Protein AF-0000000070207731 (afdb_homodimer)

Foldseek 3Di:
DPCVDDPCPVVPDPPPPDPPDDPPDVPVPVVVVLLPDDPPPPFDPDLDQPAPFFDDADADPPDPDVLRVLCVLQVGRFDQLQDQWDAFPVGDIAGQPDGAPDRDAPAALEEEEAEAQDPQCDAQGLVPPPHDLPPHDLLNLLLVLSVSLCSNRRYHYDYDNFDADPQFDRVLRVLVVVLVVLVVHFKYKAARSLKHFLASSYDVSNVCSRLPPDPQEAKEFEFDAPDPVQAAPVGGGFTDPRIMMGGRDPVSSVLSVCLSCVLVCPPPNPSVVLRYDPPRSRRSCRHPSCVVQPDPRHYRYDYQCAAEADCVCCVRRHRHHRGMYRHPVHSVCSSVSSVSNSCVRVVSVVVSVCSVCCSNPPRDLLQWDDDPNDTGGDDPVRSVVSVVDPDPPDDDPPD/DDDDDDDDPPPPDPPPPPPVDCPPPVPPPVVVVLLPDDPPPPFDPDLDQPAPFFDDADADPPDPDPLRVLCVQQVGRFDQLQDQWDAFPVGDIAGQPDGAPDRDAPAALEEEEAEAQDPQCDAQGLVPPPHDLPPHDLLNLLLVLSVSLCSNRRYHYDYDNFDADPQFDRVLRVLVVVLVVLVVHFKYKAARSLKHFLASSYDVSNVCSRLPPDPQEAKEFEFDAPDPVQAAPVGHGFTDPRIMMGGRDPVSSVLSVCLSCVLVCPPPNPSVVLRYDPPRSRRSCRHPSCVVQPDPRHYRYDYQCAAEADCVCCVRRRRHNRGMYRHPVHSVCSSVSSVSNSCVRVVSVVVSVCSVCCSNPPRDLLQWDDDPNDTGGDDPVRSVVSVVDPDPPDDDPPD

Radius of gyration: 35.56 Å; Cα contacts (8 Å, |Δi|>4): 1421; chains: 2; bounding box: 60×189×116 Å

pLDDT: mean 86.86, std 20.6, range [19.38, 98.94]

Structure (mmCIF, N/CA/C/O backbone):
data_AF-0000000070207731-model_v1
#
loop_
_entity.id
_entity.type
_entity.pdbx_description
1 polymer 'Nucleotide-diphospho-sugar transferase domain-containing protein'
#
loop_
_atom_site.group_PDB
_atom_site.id
_atom_site.type_symbol
_atom_site.label_atom_id
_atom_site.label_alt_id
_atom_site.label_comp_id
_atom_site.label_asym_id
_atom_site.label_entity_id
_atom_site.label_seq_id
_atom_site.pdbx_PDB_ins_code
_atom_site.Cartn_x
_atom_site.Cartn_y
_atom_site.Cartn_z
_atom_site.occupancy
_atom_site.B_iso_or_equiv
_atom_site.auth_seq_id
_atom_site.auth_comp_id
_atom_site.auth_asym_id
_atom_site.auth_atom_id
_atom_site.pdbx_PDB_model_num
ATOM 1 N N . MET A 1 1 ? -14.18 -78.75 -82.25 1 20.41 1 MET A N 1
ATOM 2 C CA . MET A 1 1 ? -14.547 -79.062 -80.875 1 20.41 1 MET A CA 1
ATOM 3 C C . MET A 1 1 ? -13.898 -78.125 -79.875 1 20.41 1 MET A C 1
ATOM 5 O O . MET A 1 1 ? -12.883 -78.5 -79.25 1 20.41 1 MET A O 1
ATOM 9 N N . ALA A 1 2 ? -13.688 -76.938 -80.312 1 24.14 2 ALA A N 1
ATOM 10 C CA . ALA A 1 2 ? -12.844 -75.75 -80.25 1 24.14 2 ALA A CA 1
ATOM 11 C C . ALA A 1 2 ? -13.055 -75 -78.938 1 24.14 2 ALA A C 1
ATOM 13 O O . ALA A 1 2 ? -13.656 -73.938 -78.938 1 24.14 2 ALA A O 1
ATOM 14 N N . ASP A 1 3 ? -13.242 -75.75 -77.688 1 21.75 3 ASP A N 1
ATOM 15 C CA . ASP A 1 3 ? -14 -75.5 -76.5 1 21.75 3 ASP A CA 1
ATOM 16 C C . ASP A 1 3 ? -13.344 -74.375 -75.625 1 21.75 3 ASP A C 1
ATOM 18 O O . ASP A 1 3 ? -12.344 -74.625 -74.938 1 21.75 3 ASP A O 1
ATOM 22 N N . TYR A 1 4 ? -13.055 -73.188 -76.188 1 25.03 4 TYR A N 1
ATOM 23 C CA . TYR A 1 4 ? -12.25 -72.062 -75.75 1 25.03 4 TYR A CA 1
ATOM 24 C C . TYR A 1 4 ? -12.844 -71.438 -74.438 1 25.03 4 TYR A C 1
ATOM 26 O O . TYR A 1 4 ? -13.766 -70.625 -74.562 1 25.03 4 TYR A O 1
ATOM 34 N N . THR A 1 5 ? -13.391 -72.188 -73.5 1 22.77 5 THR A N 1
ATOM 35 C CA . THR A 1 5 ? -14.359 -71.625 -72.562 1 22.77 5 THR A CA 1
ATOM 36 C C . THR A 1 5 ? -13.805 -70.375 -71.875 1 22.77 5 THR A C 1
ATOM 38 O O . THR A 1 5 ? -12.602 -70.125 -71.938 1 22.77 5 THR A O 1
ATOM 41 N N . TYR A 1 6 ? -14.047 -70.25 -70.438 1 22.27 6 TYR A N 1
ATOM 42 C CA . TYR A 1 6 ? -14.664 -69.375 -69.438 1 22.27 6 TYR A CA 1
ATOM 43 C C . TYR A 1 6 ? -13.617 -68.5 -68.75 1 22.27 6 TYR A C 1
ATOM 45 O O . TYR A 1 6 ? -12.844 -69 -67.938 1 22.27 6 TYR A O 1
ATOM 53 N N . GLN A 1 7 ? -12.758 -67.688 -69.375 1 23.12 7 GLN A N 1
ATOM 54 C CA . GLN A 1 7 ? -11.617 -66.938 -68.812 1 23.12 7 GLN A CA 1
ATOM 55 C C . GLN A 1 7 ? -12.078 -65.938 -67.75 1 23.12 7 GLN A C 1
ATOM 57 O O . GLN A 1 7 ? -12.852 -65 -68.062 1 23.12 7 GLN A O 1
ATOM 62 N N . SER A 1 8 ? -12.289 -66.25 -66.375 1 22.55 8 SER A N 1
ATOM 63 C CA . SER A 1 8 ? -12.836 -65.688 -65.125 1 22.55 8 SER A CA 1
ATOM 64 C C . SER A 1 8 ? -12.086 -64.375 -64.75 1 22.55 8 SER A C 1
ATOM 66 O O . SER A 1 8 ? -10.922 -64.438 -64.375 1 22.55 8 SER A O 1
ATOM 68 N N . LEU A 1 9 ? -11.969 -63.281 -65.5 1 21.86 9 LEU A N 1
ATOM 69 C CA . LEU A 1 9 ? -11.141 -62.094 -65.25 1 21.86 9 LEU A CA 1
ATOM 70 C C . LEU A 1 9 ? -11.609 -61.375 -63.969 1 21.86 9 LEU A C 1
ATOM 72 O O . LEU A 1 9 ? -12.695 -60.781 -63.969 1 21.86 9 LEU A O 1
ATOM 76 N N . ALA A 1 10 ? -11.57 -61.812 -62.625 1 24.02 10 ALA A N 1
ATOM 77 C CA . ALA A 1 10 ? -12.055 -61.25 -61.375 1 24.02 10 ALA A CA 1
ATOM 78 C C . ALA A 1 10 ? -11.422 -59.875 -61.125 1 24.02 10 ALA A C 1
ATOM 80 O O . ALA A 1 10 ? -10.266 -59.781 -60.719 1 24.02 10 ALA A O 1
ATOM 81 N N . ASN A 1 11 ? -11.312 -58.812 -61.938 1 23.22 11 ASN A N 1
ATOM 82 C CA . ASN A 1 11 ? -10.664 -57.5 -62 1 23.22 11 ASN A CA 1
ATOM 83 C C . ASN A 1 11 ? -11.266 -56.531 -60.969 1 23.22 11 ASN A C 1
ATOM 85 O O . ASN A 1 11 ? -12.047 -55.656 -61.312 1 23.22 11 ASN A O 1
ATOM 89 N N . MET A 1 12 ? -11.805 -56.844 -59.75 1 26.14 12 MET A N 1
ATOM 90 C CA . MET A 1 12 ? -12.641 -55.875 -59.062 1 26.14 12 MET A CA 1
ATOM 91 C C . MET A 1 12 ? -11.828 -54.656 -58.656 1 26.14 12 MET A C 1
ATOM 93 O O . MET A 1 12 ? -10.664 -54.75 -58.281 1 26.14 12 MET A O 1
ATOM 97 N N . GLY A 1 13 ? -12.062 -53.406 -59.125 1 25.77 13 GLY A N 1
ATOM 98 C CA . GLY A 1 13 ? -11.469 -52.062 -59.094 1 25.77 13 GLY A CA 1
ATOM 99 C C . GLY A 1 13 ? -11.352 -51.469 -57.719 1 25.77 13 GLY A C 1
ATOM 100 O O . GLY A 1 13 ? -12.102 -51.844 -56.812 1 25.77 13 GLY A O 1
ATOM 101 N N . PRO A 1 14 ? -10.094 -51.062 -57.062 1 29.81 14 PRO A N 1
ATOM 102 C CA . PRO A 1 14 ? -9.602 -50.719 -55.75 1 29.81 14 PRO A CA 1
ATOM 103 C C . PRO A 1 14 ? -10.281 -49.469 -55.156 1 29.81 14 PRO A C 1
ATOM 105 O O . PRO A 1 14 ? -9.812 -48.938 -54.188 1 29.81 14 PRO A O 1
ATOM 108 N N . GLN A 1 15 ? -11.344 -48.875 -55.656 1 27.44 15 GLN A N 1
ATOM 109 C CA . GLN A 1 15 ? -11.734 -47.531 -55.281 1 27.44 15 GLN A CA 1
ATOM 110 C C . GLN A 1 15 ? -12.078 -47.438 -53.812 1 27.44 15 GLN A C 1
ATOM 112 O O . GLN A 1 15 ? -12.453 -46.375 -53.312 1 27.44 15 GLN A O 1
ATOM 117 N N . GLY A 1 16 ? -12.484 -48.406 -53.094 1 26.44 16 GLY A N 1
ATOM 118 C CA . GLY A 1 16 ? -13.258 -48.25 -51.875 1 26.44 16 GLY A CA 1
ATOM 119 C C . GLY A 1 16 ? -12.477 -47.562 -50.75 1 26.44 16 GLY A C 1
ATOM 120 O O . GLY A 1 16 ? -12.93 -47.531 -49.594 1 26.44 16 GLY A O 1
ATOM 121 N N . ARG A 1 17 ? -11.188 -47.344 -50.781 1 27.5 17 ARG A N 1
ATOM 122 C CA . ARG A 1 17 ? -10.383 -47.188 -49.562 1 27.5 17 ARG A CA 1
ATOM 123 C C . ARG A 1 17 ? -10.641 -45.844 -48.906 1 27.5 17 ARG A C 1
ATOM 125 O O . ARG A 1 17 ? -10.031 -45.5 -47.875 1 27.5 17 ARG A O 1
ATOM 132 N N . TRP A 1 18 ? -11.156 -44.875 -49.625 1 27.75 18 TRP A N 1
ATOM 133 C CA . TRP A 1 18 ? -10.812 -43.562 -49.125 1 27.75 18 TRP A CA 1
ATOM 134 C C . TRP A 1 18 ? -11.539 -43.281 -47.812 1 27.75 18 TRP A C 1
ATOM 136 O O . TRP A 1 18 ? -11.438 -42.188 -47.25 1 27.75 18 TRP A O 1
ATOM 146 N N . ARG A 1 19 ? -12.719 -43.781 -47.5 1 28.42 19 ARG A N 1
ATOM 147 C CA . ARG A 1 19 ? -13.586 -43.125 -46.531 1 28.42 19 ARG A CA 1
ATOM 148 C C . ARG A 1 19 ? -12.984 -43.219 -45.125 1 28.42 19 ARG A C 1
ATOM 150 O O . ARG A 1 19 ? -13.656 -42.906 -44.125 1 28.42 19 ARG A O 1
ATOM 157 N N . ARG A 1 20 ? -12.023 -44 -44.844 1 28.59 20 ARG A N 1
ATOM 158 C CA . ARG A 1 20 ? -11.789 -44.125 -43.406 1 28.59 20 ARG A CA 1
ATOM 159 C C . ARG A 1 20 ? -11.297 -42.812 -42.812 1 28.59 20 ARG A C 1
ATOM 161 O O . ARG A 1 20 ? -10.125 -42.656 -42.469 1 28.59 20 ARG A O 1
ATOM 168 N N . VAL A 1 21 ? -11.375 -41.719 -43.594 1 27.75 21 VAL A N 1
ATOM 169 C CA . VAL A 1 21 ? -10.609 -40.625 -42.969 1 27.75 21 VAL A CA 1
ATOM 170 C C . VAL A 1 21 ? -10.977 -40.531 -41.469 1 27.75 21 VAL A C 1
ATOM 172 O O . VAL A 1 21 ? -12.008 -41.062 -41.062 1 27.75 21 VAL A O 1
ATOM 175 N N . LEU A 1 22 ? -10.781 -39.125 -40.875 1 26.55 22 LEU A N 1
ATOM 176 C CA . LEU A 1 22 ? -10.297 -38.469 -39.656 1 26.55 22 LEU A CA 1
ATOM 177 C C . LEU A 1 22 ? -11.398 -38.375 -38.625 1 26.55 22 LEU A C 1
ATOM 179 O O . LEU A 1 22 ? -12.25 -37.469 -38.688 1 26.55 22 LEU A O 1
ATOM 183 N N . LEU A 1 23 ? -12.25 -39.25 -38.375 1 28.92 23 LEU A N 1
ATOM 184 C CA . LEU A 1 23 ? -13.078 -39.031 -37.219 1 28.92 23 LEU A CA 1
ATOM 185 C C . LEU A 1 23 ? -12.227 -38.656 -36 1 28.92 23 LEU A C 1
ATOM 187 O O . LEU A 1 23 ? -11.734 -39.531 -35.281 1 28.92 23 LEU A O 1
ATOM 191 N N . THR A 1 24 ? -11.086 -38 -36.188 1 30.33 24 THR A N 1
ATOM 192 C CA . THR A 1 24 ? -10.391 -37.688 -34.938 1 30.33 24 THR A CA 1
ATOM 193 C C . THR A 1 24 ? -11.383 -37.25 -33.875 1 30.33 24 THR A C 1
ATOM 195 O O . THR A 1 24 ? -12.383 -36.594 -34.156 1 30.33 24 THR A O 1
ATOM 198 N N . ALA A 1 25 ? -11.258 -37.75 -32.594 1 31.91 25 ALA A N 1
ATOM 199 C CA . ALA A 1 25 ? -11.758 -37.719 -31.234 1 31.91 25 ALA A CA 1
ATOM 200 C C . ALA A 1 25 ? -12.016 -36.281 -30.812 1 31.91 25 ALA A C 1
ATOM 202 O O . ALA A 1 25 ? -11.094 -35.438 -30.766 1 31.91 25 ALA A O 1
ATOM 203 N N . MET A 1 26 ? -13.125 -35.688 -31.188 1 33.78 26 MET A N 1
ATOM 204 C CA . MET A 1 26 ? -13.602 -34.5 -30.453 1 33.78 26 MET A CA 1
ATOM 205 C C . MET A 1 26 ? -13.359 -34.656 -28.953 1 33.78 26 MET A C 1
ATOM 207 O O . MET A 1 26 ? -14.055 -35.438 -28.297 1 33.78 26 MET A O 1
ATOM 211 N N . ILE A 1 27 ? -12.18 -34.844 -28.5 1 36.84 27 ILE A N 1
ATOM 212 C CA . ILE A 1 27 ? -12 -34.75 -27.062 1 36.84 27 ILE A CA 1
ATOM 213 C C . ILE A 1 27 ? -12.875 -33.656 -26.484 1 36.84 27 ILE A C 1
ATOM 215 O O . ILE A 1 27 ? -12.758 -32.5 -26.875 1 36.84 27 ILE A O 1
ATOM 219 N N . PRO A 1 28 ? -14.055 -33.969 -26 1 39.22 28 PRO A N 1
ATOM 220 C CA . PRO A 1 28 ? -14.914 -33 -25.328 1 39.22 28 PRO A CA 1
ATOM 221 C C . PRO A 1 28 ? -14.133 -32 -24.453 1 39.22 28 PRO A C 1
ATOM 223 O O . PRO A 1 28 ? -13.391 -32.438 -23.562 1 39.22 28 PRO A O 1
ATOM 226 N N . MET A 1 29 ? -13.672 -31 -25 1 43.47 29 MET A N 1
ATOM 227 C CA . MET A 1 29 ? -13.086 -29.922 -24.219 1 43.47 29 MET A CA 1
ATOM 228 C C . MET A 1 29 ? -14.016 -29.5 -23.078 1 43.47 29 MET A C 1
ATOM 230 O O . MET A 1 29 ? -14.945 -28.703 -23.297 1 43.47 29 MET A O 1
ATOM 234 N N . ALA A 1 30 ? -14.234 -30.281 -22.172 1 43.25 30 ALA A N 1
ATOM 235 C CA . ALA A 1 30 ? -15.078 -29.938 -21.031 1 43.25 30 ALA A CA 1
ATOM 236 C C . ALA A 1 30 ? -14.844 -28.5 -20.578 1 43.25 30 ALA A C 1
ATOM 238 O O . ALA A 1 30 ? -15.797 -27.781 -20.281 1 43.25 30 ALA A O 1
ATOM 239 N N . LEU A 1 31 ? -13.602 -28.141 -20.484 1 47.03 31 LEU A N 1
ATOM 240 C CA . LEU A 1 31 ? -13.383 -26.766 -20.031 1 47.03 31 LEU A CA 1
ATOM 241 C C . LEU A 1 31 ? -13.945 -25.766 -21.031 1 47.03 31 LEU A C 1
ATOM 243 O O . LEU A 1 31 ? -14.438 -24.703 -20.641 1 47.03 31 LEU A O 1
ATOM 247 N N . ALA A 1 32 ? -13.82 -26.141 -22.359 1 46.16 32 ALA A N 1
ATOM 248 C CA . ALA A 1 32 ? -14.445 -25.25 -23.328 1 46.16 32 ALA A CA 1
ATOM 249 C C . ALA A 1 32 ? -15.945 -25.141 -23.094 1 46.16 32 ALA A C 1
ATOM 251 O O . ALA A 1 32 ? -16.547 -24.078 -23.266 1 46.16 32 ALA A O 1
ATOM 252 N N . LEU A 1 33 ? -16.531 -26.219 -22.703 1 44.91 33 LEU A N 1
ATOM 253 C CA . LEU A 1 33 ? -17.969 -26.219 -22.406 1 44.91 33 LEU A CA 1
ATOM 254 C C . LEU A 1 33 ? -18.25 -25.469 -21.109 1 44.91 33 LEU A C 1
ATOM 256 O O . LEU A 1 33 ? -19.281 -24.812 -20.984 1 44.91 33 LEU A O 1
ATOM 260 N N . VAL A 1 34 ? -17.453 -25.578 -20.109 1 45.69 34 VAL A N 1
ATOM 261 C CA . VAL A 1 34 ? -17.641 -24.844 -18.859 1 45.69 34 VAL A CA 1
ATOM 262 C C . VAL A 1 34 ? -17.469 -23.344 -19.109 1 45.69 34 VAL A C 1
ATOM 264 O O . VAL A 1 34 ? -18.156 -22.531 -18.484 1 45.69 34 VAL A O 1
ATOM 267 N N . TYR A 1 35 ? -16.609 -22.984 -20.016 1 45.31 35 TYR A N 1
ATOM 268 C CA . TYR A 1 35 ? -16.406 -21.578 -20.297 1 45.31 35 TYR A CA 1
ATOM 269 C C . TYR A 1 35 ? -17.688 -20.938 -20.812 1 45.31 35 TYR A C 1
ATOM 271 O O . TYR A 1 35 ? -17.953 -19.766 -20.516 1 45.31 35 TYR A O 1
ATOM 279 N N . PHE A 1 36 ? -18.375 -21.609 -21.797 1 38.91 36 PHE A N 1
ATOM 280 C CA . PHE A 1 36 ? -19.578 -21.016 -22.359 1 38.91 36 PHE A CA 1
ATOM 281 C C . PHE A 1 36 ? -20.734 -21.125 -21.391 1 38.91 36 PHE A C 1
ATOM 283 O O . PHE A 1 36 ? -21.891 -20.953 -21.781 1 38.91 36 PHE A O 1
ATOM 290 N N . SER A 1 37 ? -20.578 -21.812 -20.312 1 39.53 37 SER A N 1
ATOM 291 C CA . SER A 1 37 ? -21.797 -21.953 -19.5 1 39.53 37 SER A CA 1
ATOM 292 C C . SER A 1 37 ? -22.25 -20.609 -18.938 1 39.53 37 SER A C 1
ATOM 294 O O . SER A 1 37 ? -21.453 -19.672 -18.859 1 39.53 37 SER A O 1
ATOM 296 N N . TYR A 1 38 ? -23.594 -20.5 -18.516 1 41.22 38 TYR A N 1
ATOM 297 C CA . TYR A 1 38 ? -24.562 -19.531 -18.016 1 41.22 38 TYR A CA 1
ATOM 298 C C . TYR A 1 38 ? -24 -18.734 -16.859 1 41.22 38 TYR A C 1
ATOM 300 O O . TYR A 1 38 ? -23.156 -19.219 -16.094 1 41.22 38 TYR A O 1
ATOM 308 N N . PRO A 1 39 ? -24.078 -17.469 -16.828 1 48.59 39 PRO A N 1
ATOM 309 C CA . PRO A 1 39 ? -23.797 -16.578 -15.703 1 48.59 39 PRO A CA 1
ATOM 310 C C . PRO A 1 39 ? -24.078 -17.234 -14.352 1 48.59 39 PRO A C 1
ATOM 312 O O . PRO A 1 39 ? -25.203 -17.641 -14.078 1 48.59 39 PRO A O 1
ATOM 315 N N . SER A 1 40 ? -23.172 -18.062 -13.828 1 56.16 40 SER A N 1
ATOM 316 C CA . SER A 1 40 ? -23.344 -18.719 -12.531 1 56.16 40 SER A CA 1
ATOM 317 C C . SER A 1 40 ? -23.734 -17.703 -11.453 1 56.16 40 SER A C 1
ATOM 319 O O . SER A 1 40 ? -23.312 -16.547 -11.5 1 56.16 40 SER A O 1
ATOM 321 N N . ALA A 1 41 ? -24.828 -17.906 -10.75 1 65.44 41 ALA A N 1
ATOM 322 C CA . ALA A 1 41 ? -25.312 -17.266 -9.523 1 65.44 41 ALA A CA 1
ATOM 323 C C . ALA A 1 41 ? -24.172 -17.094 -8.516 1 65.44 41 ALA A C 1
ATOM 325 O O . ALA A 1 41 ? -24.359 -16.453 -7.48 1 65.44 41 ALA A O 1
ATOM 326 N N . TYR A 1 42 ? -23.047 -17.547 -8.914 1 72.25 42 TYR A N 1
ATOM 327 C CA . TYR A 1 42 ? -21.922 -17.531 -7.98 1 72.25 42 TYR A CA 1
ATOM 328 C C . TYR A 1 42 ? -21.281 -16.141 -7.938 1 72.25 42 TYR A C 1
ATOM 330 O O . TYR A 1 42 ? -20.812 -15.703 -6.883 1 72.25 42 TYR A O 1
ATOM 338 N N . VAL A 1 43 ? -21.406 -15.5 -9.008 1 74 43 VAL A N 1
ATOM 339 C CA . VAL A 1 43 ? -20.812 -14.172 -9.039 1 74 43 VAL A CA 1
ATOM 340 C C . VAL A 1 43 ? -21.859 -13.125 -8.672 1 74 43 VAL A C 1
ATOM 342 O O . VAL A 1 43 ? -22.984 -13.156 -9.195 1 74 43 VAL A O 1
ATOM 345 N N . PRO A 1 44 ? -21.453 -12.297 -7.672 1 69.81 44 PRO A N 1
ATOM 346 C CA . PRO A 1 44 ? -22.453 -11.273 -7.328 1 69.81 44 PRO A CA 1
ATOM 347 C C . PRO A 1 44 ? -22.844 -10.406 -8.523 1 69.81 44 PRO A C 1
ATOM 349 O O . PRO A 1 44 ? -22 -10.094 -9.367 1 69.81 44 PRO A O 1
ATOM 352 N N . SER A 1 45 ? -24.125 -10.328 -8.852 1 59.56 45 SER A N 1
ATOM 353 C CA . SER A 1 45 ? -24.656 -9.57 -9.977 1 59.56 45 SER A CA 1
ATOM 354 C C . SER A 1 45 ? -24.469 -8.07 -9.766 1 59.56 45 SER A C 1
ATOM 356 O O . SER A 1 45 ? -24.297 -7.324 -10.727 1 59.56 45 SER A O 1
ATOM 358 N N . SER A 1 46 ? -24.797 -7.57 -8.508 1 54.44 46 SER A N 1
ATOM 359 C CA . SER A 1 46 ? -24.828 -6.121 -8.344 1 54.44 46 SER A CA 1
ATOM 360 C C . SER A 1 46 ? -23.484 -5.586 -7.867 1 54.44 46 SER A C 1
ATOM 362 O O . SER A 1 46 ? -23.016 -5.957 -6.793 1 54.44 46 SER A O 1
ATOM 364 N N . LEU A 1 47 ? -22.625 -5.301 -8.883 1 60.88 47 LEU A N 1
ATOM 365 C CA . LEU A 1 47 ? -21.375 -4.648 -8.5 1 60.88 47 LEU A CA 1
ATOM 366 C C . LEU A 1 47 ? -21.594 -3.164 -8.227 1 60.88 47 LEU A C 1
ATOM 368 O O . LEU A 1 47 ? -21.734 -2.369 -9.164 1 60.88 47 LEU A O 1
ATOM 372 N N . ARG A 1 48 ? -22.344 -2.816 -7.07 1 52.12 48 ARG A N 1
ATOM 373 C CA . ARG A 1 48 ? -22.438 -1.408 -6.703 1 52.12 48 ARG A CA 1
ATOM 374 C C . ARG A 1 48 ? -21.094 -0.875 -6.203 1 52.12 48 ARG A C 1
ATOM 376 O O . ARG A 1 48 ? -20.328 -1.606 -5.578 1 52.12 48 ARG A O 1
ATOM 383 N N . SER A 1 49 ? -20.75 0.276 -6.801 1 59.09 49 SER A N 1
ATOM 384 C CA . SER A 1 49 ? -19.562 0.964 -6.301 1 59.09 49 SER A CA 1
ATOM 385 C C . SER A 1 49 ? -19.594 1.077 -4.781 1 59.09 49 SER A C 1
ATOM 387 O O . SER A 1 49 ? -20.641 1.294 -4.188 1 59.09 49 SER A O 1
ATOM 389 N N . GLN A 1 50 ? -18.5 0.75 -4.152 1 66 50 GLN A N 1
ATOM 390 C CA . GLN A 1 50 ? -18.359 0.848 -2.703 1 66 50 GLN A CA 1
ATOM 391 C C . GLN A 1 50 ? -18.406 2.303 -2.244 1 66 50 GLN A C 1
ATOM 393 O O . GLN A 1 50 ? -18.641 2.58 -1.065 1 66 50 GLN A O 1
ATOM 398 N N . TYR A 1 51 ? -18.281 3.191 -3.287 1 67.88 51 TYR A N 1
ATOM 399 C CA . TYR A 1 51 ? -18.312 4.598 -2.895 1 67.88 51 TYR A CA 1
ATOM 400 C C . TYR A 1 51 ? -19.625 5.246 -3.289 1 67.88 51 TYR A C 1
ATOM 402 O O . TYR A 1 51 ? -20.031 5.184 -4.453 1 67.88 51 TYR A O 1
ATOM 410 N N . PRO A 1 52 ? -20.188 5.766 -2.289 1 64.69 52 PRO A N 1
ATOM 411 C CA . PRO A 1 52 ? -21.516 6.324 -2.531 1 64.69 52 PRO A CA 1
ATOM 412 C C . PRO A 1 52 ? -21.5 7.516 -3.488 1 64.69 52 PRO A C 1
ATOM 414 O O . PRO A 1 52 ? -22.516 7.84 -4.102 1 64.69 52 PRO A O 1
ATOM 417 N N . HIS A 1 53 ? -20.391 8.219 -3.557 1 74.06 53 HIS A N 1
ATOM 418 C CA . HIS A 1 53 ? -20.281 9.375 -4.434 1 74.06 53 HIS A CA 1
ATOM 419 C C . HIS A 1 53 ? -19.312 9.117 -5.578 1 74.06 53 HIS A C 1
ATOM 421 O O . HIS A 1 53 ? -18.266 8.477 -5.383 1 74.06 53 HIS A O 1
ATOM 427 N N . THR A 1 54 ? -19.734 9.453 -6.789 1 77.88 54 THR A N 1
ATOM 428 C CA . THR A 1 54 ? -18.859 9.344 -7.949 1 77.88 54 THR A CA 1
ATOM 429 C C . THR A 1 54 ? -18.797 10.656 -8.711 1 77.88 54 THR A C 1
ATOM 431 O O . THR A 1 54 ? -19.812 11.359 -8.836 1 77.88 54 THR A O 1
ATOM 434 N N . GLN A 1 55 ? -17.594 11.086 -9.055 1 79.38 55 GLN A N 1
ATOM 435 C CA . GLN A 1 55 ? -17.375 12.32 -9.805 1 79.38 55 GLN A CA 1
ATOM 436 C C . GLN A 1 55 ? -16.812 12.023 -11.195 1 79.38 55 GLN A C 1
ATOM 438 O O . GLN A 1 55 ? -16.094 11.039 -11.383 1 79.38 55 GLN A O 1
ATOM 443 N N . ASN A 1 56 ? -17.203 12.867 -12.086 1 78.12 56 ASN A N 1
ATOM 444 C CA . ASN A 1 56 ? -16.609 12.789 -13.422 1 78.12 56 ASN A CA 1
ATOM 445 C C . ASN A 1 56 ? -15.219 13.398 -13.445 1 78.12 56 ASN A C 1
ATOM 447 O O . ASN A 1 56 ? -14.977 14.438 -12.828 1 78.12 56 ASN A O 1
ATOM 451 N N . VAL A 1 57 ? -14.273 12.672 -14.023 1 84.06 57 VAL A N 1
ATOM 452 C CA . VAL A 1 57 ? -12.883 13.125 -14.086 1 84.06 57 VAL A CA 1
ATOM 453 C C . VAL A 1 57 ? -12.422 13.156 -15.539 1 84.06 57 VAL A C 1
ATOM 455 O O . VAL A 1 57 ? -12.719 12.242 -16.312 1 84.06 57 VAL A O 1
ATOM 458 N N . SER A 1 58 ? -11.828 14.227 -15.977 1 80.62 58 SER A N 1
ATOM 459 C CA . SER A 1 58 ? -11.203 14.328 -17.281 1 80.62 58 SER A CA 1
ATOM 460 C C . SER A 1 58 ? -9.695 14.086 -17.203 1 80.62 58 SER A C 1
ATOM 462 O O . SER A 1 58 ? -9.016 14.672 -16.359 1 80.62 58 SER A O 1
ATOM 464 N N . LEU A 1 59 ? -9.203 13.172 -18.062 1 86.5 59 LEU A N 1
ATOM 465 C CA . LEU A 1 59 ? -7.785 12.82 -18.094 1 86.5 59 LEU A CA 1
ATOM 466 C C . LEU A 1 59 ? -7.203 13.023 -19.5 1 86.5 59 LEU A C 1
ATOM 468 O O . LEU A 1 59 ? -7.863 12.719 -20.5 1 86.5 59 LEU A O 1
ATOM 472 N N . PRO A 1 60 ? -6.016 13.523 -19.594 1 87.69 60 PRO A N 1
ATOM 473 C CA . PRO A 1 60 ? -5.379 13.68 -20.906 1 87.69 60 PRO A CA 1
ATOM 474 C C . PRO A 1 60 ? -5.047 12.344 -21.562 1 87.69 60 PRO A C 1
ATOM 476 O O . PRO A 1 60 ? -4.773 11.359 -20.859 1 87.69 60 PRO A O 1
ATOM 479 N N . LYS A 1 61 ? -5.008 12.375 -22.875 1 90.19 61 LYS A N 1
ATOM 480 C CA . LYS A 1 61 ? -4.633 11.195 -23.656 1 90.19 61 LYS A CA 1
ATOM 481 C C . LYS A 1 61 ? -3.148 10.875 -23.484 1 90.19 61 LYS A C 1
ATOM 483 O O . LYS A 1 61 ? -2.309 11.781 -23.516 1 90.19 61 LYS A O 1
ATOM 488 N N . ASP A 1 62 ? -2.754 9.664 -23.203 1 91 62 ASP A N 1
ATOM 489 C CA . ASP A 1 62 ? -1.407 9.102 -23.203 1 91 62 ASP A CA 1
ATOM 490 C C . ASP A 1 62 ? -0.542 9.734 -22.125 1 91 62 ASP A C 1
ATOM 492 O O . ASP A 1 62 ? 0.685 9.773 -22.234 1 91 62 ASP A O 1
ATOM 496 N N . ASP A 1 63 ? -1.191 10.32 -21.094 1 91.56 63 ASP A N 1
ATOM 497 C CA . ASP A 1 63 ? -0.45 10.898 -19.969 1 91.56 63 ASP A CA 1
ATOM 498 C C . ASP A 1 63 ? -0.261 9.875 -18.859 1 91.56 63 ASP A C 1
ATOM 500 O O . ASP A 1 63 ? -1.234 9.43 -18.25 1 91.56 63 ASP A O 1
ATOM 504 N N . VAL A 1 64 ? 0.988 9.523 -18.578 1 91.25 64 VAL A N 1
ATOM 505 C CA . VAL A 1 64 ? 1.279 8.5 -17.578 1 91.25 64 VAL A CA 1
ATOM 506 C C . VAL A 1 64 ? 1.873 9.148 -16.328 1 91.25 64 VAL A C 1
ATOM 508 O O . VAL A 1 64 ? 2.496 8.469 -15.508 1 91.25 64 VAL A O 1
ATOM 511 N N . SER A 1 65 ? 1.717 10.477 -16.188 1 92.56 65 SER A N 1
ATOM 512 C CA . SER A 1 65 ? 2.266 11.172 -15.031 1 92.56 65 SER A CA 1
ATOM 513 C C . SER A 1 65 ? 1.571 10.734 -13.742 1 92.56 65 SER A C 1
ATOM 515 O O . SER A 1 65 ? 0.433 10.266 -13.773 1 92.56 65 SER A O 1
ATOM 517 N N . MET A 1 66 ? 2.258 10.891 -12.609 1 94 66 MET A N 1
ATOM 518 C CA . MET A 1 66 ? 1.675 10.539 -11.312 1 94 66 MET A CA 1
ATOM 519 C C . MET A 1 66 ? 0.479 11.438 -11 1 94 66 MET A C 1
ATOM 521 O O . MET A 1 66 ? -0.479 10.992 -10.359 1 94 66 MET A O 1
ATOM 525 N N . ALA A 1 67 ? 0.531 12.672 -11.453 1 93.12 67 ALA A N 1
ATOM 526 C CA . ALA A 1 67 ? -0.616 13.562 -11.273 1 93.12 67 ALA A CA 1
ATOM 527 C C . ALA A 1 67 ? -1.874 12.969 -11.898 1 93.12 67 ALA A C 1
ATOM 529 O O . ALA A 1 67 ? -2.943 12.977 -11.289 1 93.12 67 ALA A O 1
ATOM 530 N N . THR A 1 68 ? -1.714 12.438 -13.094 1 94.38 68 THR A N 1
ATOM 531 C CA . THR A 1 68 ? -2.84 11.844 -13.805 1 94.38 68 THR A CA 1
ATOM 532 C C . THR A 1 68 ? -3.299 10.562 -13.117 1 94.38 68 THR A C 1
ATOM 534 O O . THR A 1 68 ? -4.5 10.312 -12.992 1 94.38 68 THR A O 1
ATOM 537 N N . ILE A 1 69 ? -2.383 9.742 -12.648 1 95.19 69 ILE A N 1
ATOM 538 C CA . ILE A 1 69 ? -2.713 8.5 -11.969 1 95.19 69 ILE A CA 1
ATOM 539 C C . ILE A 1 69 ? -3.467 8.805 -10.672 1 95.19 69 ILE A C 1
ATOM 541 O O . ILE A 1 69 ? -4.484 8.172 -10.383 1 95.19 69 ILE A O 1
ATOM 545 N N . ILE A 1 70 ? -2.984 9.781 -9.914 1 96.25 70 ILE A N 1
ATOM 546 C CA . ILE A 1 70 ? -3.637 10.188 -8.672 1 96.25 70 ILE A CA 1
ATOM 547 C C . ILE A 1 70 ? -5.051 10.68 -8.969 1 96.25 70 ILE A C 1
ATOM 549 O O . ILE A 1 70 ? -6.004 10.305 -8.281 1 96.25 70 ILE A O 1
ATOM 553 N N . LYS A 1 71 ? -5.152 11.469 -9.984 1 94.75 71 LYS A N 1
ATOM 554 C CA . LYS A 1 71 ? -6.461 11.984 -10.367 1 94.75 71 LYS A CA 1
ATOM 555 C C . LYS A 1 71 ? -7.402 10.852 -10.781 1 94.75 71 LYS A C 1
ATOM 557 O O . LYS A 1 71 ? -8.586 10.867 -10.438 1 94.75 71 LYS A O 1
ATOM 562 N N . ALA A 1 72 ? -6.91 9.906 -11.523 1 94.44 72 ALA A N 1
ATOM 563 C CA . ALA A 1 72 ? -7.715 8.773 -11.961 1 94.44 72 ALA A CA 1
ATOM 564 C C . ALA A 1 72 ? -8.156 7.918 -10.773 1 94.44 72 ALA A C 1
ATOM 566 O O . ALA A 1 72 ? -9.289 7.438 -10.734 1 94.44 72 ALA A O 1
ATOM 567 N N . LEU A 1 73 ? -7.281 7.707 -9.82 1 94.56 73 LEU A N 1
ATOM 568 C CA . LEU A 1 73 ? -7.527 6.816 -8.695 1 94.56 73 LEU A CA 1
ATOM 569 C C . LEU A 1 73 ? -8.469 7.461 -7.688 1 94.56 73 LEU A C 1
ATOM 571 O O . LEU A 1 73 ? -9.398 6.816 -7.191 1 94.56 73 LEU A O 1
ATOM 575 N N . TYR A 1 74 ? -8.305 8.75 -7.391 1 95.12 74 TYR A N 1
ATOM 576 C CA . TYR A 1 74 ? -9.016 9.375 -6.281 1 95.12 74 TYR A CA 1
ATOM 577 C C . TYR A 1 74 ? -10.148 10.258 -6.789 1 95.12 74 TYR A C 1
ATOM 579 O O . TYR A 1 74 ? -11.164 10.438 -6.113 1 95.12 74 TYR A O 1
ATOM 587 N N . GLY A 1 75 ? -10.008 10.844 -7.926 1 93.38 75 GLY A N 1
ATOM 588 C CA . GLY A 1 75 ? -10.945 11.82 -8.461 1 93.38 75 GLY A CA 1
ATOM 589 C C . GLY A 1 75 ? -12.383 11.344 -8.43 1 93.38 75 GLY A C 1
ATOM 590 O O . GLY A 1 75 ? -13.266 12.047 -7.926 1 93.38 75 GLY A O 1
ATOM 591 N N . PRO A 1 76 ? -12.609 10.125 -8.898 1 92 76 PRO A N 1
ATOM 592 C CA . PRO A 1 76 ? -13.992 9.641 -9.016 1 92 76 PRO A CA 1
ATOM 593 C C . PRO A 1 76 ? -14.648 9.414 -7.652 1 92 76 PRO A C 1
ATOM 595 O O . PRO A 1 76 ? -15.875 9.312 -7.562 1 92 76 PRO A O 1
ATOM 598 N N . ILE A 1 77 ? -13.867 9.383 -6.625 1 91.88 77 ILE A N 1
ATOM 599 C CA . ILE A 1 77 ? -14.461 8.93 -5.371 1 91.88 77 ILE A CA 1
ATOM 600 C C . ILE A 1 77 ? -14.328 10.016 -4.312 1 91.88 77 ILE A C 1
ATOM 602 O O . ILE A 1 77 ? -14.531 9.766 -3.123 1 91.88 77 ILE A O 1
ATOM 606 N N . LEU A 1 78 ? -13.953 11.211 -4.656 1 95.44 78 LEU A N 1
ATOM 607 C CA . LEU A 1 78 ? -13.836 12.312 -3.707 1 95.44 78 LEU A CA 1
ATOM 608 C C . LEU A 1 78 ? -15.172 12.578 -3.018 1 95.44 78 LEU A C 1
ATOM 610 O O . LEU A 1 78 ? -16.219 12.617 -3.674 1 95.44 78 LEU A O 1
ATOM 614 N N . HIS A 1 79 ? -15.086 12.656 -1.74 1 95.75 79 HIS A N 1
ATOM 615 C CA . HIS A 1 79 ? -16.266 12.984 -0.956 1 95.75 79 HIS A CA 1
ATOM 616 C C . HIS A 1 79 ? -16.734 14.406 -1.242 1 95.75 79 HIS A C 1
ATOM 618 O O . HIS A 1 79 ? -15.93 15.328 -1.316 1 95.75 79 HIS A O 1
ATOM 624 N N . PRO A 1 80 ? -18.078 14.602 -1.429 1 96.12 80 PRO A N 1
ATOM 625 C CA . PRO A 1 80 ? -18.547 15.969 -1.696 1 96.12 80 PRO A CA 1
ATOM 626 C C . PRO A 1 80 ? -18.266 16.922 -0.543 1 96.12 80 PRO A C 1
ATOM 628 O O . PRO A 1 80 ? -18.438 16.562 0.623 1 96.12 80 PRO A O 1
ATOM 631 N N . ILE A 1 81 ? -17.922 18.125 -0.875 1 96.88 81 ILE A N 1
ATOM 632 C CA . ILE A 1 81 ? -17.484 19.141 0.076 1 96.88 81 ILE A CA 1
ATOM 633 C C . ILE A 1 81 ? -18.641 19.5 1.005 1 96.88 81 ILE A C 1
ATOM 635 O O . ILE A 1 81 ? -18.438 19.75 2.195 1 96.88 81 ILE A O 1
ATOM 639 N N . ASP A 1 82 ? -19.828 19.5 0.455 1 96.25 82 ASP A N 1
ATOM 640 C CA . ASP A 1 82 ? -20.969 19.984 1.222 1 96.25 82 ASP A CA 1
ATOM 641 C C . ASP A 1 82 ? -21.891 18.844 1.61 1 96.25 82 ASP A C 1
ATOM 643 O O . ASP A 1 82 ? -23.078 19.047 1.897 1 96.25 82 ASP A O 1
ATOM 647 N N . ALA A 1 83 ? -21.375 17.578 1.534 1 96.38 83 ALA A N 1
ATOM 648 C CA . ALA A 1 83 ? -22.172 16.438 1.974 1 96.38 83 ALA A CA 1
ATOM 649 C C . ALA A 1 83 ? -22.594 16.594 3.434 1 96.38 83 ALA A C 1
ATOM 651 O O . ALA A 1 83 ? -21.797 17.031 4.266 1 96.38 83 ALA A O 1
ATOM 652 N N . ALA A 1 84 ? -23.719 16.109 3.783 1 96.69 84 ALA A N 1
ATOM 653 C CA . ALA A 1 84 ? -24.281 16.281 5.125 1 96.69 84 ALA A CA 1
ATOM 654 C C . ALA A 1 84 ? -23.562 15.391 6.133 1 96.69 84 ALA A C 1
ATOM 656 O O . ALA A 1 84 ? -23.516 15.703 7.328 1 96.69 84 ALA A O 1
ATOM 657 N N . ASN A 1 85 ? -23.078 14.328 5.645 1 96.81 85 ASN A N 1
ATOM 658 C CA . ASN A 1 85 ? -22.438 13.398 6.566 1 96.81 85 ASN A CA 1
ATOM 659 C C . ASN A 1 85 ? -21.266 12.672 5.91 1 96.81 85 ASN A C 1
ATOM 661 O O . ASN A 1 85 ? -21.109 12.711 4.688 1 96.81 85 ASN A O 1
ATOM 665 N N . PHE A 1 86 ? -20.328 12.141 6.691 1 97.06 86 PHE A N 1
ATOM 666 C CA . PHE A 1 86 ? -19.234 11.25 6.324 1 97.06 86 PHE A CA 1
ATOM 667 C C . PHE A 1 86 ? -19.281 9.969 7.148 1 97.06 86 PHE A C 1
ATOM 669 O O . PHE A 1 86 ? -19.453 10.016 8.367 1 97.06 86 PHE A O 1
ATOM 676 N N . THR A 1 87 ? -19.266 8.836 6.465 1 94.69 87 THR A N 1
ATOM 677 C CA . THR A 1 87 ? -19.188 7.547 7.141 1 94.69 87 THR A CA 1
ATOM 678 C C . THR A 1 87 ? -17.766 6.977 7.059 1 94.69 87 THR A C 1
ATOM 680 O O . THR A 1 87 ? -17.219 6.816 5.965 1 94.69 87 THR A O 1
ATOM 683 N N . ASP A 1 88 ? -17.188 6.707 8.227 1 92.88 88 ASP A N 1
ATOM 684 C CA . ASP A 1 88 ? -15.812 6.227 8.211 1 92.88 88 ASP A CA 1
ATOM 685 C C . ASP A 1 88 ? -15.766 4.719 7.965 1 92.88 88 ASP A C 1
ATOM 687 O O . ASP A 1 88 ? -16.797 4.094 7.691 1 92.88 88 ASP A O 1
ATOM 691 N N . GLU A 1 89 ? -14.609 4.105 7.961 1 87.12 89 GLU A N 1
ATOM 692 C CA . GLU A 1 89 ? -14.383 2.719 7.566 1 87.12 89 GLU A CA 1
ATOM 693 C C . GLU A 1 89 ? -15.008 1.753 8.57 1 87.12 89 GLU A C 1
ATOM 695 O O . GLU A 1 89 ? -15.227 0.581 8.258 1 87.12 89 GLU A O 1
ATOM 700 N N . ASP A 1 90 ? -15.305 2.211 9.805 1 88.31 90 ASP A N 1
ATOM 701 C CA . ASP A 1 90 ? -15.898 1.369 10.844 1 88.31 90 ASP A CA 1
ATOM 702 C C . ASP A 1 90 ? -17.422 1.535 10.875 1 88.31 90 ASP A C 1
ATOM 704 O O . ASP A 1 90 ? -18.094 0.879 11.664 1 88.31 90 ASP A O 1
ATOM 708 N N . GLY A 1 91 ? -17.953 2.451 10.086 1 90.56 91 GLY A N 1
ATOM 709 C CA . GLY A 1 91 ? -19.391 2.637 9.992 1 90.56 91 GLY A CA 1
ATOM 710 C C . GLY A 1 91 ? -19.906 3.789 10.836 1 90.56 91 GLY A C 1
ATOM 711 O O . GLY A 1 91 ? -21.094 4.09 10.828 1 90.56 91 GLY A O 1
ATOM 712 N N . ASP A 1 92 ? -19 4.461 11.523 1 95.75 92 ASP A N 1
ATOM 713 C CA . ASP A 1 92 ? -19.406 5.621 12.305 1 95.75 92 ASP A CA 1
ATOM 714 C C . ASP A 1 92 ? -19.766 6.797 11.398 1 95.75 92 ASP A C 1
ATOM 716 O O . ASP A 1 92 ? -19.078 7.055 10.406 1 95.75 92 ASP A O 1
ATOM 720 N N . ILE A 1 93 ? -20.844 7.484 11.766 1 97.19 93 ILE A N 1
ATOM 721 C CA . ILE A 1 93 ? -21.344 8.578 10.938 1 97.19 93 ILE A CA 1
ATOM 722 C C . ILE A 1 93 ? -21.031 9.914 11.609 1 97.19 93 ILE A C 1
ATOM 724 O O . ILE A 1 93 ? -21.312 10.109 12.789 1 97.19 93 ILE A O 1
ATOM 728 N N . TYR A 1 94 ? -20.406 10.773 10.914 1 98.06 94 TYR A N 1
ATOM 729 C CA . TYR A 1 94 ? -20.109 12.141 11.328 1 98.06 94 TYR A CA 1
ATOM 730 C C . TYR A 1 94 ? -20.953 13.148 10.547 1 98.06 94 TYR A C 1
ATOM 732 O O . TYR A 1 94 ? -20.906 13.172 9.312 1 98.06 94 TYR A O 1
ATOM 740 N N . ARG A 1 95 ? -21.656 14.023 11.242 1 98 95 ARG A N 1
ATOM 741 C CA . ARG A 1 95 ? -22.641 14.883 10.602 1 98 95 ARG A CA 1
ATOM 742 C C . ARG A 1 95 ? -22.281 16.359 10.766 1 98 95 ARG A C 1
ATOM 744 O O . ARG A 1 95 ? -21.828 16.766 11.828 1 98 95 ARG A O 1
ATOM 751 N N . LEU A 1 96 ? -22.516 17.109 9.734 1 97.25 96 LEU A N 1
ATOM 752 C CA . LEU A 1 96 ? -22.391 18.562 9.844 1 97.25 96 LEU A CA 1
ATOM 753 C C . LEU A 1 96 ? -23.469 19.141 10.734 1 97.25 96 LEU A C 1
ATOM 755 O O . LEU A 1 96 ? -24.609 18.672 10.719 1 97.25 96 LEU A O 1
ATOM 759 N N . SER A 1 97 ? -23.219 20.062 11.609 1 92.44 97 SER A N 1
ATOM 760 C CA . SER A 1 97 ? -24.156 20.641 12.555 1 92.44 97 SER A CA 1
ATOM 761 C C . SER A 1 97 ? -25.078 21.656 11.867 1 92.44 97 SER A C 1
ATOM 763 O O . SER A 1 97 ? -26.172 21.938 12.359 1 92.44 97 SER A O 1
ATOM 765 N N . GLY A 1 98 ? -24.875 22.141 10.664 1 91.31 98 GLY A N 1
ATOM 766 C CA . GLY A 1 98 ? -25.656 23.156 9.961 1 91.31 98 GLY A CA 1
ATOM 767 C C . GLY A 1 98 ? -25.25 23.297 8.508 1 91.31 98 GLY A C 1
ATOM 768 O O . GLY A 1 98 ? -24.688 22.375 7.91 1 91.31 98 GLY A O 1
ATOM 769 N N . GLU A 1 99 ? -25.719 24.438 8.008 1 95.69 99 GLU A N 1
ATOM 770 C CA . GLU A 1 99 ? -25.375 24.734 6.621 1 95.69 99 GLU A CA 1
ATOM 771 C C . GLU A 1 99 ? -23.859 24.875 6.453 1 95.69 99 GLU A C 1
ATOM 773 O O . GLU A 1 99 ? -23.219 25.641 7.176 1 95.69 99 GLU A O 1
ATOM 778 N N . PRO A 1 100 ? -23.312 24.141 5.59 1 97.25 100 PRO A N 1
ATOM 779 C CA . PRO A 1 100 ? -21.859 24.234 5.395 1 97.25 100 PRO A CA 1
ATOM 780 C C . PRO A 1 100 ? -21.422 25.609 4.918 1 97.25 100 PRO A C 1
ATOM 782 O O . PRO A 1 100 ? -22.078 26.219 4.066 1 97.25 100 PRO A O 1
ATOM 785 N N . LYS A 1 101 ? -20.406 26.078 5.473 1 97.19 101 LYS A N 1
ATOM 786 C CA . LYS A 1 101 ? -19.781 27.328 5.047 1 97.19 101 LYS A CA 1
ATOM 787 C C . LYS A 1 101 ? -19.078 27.172 3.705 1 97.19 101 LYS A C 1
ATOM 789 O O . LYS A 1 101 ? -19.219 28.016 2.818 1 97.19 101 LYS A O 1
ATOM 794 N N . PHE A 1 102 ? -18.312 26.156 3.582 1 98.19 102 PHE A N 1
ATOM 795 C CA . PHE A 1 102 ? -17.578 25.859 2.357 1 98.19 102 PHE A CA 1
ATOM 796 C C . PHE A 1 102 ? -18.375 24.938 1.449 1 98.19 102 PHE A C 1
ATOM 798 O O . PHE A 1 102 ? -18.75 23.828 1.848 1 98.19 102 PHE A O 1
ATOM 805 N N . LYS A 1 103 ? -18.641 25.344 0.269 1 97.69 103 LYS A N 1
ATOM 806 C CA . LYS A 1 103 ? -19.469 24.578 -0.656 1 97.69 103 LYS A CA 1
ATOM 807 C C . LYS A 1 103 ? -18.719 24.297 -1.958 1 97.69 103 LYS A C 1
ATOM 809 O O . LYS A 1 103 ? -19.203 23.547 -2.805 1 97.69 103 LYS A O 1
ATOM 814 N N . SER A 1 104 ? -17.594 24.969 -2.107 1 97.25 104 SER A N 1
ATOM 815 C CA . SER A 1 104 ? -16.75 24.781 -3.285 1 97.25 104 SER A CA 1
ATOM 816 C C . SER A 1 104 ? -15.297 24.578 -2.895 1 97.25 104 SER A C 1
ATOM 818 O O . SER A 1 104 ? -14.906 24.875 -1.764 1 97.25 104 SER A O 1
ATOM 820 N N . LYS A 1 105 ? -14.531 24.094 -3.775 1 97.5 105 LYS A N 1
ATOM 821 C CA . LYS A 1 105 ? -13.125 23.812 -3.535 1 97.5 105 LYS A CA 1
ATOM 822 C C . LYS A 1 105 ? -12.352 25.094 -3.236 1 97.5 105 LYS A C 1
ATOM 824 O O . LYS A 1 105 ? -12.562 26.125 -3.887 1 97.5 105 LYS A O 1
ATOM 829 N N . LEU A 1 106 ? -11.477 25.016 -2.307 1 98.38 106 LEU A N 1
ATOM 830 C CA . LEU A 1 106 ? -10.625 26.156 -1.968 1 98.38 106 LEU A CA 1
ATOM 831 C C . LEU A 1 106 ? -9.383 26.188 -2.859 1 98.38 106 LEU A C 1
ATOM 833 O O . LEU A 1 106 ? -8.805 27.25 -3.076 1 98.38 106 LEU A O 1
ATOM 837 N N . GLY A 1 107 ? -8.992 25.016 -3.346 1 97.94 107 GLY A N 1
ATOM 838 C CA . GLY A 1 107 ? -7.875 24.938 -4.27 1 97.94 107 GLY A CA 1
ATOM 839 C C . GLY A 1 107 ? -6.59 25.5 -3.697 1 97.94 107 GLY A C 1
ATOM 840 O O . GLY A 1 107 ? -6.188 25.141 -2.586 1 97.94 107 GLY A O 1
ATOM 841 N N . LYS A 1 108 ? -5.992 26.422 -4.363 1 98.12 108 LYS A N 1
ATOM 842 C CA . LYS A 1 108 ? -4.66 26.906 -4.035 1 98.12 108 LYS A CA 1
ATOM 843 C C . LYS A 1 108 ? -4.715 27.938 -2.916 1 98.12 108 LYS A C 1
ATOM 845 O O . LYS A 1 108 ? -3.68 28.438 -2.463 1 98.12 108 LYS A O 1
ATOM 850 N N . LYS A 1 109 ? -5.871 28.234 -2.432 1 98.5 109 LYS A N 1
ATOM 851 C CA . LYS A 1 109 ? -5.988 29.078 -1.239 1 98.5 109 LYS A CA 1
ATOM 852 C C . LYS A 1 109 ? -5.477 28.328 -0.003 1 98.5 109 LYS A C 1
ATOM 854 O O . LYS A 1 109 ? -5.172 28.953 1.016 1 98.5 109 LYS A O 1
ATOM 859 N N . VAL A 1 110 ? -5.516 26.984 -0.136 1 98.88 110 VAL A N 1
ATOM 860 C CA . VAL A 1 110 ? -5.035 26.125 0.945 1 98.88 110 VAL A CA 1
ATOM 861 C C . VAL A 1 110 ? -3.578 25.75 0.689 1 98.88 110 VAL A C 1
ATOM 863 O O . VAL A 1 110 ? -3.23 25.297 -0.408 1 98.88 110 VAL A O 1
ATOM 866 N N . LEU A 1 111 ? -2.773 25.922 1.709 1 98.88 111 LEU A N 1
ATOM 867 C CA . LEU A 1 111 ? -1.39 25.453 1.668 1 98.88 111 LEU A CA 1
ATOM 868 C C . LEU A 1 111 ? -1.175 24.297 2.639 1 98.88 111 LEU A C 1
ATOM 870 O O . LEU A 1 111 ? -1.373 24.453 3.846 1 98.88 111 LEU A O 1
ATOM 874 N N . ILE A 1 112 ? -0.87 23.125 2.072 1 98.88 112 ILE A N 1
ATOM 875 C CA . ILE A 1 112 ? -0.322 22.047 2.889 1 98.88 112 ILE A CA 1
ATOM 876 C C . ILE A 1 112 ? 1.168 22.281 3.123 1 98.88 112 ILE A C 1
ATOM 878 O O . ILE A 1 112 ? 1.941 22.406 2.168 1 98.88 112 ILE A O 1
ATOM 882 N N . LEU A 1 113 ? 1.56 22.328 4.406 1 98.81 113 LEU A N 1
ATOM 883 C CA . LEU A 1 113 ? 2.861 22.906 4.723 1 98.81 113 LEU A CA 1
ATOM 884 C C . LEU A 1 113 ? 3.697 21.938 5.551 1 98.81 113 LEU A C 1
ATOM 886 O O . LEU A 1 113 ? 3.26 21.469 6.609 1 98.81 113 LEU A O 1
ATOM 890 N N . ASP A 1 114 ? 4.867 21.562 5.004 1 98.56 114 ASP A N 1
ATOM 891 C CA . ASP A 1 114 ? 5.91 20.875 5.75 1 98.56 114 ASP A CA 1
ATOM 892 C C . ASP A 1 114 ? 7.055 21.812 6.105 1 98.56 114 ASP A C 1
ATOM 894 O O . ASP A 1 114 ? 7.465 22.641 5.285 1 98.56 114 ASP A O 1
ATOM 898 N N . ILE A 1 115 ? 7.508 21.719 7.32 1 97.56 115 ILE A N 1
ATOM 899 C CA . ILE A 1 115 ? 8.633 22.516 7.797 1 97.56 115 ILE A CA 1
ATOM 900 C C . ILE A 1 115 ? 9.664 21.609 8.461 1 97.56 115 ILE A C 1
ATOM 902 O O . ILE A 1 115 ? 9.328 20.797 9.336 1 97.56 115 ILE A O 1
ATOM 906 N N . ASP A 1 116 ? 10.836 21.688 7.977 1 94.62 116 ASP A N 1
ATOM 907 C CA . ASP A 1 116 ? 11.938 20.922 8.547 1 94.62 116 ASP A CA 1
ATOM 908 C C . ASP A 1 116 ? 13.273 21.641 8.336 1 94.62 116 ASP A C 1
ATOM 910 O O . ASP A 1 116 ? 13.508 22.203 7.27 1 94.62 116 ASP A O 1
ATOM 914 N N . SER A 1 117 ? 14.094 21.609 9.344 1 92.31 117 SER A N 1
ATOM 915 C CA . SER A 1 117 ? 15.367 22.297 9.203 1 92.31 117 SER A CA 1
ATOM 916 C C . SER A 1 117 ? 16.453 21.359 8.711 1 92.31 117 SER A C 1
ATOM 918 O O . SER A 1 117 ? 17.516 21.797 8.258 1 92.31 117 SER A O 1
ATOM 920 N N . ARG A 1 118 ? 16.297 20.188 8.719 1 92.5 118 ARG A N 1
ATOM 921 C CA . ARG A 1 118 ? 17.297 19.188 8.367 1 92.5 118 ARG A CA 1
ATOM 922 C C . ARG A 1 118 ? 17.422 19.047 6.852 1 92.5 118 ARG A C 1
ATOM 924 O O . ARG A 1 118 ? 16.484 19.359 6.117 1 92.5 118 ARG A O 1
ATOM 931 N N . PRO A 1 119 ? 18.562 18.516 6.367 1 89.56 119 PRO A N 1
ATOM 932 C CA . PRO A 1 119 ? 18.75 18.375 4.922 1 89.56 119 PRO A CA 1
ATOM 933 C C . PRO A 1 119 ? 17.891 17.266 4.328 1 89.56 119 PRO A C 1
ATOM 935 O O . PRO A 1 119 ? 17.391 17.406 3.203 1 89.56 119 PRO A O 1
ATOM 938 N N . LEU A 1 120 ? 17.703 16.188 4.953 1 93.94 120 LEU A N 1
ATOM 939 C CA . LEU A 1 120 ? 16.891 15.031 4.559 1 93.94 120 LEU A CA 1
ATOM 940 C C . LEU A 1 120 ? 17.438 14.398 3.283 1 93.94 120 LEU A C 1
ATOM 942 O O . LEU A 1 120 ? 16.672 13.992 2.41 1 93.94 120 LEU A O 1
ATOM 946 N N . THR A 1 121 ? 18.781 14.32 3.121 1 93 121 THR A N 1
ATOM 947 C CA . THR A 1 121 ? 19.406 13.875 1.883 1 93 121 THR A CA 1
ATOM 948 C C . THR A 1 121 ? 19.969 12.461 2.039 1 93 121 THR A C 1
ATOM 950 O O . THR A 1 121 ? 20.406 11.852 1.061 1 93 121 THR A O 1
ATOM 953 N N . ASP A 1 122 ? 19.906 11.945 3.227 1 93.88 122 ASP A N 1
ATOM 954 C CA . ASP A 1 122 ? 20.453 10.609 3.453 1 93.88 122 ASP A CA 1
ATOM 955 C C . ASP A 1 122 ? 19.562 9.539 2.836 1 93.88 122 ASP A C 1
ATOM 957 O O . ASP A 1 122 ? 18.453 9.82 2.4 1 93.88 122 ASP A O 1
ATOM 961 N N . LYS A 1 123 ? 20.094 8.305 2.857 1 93.75 123 LYS A N 1
ATOM 962 C CA . LYS A 1 123 ? 19.359 7.172 2.301 1 93.75 123 LYS A CA 1
ATOM 963 C C . LYS A 1 123 ? 18 7.004 2.977 1 93.75 123 LYS A C 1
ATOM 965 O O . LYS A 1 123 ? 17.906 6.992 4.207 1 93.75 123 LYS A O 1
ATOM 970 N N . GLY A 1 124 ? 17 6.941 2.172 1 95.12 124 GLY A N 1
ATOM 971 C CA . GLY A 1 124 ? 15.664 6.707 2.682 1 95.12 124 GLY A CA 1
ATOM 972 C C . GLY A 1 124 ? 14.945 7.98 3.084 1 95.12 124 GLY A C 1
ATOM 973 O O . GLY A 1 124 ? 13.781 7.945 3.488 1 95.12 124 GLY A O 1
ATOM 974 N N . GLN A 1 125 ? 15.656 9.133 2.979 1 95.56 125 GLN A N 1
ATOM 975 C CA . GLN A 1 125 ? 15.031 10.398 3.344 1 95.56 125 GLN A CA 1
ATOM 976 C C . GLN A 1 125 ? 14.422 11.086 2.125 1 95.56 125 GLN A C 1
ATOM 978 O O . GLN A 1 125 ? 14.617 10.641 0.993 1 95.56 125 GLN A O 1
ATOM 983 N N . LEU A 1 126 ? 13.648 12.102 2.35 1 95.88 126 LEU A N 1
ATOM 984 C CA . LEU A 1 126 ? 12.766 12.734 1.376 1 95.88 126 LEU A CA 1
ATOM 985 C C . LEU A 1 126 ? 13.555 13.234 0.173 1 95.88 126 LEU A C 1
ATOM 987 O O . LEU A 1 126 ? 13.078 13.156 -0.963 1 95.88 126 LEU A O 1
ATOM 991 N N . MET A 1 127 ? 14.805 13.711 0.399 1 94.81 127 MET A N 1
ATOM 992 C CA . MET A 1 127 ? 15.57 14.32 -0.684 1 94.81 127 MET A CA 1
ATOM 993 C C . MET A 1 127 ? 16.562 13.328 -1.278 1 94.81 127 MET A C 1
ATOM 995 O O . MET A 1 127 ? 17.422 13.711 -2.068 1 94.81 127 MET A O 1
ATOM 999 N N . ASP A 1 128 ? 16.453 12.047 -0.822 1 94 128 ASP A N 1
ATOM 1000 C CA . ASP A 1 128 ? 17.219 10.977 -1.456 1 94 128 ASP A CA 1
ATOM 1001 C C . ASP A 1 128 ? 16.766 10.766 -2.898 1 94 128 ASP A C 1
ATOM 1003 O O . ASP A 1 128 ? 15.625 10.344 -3.143 1 94 128 ASP A O 1
ATOM 1007 N N . PRO A 1 129 ? 17.625 11.008 -3.889 1 91.94 129 PRO A N 1
ATOM 1008 C CA . PRO A 1 129 ? 17.172 10.867 -5.277 1 91.94 129 PRO A CA 1
ATOM 1009 C C . PRO A 1 129 ? 16.812 9.43 -5.637 1 91.94 129 PRO A C 1
ATOM 1011 O O . PRO A 1 129 ? 16.141 9.188 -6.645 1 91.94 129 PRO A O 1
ATOM 1014 N N . HIS A 1 130 ? 17.203 8.469 -4.797 1 89.69 130 HIS A N 1
ATOM 1015 C CA . HIS A 1 130 ? 16.938 7.059 -5.062 1 89.69 130 HIS A CA 1
ATOM 1016 C C . HIS A 1 130 ? 16 6.469 -4.012 1 89.69 130 HIS A C 1
ATOM 1018 O O . HIS A 1 130 ? 16.172 5.32 -3.596 1 89.69 130 HIS A O 1
ATOM 1024 N N . LEU A 1 131 ? 15.109 7.305 -3.561 1 94.12 131 LEU A N 1
ATOM 1025 C CA . LEU A 1 131 ? 14.172 6.852 -2.537 1 94.12 131 LEU A CA 1
ATOM 1026 C C . LEU A 1 131 ? 13.336 5.68 -3.045 1 94.12 131 LEU A C 1
ATOM 1028 O O . LEU A 1 131 ? 12.758 5.746 -4.133 1 94.12 131 LEU A O 1
ATOM 1032 N N . LYS A 1 132 ? 13.344 4.574 -2.295 1 93.62 132 LYS A N 1
ATOM 1033 C CA . LYS A 1 132 ? 12.578 3.367 -2.586 1 93.62 132 LYS A CA 1
ATOM 1034 C C . LYS A 1 132 ? 11.625 3.027 -1.438 1 93.62 132 LYS A C 1
ATOM 1036 O O . LYS A 1 132 ? 11.773 3.557 -0.332 1 93.62 132 LYS A O 1
ATOM 1041 N N . TRP A 1 133 ? 10.648 2.199 -1.783 1 95.56 133 TRP A N 1
ATOM 1042 C CA . TRP A 1 133 ? 9.695 1.762 -0.764 1 95.56 133 TRP A CA 1
ATOM 1043 C C . TRP A 1 133 ? 10.406 0.993 0.346 1 95.56 133 TRP A C 1
ATOM 1045 O O . TRP A 1 133 ? 10.242 1.301 1.528 1 95.56 133 TRP A O 1
ATOM 1055 N N . LYS A 1 134 ? 11.203 0.022 -0.07 1 92.75 134 LYS A N 1
ATOM 1056 C CA . LYS A 1 134 ? 11.992 -0.712 0.915 1 92.75 134 LYS A CA 1
ATOM 1057 C C . LYS A 1 134 ? 13.07 0.175 1.526 1 92.75 134 LYS A C 1
ATOM 1059 O O . LYS A 1 134 ? 13.898 0.738 0.808 1 92.75 134 LYS A O 1
ATOM 1064 N N . GLY A 1 135 ? 13.023 0.353 2.789 1 92.31 135 GLY A N 1
ATOM 1065 C CA . GLY A 1 135 ? 14.07 1.114 3.457 1 92.31 135 GLY A CA 1
ATOM 1066 C C . GLY A 1 135 ? 13.727 2.584 3.617 1 92.31 135 GLY A C 1
ATOM 1067 O O . GLY A 1 135 ? 14.539 3.365 4.117 1 92.31 135 GLY A O 1
ATOM 1068 N N . MET A 1 136 ? 12.555 3.004 3.131 1 95.62 136 MET A N 1
ATOM 1069 C CA . MET A 1 136 ? 12.148 4.391 3.328 1 95.62 136 MET A CA 1
ATOM 1070 C C . MET A 1 136 ? 12.039 4.723 4.812 1 95.62 136 MET A C 1
ATOM 1072 O O . MET A 1 136 ? 11.508 3.928 5.594 1 95.62 136 MET A O 1
ATOM 1076 N N . ARG A 1 137 ? 12.523 5.855 5.109 1 94.19 137 ARG A N 1
ATOM 1077 C CA . ARG A 1 137 ? 12.391 6.32 6.488 1 94.19 137 ARG A CA 1
ATOM 1078 C C . ARG A 1 137 ? 11 6.895 6.742 1 94.19 137 ARG A C 1
ATOM 1080 O O . ARG A 1 137 ? 10.43 7.559 5.875 1 94.19 137 ARG A O 1
ATOM 1087 N N . SER A 1 138 ? 10.5 6.727 7.879 1 92.06 138 SER A N 1
ATOM 1088 C CA . SER A 1 138 ? 9.109 6.957 8.234 1 92.06 138 SER A CA 1
ATOM 1089 C C . SER A 1 138 ? 8.703 8.406 7.977 1 92.06 138 SER A C 1
ATOM 1091 O O . SER A 1 138 ? 7.609 8.672 7.473 1 92.06 138 SER A O 1
ATOM 1093 N N . LEU A 1 139 ? 9.57 9.305 8.266 1 91.38 139 LEU A N 1
ATOM 1094 C CA . LEU A 1 139 ? 9.195 10.703 8.164 1 91.38 139 LEU A CA 1
ATOM 1095 C C . LEU A 1 139 ? 9.047 11.117 6.699 1 91.38 139 LEU A C 1
ATOM 1097 O O . LEU A 1 139 ? 8.227 11.977 6.375 1 91.38 139 LEU A O 1
ATOM 1101 N N . SER A 1 140 ? 9.82 10.469 5.824 1 96.88 140 SER A N 1
ATOM 1102 C CA . SER A 1 140 ? 9.664 10.695 4.391 1 96.88 140 SER A CA 1
ATOM 1103 C C . SER A 1 140 ? 8.281 10.273 3.912 1 96.88 140 SER A C 1
ATOM 1105 O O . SER A 1 140 ? 7.672 10.961 3.084 1 96.88 140 SER A O 1
ATOM 1107 N N . ALA A 1 141 ? 7.812 9.211 4.527 1 97.75 141 ALA A N 1
ATOM 1108 C CA . ALA A 1 141 ? 6.477 8.727 4.18 1 97.75 141 ALA A CA 1
ATOM 1109 C C . ALA A 1 141 ? 5.41 9.758 4.539 1 97.75 141 ALA A C 1
ATOM 1111 O O . ALA A 1 141 ? 4.469 9.984 3.771 1 97.75 141 ALA A O 1
ATOM 1112 N N . GLY A 1 142 ? 5.57 10.367 5.684 1 97.81 142 GLY A N 1
ATOM 1113 C CA . GLY A 1 142 ? 4.609 11.375 6.109 1 97.81 142 GLY A CA 1
ATOM 1114 C C . GLY A 1 142 ? 4.551 12.57 5.176 1 97.81 142 GLY A C 1
ATOM 1115 O O . GLY A 1 142 ? 3.467 12.977 4.75 1 97.81 142 GLY A O 1
ATOM 1116 N N . MET A 1 143 ? 5.711 13.062 4.797 1 98.12 143 MET A N 1
ATOM 1117 C CA . MET A 1 143 ? 5.777 14.25 3.947 1 98.12 143 MET A CA 1
ATOM 1118 C C . MET A 1 143 ? 5.27 13.945 2.543 1 98.12 143 MET A C 1
ATOM 1120 O O . MET A 1 143 ? 4.578 14.758 1.934 1 98.12 143 MET A O 1
ATOM 1124 N N . LEU A 1 144 ? 5.57 12.75 2.057 1 98.25 144 LEU A N 1
ATOM 1125 C CA . LEU A 1 144 ? 5.039 12.367 0.755 1 98.25 144 LEU A CA 1
ATOM 1126 C C . LEU A 1 144 ? 3.523 12.195 0.816 1 98.25 144 LEU A C 1
ATOM 1128 O O . LEU A 1 144 ? 2.824 12.477 -0.159 1 98.25 144 LEU A O 1
ATOM 1132 N N . GLY A 1 145 ? 3.043 11.719 1.99 1 98.44 145 GLY A N 1
ATOM 1133 C CA . GLY A 1 145 ? 1.604 11.672 2.191 1 98.44 145 GLY A CA 1
ATOM 1134 C C . GLY A 1 145 ? 0.95 13.039 2.143 1 98.44 145 GLY A C 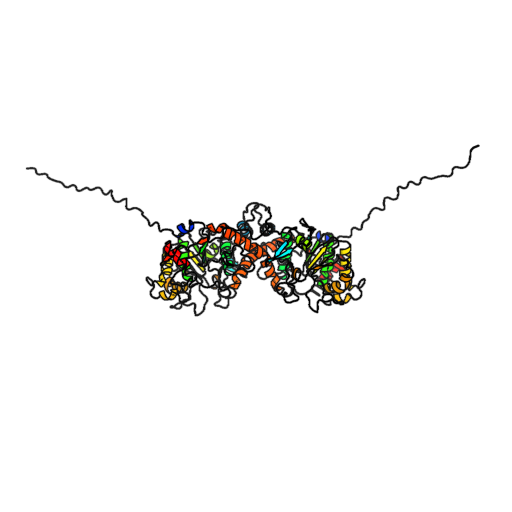1
ATOM 1135 O O . GLY A 1 145 ? -0.151 13.188 1.607 1 98.44 145 GLY A O 1
ATOM 1136 N N . HIS A 1 146 ? 1.635 14.062 2.689 1 98.81 146 HIS A N 1
ATOM 1137 C CA . HIS A 1 146 ? 1.146 15.438 2.637 1 98.81 146 HIS A CA 1
ATOM 1138 C C . HIS A 1 146 ? 1.088 15.945 1.201 1 98.81 146 HIS A C 1
ATOM 1140 O O . HIS A 1 146 ? 0.074 16.5 0.776 1 98.81 146 HIS A O 1
ATOM 1146 N N . TYR A 1 147 ? 2.18 15.703 0.463 1 98.5 147 TYR A N 1
ATOM 1147 C CA . TYR A 1 147 ? 2.26 16.094 -0.938 1 98.5 147 TYR A CA 1
ATOM 1148 C C . TYR A 1 147 ? 1.151 15.445 -1.754 1 98.5 147 TYR A C 1
ATOM 1150 O O . TYR A 1 147 ? 0.472 16.109 -2.537 1 98.5 147 TYR A O 1
ATOM 1158 N N . MET A 1 148 ? 0.946 14.164 -1.527 1 98.5 148 MET A N 1
ATOM 1159 C CA . MET A 1 148 ? -0.085 13.414 -2.246 1 98.5 148 MET A CA 1
ATOM 1160 C C . MET A 1 148 ? -1.472 13.969 -1.937 1 98.5 148 MET A C 1
ATOM 1162 O O . MET A 1 148 ? -2.301 14.117 -2.836 1 98.5 148 MET A O 1
ATOM 1166 N N . PHE A 1 149 ? -1.757 14.289 -0.648 1 98.69 149 PHE A N 1
ATOM 1167 C CA . PHE A 1 149 ? -3.037 14.852 -0.245 1 98.69 149 PHE A CA 1
ATOM 1168 C C . PHE A 1 149 ? -3.297 16.172 -0.971 1 98.69 149 PHE A C 1
ATOM 1170 O O . PHE A 1 149 ? -4.402 16.406 -1.463 1 98.69 149 PHE A O 1
ATOM 1177 N N . ALA A 1 150 ? -2.273 16.984 -1.051 1 98.69 150 ALA A N 1
ATOM 1178 C CA . ALA A 1 150 ? -2.385 18.25 -1.781 1 98.69 150 ALA A CA 1
ATOM 1179 C C . ALA A 1 150 ? -2.703 18 -3.254 1 98.69 150 ALA A C 1
ATOM 1181 O O . ALA A 1 150 ? -3.559 18.672 -3.83 1 98.69 150 ALA A O 1
ATOM 1182 N N . GLN A 1 151 ? -2.061 17.016 -3.863 1 97.69 151 GLN A N 1
ATOM 1183 C CA . GLN A 1 151 ? -2.285 16.672 -5.266 1 97.69 151 GLN A CA 1
ATOM 1184 C C . GLN A 1 151 ? -3.705 16.156 -5.492 1 97.69 151 GLN A C 1
ATOM 1186 O O . GLN A 1 151 ? -4.348 16.516 -6.484 1 97.69 151 GLN A O 1
ATOM 1191 N N . ILE A 1 152 ? -4.18 15.398 -4.59 1 97.81 152 ILE A N 1
ATOM 1192 C CA . ILE A 1 152 ? -5.5 14.797 -4.711 1 97.81 152 ILE A CA 1
ATOM 1193 C C . ILE A 1 152 ? -6.562 15.891 -4.785 1 97.81 152 ILE A C 1
ATOM 1195 O O . ILE A 1 152 ? -7.504 15.797 -5.578 1 97.81 152 ILE A O 1
ATOM 1199 N N . HIS A 1 153 ? -6.391 16.984 -4.023 1 98 153 HIS A N 1
ATOM 1200 C CA . HIS A 1 153 ? -7.461 17.953 -3.879 1 98 153 HIS A CA 1
ATOM 1201 C C . HIS A 1 153 ? -7.141 19.234 -4.641 1 98 153 HIS A C 1
ATOM 1203 O O . HIS A 1 153 ? -7.992 20.125 -4.754 1 98 153 HIS A O 1
ATOM 1209 N N . GLY A 1 154 ? -5.906 19.328 -5.121 1 97.25 154 GLY A N 1
ATOM 1210 C CA . GLY A 1 154 ? -5.516 20.531 -5.848 1 97.25 154 GLY A CA 1
ATOM 1211 C C . GLY A 1 154 ? -5.098 21.672 -4.938 1 97.25 154 GLY A C 1
ATOM 1212 O O . GLY A 1 154 ? -5.254 22.844 -5.285 1 97.25 154 GLY A O 1
ATOM 1213 N N . TYR A 1 155 ? -4.672 21.359 -3.732 1 98.62 155 TYR A N 1
ATOM 1214 C CA . TYR A 1 155 ? -4.125 22.359 -2.83 1 98.62 155 TYR A CA 1
ATOM 1215 C C . TYR A 1 155 ? -2.688 22.703 -3.203 1 98.62 155 TYR A C 1
ATOM 1217 O O . TYR A 1 155 ? -2.059 22 -3.996 1 98.62 155 TYR A O 1
ATOM 1225 N N . ASP A 1 156 ? -2.256 23.844 -2.711 1 98.44 156 ASP A N 1
ATOM 1226 C CA . ASP A 1 156 ? -0.828 24.141 -2.793 1 98.44 156 ASP A CA 1
ATOM 1227 C C . ASP A 1 156 ? -0.043 23.328 -1.762 1 98.44 156 ASP A C 1
ATOM 1229 O O . ASP A 1 156 ? -0.596 22.906 -0.743 1 98.44 156 ASP A O 1
ATOM 1233 N N . TYR A 1 157 ? 1.208 23.047 -2.105 1 98.5 157 TYR A N 1
ATOM 1234 C CA . TYR A 1 157 ? 2.117 22.344 -1.204 1 98.5 157 TYR A CA 1
ATOM 1235 C C . TYR A 1 157 ? 3.471 23.031 -1.146 1 98.5 157 TYR A C 1
ATOM 1237 O O . TYR A 1 157 ? 4.008 23.453 -2.176 1 98.5 157 TYR A O 1
ATOM 1245 N N . LYS A 1 158 ? 3.957 23.188 0.089 1 98.19 158 LYS A N 1
ATOM 1246 C CA . LYS A 1 158 ? 5.32 23.688 0.244 1 98.19 158 LYS A CA 1
ATOM 1247 C C . LYS A 1 158 ? 6.07 22.922 1.324 1 98.19 158 LYS A C 1
ATOM 1249 O O . LYS A 1 158 ? 5.5 22.578 2.365 1 98.19 158 LYS A O 1
AT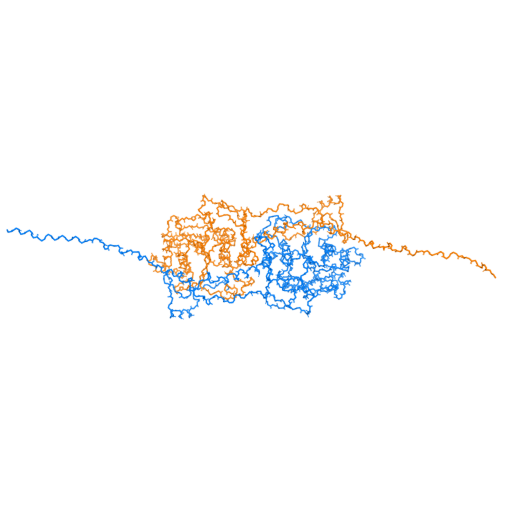OM 1254 N N . PHE A 1 159 ? 7.289 22.609 1.008 1 97.81 159 PHE A N 1
ATOM 1255 C CA . PHE A 1 159 ? 8.289 22.203 1.99 1 97.81 159 PHE A CA 1
ATOM 1256 C C . PHE A 1 159 ? 9.273 23.328 2.25 1 97.81 159 PHE A C 1
ATOM 1258 O O . PHE A 1 159 ? 10 23.75 1.343 1 97.81 159 PHE A O 1
ATOM 1265 N N . ILE A 1 160 ? 9.297 23.781 3.484 1 96.5 160 ILE A N 1
ATOM 1266 C CA . ILE A 1 160 ? 10.234 24.844 3.848 1 96.5 160 ILE A CA 1
ATOM 1267 C C . ILE A 1 160 ? 11.398 24.25 4.645 1 96.5 160 ILE A C 1
ATOM 1269 O O . ILE A 1 160 ? 11.203 23.75 5.762 1 96.5 160 ILE A O 1
ATOM 1273 N N . ARG A 1 161 ? 12.523 24.234 4.078 1 94.88 161 ARG A N 1
ATOM 1274 C CA . ARG A 1 161 ? 13.727 23.984 4.863 1 94.88 161 ARG A CA 1
ATOM 1275 C C . ARG A 1 161 ? 14.102 25.203 5.699 1 94.88 161 ARG A C 1
ATOM 1277 O O . ARG A 1 161 ? 14.742 26.141 5.203 1 94.88 161 ARG A O 1
ATOM 1284 N N . ALA A 1 162 ? 13.773 25.172 6.918 1 94.88 162 ALA A N 1
ATOM 1285 C CA . ALA A 1 162 ? 13.781 26.344 7.785 1 94.88 162 ALA A CA 1
ATOM 1286 C C . ALA A 1 162 ? 15.18 26.609 8.344 1 94.88 162 ALA A C 1
ATOM 1288 O O . ALA A 1 162 ? 15.977 25.672 8.492 1 94.88 162 ALA A O 1
ATOM 1289 N N . PRO A 1 163 ? 15.438 27.891 8.633 1 92.81 163 PRO A N 1
ATOM 1290 C CA . PRO A 1 163 ? 16.641 28.172 9.43 1 92.81 163 PRO A CA 1
ATOM 1291 C C . PRO A 1 163 ? 16.531 27.656 10.859 1 92.81 163 PRO A C 1
ATOM 1293 O O . PRO A 1 163 ? 15.477 27.172 11.273 1 92.81 163 PRO A O 1
ATOM 1296 N N . ASP A 1 164 ? 17.656 27.719 11.516 1 89.12 164 ASP A N 1
ATOM 1297 C CA . ASP A 1 164 ? 17.672 27.328 12.922 1 89.12 164 ASP A CA 1
ATOM 1298 C C . ASP A 1 164 ? 17.656 28.547 13.828 1 89.12 164 ASP A C 1
ATOM 1300 O O . ASP A 1 164 ? 18.203 29.594 13.477 1 89.12 164 ASP A O 1
ATOM 1304 N N . TYR A 1 165 ? 16.906 28.375 14.906 1 89.06 165 TYR A N 1
ATOM 1305 C CA . TYR A 1 165 ? 17.172 29.328 15.984 1 89.06 165 TYR A CA 1
ATOM 1306 C C . TYR A 1 165 ? 18.484 29 16.688 1 89.06 165 TYR A C 1
ATOM 1308 O O . TYR A 1 165 ? 18.797 27.828 16.922 1 89.06 165 TYR A O 1
ATOM 1316 N N . ALA A 1 166 ? 19.172 30.016 17.078 1 84.81 166 ALA A N 1
ATOM 1317 C CA . ALA A 1 166 ? 20.422 29.812 17.781 1 84.81 166 ALA A CA 1
ATOM 1318 C C . ALA A 1 166 ? 20.188 29.578 19.266 1 84.81 166 ALA A C 1
ATOM 1320 O O . ALA A 1 166 ? 20.953 28.875 19.938 1 84.81 166 ALA A O 1
ATOM 1321 N N . ASP A 1 167 ? 19.141 29.984 19.766 1 89.69 167 ASP A N 1
ATOM 1322 C CA . ASP A 1 167 ? 19.031 30.078 21.219 1 89.69 167 ASP A CA 1
ATOM 1323 C C . ASP A 1 167 ? 17.922 29.188 21.75 1 89.69 167 ASP A C 1
ATOM 1325 O O . ASP A 1 167 ? 17.594 29.219 22.938 1 89.69 167 ASP A O 1
ATOM 1329 N N . ARG A 1 168 ? 17.266 28.406 20.828 1 93.12 168 ARG A N 1
ATOM 1330 C CA . ARG A 1 168 ? 16.141 27.625 21.328 1 93.12 168 ARG A CA 1
ATOM 1331 C C . ARG A 1 168 ? 16.016 26.312 20.562 1 93.12 168 ARG A C 1
ATOM 1333 O O . ARG A 1 168 ? 16.703 26.109 19.562 1 93.12 168 ARG A O 1
ATOM 1340 N N . TRP A 1 169 ? 15.188 25.469 21.109 1 92.56 169 TRP A N 1
ATOM 1341 C CA . TRP A 1 169 ? 14.984 24.141 20.547 1 92.56 169 TRP A CA 1
ATOM 1342 C C . TRP A 1 169 ? 14.43 24.219 19.125 1 92.56 169 TRP A C 1
ATOM 1344 O O . TRP A 1 169 ? 13.719 25.172 18.797 1 92.56 169 TRP A O 1
ATOM 1354 N N . GLY A 1 170 ? 14.641 23.266 18.281 1 92.31 170 GLY A N 1
ATOM 1355 C CA . GLY A 1 170 ? 14.359 23.266 16.859 1 92.31 170 GLY A CA 1
ATOM 1356 C C . GLY A 1 170 ? 12.883 23.328 16.547 1 92.31 170 GLY A C 1
ATOM 1357 O O . GLY A 1 170 ? 12.492 23.844 15.492 1 92.31 170 GLY A O 1
ATOM 1358 N N . THR A 1 171 ? 12.023 22.891 17.469 1 94.69 171 THR A N 1
ATOM 1359 C CA . THR A 1 171 ? 10.594 22.859 17.203 1 94.69 171 THR A CA 1
ATOM 1360 C C . THR A 1 171 ? 10.023 24.266 17.109 1 94.69 171 THR A C 1
ATOM 1362 O O . THR A 1 171 ? 8.938 24.469 16.547 1 94.69 171 THR A O 1
ATOM 1365 N N . TRP A 1 172 ? 10.695 25.266 17.562 1 96.81 172 TRP A N 1
ATOM 1366 C CA . TRP A 1 172 ? 10.211 26.656 17.578 1 96.81 172 TRP A CA 1
ATOM 1367 C C . TRP A 1 172 ? 10.141 27.203 16.156 1 96.81 172 TRP A C 1
ATOM 1369 O O . TRP A 1 172 ? 9.414 28.172 15.898 1 96.81 172 TRP A O 1
ATOM 1379 N N . VAL A 1 173 ? 10.844 26.625 15.25 1 95.88 173 VAL A N 1
ATOM 1380 C CA . VAL A 1 173 ? 10.992 27.219 13.922 1 95.88 173 VAL A CA 1
ATOM 1381 C C . VAL A 1 173 ? 9.664 27.141 13.172 1 95.88 173 VAL A C 1
ATOM 1383 O O . VAL A 1 173 ? 9.414 27.922 12.258 1 95.88 173 VAL A O 1
ATOM 1386 N N . LYS A 1 174 ? 8.828 26.219 13.547 1 97.44 174 LYS A N 1
ATOM 1387 C CA . LYS A 1 174 ? 7.566 26.062 12.82 1 97.44 174 LYS A CA 1
ATOM 1388 C C . LYS A 1 174 ? 6.699 27.312 12.969 1 97.44 174 LYS A C 1
ATOM 1390 O O . LYS A 1 174 ? 5.934 27.656 12.062 1 97.44 174 LYS A O 1
ATOM 1395 N N . VAL A 1 175 ? 6.809 28.062 14.078 1 98.38 175 VAL A N 1
ATOM 1396 C CA . VAL A 1 175 ? 5.93 29.188 14.391 1 98.38 175 VAL A CA 1
ATOM 1397 C C . VAL A 1 175 ? 6.176 30.312 13.406 1 98.38 175 VAL A C 1
ATOM 1399 O O . VAL A 1 175 ? 5.27 30.734 12.68 1 98.38 175 VAL A O 1
ATOM 1402 N N . PRO A 1 176 ? 7.434 30.828 13.242 1 97.75 176 PRO A N 1
ATOM 1403 C CA . PRO A 1 176 ? 7.641 31.906 12.266 1 97.75 176 PRO A CA 1
ATOM 1404 C C . PRO A 1 176 ? 7.441 31.438 10.828 1 97.75 176 PRO A C 1
ATOM 1406 O O . PRO A 1 176 ? 7.047 32.25 9.969 1 97.75 176 PRO A O 1
ATOM 1409 N N . MET A 1 177 ? 7.715 30.156 10.492 1 97.81 177 MET A N 1
ATOM 1410 C CA . MET A 1 177 ? 7.5 29.688 9.133 1 97.81 177 MET A CA 1
ATOM 1411 C C . MET A 1 177 ? 6.016 29.672 8.789 1 97.81 177 MET A C 1
ATOM 1413 O O . MET A 1 177 ? 5.629 30.016 7.672 1 97.81 177 MET A O 1
ATOM 1417 N N . MET A 1 178 ? 5.168 29.234 9.75 1 98.62 178 MET A N 1
ATOM 1418 C CA . MET A 1 178 ? 3.727 29.297 9.539 1 98.62 178 MET A CA 1
ATOM 1419 C C . MET A 1 178 ? 3.26 30.734 9.367 1 98.62 178 MET A C 1
ATOM 1421 O O . MET A 1 178 ? 2.414 31.031 8.523 1 98.62 178 MET A O 1
ATOM 1425 N N . LYS A 1 179 ? 3.803 31.641 10.172 1 98.38 179 LYS A N 1
ATOM 1426 C CA . LYS A 1 179 ? 3.492 33.062 10.047 1 98.38 179 LYS A CA 1
ATOM 1427 C C . LYS A 1 179 ? 3.779 33.562 8.633 1 98.38 179 LYS A C 1
ATOM 1429 O O . LYS A 1 179 ? 2.947 34.25 8.031 1 98.38 179 LYS A O 1
ATOM 1434 N N . GLU A 1 180 ? 4.949 33.156 8.141 1 97 180 GLU A N 1
ATOM 1435 C CA . GLU A 1 180 ? 5.348 33.562 6.797 1 97 180 GLU A CA 1
ATOM 1436 C C . GLU A 1 180 ? 4.406 33 5.746 1 97 180 GLU A C 1
ATOM 1438 O O . GLU A 1 180 ? 4.008 33.688 4.812 1 97 180 GLU A O 1
ATOM 1443 N N . ALA A 1 181 ? 4.027 31.75 5.906 1 97.69 181 ALA A N 1
ATOM 1444 C CA . ALA A 1 181 ? 3.152 31.078 4.949 1 97.69 181 ALA A CA 1
ATOM 1445 C C . ALA A 1 181 ? 1.775 31.734 4.906 1 97.69 181 ALA A C 1
ATOM 1447 O O . ALA A 1 181 ? 1.14 31.797 3.852 1 97.69 181 ALA A O 1
ATOM 1448 N N . LEU A 1 182 ? 1.312 32.281 6.02 1 98.19 182 LEU A N 1
ATOM 1449 C CA . LEU A 1 182 ? -0.011 32.906 6.141 1 98.19 182 LEU A CA 1
ATOM 1450 C C . LEU A 1 182 ? -0.057 34.25 5.438 1 98.19 182 LEU A C 1
ATOM 1452 O O . LEU A 1 182 ? -1.132 34.812 5.273 1 98.19 182 LEU A O 1
ATOM 1456 N N . LYS A 1 183 ? 1.041 34.719 4.926 1 96.75 183 LYS A N 1
ATOM 1457 C CA . LYS A 1 183 ? 1.057 35.969 4.156 1 96.75 183 LYS A CA 1
ATOM 1458 C C . LYS A 1 183 ? 0.557 35.719 2.732 1 96.75 183 LYS A C 1
ATOM 1460 O O . LYS A 1 183 ? 0.067 36.656 2.084 1 96.75 183 LYS A O 1
ATOM 1465 N N . THR A 1 184 ? 0.639 34.469 2.271 1 96.69 184 THR A N 1
ATOM 1466 C CA . THR A 1 184 ? 0.368 34.25 0.858 1 96.69 184 THR A CA 1
ATOM 1467 C C . THR A 1 184 ? -0.846 33.344 0.683 1 96.69 184 THR A C 1
ATOM 1469 O O . THR A 1 184 ? -1.412 33.25 -0.41 1 96.69 184 THR A O 1
ATOM 1472 N N . HIS A 1 185 ? -1.224 32.688 1.703 1 98.25 185 HIS A N 1
ATOM 1473 C CA . HIS A 1 185 ? -2.326 31.719 1.588 1 98.25 185 HIS A CA 1
ATOM 1474 C C . HIS A 1 185 ? -3.434 32.031 2.586 1 98.25 185 HIS A C 1
ATOM 1476 O O . HIS A 1 185 ? -3.16 32.469 3.715 1 98.25 185 HIS A O 1
ATOM 1482 N N . GLU A 1 186 ? -4.617 31.797 2.193 1 98.56 186 GLU A N 1
ATOM 1483 C CA . GLU A 1 186 ? -5.766 32.062 3.057 1 98.56 186 GLU A CA 1
ATOM 1484 C C . GLU A 1 186 ? -5.809 31.078 4.223 1 98.56 186 GLU A C 1
ATOM 1486 O O . GLU A 1 186 ? -6.168 31.453 5.344 1 98.56 186 GLU A O 1
ATOM 1491 N N . TYR A 1 187 ? -5.523 29.812 3.918 1 98.81 187 TYR A N 1
ATOM 1492 C CA . TYR A 1 187 ? -5.445 28.766 4.93 1 98.81 187 TYR A CA 1
ATOM 1493 C C . TYR A 1 187 ? -4.125 28 4.824 1 98.81 187 TYR A C 1
ATOM 1495 O O . TYR A 1 187 ? -3.646 27.734 3.723 1 98.81 187 TYR A O 1
ATOM 1503 N N . ILE A 1 188 ? -3.57 27.688 5.953 1 98.88 188 ILE A N 1
ATOM 1504 C CA . ILE A 1 188 ? -2.447 26.75 5.949 1 98.88 188 ILE A CA 1
ATOM 1505 C C . ILE A 1 188 ? -2.773 25.547 6.828 1 98.88 188 ILE A C 1
ATOM 1507 O O . ILE A 1 188 ? -3.543 25.656 7.785 1 98.88 188 ILE A O 1
ATOM 1511 N N . VAL A 1 189 ? -2.314 24.422 6.43 1 98.94 189 VAL A N 1
ATOM 1512 C CA . VAL A 1 189 ? -2.318 23.188 7.227 1 98.94 189 VAL A CA 1
ATOM 1513 C C . VAL A 1 189 ? -0.882 22.734 7.477 1 98.94 189 VAL A C 1
ATOM 1515 O O . VAL A 1 189 ? -0.234 22.188 6.582 1 98.94 189 VAL A O 1
ATOM 1518 N N . PHE A 1 190 ? -0.442 22.984 8.672 1 98.88 190 PHE A N 1
ATOM 1519 C CA . PHE A 1 190 ? 0.87 22.484 9.07 1 98.88 190 PHE A CA 1
ATOM 1520 C C . PHE A 1 190 ? 0.757 21.109 9.719 1 98.88 190 PHE A C 1
ATOM 1522 O O . PHE A 1 190 ? -0.136 20.875 10.531 1 98.88 190 PHE A O 1
ATOM 1529 N N . MET A 1 191 ? 1.701 20.219 9.328 1 98.56 191 MET A N 1
ATOM 1530 C CA . MET A 1 191 ? 1.743 18.891 9.914 1 98.56 191 MET A CA 1
ATOM 1531 C C . MET A 1 191 ? 3.18 18.469 10.203 1 98.56 191 MET A C 1
ATOM 1533 O O . MET A 1 191 ? 4.059 18.625 9.359 1 98.56 191 MET A O 1
ATOM 1537 N N . ASP A 1 192 ? 3.332 17.938 11.422 1 97.25 192 ASP A N 1
ATOM 1538 C CA . ASP A 1 192 ? 4.566 17.188 11.641 1 97.25 192 ASP A CA 1
ATOM 1539 C C . ASP A 1 192 ? 4.699 16.031 10.648 1 97.25 192 ASP A C 1
ATOM 1541 O O . ASP A 1 192 ? 3.703 15.57 10.094 1 97.25 192 ASP A O 1
ATOM 1545 N N . SER A 1 193 ? 5.91 15.617 10.469 1 96.44 193 SER A N 1
ATOM 1546 C CA . SER A 1 193 ? 6.18 14.602 9.461 1 96.44 193 SER A CA 1
ATOM 1547 C C . SER A 1 193 ? 5.566 13.258 9.844 1 96.44 193 SER A C 1
ATOM 1549 O O . SER A 1 193 ? 5.438 12.367 9 1 96.44 193 SER A O 1
ATOM 1551 N N . ASP A 1 194 ? 5.203 13.062 11.117 1 97.12 194 ASP A N 1
ATOM 1552 C CA . ASP A 1 194 ? 4.559 11.812 11.523 1 97.12 194 ASP A CA 1
ATOM 1553 C C . ASP A 1 194 ? 3.053 12.008 11.688 1 97.12 194 ASP A C 1
ATOM 1555 O O . ASP A 1 194 ? 2.412 11.281 12.453 1 97.12 194 ASP A O 1
ATOM 1559 N N . VAL A 1 195 ? 2.492 13 11.055 1 98.12 195 VAL A N 1
ATOM 1560 C CA . VAL A 1 195 ? 1.057 13.258 11 1 98.12 195 VAL A CA 1
ATOM 1561 C C . VAL A 1 195 ? 0.539 12.969 9.586 1 98.12 195 VAL A C 1
ATOM 1563 O O . VAL A 1 195 ? 1.204 13.281 8.602 1 98.12 195 VAL A O 1
ATOM 1566 N N . MET A 1 196 ? -0.641 12.352 9.492 1 97.88 196 MET A N 1
ATOM 1567 C CA . MET A 1 196 ? -1.233 12.102 8.18 1 97.88 196 MET A CA 1
ATOM 1568 C C . MET A 1 196 ? -2.756 12.117 8.258 1 97.88 196 MET A C 1
ATOM 1570 O O . MET A 1 196 ? -3.336 11.695 9.258 1 97.88 196 MET A O 1
ATOM 1574 N N . PHE A 1 197 ? -3.398 12.578 7.18 1 98.31 197 PHE A N 1
ATOM 1575 C CA . PHE A 1 197 ? -4.832 12.367 7.023 1 98.31 197 PHE A CA 1
ATOM 1576 C C . PHE A 1 197 ? -5.141 10.891 6.766 1 98.31 197 PHE A C 1
ATOM 1578 O O . PHE A 1 197 ? -4.508 10.258 5.918 1 98.31 197 PHE A O 1
ATOM 1585 N N . HIS A 1 198 ? -6.066 10.391 7.43 1 97.25 198 HIS A N 1
ATOM 1586 C CA . HIS A 1 198 ? -6.371 8.969 7.305 1 97.25 198 HIS A CA 1
ATOM 1587 C C . HIS A 1 198 ? -7.246 8.703 6.082 1 97.25 198 HIS A C 1
ATOM 1589 O O . HIS A 1 198 ? -7.188 7.613 5.504 1 97.25 198 HIS A O 1
ATOM 1595 N N . TYR A 1 199 ? -8.133 9.633 5.688 1 97.06 199 TYR A N 1
ATOM 1596 C CA . TYR A 1 199 ? -9.016 9.5 4.531 1 97.06 199 TYR A CA 1
ATOM 1597 C C . TYR A 1 199 ? -8.656 10.523 3.455 1 97.06 199 TYR A C 1
ATOM 1599 O O . TYR A 1 199 ? -9.305 11.57 3.342 1 97.06 199 TYR A O 1
ATOM 1607 N N . PRO A 1 200 ? -7.77 10.164 2.562 1 96.94 200 PRO A N 1
ATOM 1608 C CA . PRO A 1 200 ? -7.301 11.125 1.561 1 96.94 200 PRO A CA 1
ATOM 1609 C C . PRO A 1 200 ? -8.406 11.578 0.609 1 96.94 200 PRO A C 1
ATOM 1611 O O . PRO A 1 200 ? -8.281 12.609 -0.047 1 96.94 200 PRO A O 1
ATOM 1614 N N . HIS A 1 201 ? -9.5 10.836 0.488 1 96.62 201 HIS A N 1
ATOM 1615 C CA . HIS A 1 201 ? -10.57 11.234 -0.419 1 96.62 201 HIS A CA 1
ATOM 1616 C C . HIS A 1 201 ? -11.477 12.273 0.225 1 96.62 201 HIS A C 1
ATOM 1618 O O . HIS A 1 201 ? -12.32 12.875 -0.449 1 96.62 201 HIS A O 1
ATOM 1624 N N . LEU A 1 202 ? -11.375 12.5 1.551 1 97.88 202 LEU A N 1
ATOM 1625 C CA . LEU A 1 202 ? -12.141 13.508 2.264 1 97.88 202 LEU A CA 1
ATOM 1626 C C . LEU A 1 202 ? -11.5 14.883 2.117 1 97.88 202 LEU A C 1
ATOM 1628 O O . LEU A 1 202 ? -10.383 15.102 2.58 1 97.88 202 LEU A O 1
ATOM 1632 N N . PRO A 1 203 ? -12.203 15.812 1.476 1 98.44 203 PRO A N 1
ATOM 1633 C CA . PRO A 1 203 ? -11.594 17.125 1.279 1 98.44 203 PRO A CA 1
ATOM 1634 C C . PRO A 1 203 ? -11.453 17.922 2.58 1 98.44 203 PRO A C 1
ATOM 1636 O O . PRO A 1 203 ? -12.281 17.781 3.482 1 98.44 203 PRO A O 1
ATOM 1639 N N . LEU A 1 204 ? -10.461 18.75 2.674 1 98.81 204 LEU A N 1
ATOM 1640 C CA . LEU A 1 204 ? -10.25 19.594 3.838 1 98.81 204 LEU A CA 1
ATOM 1641 C C . LEU A 1 204 ? -11.469 20.469 4.102 1 98.81 204 LEU A C 1
ATOM 1643 O O . LEU A 1 204 ? -11.828 20.703 5.258 1 98.81 204 LEU A O 1
ATOM 1647 N N . GLU A 1 205 ? -12.125 20.969 3.023 1 98.81 205 GLU A N 1
ATOM 1648 C CA . GLU A 1 205 ? -13.297 21.828 3.146 1 98.81 205 GLU A CA 1
ATOM 1649 C C . GLU A 1 205 ? -14.383 21.172 3.994 1 98.81 205 GLU A C 1
ATOM 1651 O O . GLU A 1 205 ? -15.031 21.844 4.805 1 98.81 205 GLU A O 1
ATOM 1656 N N . TRP A 1 206 ? -14.531 19.891 3.77 1 98.75 206 TRP A N 1
ATOM 1657 C CA . TRP A 1 206 ? -15.547 19.203 4.559 1 98.75 206 TRP A CA 1
ATOM 1658 C C . TRP A 1 206 ? -15.18 19.203 6.039 1 98.75 206 TRP A C 1
ATOM 1660 O O . TRP A 1 206 ? -16.031 19.438 6.895 1 98.75 206 TRP A O 1
ATOM 1670 N N . LEU A 1 207 ? -13.969 18.922 6.352 1 98.81 207 LEU A N 1
ATOM 1671 C CA . LEU A 1 207 ? -13.5 18.906 7.73 1 98.81 207 LEU A CA 1
ATOM 1672 C C . LEU A 1 207 ? -13.625 20.297 8.359 1 98.81 207 LEU A C 1
ATOM 1674 O O . LEU A 1 207 ? -13.969 20.422 9.539 1 98.81 207 LEU A O 1
ATOM 1678 N N . LEU A 1 208 ? -13.328 21.328 7.555 1 98.75 208 LEU A N 1
ATOM 1679 C CA . LEU A 1 208 ? -13.477 22.703 8.039 1 98.75 208 LEU A CA 1
ATOM 1680 C C . LEU A 1 208 ? -14.93 23 8.391 1 98.75 208 LEU A C 1
ATOM 1682 O O . LEU A 1 208 ? -15.211 23.656 9.398 1 98.75 208 LEU A O 1
ATOM 1686 N N . ASN A 1 209 ? -15.844 22.531 7.508 1 98.69 209 ASN A N 1
ATOM 1687 C CA . ASN A 1 209 ? -17.266 22.641 7.832 1 98.69 209 ASN A CA 1
ATOM 1688 C C . ASN A 1 209 ? -17.594 21.891 9.117 1 98.69 209 ASN A C 1
ATOM 1690 O O . ASN A 1 209 ? -18.25 22.438 10.008 1 98.69 209 ASN A O 1
ATOM 1694 N N . TYR A 1 210 ? -17.109 20.703 9.203 1 98.56 210 TYR A N 1
ATOM 1695 C CA . TYR A 1 210 ? -17.422 19.812 10.312 1 98.56 210 TYR A CA 1
ATOM 1696 C C . TYR A 1 210 ? -16.891 20.359 11.625 1 98.56 210 TYR A C 1
ATOM 1698 O O . TYR A 1 210 ? -17.578 20.344 12.648 1 98.56 210 TYR A O 1
ATOM 1706 N N . TRP A 1 211 ? -15.688 20.906 11.602 1 98.25 211 TRP A N 1
ATOM 1707 C CA . TRP A 1 211 ? -15.031 21.438 12.797 1 98.25 211 TRP A CA 1
ATOM 1708 C C . TRP A 1 211 ? -15.406 22.891 13.031 1 98.25 211 TRP A C 1
ATOM 1710 O O . TRP A 1 211 ? -14.914 23.531 13.969 1 98.25 211 TRP A O 1
ATOM 1720 N N . ASN A 1 212 ? -16.172 23.516 12.188 1 97.38 212 ASN A N 1
ATOM 1721 C CA . ASN A 1 212 ? -16.75 24.828 12.336 1 97.38 212 ASN A CA 1
ATOM 1722 C C . ASN A 1 212 ? -15.703 25.938 12.25 1 97.38 212 ASN A C 1
ATOM 1724 O O . ASN A 1 212 ? -15.594 26.766 13.141 1 97.38 212 ASN A O 1
ATOM 1728 N N . MET A 1 213 ? -14.969 25.891 11.156 1 97.94 213 MET A N 1
ATOM 1729 C CA . MET A 1 213 ? -14.133 27.031 10.789 1 97.94 213 MET A CA 1
ATOM 1730 C C . MET A 1 213 ? -14.984 28.25 10.484 1 97.94 213 MET A C 1
ATOM 1732 O O . MET A 1 213 ? -15.859 28.203 9.617 1 97.94 213 MET A O 1
ATOM 1736 N N . THR A 1 214 ? -14.758 29.344 11.188 1 96.81 214 THR A N 1
ATOM 1737 C CA . THR A 1 214 ? -15.461 30.594 10.938 1 96.81 214 THR A CA 1
ATOM 1738 C C . THR A 1 214 ? -14.508 31.656 10.43 1 96.81 214 THR A C 1
ATOM 1740 O O . THR A 1 214 ? -13.297 31.438 10.344 1 96.81 214 THR A O 1
ATOM 1743 N N . ASP A 1 215 ? -15.039 32.812 10.141 1 96.06 215 ASP A N 1
ATOM 1744 C CA . ASP A 1 215 ? -14.219 33.938 9.664 1 96.06 215 ASP A CA 1
ATOM 1745 C C . ASP A 1 215 ? -13.391 34.531 10.797 1 96.06 215 ASP A C 1
ATOM 1747 O O . ASP A 1 215 ? -12.438 35.281 10.555 1 96.06 215 ASP A O 1
ATOM 1751 N N . ASP A 1 216 ? -13.75 34.188 12.023 1 97.12 216 ASP A N 1
ATOM 1752 C CA . ASP A 1 216 ? -13.062 34.75 13.18 1 97.12 216 ASP A CA 1
ATOM 1753 C C . ASP A 1 216 ? -12.055 33.75 13.75 1 97.12 216 ASP A C 1
ATOM 1755 O O . ASP A 1 216 ? -11.281 34.094 14.656 1 97.12 216 ASP A O 1
ATOM 1759 N N . THR A 1 217 ? -12.094 32.5 13.172 1 98.5 217 THR A N 1
ATOM 1760 C CA . THR A 1 217 ? -11.164 31.5 13.672 1 98.5 217 THR A CA 1
ATOM 1761 C C . THR A 1 217 ? -9.734 31.828 13.25 1 98.5 217 THR A C 1
ATOM 1763 O O . THR A 1 217 ? -9.477 32.094 12.07 1 98.5 217 THR A O 1
ATOM 1766 N N . LEU A 1 218 ? -8.82 31.828 14.227 1 98.81 218 LEU A N 1
ATOM 1767 C CA . LEU A 1 218 ? -7.414 32.062 13.945 1 98.81 218 LEU A CA 1
ATOM 1768 C C . LEU A 1 218 ? -6.684 30.766 13.664 1 98.81 218 LEU A C 1
ATOM 1770 O O . LEU A 1 218 ? -5.902 30.672 12.711 1 98.81 218 LEU A O 1
ATOM 1774 N N . ALA A 1 219 ? -6.977 29.766 14.477 1 98.75 219 ALA A N 1
ATOM 1775 C CA . ALA A 1 219 ? -6.316 28.469 14.336 1 98.75 219 ALA A CA 1
ATOM 1776 C C . ALA A 1 219 ? -7.18 27.344 14.898 1 98.75 219 ALA A C 1
ATOM 1778 O O . ALA A 1 219 ? -8.031 27.578 15.758 1 98.75 219 ALA A O 1
ATOM 1779 N N . MET A 1 220 ? -7.055 26.203 14.32 1 98.75 220 MET A N 1
ATOM 1780 C CA . MET A 1 220 ? -7.609 24.953 14.844 1 98.75 220 MET A CA 1
ATOM 1781 C C . MET A 1 220 ? -6.504 24 15.289 1 98.75 220 MET A C 1
ATOM 1783 O O . MET A 1 220 ? -5.531 23.797 14.555 1 98.75 220 MET A O 1
ATOM 1787 N N . MET A 1 221 ? -6.598 23.516 16.516 1 98.56 221 MET A N 1
ATOM 1788 C CA . MET A 1 221 ? -5.625 22.594 17.094 1 98.56 221 MET A CA 1
ATOM 1789 C C . MET A 1 221 ? -6.32 21.531 17.922 1 98.56 221 MET A C 1
ATOM 1791 O O . MET A 1 221 ? -7.348 21.781 18.547 1 98.56 221 MET A O 1
ATOM 1795 N N . SER A 1 222 ? -5.707 20.375 17.953 1 98.19 222 SER A N 1
ATOM 1796 C CA . SER A 1 222 ? -6.293 19.297 18.734 1 98.19 222 SER A CA 1
ATOM 1797 C C . SER A 1 222 ? -5.859 19.375 20.203 1 98.19 222 SER A C 1
ATOM 1799 O O . SER A 1 222 ? -4.742 19.812 20.5 1 98.19 222 SER A O 1
ATOM 1801 N N . ILE A 1 223 ? -6.742 18.938 21.016 1 97.44 223 ILE A N 1
ATOM 1802 C CA . ILE A 1 223 ? -6.379 18.797 22.422 1 97.44 223 ILE A CA 1
ATOM 1803 C C . ILE A 1 223 ? -5.438 17.609 22.594 1 97.44 223 ILE A C 1
ATOM 1805 O O . ILE A 1 223 ? -5.562 16.609 21.891 1 97.44 223 ILE A O 1
ATOM 1809 N N . ASP A 1 224 ? -4.484 17.719 23.469 1 97 224 ASP A N 1
ATOM 1810 C CA . ASP A 1 224 ? -3.518 16.656 23.734 1 97 224 ASP A CA 1
ATOM 1811 C C . ASP A 1 224 ? -4.148 15.523 24.531 1 97 224 ASP A C 1
ATOM 1813 O O . ASP A 1 224 ? -5.23 15.688 25.094 1 97 224 ASP A O 1
ATOM 1817 N N . PRO A 1 225 ? -3.465 14.383 24.547 1 95.5 225 PRO A N 1
ATOM 1818 C CA . PRO A 1 225 ? -3.982 13.289 25.375 1 95.5 225 PRO A CA 1
ATOM 1819 C C . PRO A 1 225 ? -4.062 13.656 26.859 1 95.5 225 PRO A C 1
ATOM 1821 O O . PRO A 1 225 ? -3.268 14.469 27.328 1 95.5 225 PRO A O 1
ATOM 1824 N N . ASN A 1 226 ? -4.992 13.008 27.516 1 93.62 226 ASN A N 1
ATOM 1825 C CA . ASN A 1 226 ? -5.148 13.234 28.953 1 93.62 226 ASN A CA 1
ATOM 1826 C C . ASN A 1 226 ? -4.055 12.531 29.75 1 93.62 226 ASN A C 1
ATOM 1828 O O . ASN A 1 226 ? -4.285 11.453 30.312 1 93.62 226 ASN A O 1
ATOM 1832 N N . GLU A 1 227 ? -2.953 13.117 29.797 1 92.62 227 GLU A N 1
ATOM 1833 C CA . GLU A 1 227 ? -1.791 12.656 30.547 1 92.62 227 GLU A CA 1
ATOM 1834 C C . GLU A 1 227 ? -1.209 13.781 31.406 1 92.62 227 GLU A C 1
ATOM 1836 O O . GLU A 1 227 ? -1.258 14.953 31.016 1 92.62 227 GLU A O 1
ATOM 1841 N N . PRO A 1 228 ? -0.609 13.508 32.469 1 92.44 228 PRO A N 1
ATOM 1842 C CA . PRO A 1 228 ? -0.202 14.523 33.469 1 92.44 228 PRO A CA 1
ATOM 1843 C C . PRO A 1 228 ? 0.747 15.562 32.875 1 92.44 228 PRO A C 1
ATOM 1845 O O . PRO A 1 228 ? 0.664 16.75 33.219 1 92.44 228 PRO A O 1
ATOM 1848 N N . GLN A 1 229 ? 1.555 15.156 31.938 1 93 229 GLN A N 1
ATOM 1849 C CA . GLN A 1 229 ? 2.566 16.062 31.406 1 93 229 GLN A CA 1
ATOM 1850 C C . GLN A 1 229 ? 1.957 17.047 30.406 1 93 229 GLN A C 1
ATOM 1852 O O . GLN A 1 229 ? 2.605 18.016 30.016 1 93 229 GLN A O 1
ATOM 1857 N N . ASN A 1 230 ? 0.696 16.828 30.062 1 95.75 230 ASN A N 1
ATOM 1858 C CA . ASN A 1 230 ? 0.086 17.609 28.984 1 95.75 230 ASN A CA 1
ATOM 1859 C C . ASN A 1 230 ? -0.811 18.703 29.531 1 95.75 230 ASN A C 1
ATOM 1861 O O . ASN A 1 230 ? -1.752 19.141 28.859 1 95.75 230 ASN A O 1
ATOM 1865 N N . TYR A 1 231 ? -0.525 19.203 30.734 1 97 231 TYR A N 1
ATOM 1866 C CA . TYR A 1 231 ? -1.324 20.266 31.344 1 97 231 TYR A CA 1
ATOM 1867 C C . TYR A 1 231 ? -0.488 21.516 31.578 1 97 231 TYR A C 1
ATOM 1869 O O . TYR A 1 231 ? 0.691 21.422 31.922 1 97 231 TYR A O 1
ATOM 1877 N N . ASP A 1 232 ? -1.121 22.609 31.359 1 96.81 232 ASP A N 1
ATOM 1878 C CA . ASP A 1 232 ? -0.432 23.875 31.594 1 96.81 232 ASP A CA 1
ATOM 1879 C C . ASP A 1 232 ? -0.549 24.297 33.062 1 96.81 232 ASP A C 1
ATOM 1881 O O . ASP A 1 232 ? -1.077 23.562 33.875 1 96.81 232 ASP A O 1
ATOM 1885 N N . ALA A 1 233 ? -0.006 25.5 33.344 1 96.06 233 ALA A N 1
ATOM 1886 C CA . ALA A 1 233 ? 0.098 25.953 34.719 1 96.06 233 ALA A CA 1
ATOM 1887 C C . ALA A 1 233 ? -1.278 26.266 35.312 1 96.06 233 ALA A C 1
ATOM 1889 O O . ALA A 1 233 ? -1.444 26.344 36.531 1 96.06 233 ALA A O 1
ATOM 1890 N N . LYS A 1 234 ? -2.25 26.375 34.5 1 97.06 234 LYS A N 1
ATOM 1891 C CA . LYS A 1 234 ? -3.588 26.734 34.938 1 97.06 234 LYS A CA 1
ATOM 1892 C C . LYS A 1 234 ? -4.508 25.531 34.969 1 97.06 234 LYS A C 1
ATOM 1894 O O . LYS A 1 234 ? -5.719 25.656 35.156 1 97.06 234 LYS A O 1
ATOM 1899 N N . GLY A 1 235 ? -3.982 24.391 34.594 1 97.12 235 GLY A N 1
ATOM 1900 C CA . GLY A 1 235 ? -4.73 23.141 34.688 1 97.12 235 GLY A CA 1
ATOM 1901 C C . GLY A 1 235 ? -5.465 22.781 33.438 1 97.12 235 GLY A C 1
ATOM 1902 O O . GLY A 1 235 ? -6.316 21.891 33.438 1 97.12 235 GLY A O 1
ATOM 1903 N N . ASN A 1 236 ? -5.148 23.484 32.406 1 97.38 236 ASN A N 1
ATOM 1904 C CA . ASN A 1 236 ? -5.758 23.141 31.141 1 97.38 236 ASN A CA 1
ATOM 1905 C C . ASN A 1 236 ? -4.82 22.297 30.281 1 97.38 236 ASN A C 1
ATOM 1907 O O . ASN A 1 236 ? -3.604 22.5 30.297 1 97.38 236 ASN A O 1
ATOM 1911 N N . ARG A 1 237 ? -5.402 21.359 29.609 1 96.75 237 ARG A N 1
ATOM 1912 C CA . ARG A 1 237 ? -4.617 20.484 28.75 1 96.75 237 ARG A CA 1
ATOM 1913 C C . ARG A 1 237 ? -4.043 21.266 27.562 1 96.75 237 ARG A C 1
ATOM 1915 O O . ARG A 1 237 ? -4.719 22.125 26.984 1 96.75 237 ARG A O 1
ATOM 1922 N N . TYR A 1 238 ? -2.877 20.891 27.125 1 97.94 238 TYR A N 1
ATOM 1923 C CA . TYR A 1 238 ? -2.221 21.547 26 1 97.94 238 TYR A CA 1
ATOM 1924 C C . TYR A 1 238 ? -2.975 21.281 24.703 1 97.94 238 TYR A C 1
ATOM 1926 O O . TYR A 1 238 ? -3.738 20.328 24.609 1 97.94 238 TYR A O 1
ATOM 1934 N N . LEU A 1 239 ? -2.77 22.172 23.766 1 98.06 239 LEU A N 1
ATOM 1935 C CA . LEU A 1 239 ? -3.166 21.953 22.375 1 98.06 239 LEU A CA 1
ATOM 1936 C C . LEU A 1 239 ? -1.978 21.5 21.547 1 98.06 239 LEU A C 1
ATOM 1938 O O . LEU A 1 239 ? -0.876 22.031 21.672 1 98.06 239 LEU A O 1
ATOM 1942 N N . ASN A 1 240 ? -2.244 20.469 20.812 1 97.56 240 ASN A N 1
ATOM 1943 C CA . ASN A 1 240 ? -1.193 19.891 19.969 1 97.56 240 ASN A CA 1
ATOM 1944 C C . ASN A 1 240 ? -0.787 20.844 18.844 1 97.56 240 ASN A C 1
ATOM 1946 O O . ASN A 1 240 ? -1.644 21.391 18.156 1 97.56 240 ASN A O 1
ATOM 1950 N N . THR A 1 241 ? 0.454 21.062 18.656 1 98.19 241 THR A N 1
ATOM 1951 C CA . THR A 1 241 ? 0.907 21.984 17.625 1 98.19 241 THR A CA 1
ATOM 1952 C C . THR A 1 241 ? 1.572 21.234 16.484 1 98.19 241 THR A C 1
ATOM 1954 O O . THR A 1 241 ? 2.232 21.844 15.633 1 98.19 241 THR A O 1
ATOM 1957 N N . GLY A 1 242 ? 1.439 19.906 16.438 1 97.88 242 GLY A N 1
ATOM 1958 C CA . GLY A 1 242 ? 1.939 19.109 15.336 1 97.88 242 GLY A CA 1
ATOM 1959 C C . GLY A 1 242 ? 0.992 19.078 14.148 1 97.88 242 GLY A C 1
ATOM 1960 O O . GLY A 1 242 ? 1.39 18.703 13.039 1 97.88 242 GLY A O 1
ATOM 1961 N N . PHE A 1 243 ? -0.179 19.375 14.453 1 98.56 243 PHE A N 1
ATOM 1962 C CA . PHE A 1 243 ? -1.213 19.594 13.445 1 98.56 243 PHE A CA 1
ATOM 1963 C C . PHE A 1 243 ? -1.96 20.891 13.711 1 98.56 243 PHE A C 1
ATOM 1965 O O . PHE A 1 243 ? -2.664 21.031 14.711 1 98.56 243 PHE A O 1
ATOM 1972 N N . VAL A 1 244 ? -1.813 21.812 12.773 1 98.88 244 VAL A N 1
ATOM 1973 C CA . VAL A 1 244 ? -2.412 23.141 12.945 1 98.88 244 VAL A CA 1
ATOM 1974 C C . VAL A 1 244 ? -3.027 23.609 11.625 1 98.88 244 VAL A C 1
ATOM 1976 O O . VAL A 1 244 ? -2.365 23.594 10.586 1 98.88 244 VAL A O 1
ATOM 1979 N N . ILE A 1 245 ? -4.312 23.953 11.664 1 98.94 245 ILE A N 1
ATOM 1980 C CA . ILE A 1 245 ? -4.93 24.703 10.578 1 98.94 245 ILE A CA 1
ATOM 1981 C C . ILE A 1 245 ? -5.07 26.156 10.977 1 98.94 245 ILE A C 1
ATOM 1983 O O . ILE A 1 245 ? -5.594 26.469 12.047 1 98.94 245 ILE A O 1
ATOM 1987 N N . ALA A 1 246 ? -4.578 27.078 10.211 1 98.88 246 ALA A N 1
ATOM 1988 C CA . ALA A 1 246 ? -4.668 28.5 10.531 1 98.88 246 ALA A CA 1
ATOM 1989 C C . ALA A 1 246 ? -5.215 29.297 9.359 1 98.88 246 ALA A C 1
ATOM 1991 O O . ALA A 1 246 ? -5.051 28.906 8.203 1 98.88 246 ALA A O 1
ATOM 1992 N N . ARG A 1 247 ? -5.863 30.328 9.664 1 98.75 247 ARG A N 1
ATOM 1993 C CA . ARG A 1 247 ? -6.465 31.203 8.672 1 98.75 247 ARG A CA 1
ATOM 1994 C C . ARG A 1 247 ? -5.766 32.562 8.641 1 98.75 247 ARG A C 1
ATOM 1996 O O . ARG A 1 247 ? -5.41 33.094 9.68 1 98.75 247 ARG A O 1
ATOM 2003 N N . GLN A 1 248 ? -5.652 33.094 7.477 1 98.5 248 GLN A N 1
ATOM 2004 C CA . GLN A 1 248 ? -5.016 34.406 7.277 1 98.5 248 GLN A CA 1
ATOM 2005 C C . GLN A 1 248 ? -5.871 35.531 7.84 1 98.5 248 GLN A C 1
ATOM 2007 O O . GLN A 1 248 ? -7.051 35.656 7.5 1 98.5 248 GLN A O 1
ATOM 2012 N N . SER A 1 249 ? -5.254 36.344 8.711 1 98.12 249 SER A N 1
ATOM 2013 C CA . SER A 1 249 ? -5.832 37.594 9.227 1 98.12 249 SER A CA 1
ATOM 2014 C C . SER A 1 249 ? -4.781 38.438 9.922 1 98.12 249 SER A C 1
ATOM 2016 O O . SER A 1 249 ? -3.689 37.969 10.234 1 98.12 249 SER A O 1
ATOM 2018 N N . LYS A 1 250 ? -5.094 39.688 10.109 1 97.88 250 LYS A N 1
ATOM 2019 C CA . LYS A 1 250 ? -4.195 40.531 10.875 1 97.88 250 LYS A CA 1
ATOM 2020 C C . LYS A 1 250 ? -4 40 12.297 1 97.88 250 LYS A C 1
ATOM 2022 O O . LYS A 1 250 ? -2.875 39.969 12.797 1 97.88 250 LYS A O 1
ATOM 2027 N N . ARG A 1 251 ? -5.059 39.562 12.867 1 98.19 251 ARG A N 1
ATOM 2028 C CA . ARG A 1 251 ? -5 39.062 14.242 1 98.19 251 ARG A CA 1
ATOM 2029 C C . ARG A 1 251 ? -4.188 37.781 14.32 1 98.19 251 ARG A C 1
ATOM 2031 O O . ARG A 1 251 ? -3.459 37.531 15.289 1 98.19 251 ARG A O 1
ATOM 2038 N N . THR A 1 252 ? -4.367 36.938 13.297 1 98.69 252 THR A N 1
ATOM 2039 C CA . THR A 1 252 ? -3.562 35.719 13.258 1 98.69 252 THR A CA 1
ATOM 2040 C C . THR A 1 252 ? -2.076 36.062 13.172 1 98.69 252 THR A C 1
ATOM 2042 O O . THR A 1 252 ? -1.255 35.438 13.859 1 98.69 252 THR A O 1
ATOM 2045 N N . GLN A 1 253 ? -1.707 37.031 12.398 1 98.44 253 GLN A N 1
ATOM 2046 C CA . GLN A 1 253 ? -0.321 37.469 12.289 1 98.44 253 GLN A CA 1
ATOM 2047 C C . GLN A 1 253 ? 0.205 37.969 13.633 1 98.44 253 GLN A C 1
ATOM 2049 O O . GLN A 1 253 ? 1.327 37.625 14.023 1 98.44 253 GLN A O 1
ATOM 2054 N N . GLU A 1 254 ? -0.605 38.719 14.281 1 98.31 254 GLU A N 1
ATOM 2055 C CA . GLU A 1 254 ? -0.231 39.219 15.594 1 98.31 254 GLU A CA 1
ATOM 2056 C C . GLU A 1 254 ? -0.021 38.062 16.578 1 98.31 254 GLU A C 1
ATOM 2058 O O . GLU A 1 254 ? 0.92 38.094 17.375 1 98.31 254 GLU A O 1
ATOM 2063 N N . MET A 1 255 ? -0.867 37.125 16.516 1 98.69 255 MET A N 1
ATOM 2064 C CA . MET A 1 255 ? -0.758 35.969 17.406 1 98.69 255 MET A CA 1
ATOM 2065 C C . MET A 1 255 ? 0.548 35.219 17.172 1 98.69 255 MET A C 1
ATOM 2067 O O . MET A 1 255 ? 1.266 34.875 18.109 1 98.69 255 MET A O 1
ATOM 2071 N N . TYR A 1 256 ? 0.835 34.938 15.906 1 98.75 256 TYR A N 1
ATOM 2072 C CA . TYR A 1 256 ? 2.047 34.188 15.586 1 98.75 256 TYR A CA 1
ATOM 2073 C C . TYR A 1 256 ? 3.293 35 15.953 1 98.75 256 TYR A C 1
ATOM 2075 O O . TYR A 1 256 ? 4.309 34.406 16.359 1 98.75 256 TYR A O 1
ATOM 2083 N N . LYS A 1 257 ? 3.264 36.312 15.812 1 98.44 257 LYS A N 1
ATOM 2084 C CA . LYS A 1 257 ? 4.383 37.156 16.266 1 98.44 257 LYS A CA 1
ATOM 2085 C C . LYS A 1 257 ? 4.574 37.031 17.781 1 98.44 257 LYS A C 1
ATOM 2087 O O . LYS A 1 257 ? 5.695 36.812 18.25 1 98.44 257 LYS A O 1
ATOM 2092 N N . ALA A 1 258 ? 3.484 37.188 18.469 1 98.69 258 ALA A N 1
ATOM 2093 C CA . ALA A 1 258 ? 3.545 37.062 19.922 1 98.69 258 ALA A CA 1
ATOM 2094 C C . ALA A 1 258 ? 4.047 35.688 20.344 1 98.69 258 ALA A C 1
ATOM 2096 O O . ALA A 1 258 ? 4.812 35.562 21.297 1 98.69 258 ALA A O 1
ATOM 2097 N N . TRP A 1 259 ? 3.566 34.688 19.594 1 98.75 259 TRP A N 1
ATOM 2098 C CA . TRP A 1 259 ? 3.959 33.281 19.859 1 98.75 259 TRP A CA 1
ATOM 2099 C C . TRP A 1 259 ? 5.457 33.094 19.656 1 98.75 259 TRP A C 1
ATOM 2101 O O . TRP A 1 259 ? 6.16 32.656 20.562 1 98.75 259 TRP A O 1
ATOM 2111 N N . ALA A 1 260 ? 5.996 33.531 18.562 1 98.19 260 ALA A N 1
ATOM 2112 C CA . ALA A 1 260 ? 7.41 33.375 18.219 1 98.19 260 ALA A CA 1
ATOM 2113 C C . ALA A 1 260 ? 8.289 34.188 19.188 1 98.19 260 ALA A C 1
ATOM 2115 O O . ALA A 1 260 ? 9.414 33.781 19.484 1 98.19 260 ALA A O 1
ATOM 2116 N N . GLU A 1 261 ? 7.773 35.219 19.766 1 98.19 261 GLU A N 1
ATOM 2117 C CA . GLU A 1 261 ? 8.562 36.125 20.594 1 98.19 261 GLU A CA 1
ATOM 2118 C C . GLU A 1 261 ? 8.281 35.875 22.078 1 98.19 261 GLU A C 1
ATOM 2120 O O . GLU A 1 261 ? 8.789 36.625 22.938 1 98.19 261 GLU A O 1
ATOM 2125 N N . CYS A 1 262 ? 7.484 34.906 22.375 1 98.31 262 CYS A N 1
ATOM 2126 C CA . CYS A 1 262 ? 7.133 34.594 23.766 1 98.31 262 CYS A CA 1
ATOM 2127 C C . CYS A 1 262 ? 8.383 34.5 24.625 1 98.31 262 CYS A C 1
ATOM 2129 O O . CYS A 1 262 ? 8.43 35.031 25.734 1 98.31 262 CYS A O 1
ATOM 2131 N N . PRO A 1 263 ? 9.445 33.875 24.141 1 97.5 263 PRO A N 1
ATOM 2132 C CA . PRO A 1 263 ? 10.625 33.656 24.984 1 97.5 263 PRO A CA 1
ATOM 2133 C C . PRO A 1 263 ? 11.359 34.969 25.312 1 97.5 263 PRO A C 1
ATOM 2135 O O . PRO A 1 263 ? 12.211 35 26.203 1 97.5 263 PRO A O 1
ATOM 2138 N N . SER A 1 264 ? 11.102 36.031 24.5 1 96.31 264 SER A N 1
ATOM 2139 C CA . SER A 1 264 ? 11.711 37.312 24.812 1 96.31 264 SER A CA 1
ATOM 2140 C C . SER A 1 264 ? 11.094 37.938 26.062 1 96.31 264 SER A C 1
ATOM 2142 O O . SER A 1 264 ? 11.648 38.875 26.625 1 96.31 264 SER A O 1
ATOM 2144 N N . GLU A 1 265 ? 9.945 37.5 26.453 1 97.31 265 GLU A N 1
ATOM 2145 C CA . GLU A 1 265 ? 9.195 37.906 27.641 1 97.31 265 GLU A CA 1
ATOM 2146 C C . GLU A 1 265 ? 8.773 39.375 27.562 1 97.31 265 GLU A C 1
ATOM 2148 O O . GLU A 1 265 ? 8.531 40 28.594 1 97.31 265 GLU A O 1
ATOM 2153 N N . THR A 1 266 ? 8.82 39.875 26.344 1 95.38 266 THR A N 1
ATOM 2154 C CA . THR A 1 266 ? 8.328 41.25 26.172 1 95.38 266 THR A CA 1
ATOM 2155 C C . THR A 1 266 ? 6.836 41.344 26.484 1 95.38 266 THR A C 1
ATOM 2157 O O . THR A 1 266 ? 6.402 42.188 27.25 1 95.38 266 THR A O 1
ATOM 2160 N N . LYS A 1 267 ? 6.098 40.406 25.984 1 97.06 267 LYS A N 1
ATOM 2161 C CA . LYS A 1 267 ? 4.652 40.406 26.188 1 97.06 267 LYS A CA 1
ATOM 2162 C C . LYS A 1 267 ? 4.266 39.438 27.297 1 97.06 267 LYS A C 1
ATOM 2164 O O . LYS A 1 267 ? 3.309 39.656 28.047 1 97.06 267 LYS A O 1
ATOM 2169 N N . TYR A 1 268 ? 5.023 38.344 27.422 1 98.06 268 TYR A N 1
ATOM 2170 C CA . TYR A 1 268 ? 4.68 37.25 28.359 1 98.06 268 TYR A CA 1
ATOM 2171 C C . TYR A 1 268 ? 5.836 37 29.312 1 98.06 268 TYR A C 1
ATOM 2173 O O . TYR A 1 268 ? 6.73 36.188 29 1 98.06 268 TYR A O 1
ATOM 2181 N N . LYS A 1 269 ? 5.734 37.531 30.5 1 97.81 269 LYS A N 1
ATOM 2182 C CA . LYS A 1 269 ? 6.762 37.312 31.516 1 97.81 269 LYS A CA 1
ATOM 2183 C C . LYS A 1 269 ? 6.773 35.844 31.953 1 97.81 269 LYS A C 1
ATOM 2185 O O . LYS A 1 269 ? 5.723 35.25 32.219 1 97.81 269 LYS A O 1
ATOM 2190 N N . GLY A 1 270 ? 7.93 35.219 31.922 1 97.69 270 GLY A N 1
ATOM 2191 C CA . GLY A 1 270 ? 8.07 33.844 32.375 1 97.69 270 GLY A CA 1
ATOM 2192 C C . GLY A 1 270 ? 8.117 32.844 31.219 1 97.69 270 GLY A C 1
ATOM 2193 O O . GLY A 1 270 ? 8.266 31.641 31.453 1 97.69 270 GLY A O 1
ATOM 2194 N N . CYS A 1 271 ? 8.086 33.281 30.047 1 98.19 271 CYS A N 1
ATOM 2195 C CA . CYS A 1 271 ? 7.977 32.406 28.891 1 98.19 271 CYS A CA 1
ATOM 2196 C C . CYS A 1 271 ? 9.352 31.938 28.422 1 98.19 271 CYS A C 1
ATOM 2198 O O . CYS A 1 271 ? 9.461 30.984 27.656 1 98.19 271 CYS A O 1
ATOM 2200 N N . ALA A 1 272 ? 10.43 32.469 28.875 1 98.12 272 ALA A N 1
ATOM 2201 C CA . ALA A 1 272 ? 11.781 32.281 28.344 1 98.12 272 ALA A CA 1
ATOM 2202 C C . ALA A 1 272 ? 12.227 30.828 28.516 1 98.12 272 ALA A C 1
ATOM 2204 O O . ALA A 1 272 ? 12.938 30.281 27.672 1 98.12 272 ALA A O 1
ATOM 2205 N N . HIS A 1 273 ? 11.812 30.188 29.562 1 97.5 273 HIS A N 1
ATOM 2206 C CA . HIS A 1 273 ? 12.344 28.859 29.844 1 97.5 273 HIS A CA 1
ATOM 2207 C C . HIS A 1 273 ? 11.812 27.828 28.844 1 97.5 273 HIS A C 1
ATOM 2209 O O . HIS A 1 273 ? 12.414 26.781 28.656 1 97.5 273 HIS A O 1
ATOM 2215 N N . TRP A 1 274 ? 10.742 28.156 28.125 1 97.88 274 TRP A N 1
ATOM 2216 C CA . TRP A 1 274 ? 10.18 27.234 27.141 1 97.88 274 TRP A CA 1
ATOM 2217 C C . TRP A 1 274 ? 11.047 27.188 25.891 1 97.88 274 TRP A C 1
ATOM 2219 O O . TRP A 1 274 ? 10.781 26.406 24.969 1 97.88 274 TRP A O 1
ATOM 2229 N N . LYS A 1 275 ? 12.078 28.031 25.828 1 96.38 275 LYS A N 1
ATOM 2230 C CA . LYS A 1 275 ? 13.062 27.922 24.75 1 96.38 275 LYS A CA 1
ATOM 2231 C C . LYS A 1 275 ? 13.609 26.5 24.641 1 96.38 275 LYS A C 1
ATOM 2233 O O . LYS A 1 275 ? 13.805 26 23.547 1 96.38 275 LYS A O 1
ATOM 2238 N N . THR A 1 276 ? 13.781 25.875 25.859 1 95.44 276 THR A N 1
ATOM 2239 C CA . THR A 1 276 ? 14.445 24.578 25.844 1 95.44 276 THR A CA 1
ATOM 2240 C C . THR A 1 276 ? 13.641 23.547 26.641 1 95.44 276 THR A C 1
ATOM 2242 O O . THR A 1 276 ? 13.758 22.344 26.422 1 95.44 276 THR A O 1
ATOM 2245 N N . ASP A 1 277 ? 12.852 24.062 27.594 1 95.94 277 ASP A N 1
ATOM 2246 C CA . ASP A 1 277 ? 12.047 23.141 28.375 1 95.94 277 ASP A CA 1
ATOM 2247 C C . ASP A 1 277 ? 10.93 22.516 27.531 1 95.94 277 ASP A C 1
ATOM 2249 O O . ASP A 1 277 ? 10.32 23.203 26.703 1 95.94 277 ASP A O 1
ATOM 2253 N N . TRP A 1 278 ? 10.734 21.312 27.797 1 94.06 278 TRP A N 1
ATOM 2254 C CA . TRP A 1 278 ? 9.586 20.688 27.141 1 94.06 278 TRP A CA 1
ATOM 2255 C C . TRP A 1 278 ? 8.281 21.234 27.703 1 94.06 278 TRP A C 1
ATOM 2257 O O . TRP A 1 278 ? 8.164 21.516 28.891 1 94.06 278 TRP A O 1
ATOM 2267 N N . ALA A 1 279 ? 7.359 21.516 26.719 1 96.44 279 ALA A N 1
ATOM 2268 C CA . ALA A 1 279 ? 7.125 21.156 25.328 1 96.44 279 ALA A CA 1
ATOM 2269 C C . ALA A 1 279 ? 7.398 22.328 24.391 1 96.44 279 ALA A C 1
ATOM 2271 O O . ALA A 1 279 ? 6.715 22.5 23.375 1 96.44 279 ALA A O 1
ATOM 2272 N N . HIS A 1 280 ? 8.258 23.188 24.75 1 97.44 280 HIS A N 1
ATOM 2273 C CA . HIS A 1 280 ? 8.789 24.25 23.906 1 97.44 280 HIS A CA 1
ATOM 2274 C C . HIS A 1 280 ? 7.684 25.203 23.453 1 97.44 280 HIS A C 1
ATOM 2276 O O . HIS A 1 280 ? 7.012 25.812 24.281 1 97.44 280 HIS A O 1
ATOM 2282 N N . GLU A 1 281 ? 7.594 25.312 22.109 1 98.12 281 GLU A N 1
ATOM 2283 C CA . GLU A 1 281 ? 6.648 26.281 21.562 1 98.12 281 GLU A CA 1
ATOM 2284 C C . GLU A 1 281 ? 5.207 25.891 21.891 1 98.12 281 GL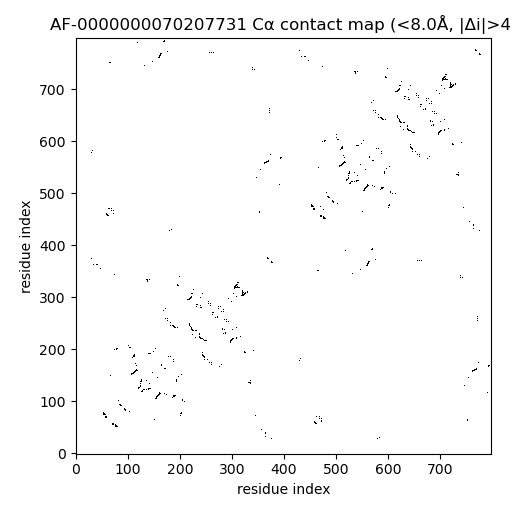U A C 1
ATOM 2286 O O . GLU A 1 281 ? 4.34 26.75 22.031 1 98.12 281 GLU A O 1
ATOM 2291 N N . GLN A 1 282 ? 4.953 24.562 22.031 1 98.5 282 GLN A N 1
ATOM 2292 C CA . GLN A 1 282 ? 3.609 24.109 22.375 1 98.5 282 GLN A CA 1
ATOM 2293 C C . GLN A 1 282 ? 3.217 24.547 23.781 1 98.5 282 GLN A C 1
ATOM 2295 O O . GLN A 1 282 ? 2.092 25 24 1 98.5 282 GLN A O 1
ATOM 2300 N N . ALA A 1 283 ? 4.105 24.391 24.688 1 98.31 283 ALA A N 1
ATOM 2301 C CA . ALA A 1 283 ? 3.859 24.828 26.062 1 98.31 283 ALA A CA 1
ATOM 2302 C C . ALA A 1 283 ? 3.689 26.344 26.141 1 98.31 283 ALA A C 1
ATOM 2304 O O . ALA A 1 283 ? 2.867 26.844 26.906 1 98.31 283 ALA A O 1
ATOM 2305 N N . ALA A 1 284 ? 4.488 27.047 25.375 1 98.69 284 ALA A N 1
ATOM 2306 C CA . ALA A 1 284 ? 4.348 28.5 25.328 1 98.69 284 ALA A CA 1
ATOM 2307 C C . ALA A 1 284 ? 2.943 28.906 24.891 1 98.69 284 ALA A C 1
ATOM 2309 O O . ALA A 1 284 ? 2.322 29.781 25.484 1 98.69 284 ALA A O 1
ATOM 2310 N N . PHE A 1 285 ? 2.473 28.234 23.875 1 98.75 285 PHE A N 1
ATOM 2311 C CA . PHE A 1 285 ? 1.118 28.516 23.406 1 98.75 285 PHE A CA 1
ATOM 2312 C C . PHE A 1 285 ? 0.1 28.219 24.5 1 98.75 285 PHE A C 1
ATOM 2314 O O . PHE A 1 285 ? -0.792 29.031 24.766 1 98.75 285 PHE A O 1
ATOM 2321 N N . GLY A 1 286 ? 0.243 27.062 25.109 1 98.31 286 GLY A N 1
ATOM 2322 C CA . GLY A 1 286 ? -0.71 26.594 26.094 1 98.31 286 GLY A CA 1
ATOM 2323 C C . GLY A 1 286 ? -0.706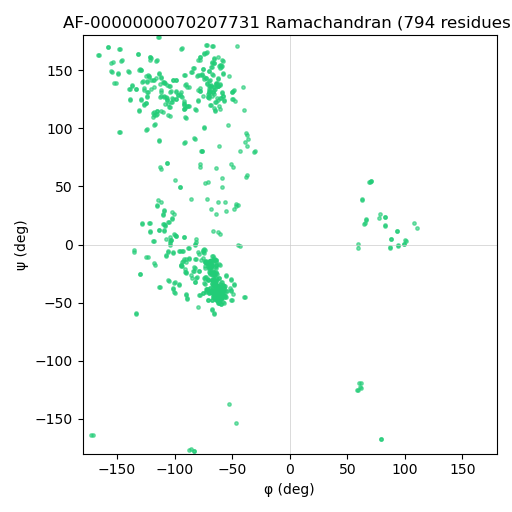 27.422 27.375 1 98.31 286 GLY A C 1
ATOM 2324 O O . GLY A 1 286 ? -1.743 27.578 28.016 1 98.31 286 GLY A O 1
ATOM 2325 N N . ASN A 1 287 ? 0.403 27.984 27.75 1 98.31 287 ASN A N 1
ATOM 2326 C CA . ASN A 1 287 ? 0.507 28.688 29.031 1 98.31 287 ASN A CA 1
ATOM 2327 C C . ASN A 1 287 ? 0.239 30.188 28.859 1 98.31 287 ASN A C 1
ATOM 2329 O O . ASN A 1 287 ? -0.075 30.875 29.828 1 98.31 287 ASN A O 1
ATOM 2333 N N . TYR A 1 288 ? 0.341 30.703 27.625 1 98.5 288 TYR A N 1
ATOM 2334 C CA . TYR A 1 288 ? 0.285 32.156 27.5 1 98.5 288 TYR A CA 1
ATOM 2335 C C . TYR A 1 288 ? -0.662 32.562 26.375 1 98.5 288 TYR A C 1
ATOM 2337 O O . TYR A 1 288 ? -1.682 33.219 26.625 1 98.5 288 TYR A O 1
ATOM 2345 N N . LEU A 1 289 ? -0.418 32.156 25.156 1 98.56 289 LEU A N 1
ATOM 2346 C CA . LEU A 1 289 ? -1.114 32.656 23.969 1 98.56 289 LEU A CA 1
ATOM 2347 C C . LEU A 1 289 ? -2.604 32.344 24.047 1 98.56 289 LEU A C 1
ATOM 2349 O O . LEU A 1 289 ? -3.441 33.188 23.75 1 98.56 289 LEU A O 1
ATOM 2353 N N . ARG A 1 290 ? -2.906 31.062 24.391 1 97.38 290 ARG A N 1
ATOM 2354 C CA . ARG A 1 290 ? -4.305 30.656 24.406 1 97.38 290 ARG A CA 1
ATOM 2355 C C . ARG A 1 290 ? -5.141 31.562 25.297 1 97.38 290 ARG A C 1
ATOM 2357 O O . ARG A 1 290 ? -6.352 31.703 25.094 1 97.38 290 ARG A O 1
ATOM 2364 N N . TYR A 1 291 ? -4.57 32.188 26.297 1 97.5 291 TYR A N 1
ATOM 2365 C CA . TYR A 1 291 ? -5.293 33 27.266 1 97.5 291 TYR A CA 1
ATOM 2366 C C . TYR A 1 291 ? -5.336 34.469 26.812 1 97.5 291 TYR A C 1
ATOM 2368 O O . TYR A 1 291 ? -6.094 35.25 27.359 1 97.5 291 TYR A O 1
ATOM 2376 N N . ASP A 1 292 ? -4.57 34.812 25.844 1 97.94 292 ASP A N 1
ATOM 2377 C CA . ASP A 1 292 ? -4.598 36.156 25.234 1 97.94 292 ASP A CA 1
ATOM 2378 C C . ASP A 1 292 ? -5.469 36.188 23.984 1 97.94 292 ASP A C 1
ATOM 2380 O O . ASP A 1 292 ? -6.074 37.219 23.672 1 97.94 292 ASP A O 1
ATOM 2384 N N . TYR A 1 293 ? -5.484 35.188 23.281 1 98.25 293 TYR A N 1
ATOM 2385 C CA . TYR A 1 293 ? -6.309 35 22.094 1 98.25 293 TYR A CA 1
ATOM 2386 C C . TYR A 1 293 ? -7.469 34.031 22.359 1 98.25 293 TYR A C 1
ATOM 2388 O O . TYR A 1 293 ? -7.523 32.938 21.797 1 98.25 293 TYR A O 1
ATOM 2396 N N . ASP A 1 294 ? -8.391 34.562 23.172 1 96.75 294 ASP A N 1
ATOM 2397 C CA . ASP A 1 294 ? -9.406 33.688 23.781 1 96.75 294 ASP A CA 1
ATOM 2398 C C . ASP A 1 294 ? -10.812 34.156 23.422 1 96.75 294 ASP A C 1
ATOM 2400 O O . ASP A 1 294 ? -11.773 33.875 24.141 1 96.75 294 ASP A O 1
ATOM 2404 N N . ARG A 1 295 ? -10.914 34.969 22.359 1 96.25 295 ARG A N 1
ATOM 2405 C CA . ARG A 1 295 ? -12.273 35.219 21.875 1 96.25 295 ARG A CA 1
ATOM 2406 C C . ARG A 1 295 ? -12.961 33.906 21.484 1 96.25 295 ARG A C 1
ATOM 2408 O O . ARG A 1 295 ? -12.297 32.906 21.188 1 96.25 295 ARG A O 1
ATOM 2415 N N . PRO A 1 296 ? -14.273 33.844 21.531 1 92.25 296 PRO A N 1
ATOM 2416 C CA . PRO A 1 296 ? -15.008 32.594 21.328 1 92.25 296 PRO A CA 1
ATOM 2417 C C . PRO A 1 296 ? -14.555 31.828 20.094 1 92.25 296 PRO A C 1
ATOM 2419 O O . PRO A 1 296 ? -14.461 30.594 20.125 1 92.25 296 PRO A O 1
ATOM 2422 N N . ASP A 1 297 ? -14.164 32.469 19.047 1 94.19 297 ASP A N 1
ATOM 2423 C CA . ASP A 1 297 ? -13.852 31.75 17.812 1 94.19 297 ASP A CA 1
ATOM 2424 C C . ASP A 1 297 ? -12.367 31.859 17.484 1 94.19 297 ASP A C 1
ATOM 2426 O O . ASP A 1 297 ? -11.938 31.422 16.406 1 94.19 297 ASP A O 1
ATOM 2430 N N . ASP A 1 298 ? -11.586 32.312 18.406 1 97.5 298 ASP A N 1
ATOM 2431 C CA . ASP A 1 298 ? -10.172 32.5 18.125 1 97.5 298 ASP A CA 1
ATOM 2432 C C . ASP A 1 298 ? -9.477 31.172 17.875 1 97.5 298 ASP A C 1
ATOM 2434 O O . ASP A 1 298 ? -8.945 30.938 16.797 1 97.5 298 ASP A O 1
ATOM 2438 N N . ILE A 1 299 ? -9.57 30.344 18.922 1 98.5 299 ILE A N 1
ATOM 2439 C CA . ILE A 1 299 ? -8.93 29.031 18.844 1 98.5 299 ILE A CA 1
ATOM 2440 C C . ILE A 1 299 ? -9.992 27.938 18.891 1 98.5 299 ILE A C 1
ATOM 2442 O O . ILE A 1 299 ? -10.711 27.812 19.875 1 98.5 299 ILE A O 1
ATOM 2446 N N . ARG A 1 300 ? -10.094 27.219 17.797 1 98.12 300 ARG A N 1
ATOM 2447 C CA . ARG A 1 300 ? -10.977 26.062 17.766 1 98.12 300 ARG A CA 1
ATOM 2448 C C . ARG A 1 300 ? -10.242 24.812 18.234 1 98.12 300 ARG A C 1
ATOM 2450 O O . ARG A 1 300 ? -9.258 24.391 17.625 1 98.12 300 ARG A O 1
ATOM 2457 N N . VAL A 1 301 ? -10.734 24.25 19.281 1 98.06 301 VAL A N 1
ATOM 2458 C CA . VAL A 1 301 ? -10.102 23.062 19.844 1 98.06 301 VAL A CA 1
ATOM 2459 C C . VAL A 1 301 ? -10.734 21.812 19.25 1 98.06 301 VAL A C 1
ATOM 2461 O O . VAL A 1 301 ? -11.938 21.578 19.422 1 98.06 301 VAL A O 1
ATOM 2464 N N . LEU A 1 302 ? -9.969 21.016 18.625 1 98.31 302 LEU A N 1
ATOM 2465 C CA . LEU A 1 302 ? -10.438 19.781 18 1 98.31 302 LEU A CA 1
ATOM 2466 C C . LEU A 1 302 ? -10.312 18.609 18.969 1 98.31 302 LEU A C 1
ATOM 2468 O O . LEU A 1 302 ? -9.352 18.531 19.734 1 98.31 302 LEU A O 1
ATOM 2472 N N . PRO A 1 303 ? -11.227 17.672 18.891 1 97.06 303 PRO A N 1
ATOM 2473 C CA . PRO A 1 303 ? -11.117 16.484 19.734 1 97.06 303 PRO A CA 1
ATOM 2474 C C . PRO A 1 303 ? -9.883 15.648 19.422 1 97.06 303 PRO A C 1
ATOM 2476 O O . PRO A 1 303 ? -9.555 15.445 18.25 1 97.06 303 PRO A O 1
ATOM 2479 N N . CYS A 1 304 ? -9.281 15.203 20.469 1 96.31 304 CYS A N 1
ATOM 2480 C CA . CYS A 1 304 ? -8.086 14.383 20.312 1 96.31 304 CYS A CA 1
ATOM 2481 C C . CYS A 1 304 ? -8.398 13.109 19.531 1 96.31 304 CYS A C 1
ATOM 2483 O O . CYS A 1 304 ? -7.586 12.656 18.719 1 96.31 304 CYS A O 1
ATOM 2485 N N . VAL A 1 305 ? -9.594 12.516 19.656 1 96.75 305 VAL A N 1
ATOM 2486 C CA . VAL A 1 305 ? -10.016 11.273 19.016 1 96.75 305 VAL A CA 1
ATOM 2487 C C . VAL A 1 305 ? -10.078 11.477 17.5 1 96.75 305 VAL A C 1
ATOM 2489 O O . VAL A 1 305 ? -9.898 10.531 16.734 1 96.75 305 VAL A O 1
ATOM 2492 N N . GLU A 1 306 ? -10.234 12.734 17.047 1 97.75 306 GLU A N 1
ATOM 2493 C CA . GLU A 1 306 ? -10.438 13.023 15.633 1 97.75 306 GLU A CA 1
ATOM 2494 C C . GLU A 1 306 ? -9.148 13.516 14.977 1 97.75 306 GLU A C 1
ATOM 2496 O O . GLU A 1 306 ? -8.852 13.156 13.836 1 97.75 306 GLU A O 1
ATOM 2501 N N . ALA A 1 307 ? -8.391 14.297 15.711 1 98.38 307 ALA A N 1
ATOM 2502 C CA . ALA A 1 307 ? -7.352 15.07 15.023 1 98.38 307 ALA A CA 1
ATOM 2503 C C . ALA A 1 307 ? -5.996 14.875 15.695 1 98.38 307 ALA A C 1
ATOM 2505 O O . ALA A 1 307 ? -5.109 15.727 15.578 1 98.38 307 ALA A O 1
ATOM 2506 N N . ASN A 1 308 ? -5.832 13.836 16.5 1 97.12 308 ASN A N 1
ATOM 2507 C CA . ASN A 1 308 ? -4.582 13.469 17.156 1 97.12 308 ASN A CA 1
ATOM 2508 C C . ASN A 1 308 ? -4.52 11.977 17.453 1 97.12 308 ASN A C 1
ATOM 2510 O O . ASN A 1 308 ? -5.539 11.289 17.406 1 97.12 308 ASN A O 1
ATOM 2514 N N . GLY A 1 309 ? -3.367 11.516 17.578 1 94.69 309 GLY A N 1
ATOM 2515 C CA . GLY A 1 309 ? -3.18 10.117 17.938 1 94.69 309 GLY A CA 1
ATOM 2516 C C . GLY A 1 309 ? -3.357 9.172 16.766 1 94.69 309 GLY A C 1
ATOM 2517 O O . GLY A 1 309 ? -3.156 9.562 15.617 1 94.69 309 GLY A O 1
ATOM 2518 N N . ALA A 1 310 ? -3.455 7.895 17.078 1 95.25 310 ALA A N 1
ATOM 2519 C CA . ALA A 1 310 ? -3.611 6.758 16.172 1 95.25 310 ALA A CA 1
ATOM 2520 C C . ALA A 1 310 ? -4.215 5.559 16.906 1 95.25 310 ALA A C 1
ATOM 2522 O O . ALA A 1 310 ? -4.383 5.586 18.125 1 95.25 310 ALA A O 1
ATOM 2523 N N . PRO A 1 311 ? -4.582 4.586 16.141 1 92.81 311 PRO A N 1
ATOM 2524 C CA . PRO A 1 311 ? -5.168 3.422 16.812 1 92.81 311 PRO A CA 1
ATOM 2525 C C . PRO A 1 311 ? -4.305 2.895 17.953 1 92.81 311 PRO A C 1
ATOM 2527 O O . PRO A 1 311 ? -4.832 2.463 18.984 1 92.81 311 PRO A O 1
ATOM 2530 N N . GLU A 1 312 ? -3.053 3.033 17.875 1 93.38 312 GLU A N 1
ATOM 2531 C CA . GLU A 1 312 ? -2.123 2.568 18.906 1 93.38 312 GLU A CA 1
ATOM 2532 C C . GLU A 1 312 ? -2.191 3.447 20.141 1 93.38 312 GLU A C 1
ATOM 2534 O O . GLU A 1 312 ? -1.701 3.064 21.203 1 93.38 312 GLU A O 1
ATOM 2539 N N . ALA A 1 313 ? -2.811 4.621 20.031 1 92.56 313 ALA A N 1
ATOM 2540 C CA . ALA A 1 313 ? -2.908 5.555 21.156 1 92.56 313 ALA A CA 1
ATOM 2541 C C . ALA A 1 313 ? -4.277 5.473 21.828 1 92.56 313 ALA A C 1
ATOM 2543 O O . ALA A 1 313 ? -4.594 6.27 22.703 1 92.56 313 ALA A O 1
ATOM 2544 N N . ALA A 1 314 ? -5.066 4.516 21.453 1 88.88 314 ALA A N 1
ATOM 2545 C CA . ALA A 1 314 ? -6.434 4.414 21.953 1 88.88 314 ALA A CA 1
ATOM 2546 C C . ALA A 1 314 ? -6.457 4.352 23.484 1 88.88 314 ALA A C 1
ATOM 2548 O O . ALA A 1 314 ? -7.336 4.934 24.125 1 88.88 314 ALA A O 1
ATOM 2549 N N . ASN A 1 315 ? -5.477 3.709 24.031 1 88.88 315 ASN A N 1
ATOM 2550 C CA . ASN A 1 315 ? -5.434 3.572 25.484 1 88.88 315 ASN A CA 1
ATOM 2551 C C . ASN A 1 315 ? -4.637 4.699 26.125 1 88.88 315 ASN A C 1
ATOM 2553 O O . ASN A 1 315 ? -4.363 4.664 27.328 1 88.88 315 ASN A O 1
ATOM 2557 N N . ARG A 1 316 ? -4.258 5.598 25.391 1 86.38 316 ARG A N 1
ATOM 2558 C CA . ARG A 1 316 ? -3.543 6.773 25.875 1 86.38 316 ARG A CA 1
ATOM 2559 C C . ARG A 1 316 ? -4.391 8.031 25.734 1 86.38 316 ARG A C 1
ATOM 2561 O O . ARG A 1 316 ? -4.02 8.953 25 1 86.38 316 ARG A O 1
ATOM 2568 N N . GLY A 1 317 ? -5.516 8.07 26.5 1 82.88 317 GLY A N 1
ATOM 2569 C CA . GLY A 1 317 ? -6.383 9.242 26.516 1 82.88 317 GLY A CA 1
ATOM 2570 C C . GLY A 1 317 ? -7.445 9.211 25.438 1 82.88 317 GLY A C 1
ATOM 2571 O O . GLY A 1 317 ? -8.094 10.227 25.172 1 82.88 317 GLY A O 1
ATOM 2572 N N . GLY A 1 318 ? -7.516 8.102 24.688 1 85.94 318 GLY A N 1
ATOM 2573 C CA . GLY A 1 318 ? -8.578 7.91 23.703 1 85.94 318 GLY A CA 1
ATOM 2574 C C . GLY A 1 318 ? -8.297 8.586 22.375 1 85.94 318 GLY A C 1
ATOM 2575 O O . GLY A 1 318 ? -9.195 8.742 21.547 1 85.94 318 GLY A O 1
ATOM 2576 N N . CYS A 1 319 ? -7.055 9 22.047 1 94.69 319 CYS A N 1
ATOM 2577 C CA . CYS A 1 319 ? -6.691 9.703 20.812 1 94.69 319 CYS A CA 1
ATOM 2578 C C . CYS A 1 319 ? -6.469 8.719 19.672 1 94.69 319 CYS A C 1
ATOM 2580 O O . CYS A 1 319 ? -5.336 8.32 19.406 1 94.69 319 CYS A O 1
ATOM 2582 N N . LYS A 1 320 ? -7.543 8.43 18.906 1 94.69 320 LYS A N 1
ATOM 2583 C CA . LYS A 1 320 ? -7.516 7.355 17.922 1 94.69 320 LYS A CA 1
ATOM 2584 C C . LYS A 1 320 ? -7.148 7.895 16.547 1 94.69 320 LYS A C 1
ATOM 2586 O O . LYS A 1 320 ? -6.812 7.125 15.633 1 94.69 320 LYS A O 1
ATOM 2591 N N . GLY A 1 321 ? -7.285 9.156 16.406 1 97 321 GLY A N 1
ATOM 2592 C CA . GLY A 1 321 ? -6.906 9.742 15.133 1 97 321 GLY A CA 1
ATOM 2593 C C . GLY A 1 321 ? -7.836 9.359 14 1 97 321 GLY A C 1
ATOM 2594 O O . GLY A 1 321 ? -7.379 8.93 12.93 1 97 321 GLY A O 1
ATOM 2595 N N . VAL A 1 322 ? -9.141 9.586 14.172 1 97.25 322 VAL A N 1
ATOM 2596 C CA . VAL A 1 322 ? -10.141 9.172 13.195 1 97.25 322 VAL A CA 1
ATOM 2597 C C . VAL A 1 322 ? -9.852 9.836 11.852 1 97.25 322 VAL A C 1
ATOM 2599 O O . VAL A 1 322 ? -9.766 9.156 10.82 1 97.25 322 VAL A O 1
ATOM 2602 N N . PHE A 1 323 ? -9.672 11.18 11.828 1 98.44 323 PHE A N 1
ATOM 2603 C CA . PHE A 1 323 ? -9.477 11.906 10.578 1 98.44 323 PHE A CA 1
ATOM 2604 C C . PHE A 1 323 ? -8.008 12.219 10.352 1 98.44 323 PHE A C 1
ATOM 2606 O O . PHE A 1 323 ? -7.516 12.141 9.227 1 98.44 323 PHE A O 1
ATOM 2613 N N . VAL A 1 324 ? -7.312 12.617 11.453 1 98.62 324 VAL A N 1
ATOM 2614 C CA . VAL A 1 324 ? -5.898 12.977 11.406 1 98.62 324 VAL A CA 1
ATOM 2615 C C . VAL A 1 324 ? -5.121 12.133 12.414 1 98.62 324 VAL A C 1
ATOM 2617 O O . VAL A 1 324 ? -5.41 12.164 13.617 1 98.62 324 VAL A O 1
ATOM 2620 N N . ARG A 1 325 ? -4.168 11.414 11.914 1 98.06 325 ARG A N 1
ATOM 2621 C CA . ARG A 1 325 ? -3.369 10.547 12.773 1 98.06 325 ARG A CA 1
ATOM 2622 C C . ARG A 1 325 ? -1.997 11.156 13.039 1 98.06 325 ARG A C 1
ATOM 2624 O O . ARG A 1 325 ? -1.358 11.68 12.133 1 98.06 325 ARG A O 1
ATOM 2631 N N . HIS A 1 326 ? -1.622 11.18 14.25 1 97.94 326 HIS A N 1
ATOM 2632 C CA . HIS A 1 326 ? -0.315 11.609 14.734 1 97.94 326 HIS A CA 1
ATOM 2633 C C . HIS A 1 326 ? 0.41 10.469 15.438 1 97.94 326 HIS A C 1
ATOM 2635 O O . HIS A 1 326 ? -0.003 10.039 16.516 1 97.94 326 HIS A O 1
ATOM 2641 N N . PHE A 1 327 ? 1.508 9.961 14.922 1 96.44 327 PHE A N 1
ATOM 2642 C CA . PHE A 1 327 ? 2.1 8.68 15.305 1 96.44 327 PHE A CA 1
ATOM 2643 C C . PHE A 1 327 ? 3.191 8.875 16.344 1 96.44 327 PHE A C 1
ATOM 2645 O O . PHE A 1 327 ? 4.273 8.305 16.234 1 96.44 327 PHE A O 1
ATOM 2652 N N . TRP A 1 328 ? 2.869 9.609 17.359 1 93.12 328 TRP A N 1
ATOM 2653 C CA . TRP A 1 328 ? 3.852 9.867 18.406 1 93.12 328 TRP A CA 1
ATOM 2654 C C . TRP A 1 328 ? 4.082 8.625 19.266 1 93.12 328 TRP A C 1
ATOM 2656 O O . TRP A 1 328 ? 5.105 8.508 19.938 1 93.12 328 TRP A O 1
ATOM 2666 N N . VAL A 1 329 ? 3.189 7.574 19.219 1 93.38 329 VAL A N 1
ATOM 2667 C CA . VAL A 1 329 ? 3.379 6.328 19.938 1 93.38 329 VAL A CA 1
ATOM 2668 C C . VAL A 1 329 ? 4.387 5.445 19.219 1 93.38 329 VAL A C 1
ATOM 2670 O O . VAL A 1 329 ? 5.246 4.82 19.844 1 93.38 329 VAL A O 1
ATOM 2673 N N . ASP A 1 330 ? 4.262 5.367 17.938 1 93.75 330 ASP A N 1
ATOM 2674 C CA . ASP A 1 330 ? 5.137 4.535 17.109 1 93.75 330 ASP A CA 1
ATOM 2675 C C . ASP A 1 330 ? 5.344 5.152 15.727 1 93.75 330 ASP A C 1
ATOM 2677 O O . ASP A 1 330 ? 4.586 4.879 14.797 1 93.75 330 ASP A O 1
ATOM 2681 N N . LYS A 1 331 ? 6.402 5.832 15.578 1 93.06 331 LYS A N 1
ATOM 2682 C CA . LYS A 1 331 ? 6.695 6.543 14.336 1 93.06 331 LYS A CA 1
ATOM 2683 C C . LYS A 1 331 ? 6.973 5.566 13.195 1 93.06 331 LYS A C 1
ATOM 2685 O O . LYS A 1 331 ? 6.93 5.941 12.023 1 93.06 331 LYS A O 1
ATOM 2690 N N . GLY A 1 332 ? 7.277 4.34 13.555 1 92.94 332 GLY A N 1
ATOM 2691 C CA . GLY A 1 332 ? 7.551 3.316 12.555 1 92.94 332 GLY A CA 1
ATOM 2692 C C . GLY A 1 332 ? 6.332 2.947 11.734 1 92.94 332 GLY A C 1
ATOM 2693 O O . GLY A 1 332 ? 6.457 2.316 10.68 1 92.94 332 GLY A O 1
ATOM 2694 N N . LEU A 1 333 ? 5.172 3.414 12.117 1 95.12 333 LEU A N 1
ATOM 2695 C CA . LEU A 1 333 ? 3.922 3.027 11.469 1 95.12 333 LEU A CA 1
ATOM 2696 C C . LEU A 1 333 ? 3.553 4.016 10.367 1 95.12 333 LEU A C 1
ATOM 2698 O O . LEU A 1 333 ? 2.592 3.797 9.625 1 95.12 333 LEU A O 1
ATOM 2702 N N . VAL A 1 334 ? 4.297 5.109 10.211 1 96.81 334 VAL A N 1
ATOM 2703 C CA . VAL A 1 334 ? 3.953 6.16 9.258 1 96.81 334 VAL A CA 1
ATOM 2704 C C . VAL A 1 334 ? 4.016 5.609 7.836 1 96.81 334 VAL A C 1
ATOM 2706 O O . VAL A 1 334 ? 3.111 5.852 7.031 1 96.81 334 VAL A O 1
ATOM 2709 N N . ALA A 1 335 ? 5.035 4.82 7.535 1 96.31 335 ALA A N 1
ATOM 2710 C CA . ALA A 1 335 ? 5.156 4.227 6.207 1 96.31 335 ALA A CA 1
ATOM 2711 C C . ALA A 1 335 ? 4 3.27 5.926 1 96.31 335 ALA A C 1
ATOM 2713 O O . ALA A 1 335 ? 3.426 3.283 4.836 1 96.31 335 ALA A O 1
ATOM 2714 N N . LYS A 1 336 ? 3.725 2.447 6.879 1 95.38 336 LYS A N 1
ATOM 2715 C CA . LYS A 1 336 ? 2.582 1.551 6.738 1 95.38 336 LYS A CA 1
ATOM 2716 C C . LYS A 1 336 ? 1.296 2.332 6.484 1 95.38 336 LYS A C 1
ATOM 2718 O O . LYS A 1 336 ? 0.466 1.926 5.668 1 95.38 336 LYS A O 1
ATOM 2723 N N . ASN A 1 337 ? 1.131 3.383 7.203 1 96.25 337 ASN A N 1
ATOM 2724 C CA . ASN A 1 337 ? -0.079 4.18 7.035 1 96.25 337 ASN A CA 1
ATOM 2725 C C . ASN A 1 337 ? -0.138 4.828 5.656 1 96.25 337 ASN A C 1
ATOM 2727 O O . ASN A 1 337 ? -1.22 5.008 5.098 1 96.25 337 ASN A O 1
ATOM 2731 N N . LEU A 1 338 ? 1.003 5.234 5.105 1 97.94 338 LEU A N 1
ATOM 2732 C CA . LEU A 1 338 ? 1.007 5.723 3.729 1 97.94 338 LEU A CA 1
ATOM 2733 C C . LEU A 1 338 ? 0.49 4.652 2.773 1 97.94 338 LEU A C 1
ATOM 2735 O O . LEU A 1 338 ? -0.344 4.938 1.91 1 97.94 338 LEU A O 1
ATOM 2739 N N . ALA A 1 339 ? 0.949 3.424 2.938 1 97.62 339 ALA A N 1
ATOM 2740 C CA . ALA A 1 339 ? 0.459 2.316 2.123 1 97.62 339 ALA A CA 1
ATOM 2741 C C . ALA A 1 339 ? -1.047 2.133 2.295 1 97.62 339 ALA A C 1
ATOM 2743 O O . ALA A 1 339 ? -1.77 1.933 1.315 1 97.62 339 ALA A O 1
ATOM 2744 N N . ASP A 1 340 ? -1.494 2.209 3.531 1 96.19 340 ASP A N 1
ATOM 2745 C CA . ASP A 1 340 ? -2.922 2.086 3.807 1 96.19 340 ASP A CA 1
ATOM 2746 C C . ASP A 1 340 ? -3.717 3.164 3.072 1 96.19 340 ASP A C 1
ATOM 2748 O O . ASP A 1 340 ? -4.801 2.895 2.547 1 96.19 340 ASP A O 1
ATOM 2752 N N . SER A 1 341 ? -3.168 4.348 3.047 1 96.38 341 SER A N 1
ATOM 2753 C CA . SER A 1 341 ? -3.848 5.477 2.418 1 96.38 341 SER A CA 1
ATOM 2754 C C . SER A 1 341 ? -3.965 5.281 0.909 1 96.38 341 SER A C 1
ATOM 2756 O O . SER A 1 341 ? -4.848 5.855 0.27 1 96.38 341 SER A O 1
ATOM 2758 N N . VAL A 1 342 ? -3.121 4.477 0.335 1 97.75 342 VAL A N 1
ATOM 2759 C CA . VAL A 1 342 ? -3.184 4.156 -1.088 1 97.75 342 VAL A CA 1
ATOM 2760 C C . VAL A 1 342 ? -4.082 2.943 -1.308 1 97.75 342 VAL A C 1
ATOM 2762 O O . VAL A 1 342 ? -5.016 2.992 -2.111 1 97.75 342 VAL A O 1
ATOM 2765 N N . MET A 1 343 ? -3.871 1.923 -0.496 1 97.69 343 MET A N 1
ATOM 2766 C CA . MET A 1 343 ? -4.496 0.627 -0.743 1 97.69 343 MET A CA 1
ATOM 2767 C C . MET A 1 343 ? -5.984 0.672 -0.424 1 97.69 343 MET A C 1
ATOM 2769 O O . MET A 1 343 ? -6.773 -0.067 -1.016 1 97.69 343 MET A O 1
ATOM 2773 N N . GLN A 1 344 ? -6.402 1.511 0.468 1 94.69 344 GLN A N 1
ATOM 2774 C CA . GLN A 1 344 ? -7.82 1.584 0.805 1 94.69 344 GLN A CA 1
ATOM 2775 C C . GLN A 1 344 ? -8.648 2.051 -0.39 1 94.69 344 GLN A C 1
ATOM 2777 O O . GLN A 1 344 ? -9.875 1.912 -0.398 1 94.69 344 GLN A O 1
ATOM 2782 N N . TYR A 1 345 ? -8 2.576 -1.436 1 94.25 345 TYR A N 1
ATOM 2783 C CA . TYR A 1 345 ? -8.695 2.998 -2.65 1 94.25 345 TYR A CA 1
ATOM 2784 C C . TYR A 1 345 ? -8.305 2.113 -3.83 1 94.25 345 TYR A C 1
ATOM 2786 O O . TYR A 1 345 ? -9.156 1.766 -4.656 1 94.25 345 TYR A O 1
ATOM 2794 N N . PHE A 1 346 ? -7.082 1.721 -3.871 1 96.75 346 PHE A N 1
ATOM 2795 C CA . PHE A 1 346 ? -6.559 0.881 -4.945 1 96.75 346 PHE A CA 1
ATOM 2796 C C . PHE A 1 346 ? -7.234 -0.484 -4.938 1 96.75 346 PHE A C 1
ATOM 2798 O O . PHE A 1 346 ? -7.711 -0.952 -5.977 1 96.75 346 PHE A O 1
ATOM 2805 N N . LEU A 1 347 ? -7.332 -1.1 -3.787 1 96.62 347 LEU A N 1
ATOM 2806 C CA . LEU A 1 347 ? -7.801 -2.479 -3.672 1 96.62 347 LEU A CA 1
ATOM 2807 C C . LEU A 1 347 ? -9.273 -2.586 -4.047 1 96.62 347 LEU A C 1
ATOM 2809 O O . LEU A 1 347 ? -9.656 -3.449 -4.84 1 96.62 347 LEU A O 1
ATOM 2813 N N . PRO A 1 348 ? -10.141 -1.723 -3.525 1 93.94 348 PRO A N 1
ATOM 2814 C CA . PRO A 1 348 ? -11.539 -1.841 -3.928 1 93.94 348 PRO A CA 1
ATOM 2815 C C . PRO A 1 348 ? -11.742 -1.656 -5.43 1 93.94 348 PRO A C 1
ATOM 2817 O O . PRO A 1 348 ? -12.578 -2.332 -6.031 1 93.94 348 PRO A O 1
ATOM 2820 N N . ARG A 1 349 ? -11 -0.776 -6.012 1 94 349 ARG A N 1
ATOM 2821 C CA . ARG A 1 349 ? -11.102 -0.577 -7.453 1 94 349 ARG A CA 1
ATOM 2822 C C . ARG A 1 349 ? -10.609 -1.805 -8.211 1 94 349 ARG A C 1
ATOM 2824 O O . ARG A 1 349 ? -11.195 -2.188 -9.234 1 94 349 ARG A O 1
ATOM 2831 N N . LEU A 1 350 ? -9.516 -2.383 -7.758 1 96.69 350 LEU A N 1
ATOM 2832 C CA . LEU A 1 350 ? -9.008 -3.623 -8.344 1 96.69 350 LEU A CA 1
ATOM 2833 C C . LEU A 1 350 ? -10.047 -4.738 -8.219 1 96.69 350 LEU A C 1
ATOM 2835 O O . LEU A 1 350 ? -10.289 -5.469 -9.18 1 96.69 350 LEU A O 1
ATOM 2839 N N . HIS A 1 351 ? -10.609 -4.836 -7.055 1 96.62 351 HIS A N 1
ATOM 2840 C CA . HIS A 1 351 ? -11.617 -5.859 -6.793 1 96.62 351 HIS A CA 1
ATOM 2841 C C . HIS A 1 351 ? -12.859 -5.641 -7.648 1 96.62 351 HIS A C 1
ATOM 2843 O O . HIS A 1 351 ? -13.445 -6.602 -8.156 1 96.62 351 HIS A O 1
ATOM 2849 N N . GLU A 1 352 ? -13.258 -4.379 -7.812 1 93.44 352 GLU A N 1
ATOM 2850 C CA . GLU A 1 352 ? -14.375 -4.062 -8.695 1 93.44 352 GLU A CA 1
ATOM 2851 C C . GLU A 1 352 ? -14.094 -4.508 -10.125 1 93.44 352 GLU A C 1
ATOM 2853 O O . GLU A 1 352 ? -14.977 -5.031 -10.805 1 93.44 352 GLU A O 1
ATOM 2858 N N . ALA A 1 353 ? -12.938 -4.25 -10.57 1 94.06 353 ALA A N 1
ATOM 2859 C CA . ALA A 1 353 ? -12.547 -4.711 -11.898 1 94.06 353 ALA A CA 1
ATOM 2860 C C . ALA A 1 353 ? -12.594 -6.234 -11.984 1 94.06 353 ALA A C 1
ATOM 2862 O O . ALA A 1 353 ? -13.062 -6.793 -12.984 1 94.06 353 ALA A O 1
ATOM 2863 N N . TYR A 1 354 ? -12.133 -6.895 -10.969 1 96.44 354 TYR A N 1
ATOM 2864 C CA . TYR A 1 354 ? -12.148 -8.352 -10.883 1 96.44 354 TYR A CA 1
ATOM 2865 C C . TYR A 1 354 ? -13.57 -8.883 -11 1 96.44 354 TYR A C 1
ATOM 2867 O O . TYR A 1 354 ? -13.844 -9.766 -11.82 1 96.44 354 TYR A O 1
ATOM 2875 N N . LEU A 1 355 ? -14.461 -8.312 -10.234 1 94.38 355 LEU A N 1
ATOM 2876 C CA . LEU A 1 355 ? -15.836 -8.781 -10.234 1 94.38 355 LEU A CA 1
ATOM 2877 C C . LEU A 1 355 ? -16.562 -8.336 -11.508 1 94.38 355 LEU A C 1
ATOM 2879 O O . LEU A 1 355 ? -17.438 -9.047 -12.008 1 94.38 355 LEU A O 1
ATOM 2883 N N . GLY A 1 356 ? -16.172 -7.184 -11.953 1 90.88 356 GLY A N 1
ATOM 2884 C CA . GLY A 1 356 ? -16.797 -6.664 -13.156 1 90.88 356 GLY A CA 1
ATOM 2885 C C . GLY A 1 356 ? -16.594 -7.543 -14.375 1 90.88 356 GLY A C 1
ATOM 2886 O O . GLY A 1 356 ? -17.422 -7.574 -15.281 1 90.88 356 GLY A O 1
ATOM 2887 N N . SER A 1 357 ? -15.508 -8.258 -14.414 1 90.25 357 SER A N 1
ATOM 2888 C CA . SER A 1 357 ? -15.203 -9.148 -15.523 1 90.25 357 SER A CA 1
ATOM 2889 C C . SER A 1 357 ? -15.312 -10.617 -15.102 1 90.25 357 SER A C 1
ATOM 2891 O O . SER A 1 357 ? -14.641 -11.477 -15.664 1 90.25 357 SER A O 1
ATOM 2893 N N . ALA A 1 358 ? -16.078 -10.859 -14.141 1 90.81 358 ALA A N 1
ATOM 2894 C CA . ALA A 1 358 ? -16.172 -12.188 -13.539 1 90.81 358 ALA A CA 1
ATOM 2895 C C . ALA A 1 358 ? -16.562 -13.234 -14.578 1 90.81 358 ALA A C 1
ATOM 2897 O O . ALA A 1 358 ? -16.031 -14.344 -14.586 1 90.81 358 ALA A O 1
ATOM 2898 N N . SER A 1 359 ? -17.469 -12.891 -15.477 1 89.62 359 SER A N 1
ATOM 2899 C CA . SER A 1 359 ? -17.969 -13.836 -16.469 1 89.62 359 SER A CA 1
ATOM 2900 C C . SER A 1 359 ? -16.859 -14.281 -17.422 1 89.62 359 SER A C 1
ATOM 2902 O O . SER A 1 359 ? -16.953 -15.344 -18.047 1 89.62 359 SER A O 1
ATOM 2904 N N . GLU A 1 360 ? -15.828 -13.484 -17.406 1 90.62 360 GLU A N 1
ATOM 2905 C CA . GLU A 1 360 ? -14.734 -13.789 -18.344 1 90.62 360 GLU A CA 1
ATOM 2906 C C . GLU A 1 360 ? -13.703 -14.703 -17.688 1 90.62 360 GLU A C 1
ATOM 2908 O O . GLU A 1 360 ? -12.945 -15.383 -18.391 1 90.62 360 GLU A O 1
ATOM 2913 N N . HIS A 1 361 ? -13.641 -14.688 -16.328 1 94.31 361 HIS A N 1
ATOM 2914 C CA . HIS A 1 361 ? -12.477 -15.383 -15.789 1 94.31 361 HIS A CA 1
ATOM 2915 C C . HIS A 1 361 ? -12.859 -16.266 -14.609 1 94.31 361 HIS A C 1
ATOM 2917 O O . HIS A 1 361 ? -12.031 -17.016 -14.094 1 94.31 361 HIS A O 1
ATOM 2923 N N . ILE A 1 362 ? -14.055 -16.234 -14.172 1 94.69 362 ILE A N 1
ATOM 2924 C CA . ILE A 1 362 ? -14.469 -17.125 -13.102 1 94.69 362 ILE A CA 1
ATOM 2925 C C . ILE A 1 362 ? -15.203 -18.328 -13.703 1 94.69 362 ILE A C 1
ATOM 2927 O O . ILE A 1 362 ? -16.172 -18.172 -14.438 1 94.69 362 ILE A O 1
ATOM 2931 N N . VAL A 1 363 ? -14.727 -19.484 -13.375 1 93.94 363 VAL A N 1
ATOM 2932 C CA . VAL A 1 363 ? -15.32 -20.734 -13.812 1 93.94 363 VAL A CA 1
ATOM 2933 C C . VAL A 1 363 ? -15.852 -21.516 -12.609 1 93.94 363 VAL A C 1
ATOM 2935 O O . VAL A 1 363 ? -15.07 -21.953 -11.758 1 93.94 363 VAL A O 1
ATOM 2938 N N . ASP A 1 364 ? -17.125 -21.656 -12.516 1 92.69 364 ASP A N 1
ATOM 2939 C CA . ASP A 1 364 ? -17.719 -22.453 -11.453 1 92.69 364 ASP A CA 1
ATOM 2940 C C . ASP A 1 364 ? -17.906 -23.906 -11.891 1 92.69 364 ASP A C 1
ATOM 2942 O O . ASP A 1 364 ? -18.828 -24.219 -12.641 1 92.69 364 ASP A O 1
ATOM 2946 N N . ALA A 1 365 ? -17.125 -24.75 -11.328 1 92.81 365 ALA A N 1
ATOM 2947 C CA . ALA A 1 365 ? -17.156 -26.156 -11.75 1 92.81 365 ALA A CA 1
ATOM 2948 C C . ALA A 1 365 ? -17.875 -27.031 -10.719 1 92.81 365 ALA A C 1
ATOM 2950 O O . ALA A 1 365 ? -17.688 -28.25 -10.695 1 92.81 365 ALA A O 1
ATOM 2951 N N . LYS A 1 366 ? -18.656 -26.453 -9.883 1 91.19 366 LYS A N 1
ATOM 2952 C CA . LYS A 1 366 ? -19.344 -27.203 -8.836 1 91.19 366 LYS A CA 1
ATOM 2953 C C . LYS A 1 366 ? -20.438 -28.094 -9.422 1 91.19 366 LYS A C 1
ATOM 2955 O O . LYS A 1 366 ? -20.938 -29 -8.75 1 91.19 366 LYS A O 1
ATOM 2960 N N . GLY A 1 367 ? -20.828 -27.891 -10.602 1 89.19 367 GLY A N 1
ATOM 2961 C CA . GLY A 1 367 ? -21.781 -28.75 -11.289 1 89.19 367 GLY A CA 1
ATOM 2962 C C . GLY A 1 367 ? -21.141 -30 -11.875 1 89.19 367 GLY A C 1
ATOM 2963 O O . GLY A 1 367 ? -21.812 -30.812 -12.5 1 89.19 367 GLY A O 1
ATOM 2964 N N . PHE A 1 368 ? -19.906 -30.141 -11.648 1 92.75 368 PHE A N 1
ATOM 2965 C CA . PHE A 1 368 ? -19.156 -31.281 -12.156 1 92.75 368 PHE A CA 1
ATOM 2966 C C . PHE A 1 368 ? -18.641 -32.156 -11.008 1 92.75 368 PHE A C 1
ATOM 2968 O O . PHE A 1 368 ? -18.625 -31.703 -9.852 1 92.75 368 PHE A O 1
ATOM 2975 N N . LYS A 1 369 ? -18.359 -33.344 -11.297 1 92.19 369 LYS A N 1
ATOM 2976 C CA . LYS A 1 369 ? -17.688 -34.25 -10.367 1 92.19 369 LYS A CA 1
ATOM 2977 C C . LYS A 1 369 ? -16.375 -34.781 -10.961 1 92.19 369 LYS A C 1
ATOM 2979 O O . LYS A 1 369 ? -16.156 -34.688 -12.164 1 92.19 369 LYS A O 1
ATOM 2984 N N . LEU A 1 370 ? -15.508 -35.219 -10.125 1 92.94 370 LEU A N 1
ATOM 2985 C CA . LEU A 1 370 ? -14.211 -35.719 -10.555 1 92.94 370 LEU A CA 1
ATOM 2986 C C . LEU A 1 370 ? -14.164 -37.25 -10.453 1 92.94 370 LEU A C 1
ATOM 2988 O O . LEU A 1 370 ? -14.445 -37.812 -9.391 1 92.94 370 LEU A O 1
ATOM 2992 N N . GLU A 1 371 ? -13.922 -37.875 -11.57 1 92.06 371 GLU A N 1
ATOM 2993 C CA . GLU A 1 371 ? -13.648 -39.312 -11.656 1 92.06 371 GLU A CA 1
ATOM 2994 C C . GLU A 1 371 ? -12.25 -39.562 -12.219 1 92.06 371 GLU A C 1
ATOM 2996 O O . GLU A 1 371 ? -12.023 -39.406 -13.422 1 92.06 371 GLU A O 1
ATOM 3001 N N . GLY A 1 372 ? -11.383 -40.062 -11.344 1 92.75 372 GLY A N 1
ATOM 3002 C CA . GLY A 1 372 ? -9.992 -40.094 -11.766 1 92.75 372 GLY A CA 1
ATOM 3003 C C . GLY A 1 372 ? -9.43 -38.719 -12.086 1 92.75 372 GLY A C 1
ATOM 3004 O O . GLY A 1 372 ? -9.461 -37.812 -11.242 1 92.75 372 GLY A O 1
ATOM 3005 N N . ALA A 1 373 ? -9.039 -38.625 -13.344 1 95.12 373 ALA A N 1
ATOM 3006 C CA . ALA A 1 373 ? -8.469 -37.344 -13.781 1 95.12 373 ALA A CA 1
ATOM 3007 C C . ALA A 1 373 ? -9.469 -36.562 -14.617 1 95.12 373 ALA A C 1
ATOM 3009 O O . ALA A 1 373 ? -9.156 -35.469 -15.117 1 95.12 373 ALA A O 1
ATOM 3010 N N . GLU A 1 374 ? -10.703 -37.062 -14.711 1 93.88 374 GLU A N 1
ATOM 3011 C CA . GLU A 1 374 ? -11.648 -36.469 -15.656 1 93.88 374 GLU A CA 1
ATOM 3012 C C . GLU A 1 374 ? -12.742 -35.688 -14.93 1 93.88 374 GLU A C 1
ATOM 3014 O O . GLU A 1 374 ? -13.195 -36.094 -13.859 1 93.88 374 GLU A O 1
ATOM 3019 N N . LEU A 1 375 ? -13.047 -34.625 -15.469 1 92.5 375 LEU A N 1
ATOM 3020 C CA . LEU A 1 375 ? -14.18 -33.812 -15.039 1 92.5 375 LEU A CA 1
ATOM 3021 C C . LEU A 1 375 ? -15.445 -34.188 -15.781 1 92.5 375 LEU A C 1
ATOM 3023 O O . LEU A 1 375 ? -15.516 -34.094 -17.016 1 92.5 375 LEU A O 1
ATOM 3027 N N . ILE A 1 376 ? -16.422 -34.656 -14.992 1 92.5 376 ILE A N 1
ATOM 3028 C CA . ILE A 1 376 ? -17.656 -35.156 -15.586 1 92.5 376 ILE A CA 1
ATOM 3029 C C . ILE A 1 376 ? -18.844 -34.312 -15.109 1 92.5 376 ILE A C 1
ATOM 3031 O O . ILE A 1 376 ? -18.969 -34.031 -13.922 1 92.5 376 ILE A O 1
ATOM 3035 N N . GLU A 1 377 ? -19.703 -33.969 -16.047 1 92.56 377 GLU A N 1
ATOM 3036 C CA . GLU A 1 377 ? -20.891 -33.219 -15.664 1 92.56 377 GLU A CA 1
ATOM 3037 C C . GLU A 1 377 ? -21.812 -34.031 -14.789 1 92.56 377 GLU A C 1
ATOM 3039 O O . GLU A 1 377 ? -22.078 -35.219 -15.094 1 92.56 377 GLU A O 1
ATOM 3044 N N . MET A 1 378 ? -22.266 -33.438 -13.719 1 92.31 378 MET A N 1
ATOM 3045 C CA . MET A 1 378 ? -23.172 -34.125 -12.82 1 92.31 378 MET A CA 1
ATOM 3046 C C . MET A 1 378 ? -24.578 -34.188 -13.383 1 92.31 378 MET A C 1
ATOM 3048 O O . MET A 1 378 ? -25.016 -33.219 -14.055 1 92.31 378 MET A O 1
ATOM 3052 N N . THR A 1 379 ? -25.219 -35.25 -13.086 1 91.38 379 THR A N 1
ATOM 3053 C CA . THR A 1 379 ? -26.641 -35.312 -13.352 1 91.38 379 THR A CA 1
ATOM 3054 C C . THR A 1 379 ? -27.406 -34.438 -12.352 1 91.38 379 THR A C 1
ATOM 3056 O O . THR A 1 379 ? -26.844 -33.969 -11.352 1 91.38 379 THR A O 1
ATOM 3059 N N . GLU A 1 380 ? -28.672 -34.156 -12.664 1 89.69 380 GLU A N 1
ATOM 3060 C CA . GLU A 1 380 ? -29.484 -33.344 -11.758 1 89.69 380 GLU A CA 1
ATOM 3061 C C . GLU A 1 380 ? -29.594 -34 -10.383 1 89.69 380 GLU A C 1
ATOM 3063 O O . GLU A 1 380 ? -29.594 -33.312 -9.359 1 89.69 380 GLU A O 1
ATOM 3068 N N . GLU A 1 381 ? -29.656 -35.281 -10.375 1 89.56 381 GLU A N 1
ATOM 3069 C CA . GLU A 1 381 ? -29.734 -36.031 -9.125 1 89.56 381 GLU A CA 1
ATOM 3070 C C . GLU A 1 381 ? -28.453 -35.906 -8.328 1 89.56 381 GLU A C 1
ATOM 3072 O O . GLU A 1 381 ? -28.484 -35.75 -7.109 1 89.56 381 GLU A O 1
ATOM 3077 N N . GLU A 1 382 ? -27.391 -35.969 -9.008 1 87.31 382 GLU A N 1
ATOM 3078 C CA . GLU A 1 382 ? -26.094 -35.844 -8.359 1 87.31 382 GLU A CA 1
ATOM 3079 C C . GLU A 1 382 ? -25.875 -34.438 -7.789 1 87.31 382 GLU A C 1
ATOM 3081 O O . GLU A 1 382 ? -25.297 -34.281 -6.711 1 87.31 382 GLU A O 1
ATOM 3086 N N . LYS A 1 383 ? -26.312 -33.469 -8.531 1 86.19 383 LYS A N 1
ATOM 3087 C CA . LYS A 1 383 ? -26.203 -32.062 -8.07 1 86.19 383 LYS A CA 1
ATOM 3088 C C . LYS A 1 383 ? -26.969 -31.859 -6.773 1 86.19 383 LYS A C 1
ATOM 3090 O O . LYS A 1 383 ? -26.5 -31.188 -5.859 1 86.19 383 LYS A O 1
ATOM 3095 N N . ALA A 1 384 ? -28.141 -32.469 -6.703 1 83 384 ALA A N 1
ATOM 3096 C CA . ALA A 1 384 ? -28.984 -32.344 -5.516 1 83 384 ALA A CA 1
ATOM 3097 C C . ALA A 1 384 ? -28.328 -33.031 -4.312 1 83 384 ALA A C 1
ATOM 3099 O O . ALA A 1 384 ? -28.391 -32.5 -3.193 1 83 384 ALA A O 1
ATOM 3100 N N . ALA A 1 385 ? -27.672 -34.062 -4.496 1 80.69 385 ALA A N 1
ATOM 3101 C CA . ALA A 1 385 ? -27.016 -34.812 -3.428 1 80.69 385 ALA A CA 1
ATOM 3102 C C . ALA A 1 385 ? -25.781 -34.031 -2.916 1 80.69 385 ALA A C 1
ATOM 3104 O O . ALA A 1 385 ? -25.484 -34.062 -1.719 1 80.69 385 ALA A O 1
ATOM 3105 N N . ALA A 1 386 ? -25.062 -33.469 -3.807 1 78.25 386 ALA A N 1
ATOM 3106 C CA . ALA A 1 386 ? -23.828 -32.781 -3.469 1 78.25 386 ALA A CA 1
ATOM 3107 C C . ALA A 1 386 ? -24.125 -31.562 -2.592 1 78.25 386 ALA A C 1
ATOM 3109 O O . ALA A 1 386 ? -23.297 -31.172 -1.763 1 78.25 386 ALA A O 1
ATOM 3110 N N . LYS A 1 387 ? -25.203 -30.875 -2.725 1 70.56 387 LYS A N 1
ATOM 3111 C CA . LYS A 1 387 ? -25.562 -29.703 -1.947 1 70.56 387 LYS A CA 1
ATOM 3112 C C . LYS A 1 387 ? -25.688 -30.031 -0.464 1 70.56 387 LYS A C 1
ATOM 3114 O O . LYS A 1 387 ? -25.469 -29.172 0.394 1 70.56 387 LYS A O 1
ATOM 3119 N N . LYS A 1 388 ? -25.812 -31.438 -0.178 1 61.72 388 LYS A N 1
ATOM 3120 C CA . LYS A 1 388 ? -26.047 -31.844 1.206 1 61.72 388 LYS A CA 1
ATOM 3121 C C . LYS A 1 388 ? -24.734 -32.094 1.935 1 61.72 388 LYS A C 1
ATOM 3123 O O . LYS A 1 388 ? -24.672 -31.984 3.162 1 61.72 388 LYS A O 1
ATOM 3128 N N . GLY A 1 389 ? -23.625 -32.344 1.348 1 56.72 389 GLY A N 1
ATOM 3129 C CA . GLY A 1 389 ? -22.375 -32.719 2.002 1 56.72 389 GLY A CA 1
ATOM 3130 C C . GLY A 1 389 ? -21.281 -31.672 1.843 1 56.72 389 GLY A C 1
ATOM 3131 O O . GLY A 1 389 ? -20.094 -32 1.887 1 56.72 389 GLY A O 1
ATOM 3132 N N . LYS A 1 390 ? -21.531 -30.453 1.882 1 59.09 390 LYS A N 1
ATOM 3133 C CA . LYS A 1 390 ? -20.578 -29.391 1.585 1 59.09 390 LYS A CA 1
ATOM 3134 C C . LYS A 1 390 ? -19.594 -29.203 2.73 1 59.09 390 LYS A C 1
ATOM 3136 O O . LYS A 1 390 ? -19.969 -29.266 3.902 1 59.09 390 LYS A O 1
ATOM 3141 N N . GLY A 1 391 ? -18.25 -29.219 2.373 1 62.06 391 GLY A N 1
ATOM 3142 C CA . GLY A 1 391 ? -17.25 -28.672 3.27 1 62.06 391 GLY A CA 1
ATOM 3143 C C . GLY A 1 391 ? -16.391 -29.734 3.936 1 62.06 391 GLY A C 1
ATOM 3144 O O . GLY A 1 391 ? -15.711 -29.453 4.93 1 62.06 391 GLY A O 1
ATOM 3145 N N . LYS A 1 392 ? -16.344 -31.031 3.383 1 66.62 392 LYS A N 1
ATOM 3146 C CA . LYS A 1 392 ? -15.531 -32.062 4.02 1 66.62 392 LYS A CA 1
ATOM 3147 C C . LYS A 1 392 ? -14.109 -32.062 3.463 1 66.62 392 LYS A C 1
ATOM 3149 O O . LYS A 1 392 ? -13.898 -31.719 2.297 1 66.62 392 LYS A O 1
ATOM 3154 N N . ASN A 1 393 ? -12.992 -32.156 4.23 1 69.56 393 ASN A N 1
ATOM 3155 C CA . ASN A 1 393 ? -11.586 -32.344 3.893 1 69.56 393 ASN A CA 1
ATOM 3156 C C . ASN A 1 393 ? -10.945 -31.062 3.389 1 69.56 393 ASN A C 1
ATOM 3158 O O . ASN A 1 393 ? -10.188 -31.078 2.412 1 69.56 393 ASN A O 1
ATOM 3162 N N . GLN A 1 394 ? -11.469 -29.906 3.717 1 69.12 394 GLN A N 1
ATOM 3163 C CA . GLN A 1 394 ? -10.883 -28.609 3.342 1 69.12 394 GLN A CA 1
ATOM 3164 C C . GLN A 1 394 ? -10.312 -27.891 4.559 1 69.12 394 GLN A C 1
ATOM 3166 O O . GLN A 1 394 ? -10.82 -28.047 5.672 1 69.12 394 GLN A O 1
ATOM 3171 N N . LYS A 1 395 ? -9.195 -27.312 4.262 1 62.56 395 LYS A N 1
ATOM 3172 C CA . LYS A 1 395 ? -8.656 -26.484 5.328 1 62.56 395 LYS A CA 1
ATOM 3173 C C . LYS A 1 395 ? -9.352 -25.125 5.367 1 62.56 395 LYS A C 1
ATOM 3175 O O . LYS A 1 395 ? -9.711 -24.578 4.328 1 62.56 395 LYS A O 1
ATOM 3180 N N . ASP A 1 396 ? -9.734 -24.766 6.66 1 60.59 396 ASP A N 1
ATOM 3181 C CA . ASP A 1 396 ? -10.234 -23.391 6.801 1 60.59 396 ASP A CA 1
ATOM 3182 C C . ASP A 1 396 ? -9.156 -22.375 6.445 1 60.59 396 ASP A C 1
ATOM 3184 O O . ASP A 1 396 ? -7.965 -22.688 6.473 1 60.59 396 ASP A O 1
ATOM 3188 N N . GLU A 1 397 ? -9.484 -21.281 5.668 1 59.72 397 GLU A N 1
ATOM 3189 C CA . GLU A 1 397 ? -8.539 -20.234 5.273 1 59.72 397 GLU A CA 1
ATOM 3190 C C . GLU A 1 397 ? -7.715 -19.766 6.465 1 59.72 397 GLU A C 1
ATOM 3192 O O . GLU A 1 397 ? -6.852 -18.891 6.32 1 59.72 397 GLU A O 1
ATOM 3197 N N . GLY A 1 398 ? -7.395 -20.734 7.383 1 47.06 398 GLY A N 1
ATOM 3198 C CA . GLY A 1 398 ? -6.535 -20.359 8.492 1 47.06 398 GLY A CA 1
ATOM 3199 C C . GLY A 1 398 ? -7.117 -19.25 9.344 1 47.06 398 GLY A C 1
ATOM 3200 O O . GLY A 1 398 ? -6.383 -18.547 10.055 1 47.06 398 GLY A O 1
ATOM 3201 N N . TRP A 1 399 ? -8.227 -18.562 9.195 1 43.03 399 TRP A N 1
ATOM 3202 C CA . TRP A 1 399 ? -8.656 -17.656 10.266 1 43.03 399 TRP A CA 1
ATOM 3203 C C . TRP A 1 399 ? -9.25 -18.453 11.43 1 43.03 399 TRP A C 1
ATOM 3205 O O . TRP A 1 399 ? -9.844 -19.516 11.227 1 43.03 399 TRP A O 1
ATOM 3215 N N . MET B 1 1 ? -21.219 110.438 -0.327 1 20.31 1 MET B N 1
ATOM 3216 C CA . MET B 1 1 ? -20.328 109.938 -1.395 1 20.31 1 MET B CA 1
ATOM 3217 C C . MET B 1 1 ? -19.359 108.875 -0.885 1 20.31 1 MET B C 1
ATOM 3219 O O . MET B 1 1 ? -19.156 108.75 0.323 1 20.31 1 MET B O 1
ATOM 3223 N N . ALA B 1 2 ? -18.219 108.438 -1.658 1 19.62 2 ALA B N 1
ATOM 3224 C CA . ALA B 1 2 ? -18.047 107.062 -2.021 1 19.62 2 ALA B CA 1
ATOM 3225 C C . ALA B 1 2 ? -17.469 106.25 -0.857 1 19.62 2 ALA B C 1
ATOM 3227 O O . ALA B 1 2 ? -17.938 105.125 -0.566 1 19.62 2 ALA B O 1
ATOM 3228 N N . ASP B 1 3 ? -16.375 106.5 -0.163 1 19.47 3 ASP B N 1
ATOM 3229 C CA . ASP B 1 3 ? -15.172 105.875 -0.711 1 19.47 3 ASP B CA 1
ATOM 3230 C C . ASP B 1 3 ? -14.703 104.688 0.159 1 19.47 3 ASP B C 1
ATOM 3232 O O . ASP B 1 3 ? -13.523 104.312 0.16 1 19.47 3 ASP B O 1
ATOM 3236 N N . TYR B 1 4 ? -15.484 104.312 1.241 1 24.22 4 TYR B N 1
ATOM 3237 C CA . TYR B 1 4 ? -14.75 103.5 2.232 1 24.22 4 TYR B CA 1
ATOM 3238 C C . TYR B 1 4 ? -14.07 102.312 1.589 1 24.22 4 TYR B C 1
ATOM 3240 O O . TYR B 1 4 ? -14.555 101.812 0.591 1 24.22 4 TYR B O 1
ATOM 3248 N N . THR B 1 5 ? -12.789 101.812 2.055 1 21.67 5 THR B N 1
ATOM 3249 C CA . THR B 1 5 ? -11.516 101.188 1.803 1 21.67 5 THR B CA 1
ATOM 3250 C C . THR B 1 5 ? -11.719 99.688 1.596 1 21.67 5 THR B C 1
ATOM 3252 O O . THR B 1 5 ? -12.625 99.062 2.186 1 21.67 5 THR B O 1
ATOM 3255 N N . TYR B 1 6 ? -10.898 98.875 0.691 1 19.38 6 TYR B N 1
ATOM 3256 C CA . TYR B 1 6 ? -10.703 97.812 -0.289 1 19.38 6 TYR B CA 1
ATOM 3257 C C . TYR B 1 6 ? -10.375 96.5 0.398 1 19.38 6 TYR B C 1
ATOM 3259 O O . TYR B 1 6 ? -10.422 95.438 -0.23 1 19.38 6 TYR B O 1
ATOM 3267 N N . GLN B 1 7 ? -9.961 96.312 1.761 1 22.27 7 GLN B N 1
ATOM 3268 C CA . GLN B 1 7 ? -8.805 95.438 1.753 1 22.27 7 GLN B CA 1
ATOM 3269 C C . GLN B 1 7 ? -9.164 94.062 1.186 1 22.27 7 GLN B C 1
ATOM 3271 O O . GLN B 1 7 ? -10.328 93.688 1.206 1 22.27 7 GLN B O 1
ATOM 3276 N N . SER B 1 8 ? -8.023 93.125 0.67 1 20.62 8 SER B N 1
ATOM 3277 C CA . SER B 1 8 ? -7.586 92.062 -0.218 1 20.62 8 SER B CA 1
ATOM 3278 C C . SER B 1 8 ? -8.055 90.688 0.284 1 20.62 8 SER B C 1
ATOM 3280 O O . SER B 1 8 ? -7.742 90.312 1.408 1 20.62 8 SER B O 1
ATOM 3282 N N . LEU B 1 9 ? -9.281 90.188 0.105 1 21.27 9 LEU B N 1
ATOM 3283 C CA . LEU B 1 9 ? -9.961 88.938 0.406 1 21.27 9 LEU B CA 1
ATOM 3284 C C . LEU B 1 9 ? -9.211 87.75 -0.191 1 21.27 9 LEU B C 1
ATOM 3286 O O . LEU B 1 9 ? -9.555 87.25 -1.273 1 21.27 9 LEU B O 1
ATOM 3290 N N . ALA B 1 10 ? -7.762 87.812 -0.372 1 24.06 10 ALA B N 1
ATOM 3291 C CA . ALA B 1 10 ? -7.195 86.812 -1.305 1 24.06 10 ALA B CA 1
ATOM 3292 C C . ALA B 1 10 ? -7.715 85.438 -1.014 1 24.06 10 ALA B C 1
ATOM 3294 O O . ALA B 1 10 ? -7.852 85 0.148 1 24.06 10 ALA B O 1
ATOM 3295 N N . ASN B 1 11 ? -8.391 84.625 -1.963 1 22.84 11 ASN B N 1
ATOM 3296 C CA . ASN B 1 11 ? -9.047 83.438 -2.49 1 22.84 11 ASN B CA 1
ATOM 3297 C C . ASN B 1 11 ? -8.133 82.188 -2.404 1 22.84 11 ASN B C 1
ATOM 3299 O O . ASN B 1 11 ? -7.367 81.938 -3.326 1 22.84 11 ASN B O 1
ATOM 3303 N N . MET B 1 12 ? -7.246 81.938 -1.353 1 25.86 12 MET B N 1
ATOM 3304 C CA . MET B 1 12 ? -6.199 80.875 -1.438 1 25.86 12 MET B CA 1
ATOM 3305 C C . MET B 1 12 ? -6.793 79.562 -1.788 1 25.86 12 MET B C 1
ATOM 3307 O O . MET B 1 12 ? -7.766 79.125 -1.172 1 25.86 12 MET B O 1
ATOM 3311 N N . GLY B 1 13 ? -6.746 79 -3.018 1 24.84 13 GLY B N 1
ATOM 3312 C CA . GLY B 1 13 ? -7.309 77.875 -3.688 1 24.84 13 GLY B CA 1
ATOM 3313 C C . GLY B 1 13 ? -6.926 76.562 -3.031 1 24.84 13 GLY B C 1
ATOM 3314 O O . GLY B 1 13 ? -5.852 76.438 -2.436 1 24.84 13 GLY B O 1
ATOM 3315 N N . PRO B 1 14 ? -7.855 75.688 -2.447 1 28.67 14 PRO B N 1
ATOM 3316 C CA . PRO B 1 14 ? -7.824 74.5 -1.588 1 28.67 14 PRO B CA 1
ATOM 3317 C C . PRO B 1 14 ? -7.059 73.312 -2.215 1 28.67 14 PRO B C 1
ATOM 3319 O O . PRO B 1 14 ? -7.141 72.188 -1.732 1 28.67 14 PRO B O 1
ATOM 3322 N N . GLN B 1 15 ? -6.328 73.438 -3.365 1 26.81 15 GLN B N 1
ATOM 3323 C CA . GLN B 1 15 ? -5.934 72.25 -4.113 1 26.81 15 GLN B CA 1
ATOM 3324 C C . GLN B 1 15 ? -5 71.375 -3.291 1 26.81 15 GLN B C 1
ATOM 3326 O O . GLN B 1 15 ? -4.527 70.312 -3.775 1 26.81 15 GLN B O 1
ATOM 3331 N N . GLY B 1 16 ? -4.258 71.812 -2.328 1 25.52 16 GLY B N 1
ATOM 3332 C CA . GLY B 1 16 ? -3.047 71.062 -1.936 1 25.52 16 GLY B CA 1
ATOM 3333 C C . GLY B 1 16 ? -3.312 69.688 -1.377 1 25.52 16 GLY B C 1
ATOM 3334 O O . GLY B 1 16 ? -2.398 69.062 -0.879 1 25.52 16 GLY B O 1
ATOM 3335 N N . ARG B 1 17 ? -4.473 69.312 -0.936 1 27.36 17 ARG B N 1
ATOM 3336 C CA . ARG B 1 17 ? -4.594 68.25 0.064 1 27.36 17 ARG B CA 1
ATOM 3337 C C . ARG B 1 17 ? -4.309 66.875 -0.546 1 27.36 17 ARG B C 1
ATOM 3339 O O . ARG B 1 17 ? -4.418 65.875 0.132 1 27.36 17 ARG B O 1
ATOM 3346 N N . TRP B 1 18 ? -4.379 66.75 -1.854 1 26.84 18 TRP B N 1
ATOM 3347 C CA . TRP B 1 18 ? -4.633 65.375 -2.236 1 26.84 18 TRP B CA 1
ATOM 3348 C C . TRP B 1 18 ? -3.422 64.5 -1.947 1 26.84 18 TRP B C 1
ATOM 3350 O O . TRP B 1 18 ? -3.408 63.344 -2.293 1 26.84 18 TRP B O 1
ATOM 3360 N N . ARG B 1 19 ? -2.178 65 -1.885 1 27.33 19 ARG B N 1
ATOM 3361 C CA . ARG B 1 19 ? -1.041 64.062 -2.104 1 27.33 19 ARG B CA 1
ATOM 3362 C C . ARG B 1 19 ? -0.931 63.062 -0.986 1 27.33 19 ARG B C 1
ATOM 3364 O O . ARG B 1 19 ? 0.073 62.344 -0.886 1 27.33 19 ARG B O 1
ATOM 3371 N N . ARG B 1 20 ? -1.512 63.219 0.138 1 28.48 20 ARG B N 1
ATOM 3372 C CA . ARG B 1 20 ? -1.034 62.281 1.128 1 28.48 20 ARG B CA 1
ATOM 3373 C C . ARG B 1 20 ? -1.383 60.844 0.718 1 28.48 20 ARG B C 1
ATOM 3375 O O . ARG B 1 20 ? -2.451 60.344 1.066 1 28.48 20 ARG B O 1
ATOM 3382 N N . VAL B 1 21 ? -1.549 60.531 -0.557 1 28.09 21 VAL B N 1
ATOM 3383 C CA . VAL B 1 21 ? -1.92 59.156 -0.827 1 28.09 21 VAL B CA 1
ATOM 3384 C C . VAL B 1 21 ? -1.044 58.219 -0.002 1 28.09 21 VAL B C 1
ATOM 3386 O O . VAL B 1 21 ? 0.053 58.594 0.42 1 28.09 21 VAL B O 1
ATOM 3389 N N . LEU B 1 22 ? -1.452 56.812 -0.025 1 26.66 22 LEU B N 1
ATOM 3390 C CA . LEU B 1 22 ? -1.335 55.531 0.652 1 26.66 22 LEU B CA 1
ATOM 3391 C C . LEU B 1 22 ? 0.062 54.938 0.471 1 26.66 22 LEU B C 1
ATOM 3393 O O . LEU B 1 22 ? 0.411 54.469 -0.619 1 26.66 22 LEU B O 1
ATOM 3397 N N . LEU B 1 23 ? 1.137 55.531 0.749 1 28.83 23 LEU B N 1
ATOM 3398 C CA . LEU B 1 23 ? 2.365 54.75 0.839 1 28.83 23 LEU B CA 1
ATOM 3399 C C . LEU B 1 23 ? 2.139 53.469 1.63 1 28.83 23 LEU B C 1
ATOM 3401 O O . LEU B 1 23 ? 2.189 53.469 2.861 1 28.83 23 LEU B O 1
ATOM 3405 N N . THR B 1 24 ? 0.966 52.844 1.545 1 30.75 24 THR B N 1
ATOM 3406 C CA . THR B 1 24 ? 0.93 51.562 2.25 1 30.75 24 THR B CA 1
ATOM 3407 C C . THR B 1 24 ? 2.242 50.812 2.066 1 30.75 24 THR B C 1
ATOM 3409 O O . THR B 1 24 ? 2.77 50.719 0.954 1 30.75 24 THR B O 1
ATOM 3412 N N . ALA B 1 25 ? 3.045 50.562 3.137 1 31.75 25 ALA B N 1
ATOM 3413 C CA . ALA B 1 25 ? 4.227 49.812 3.506 1 31.75 25 ALA B CA 1
ATOM 3414 C C . ALA B 1 25 ? 4.262 48.469 2.764 1 31.75 25 ALA B C 1
ATOM 3416 O O . ALA B 1 25 ? 3.311 47.688 2.83 1 31.75 25 ALA B O 1
ATOM 3417 N N . MET B 1 26 ? 4.863 48.406 1.605 1 34 26 MET B N 1
ATOM 3418 C CA . MET B 1 26 ? 5.328 47.156 1.012 1 34 26 MET B CA 1
ATOM 3419 C C . MET B 1 26 ? 5.871 46.219 2.082 1 34 26 MET B C 1
ATOM 3421 O O . MET B 1 26 ? 6.945 46.469 2.637 1 34 26 MET B O 1
ATOM 3425 N N . ILE B 1 27 ? 5.141 45.812 3.033 1 36.78 27 ILE B N 1
ATOM 3426 C CA . ILE B 1 27 ? 5.664 44.75 3.873 1 36.78 27 ILE B CA 1
ATOM 3427 C C . ILE B 1 27 ? 6.441 43.75 3.016 1 36.78 27 ILE B C 1
ATOM 3429 O O . ILE B 1 27 ? 5.895 43.188 2.076 1 36.78 27 ILE B O 1
ATOM 3433 N N . PRO B 1 28 ? 7.758 43.875 2.924 1 38.88 28 PRO B N 1
ATOM 3434 C CA . PRO B 1 28 ? 8.586 42.906 2.197 1 38.88 28 PRO B CA 1
ATOM 3435 C C . PRO B 1 28 ? 8.117 41.469 2.393 1 38.88 28 PRO B C 1
ATOM 3437 O O . PRO B 1 28 ? 7.992 41 3.529 1 38.88 28 PRO B O 1
ATOM 3440 N N . MET B 1 29 ? 7.273 41.031 1.621 1 43.81 29 MET B N 1
ATOM 3441 C CA . MET B 1 29 ? 6.914 39.625 1.599 1 43.81 29 MET B CA 1
ATOM 3442 C C . MET B 1 29 ? 8.156 38.75 1.498 1 43.81 29 MET B C 1
ATOM 3444 O O . MET B 1 29 ? 8.703 38.562 0.409 1 43.81 29 MET B O 1
ATOM 3448 N N . ALA B 1 30 ? 8.922 38.688 2.459 1 43.06 30 ALA B N 1
ATOM 3449 C CA . ALA B 1 30 ? 10.109 37.812 2.467 1 43.06 30 ALA B CA 1
ATOM 3450 C C . ALA B 1 30 ? 9.828 36.469 1.797 1 43.06 30 ALA B C 1
ATOM 3452 O O . ALA B 1 30 ? 10.656 35.969 1.028 1 43.06 30 ALA B O 1
ATOM 3453 N N . LEU B 1 31 ? 8.711 35.906 2.131 1 46.47 31 LEU B N 1
ATOM 3454 C CA . LEU B 1 31 ? 8.461 34.625 1.51 1 46.47 31 LEU B CA 1
ATOM 3455 C C . LEU B 1 31 ? 8.312 34.75 -0.002 1 46.47 31 LEU B C 1
ATOM 3457 O O . LEU B 1 31 ? 8.672 33.844 -0.752 1 46.47 31 LEU B O 1
ATOM 3461 N N . ALA B 1 32 ? 7.684 35.906 -0.419 1 46.16 32 ALA B N 1
ATOM 3462 C CA . ALA B 1 32 ? 7.629 36.125 -1.86 1 46.16 32 ALA B CA 1
ATOM 3463 C C . ALA B 1 32 ? 9.031 36.219 -2.457 1 46.16 32 ALA B C 1
ATOM 3465 O O . ALA B 1 32 ? 9.266 35.75 -3.572 1 46.16 32 ALA B O 1
ATOM 3466 N N . LEU B 1 33 ? 9.906 36.812 -1.728 1 45.22 33 LEU B N 1
ATOM 3467 C CA . LEU B 1 33 ? 11.281 36.906 -2.203 1 45.22 33 LEU B CA 1
ATOM 3468 C C . LEU B 1 33 ? 11.977 35.531 -2.145 1 45.22 33 LEU B C 1
ATOM 3470 O O . LEU B 1 33 ? 12.805 35.219 -3.004 1 45.22 33 LEU B O 1
ATOM 3474 N N . VAL B 1 34 ? 11.758 34.719 -1.168 1 45.66 34 VAL B N 1
ATOM 3475 C CA . VAL B 1 34 ? 12.336 33.375 -1.098 1 45.66 34 VAL B CA 1
ATOM 3476 C C . VAL B 1 34 ? 11.789 32.531 -2.227 1 45.66 34 VAL B C 1
ATOM 3478 O O . VAL B 1 34 ? 12.5 31.672 -2.773 1 45.66 34 VAL B O 1
ATOM 3481 N N . TYR B 1 35 ? 10.555 32.719 -2.568 1 45.16 35 TYR B N 1
ATOM 3482 C CA . TYR B 1 35 ? 9.977 31.906 -3.639 1 45.16 35 TYR B CA 1
ATOM 3483 C C . TYR B 1 35 ? 10.719 32.125 -4.949 1 45.16 35 TYR B C 1
ATOM 3485 O O . TYR B 1 35 ? 10.867 31.219 -5.754 1 45.16 35 TYR B O 1
ATOM 3493 N N . PHE B 1 36 ? 10.977 33.469 -5.301 1 38.81 36 PHE B N 1
ATOM 3494 C CA . PHE B 1 36 ? 11.625 33.719 -6.578 1 38.81 36 PHE B CA 1
ATOM 3495 C C . PHE B 1 36 ? 13.109 33.375 -6.516 1 38.81 36 PHE B C 1
ATOM 3497 O O . PHE B 1 36 ? 13.883 33.781 -7.391 1 38.81 36 PHE B O 1
ATOM 3504 N N . SER B 1 37 ? 13.602 33.062 -5.387 1 39.59 37 SER B N 1
ATOM 3505 C CA . SER B 1 37 ? 15.047 32.844 -5.402 1 39.59 37 SER B CA 1
ATOM 3506 C C . SER B 1 37 ? 15.406 31.625 -6.254 1 39.59 37 SER B C 1
ATOM 3508 O O . SER B 1 37 ? 14.57 30.75 -6.5 1 39.59 37 SER B O 1
ATOM 3510 N N . TYR B 1 38 ? 16.734 31.531 -6.723 1 40.69 38 TYR B N 1
ATOM 3511 C CA . TYR B 1 38 ? 17.594 30.734 -7.59 1 40.69 38 TYR B CA 1
ATOM 3512 C C . TYR B 1 38 ? 17.453 29.25 -7.266 1 40.69 38 TYR B C 1
ATOM 3514 O O . TYR B 1 38 ? 17.172 28.875 -6.121 1 40.69 38 TYR B O 1
ATOM 3522 N N . PRO B 1 39 ? 17.266 28.406 -8.18 1 48.12 39 PRO B N 1
ATOM 3523 C CA . PRO B 1 39 ? 17.328 26.938 -8.062 1 48.12 39 PRO B CA 1
ATOM 3524 C C . PRO B 1 39 ? 18.328 26.484 -7.004 1 48.12 39 PRO B C 1
ATOM 3526 O O . PRO B 1 39 ? 19.516 26.781 -7.102 1 48.12 39 PRO B O 1
ATOM 3529 N N . SER B 1 40 ? 17.969 26.516 -5.727 1 55.41 40 SER B N 1
ATOM 3530 C CA . SER B 1 40 ? 18.859 26.062 -4.664 1 55.41 40 SER B CA 1
ATOM 3531 C C . SER B 1 40 ? 19.438 24.688 -4.969 1 55.41 40 SER B C 1
ATOM 3533 O O . SER B 1 40 ? 18.797 23.875 -5.621 1 55.41 40 SER B O 1
ATOM 3535 N N . ALA B 1 41 ? 20.75 24.547 -4.949 1 64.56 41 ALA B N 1
ATOM 3536 C CA . ALA B 1 41 ? 21.578 23.344 -4.977 1 64.56 41 ALA B CA 1
ATOM 3537 C C . ALA B 1 41 ? 21.031 22.281 -4.023 1 64.56 41 ALA B C 1
ATOM 3539 O O . ALA B 1 41 ? 21.547 21.156 -3.984 1 64.56 41 ALA B O 1
ATOM 3540 N N . TYR B 1 42 ? 19.984 22.641 -3.402 1 72.44 42 TYR B N 1
ATOM 3541 C CA . TYR B 1 42 ? 19.453 21.734 -2.395 1 72.44 42 TYR B CA 1
ATOM 3542 C C . TYR B 1 42 ? 18.625 20.625 -3.041 1 72.44 42 TYR B C 1
ATOM 3544 O O . TYR B 1 42 ? 18.609 19.484 -2.559 1 72.44 42 TYR B O 1
ATOM 3552 N N . VAL B 1 43 ? 18.094 20.938 -4.133 1 73.81 43 VAL B N 1
ATOM 3553 C CA . VAL B 1 43 ? 17.297 19.938 -4.812 1 73.81 43 VAL B CA 1
ATOM 3554 C C . VAL B 1 43 ? 18.156 19.188 -5.828 1 73.81 43 VAL B C 1
ATOM 3556 O O . VAL B 1 43 ? 18.891 19.797 -6.602 1 73.81 43 VAL B O 1
ATOM 3559 N N . PRO B 1 44 ? 18.094 17.828 -5.668 1 69.62 44 PRO B N 1
ATOM 3560 C CA . PRO B 1 44 ? 18.891 17.094 -6.652 1 69.62 44 PRO B CA 1
ATOM 3561 C C . PRO B 1 44 ? 18.484 17.422 -8.094 1 69.62 44 PRO B C 1
ATOM 3563 O O . PRO B 1 44 ? 17.312 17.609 -8.383 1 69.62 44 PRO B O 1
ATOM 3566 N N . SER B 1 45 ? 19.438 17.875 -8.898 1 59.03 45 SER B N 1
ATOM 3567 C CA . SER B 1 45 ? 19.219 18.25 -10.289 1 59.03 45 SER B CA 1
ATOM 3568 C C . SER B 1 45 ? 18.844 17.047 -11.141 1 59.03 45 SER B C 1
ATOM 3570 O O . SER B 1 45 ? 18.078 17.156 -12.102 1 59.03 45 SER B O 1
ATOM 3572 N N . SER B 1 46 ? 19.609 15.891 -10.961 1 54.47 46 SER B N 1
ATOM 3573 C CA . SER B 1 46 ? 19.406 14.789 -11.898 1 54.47 46 SER B CA 1
ATOM 3574 C C . SER B 1 46 ? 18.344 13.82 -11.406 1 54.47 46 SER B C 1
ATOM 3576 O O . SER B 1 46 ? 18.469 13.234 -10.328 1 54.47 46 SER B O 1
ATOM 3578 N N . LEU B 1 47 ? 17.078 14.156 -11.781 1 60.97 47 LEU B N 1
ATOM 3579 C CA . LEU B 1 47 ? 16.016 13.203 -11.469 1 60.97 47 LEU B CA 1
ATOM 3580 C C . LEU B 1 47 ? 16.016 12.039 -12.453 1 60.97 47 LEU B C 1
ATOM 3582 O O . LEU B 1 47 ? 15.539 12.164 -13.578 1 60.97 47 LEU B O 1
ATOM 3586 N N . ARG B 1 48 ? 17.141 11.172 -12.414 1 52.47 48 ARG B N 1
ATOM 3587 C CA . ARG B 1 48 ? 17.109 9.977 -13.258 1 52.47 48 ARG B CA 1
ATOM 3588 C C . ARG B 1 48 ? 16.078 8.977 -12.742 1 52.47 48 ARG B C 1
ATOM 3590 O O . ARG B 1 48 ? 15.852 8.867 -11.539 1 52.47 48 ARG B O 1
ATOM 3597 N N . SER B 1 49 ? 15.258 8.531 -13.727 1 59.31 49 SER B N 1
ATOM 3598 C CA . SER B 1 49 ? 14.32 7.461 -13.398 1 59.31 49 SER B CA 1
ATOM 3599 C C . SER B 1 49 ? 15.016 6.316 -12.68 1 59.31 49 SER B C 1
ATOM 3601 O O . SER B 1 49 ? 16.156 5.973 -13 1 59.31 49 SER B O 1
ATOM 3603 N N . GLN B 1 50 ? 14.438 5.867 -11.602 1 66.19 50 GLN B N 1
ATOM 3604 C CA . GLN B 1 50 ? 14.969 4.742 -10.836 1 66.19 50 GLN B CA 1
ATOM 3605 C C . GLN B 1 50 ? 14.914 3.451 -11.648 1 66.19 50 GLN B C 1
ATOM 3607 O O . GLN B 1 50 ? 15.594 2.479 -11.32 1 66.19 50 GLN B O 1
ATOM 3612 N N . TYR B 1 51 ? 14.125 3.562 -12.781 1 68.19 51 TYR B N 1
ATOM 3613 C CA . TYR B 1 51 ? 14.023 2.35 -13.578 1 68.19 51 TYR B CA 1
ATOM 3614 C C . TYR B 1 51 ? 14.844 2.475 -14.859 1 68.19 51 TYR B C 1
ATOM 3616 O O . TYR B 1 51 ? 14.664 3.424 -15.633 1 68.19 51 TYR B O 1
ATOM 3624 N N . PRO B 1 52 ? 15.68 1.544 -14.961 1 64.81 52 PRO B N 1
ATOM 3625 C CA . PRO B 1 52 ? 16.594 1.626 -16.094 1 64.81 52 PRO B CA 1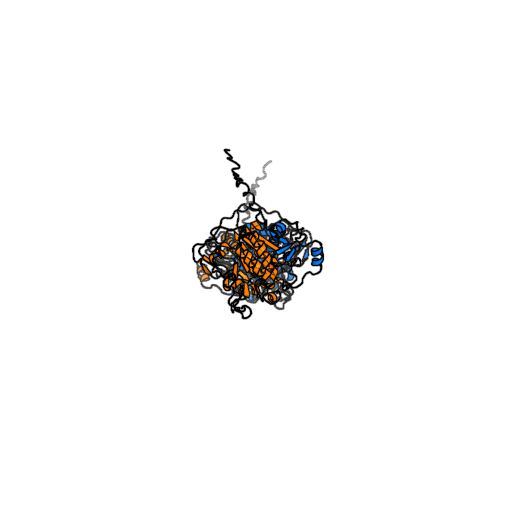
ATOM 3626 C C . PRO B 1 52 ? 15.883 1.492 -17.438 1 64.81 52 PRO B C 1
ATOM 3628 O O . PRO B 1 52 ? 16.406 1.924 -18.469 1 64.81 52 PRO B O 1
ATOM 3631 N N . HIS B 1 53 ? 14.758 0.832 -17.469 1 74.12 53 HIS B N 1
ATOM 3632 C CA . HIS B 1 53 ? 14.008 0.64 -18.703 1 74.12 53 HIS B CA 1
ATOM 3633 C C . HIS B 1 53 ? 12.695 1.406 -18.688 1 74.12 53 HIS B C 1
ATOM 3635 O O . HIS B 1 53 ? 12.023 1.458 -17.641 1 74.12 53 HIS B O 1
ATOM 3641 N N . THR B 1 54 ? 12.445 2.133 -19.766 1 77.88 54 THR B N 1
ATOM 3642 C CA . THR B 1 54 ? 11.164 2.828 -19.891 1 77.88 54 THR B CA 1
ATOM 3643 C C . THR B 1 54 ? 10.484 2.469 -21.203 1 77.88 54 THR B C 1
ATOM 3645 O O . THR B 1 54 ? 11.148 2.289 -22.234 1 77.88 54 THR B O 1
ATOM 3648 N N . GLN B 1 55 ? 9.203 2.174 -21.156 1 79.44 55 GLN B N 1
ATOM 3649 C CA . GLN B 1 55 ? 8.398 1.827 -22.312 1 79.44 55 GLN B CA 1
ATOM 3650 C C . GLN B 1 55 ? 7.34 2.889 -22.594 1 79.44 55 GLN B C 1
ATOM 3652 O O . GLN B 1 55 ? 6.832 3.523 -21.672 1 79.44 55 GLN B O 1
ATOM 3657 N N . ASN B 1 56 ? 7.09 3.035 -23.859 1 78.31 56 ASN B N 1
ATOM 3658 C CA . ASN B 1 56 ? 5.98 3.902 -24.234 1 78.31 56 ASN B CA 1
ATOM 3659 C C . ASN B 1 56 ? 4.633 3.211 -24.047 1 78.31 56 ASN B C 1
ATOM 3661 O O . ASN B 1 56 ? 4.496 2.021 -24.344 1 78.31 56 ASN B O 1
ATOM 3665 N N . VAL B 1 57 ? 3.713 3.92 -23.406 1 83.94 57 VAL B N 1
ATOM 3666 C CA . VAL B 1 57 ? 2.393 3.363 -23.125 1 83.94 57 VAL B CA 1
ATOM 3667 C C . VAL B 1 57 ? 1.315 4.27 -23.719 1 83.94 57 VAL B C 1
ATOM 3669 O O . VAL B 1 57 ? 1.407 5.496 -23.625 1 83.94 57 VAL B O 1
ATOM 3672 N N . SER B 1 58 ? 0.37 3.732 -24.438 1 80.81 58 SER B N 1
ATOM 3673 C CA . SER B 1 58 ? -0.798 4.457 -24.922 1 80.81 58 SER B CA 1
ATOM 3674 C C . SER B 1 58 ? -2.004 4.242 -24.016 1 80.81 58 SER B C 1
ATOM 3676 O O . SER B 1 58 ? -2.326 3.105 -23.672 1 80.81 58 SER B O 1
ATOM 3678 N N . LEU B 1 59 ? -2.635 5.355 -23.594 1 86.56 59 LEU B N 1
ATOM 3679 C CA . LEU B 1 59 ? -3.797 5.312 -22.719 1 86.56 59 LEU B CA 1
ATOM 3680 C C . LEU B 1 59 ? -4.98 6.047 -23.344 1 86.56 59 LEU B C 1
ATOM 3682 O O . LEU B 1 59 ? -4.809 7.098 -23.953 1 86.56 59 LEU B O 1
ATOM 3686 N N . PRO B 1 60 ? -6.148 5.531 -23.203 1 87.88 60 PRO B N 1
ATOM 3687 C CA . PRO B 1 60 ? -7.332 6.219 -23.734 1 87.88 60 PRO B CA 1
ATOM 3688 C C . PRO B 1 60 ? -7.641 7.512 -22.984 1 87.88 60 PRO B C 1
ATOM 3690 O O . PRO B 1 60 ? -7.355 7.617 -21.781 1 87.88 60 PRO B O 1
ATOM 3693 N N . LYS B 1 61 ? -8.281 8.414 -23.703 1 90.19 61 LYS B N 1
ATOM 3694 C CA . LYS B 1 61 ? -8.711 9.68 -23.094 1 90.19 61 LYS B CA 1
ATOM 3695 C C . LYS B 1 61 ? -9.852 9.461 -22.109 1 90.19 61 LYS B C 1
ATOM 3697 O O . LYS B 1 61 ? -10.773 8.688 -22.375 1 90.19 61 LYS B O 1
ATOM 3702 N N . ASP B 1 62 ? -9.797 10 -20.922 1 91.06 62 ASP B N 1
ATOM 3703 C CA . ASP B 1 62 ? -10.852 10.102 -19.906 1 91.06 62 ASP B CA 1
ATOM 3704 C C . ASP B 1 62 ? -11.227 8.719 -19.375 1 91.06 62 ASP B C 1
ATOM 3706 O O . ASP B 1 62 ? -12.352 8.516 -18.906 1 91.06 62 ASP B O 1
ATOM 3710 N N . ASP B 1 63 ? -10.32 7.734 -19.531 1 91.69 63 ASP B N 1
ATOM 3711 C CA . ASP B 1 63 ? -10.57 6.398 -19.016 1 91.69 63 ASP B CA 1
ATOM 3712 C C . ASP B 1 63 ? -10.008 6.254 -17.594 1 91.69 63 ASP B C 1
ATOM 3714 O O . ASP B 1 63 ? -8.789 6.324 -17.391 1 91.69 63 ASP B O 1
ATOM 3718 N N . VAL B 1 64 ? -10.883 6.023 -16.625 1 91.31 64 VAL B N 1
ATOM 3719 C CA . VAL B 1 64 ? -10.469 5.945 -15.227 1 91.31 64 VAL B CA 1
ATOM 3720 C C . VAL B 1 64 ? -10.539 4.5 -14.742 1 91.31 64 VAL B C 1
ATOM 3722 O O . VAL B 1 64 ? -10.57 4.242 -13.539 1 91.31 64 VAL B O 1
ATOM 3725 N N . SER B 1 65 ? -10.617 3.541 -15.68 1 92.75 65 SER B N 1
ATOM 3726 C CA . SER B 1 65 ? -10.703 2.135 -15.297 1 92.75 65 SER B CA 1
ATOM 3727 C C . SER B 1 65 ? -9.422 1.668 -14.609 1 92.75 65 SER B C 1
ATOM 3729 O O . SER B 1 65 ? -8.359 2.248 -14.82 1 92.75 65 SER B O 1
ATOM 3731 N N . MET B 1 66 ? -9.531 0.609 -13.797 1 94.06 66 MET B N 1
ATOM 3732 C CA . MET B 1 66 ? -8.367 0.054 -13.117 1 94.06 66 MET B CA 1
ATOM 3733 C C . MET B 1 66 ? -7.371 -0.516 -14.125 1 94.06 66 MET B C 1
ATOM 3735 O O . MET B 1 66 ? -6.16 -0.461 -13.906 1 94.06 66 MET B O 1
ATOM 3739 N N . ALA B 1 67 ? -7.875 -1.05 -15.227 1 93.38 67 ALA B N 1
ATOM 3740 C CA . ALA B 1 67 ? -6.984 -1.538 -16.281 1 93.38 67 ALA B CA 1
ATOM 3741 C C . ALA B 1 67 ? -6.062 -0.428 -16.766 1 93.38 67 ALA B C 1
ATOM 3743 O O . ALA B 1 67 ? -4.859 -0.639 -16.938 1 93.38 67 ALA B O 1
ATOM 3744 N N . THR B 1 68 ? -6.637 0.748 -16.984 1 94.44 68 THR B N 1
ATOM 3745 C CA . THR B 1 68 ? -5.867 1.889 -17.469 1 94.44 68 THR B CA 1
ATOM 3746 C C . THR B 1 68 ? -4.887 2.369 -16.391 1 94.44 68 THR B C 1
ATOM 3748 O O . THR B 1 68 ? -3.74 2.703 -16.703 1 94.44 68 THR B O 1
ATOM 3751 N N . ILE B 1 69 ? -5.301 2.398 -15.148 1 95.31 69 ILE B N 1
ATOM 3752 C CA . ILE B 1 69 ? -4.441 2.828 -14.055 1 95.31 69 ILE B CA 1
ATOM 3753 C C . ILE B 1 69 ? -3.26 1.869 -13.914 1 95.31 69 ILE B C 1
ATOM 3755 O O . ILE B 1 69 ? -2.113 2.303 -13.773 1 95.31 69 ILE B O 1
ATOM 3759 N N . ILE B 1 70 ? -3.525 0.562 -13.977 1 96.31 70 ILE B N 1
ATOM 3760 C CA . ILE B 1 70 ? -2.479 -0.451 -13.898 1 96.31 70 ILE B CA 1
ATOM 3761 C C . ILE B 1 70 ? -1.496 -0.271 -15.055 1 96.31 70 ILE B C 1
ATOM 3763 O O . ILE B 1 70 ? -0.279 -0.297 -14.852 1 96.31 70 ILE B O 1
ATOM 3767 N N . LYS B 1 71 ? -2.037 -0.065 -16.203 1 94.81 71 LYS B N 1
ATOM 3768 C CA . LYS B 1 71 ? -1.192 0.137 -17.375 1 94.81 71 LYS B CA 1
ATOM 3769 C C . LYS B 1 71 ? -0.335 1.392 -17.234 1 94.81 71 LYS B C 1
ATOM 3771 O O . LYS B 1 71 ? 0.841 1.394 -17.594 1 94.81 71 LYS B O 1
ATOM 3776 N N . ALA B 1 72 ? -0.898 2.453 -16.734 1 94.44 72 ALA B N 1
ATOM 3777 C CA . ALA B 1 72 ? -0.169 3.703 -16.531 1 94.44 72 ALA B CA 1
ATOM 3778 C C . ALA B 1 72 ? 0.934 3.539 -15.5 1 94.44 72 ALA B C 1
ATOM 3780 O O . ALA B 1 72 ? 2.031 4.078 -15.656 1 94.44 72 ALA B O 1
ATOM 3781 N N . LEU B 1 73 ? 0.661 2.822 -14.438 1 94.56 73 LEU B N 1
ATOM 3782 C CA . LEU B 1 73 ? 1.579 2.682 -13.312 1 94.56 73 LEU B CA 1
ATOM 3783 C C . LEU B 1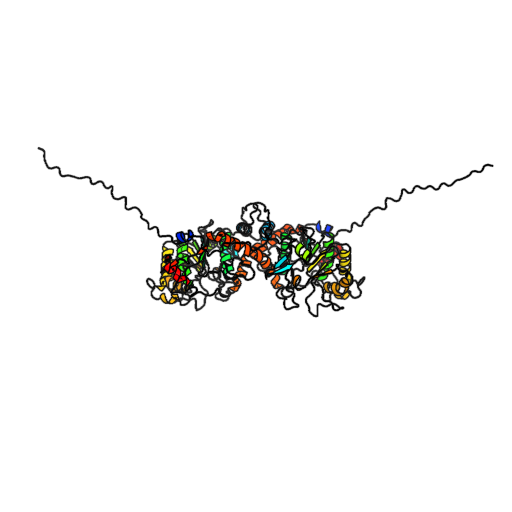 73 ? 2.723 1.733 -13.656 1 94.56 73 LEU B C 1
ATOM 3785 O O . LEU B 1 73 ? 3.883 2.016 -13.352 1 94.56 73 LEU B O 1
ATOM 3789 N N . TYR B 1 74 ? 2.451 0.624 -14.336 1 95.12 74 TYR B N 1
ATOM 3790 C CA . TYR B 1 74 ? 3.445 -0.429 -14.5 1 95.12 74 TYR B CA 1
ATOM 3791 C C . TYR B 1 74 ? 3.996 -0.434 -15.922 1 95.12 74 TYR B C 1
ATOM 3793 O O . TYR B 1 74 ? 5.148 -0.816 -16.156 1 95.12 74 TYR B O 1
ATOM 3801 N N . GLY B 1 75 ? 3.225 -0.05 -16.891 1 93.31 75 GLY B N 1
ATOM 3802 C CA . GLY B 1 75 ? 3.576 -0.139 -18.297 1 93.31 75 GLY B CA 1
ATOM 3803 C C . GLY B 1 75 ? 4.93 0.47 -18.609 1 93.31 75 GLY B C 1
ATOM 3804 O O . GLY B 1 75 ? 5.77 -0.171 -19.25 1 93.31 75 GLY B O 1
ATOM 3805 N N . PRO B 1 76 ? 5.172 1.677 -18.109 1 91.88 76 PRO B N 1
ATOM 3806 C CA . PRO B 1 76 ? 6.41 2.371 -18.469 1 91.88 76 PRO B CA 1
ATOM 3807 C C . PRO B 1 76 ? 7.652 1.708 -17.875 1 91.88 76 PRO B C 1
ATOM 3809 O O . PRO B 1 76 ? 8.773 1.969 -18.328 1 91.88 76 PRO B O 1
ATOM 3812 N N . ILE B 1 77 ? 7.461 0.833 -16.938 1 91.75 77 ILE B N 1
ATOM 3813 C CA . ILE B 1 77 ? 8.648 0.385 -16.219 1 91.75 77 ILE B CA 1
ATOM 3814 C C . ILE B 1 77 ? 8.789 -1.129 -16.359 1 91.75 77 ILE B C 1
ATOM 3816 O O . ILE B 1 77 ? 9.57 -1.753 -15.625 1 91.75 77 ILE B O 1
ATOM 3820 N N . LEU B 1 78 ? 8.062 -1.778 -17.203 1 95.38 78 LEU B N 1
ATOM 3821 C CA . LEU B 1 78 ? 8.172 -3.217 -17.406 1 95.38 78 LEU B CA 1
ATOM 3822 C C . LEU B 1 78 ? 9.586 -3.602 -17.844 1 95.38 78 LEU B C 1
ATOM 3824 O O . LEU B 1 78 ? 10.172 -2.947 -18.703 1 95.38 78 LEU B O 1
ATOM 3828 N N . HIS B 1 79 ? 10.07 -4.57 -17.172 1 95.75 79 HIS B N 1
ATOM 3829 C CA . HIS B 1 79 ? 11.391 -5.098 -17.516 1 95.75 79 HIS B CA 1
ATOM 3830 C C . HIS B 1 79 ? 11.359 -5.762 -18.891 1 95.75 79 HIS B C 1
ATOM 3832 O O . HIS B 1 79 ? 10.438 -6.512 -19.203 1 95.75 79 HIS B O 1
ATOM 3838 N N . PRO B 1 80 ? 12.383 -5.484 -19.75 1 96.06 80 PRO B N 1
ATOM 3839 C CA . PRO B 1 80 ? 12.375 -6.121 -21.062 1 96.06 80 PRO B CA 1
ATOM 3840 C C . PRO B 1 80 ? 12.453 -7.645 -20.984 1 96.06 80 PRO B C 1
ATOM 3842 O O . PRO B 1 80 ? 13.211 -8.188 -20.188 1 96.06 80 PRO B O 1
ATOM 3845 N N . ILE B 1 81 ? 11.758 -8.297 -21.875 1 96.81 81 ILE B N 1
ATOM 3846 C CA . ILE B 1 81 ? 11.602 -9.742 -21.875 1 96.81 81 ILE B CA 1
ATOM 3847 C C . ILE B 1 81 ? 12.953 -10.406 -22.156 1 96.81 81 ILE B C 1
ATOM 3849 O O . ILE B 1 81 ? 13.266 -11.453 -21.594 1 96.81 81 ILE B O 1
ATOM 3853 N N . ASP B 1 82 ? 13.719 -9.766 -22.984 1 96.19 82 ASP B N 1
ATOM 3854 C CA . ASP B 1 82 ? 14.961 -10.398 -23.438 1 96.19 82 ASP B CA 1
ATOM 3855 C C . ASP B 1 82 ? 16.172 -9.695 -22.844 1 96.19 82 ASP B C 1
ATOM 3857 O O . ASP B 1 82 ? 17.281 -9.789 -23.375 1 96.19 82 ASP B O 1
ATOM 3861 N N . ALA B 1 83 ? 15.961 -8.898 -21.75 1 96.31 83 ALA B N 1
ATOM 3862 C CA . ALA B 1 83 ? 17.094 -8.266 -21.078 1 96.31 83 ALA B CA 1
ATOM 3863 C C . ALA B 1 83 ? 18.094 -9.312 -20.594 1 96.31 83 ALA B C 1
ATOM 3865 O O . ALA B 1 83 ? 17.703 -10.367 -20.094 1 96.31 83 ALA B O 1
ATOM 3866 N N . ALA B 1 84 ? 19.328 -8.984 -20.594 1 96.69 84 ALA B N 1
ATOM 3867 C CA . ALA B 1 84 ? 20.391 -9.93 -20.234 1 96.69 84 ALA B CA 1
ATOM 3868 C C . ALA B 1 84 ? 20.422 -10.195 -18.734 1 96.69 84 ALA B C 1
ATOM 3870 O O . ALA B 1 84 ? 20.875 -11.25 -18.297 1 96.69 84 ALA B O 1
ATOM 3871 N N . ASN B 1 85 ? 20.016 -9.227 -18.031 1 96.75 85 ASN B N 1
ATOM 3872 C CA . ASN B 1 85 ? 20.078 -9.383 -16.594 1 96.75 85 ASN B CA 1
ATOM 3873 C C . ASN B 1 85 ? 18.922 -8.672 -15.891 1 96.75 85 ASN B C 1
ATOM 3875 O O . ASN B 1 85 ? 18.203 -7.879 -16.516 1 96.75 85 ASN B O 1
ATOM 3879 N N . PHE B 1 86 ? 18.594 -9.062 -14.672 1 97 86 PHE B N 1
ATOM 3880 C CA . PHE B 1 86 ? 17.672 -8.438 -13.734 1 97 86 PHE B CA 1
ATOM 3881 C C . PHE B 1 86 ? 18.359 -8.141 -12.406 1 97 86 PHE B C 1
ATOM 3883 O O . PHE B 1 86 ? 19.062 -8.992 -11.859 1 97 86 PHE B O 1
ATOM 3890 N N . THR B 1 87 ? 18.25 -6.887 -11.961 1 94.69 87 THR B N 1
ATOM 3891 C CA . THR B 1 87 ? 18.766 -6.508 -10.648 1 94.69 87 THR B CA 1
ATOM 3892 C C . THR B 1 87 ? 17.625 -6.363 -9.641 1 94.69 87 THR B C 1
ATOM 3894 O O . THR B 1 87 ? 16.688 -5.598 -9.859 1 94.69 87 THR B O 1
ATOM 3897 N N . ASP B 1 88 ? 17.719 -7.133 -8.555 1 92.75 88 ASP B N 1
ATOM 3898 C CA . ASP B 1 88 ? 16.625 -7.086 -7.59 1 92.75 88 ASP B CA 1
ATOM 3899 C C . ASP B 1 88 ? 16.781 -5.906 -6.637 1 92.75 88 ASP B C 1
ATOM 3901 O O . ASP B 1 88 ? 17.688 -5.074 -6.816 1 92.75 88 ASP B O 1
ATOM 3905 N N . GLU B 1 89 ? 15.922 -5.73 -5.676 1 87 89 GLU B N 1
ATOM 3906 C CA . GLU B 1 89 ? 15.844 -4.559 -4.809 1 87 89 GLU B CA 1
ATOM 3907 C C . GLU B 1 89 ? 17.047 -4.48 -3.873 1 87 89 GLU B C 1
ATOM 3909 O O . GLU B 1 89 ? 17.344 -3.42 -3.324 1 87 89 GLU B O 1
ATOM 3914 N N . ASP B 1 90 ? 17.766 -5.605 -3.664 1 88.19 90 ASP B N 1
ATOM 3915 C CA . ASP B 1 90 ? 18.938 -5.637 -2.787 1 88.19 90 ASP B CA 1
ATOM 3916 C C . ASP B 1 90 ? 20.219 -5.449 -3.584 1 88.19 90 ASP B C 1
ATOM 3918 O O . ASP B 1 90 ? 21.312 -5.406 -3.01 1 88.19 90 ASP B O 1
ATOM 3922 N N . GLY B 1 91 ? 20.141 -5.398 -4.898 1 90.44 91 GLY B N 1
ATOM 3923 C CA . GLY B 1 91 ? 21.297 -5.156 -5.742 1 90.44 91 GLY B CA 1
ATOM 3924 C C . GLY B 1 91 ? 21.875 -6.422 -6.336 1 90.44 91 GLY B C 1
ATOM 3925 O O . GLY B 1 91 ? 22.844 -6.367 -7.102 1 90.44 91 GLY B O 1
ATOM 3926 N N . ASP B 1 92 ? 21.281 -7.551 -6.031 1 95.75 92 ASP B N 1
ATOM 3927 C CA . ASP B 1 92 ? 21.75 -8.805 -6.617 1 95.75 92 ASP B CA 1
ATOM 3928 C C . ASP B 1 92 ? 21.391 -8.883 -8.102 1 95.75 92 ASP B C 1
ATOM 3930 O O . ASP B 1 92 ? 20.281 -8.508 -8.5 1 95.75 92 ASP B O 1
ATOM 3934 N N . ILE B 1 93 ? 22.344 -9.383 -8.883 1 97.19 93 ILE B N 1
ATOM 3935 C CA . ILE B 1 93 ? 22.156 -9.43 -10.336 1 97.19 93 ILE B CA 1
ATOM 3936 C C . ILE B 1 93 ? 21.922 -10.875 -10.773 1 97.19 93 ILE B C 1
ATOM 3938 O O . ILE B 1 93 ? 22.672 -11.773 -10.414 1 97.19 93 ILE B O 1
ATOM 3942 N N . TYR B 1 94 ? 20.891 -11.109 -11.469 1 98.06 94 TYR B N 1
ATOM 3943 C CA . TYR B 1 94 ? 20.531 -12.383 -12.07 1 98.06 94 TYR B CA 1
ATOM 3944 C C . TYR B 1 94 ? 20.688 -12.336 -13.586 1 98.06 94 TYR B C 1
ATOM 3946 O O . TYR B 1 94 ? 20.094 -11.484 -14.25 1 98.06 94 TYR B O 1
ATOM 3954 N N . ARG B 1 95 ? 21.406 -13.289 -14.164 1 97.94 95 ARG B N 1
ATOM 3955 C CA . ARG B 1 95 ? 21.797 -13.203 -15.57 1 97.94 95 ARG B CA 1
ATOM 3956 C C . ARG B 1 95 ? 21.25 -14.391 -16.359 1 97.94 95 ARG B C 1
ATOM 3958 O O . ARG B 1 95 ? 21.266 -15.523 -15.867 1 97.94 95 ARG B O 1
ATOM 3965 N N . LEU B 1 96 ? 20.828 -14.133 -17.547 1 97.19 96 LEU B N 1
ATOM 3966 C CA . LEU B 1 96 ? 20.453 -15.211 -18.453 1 97.19 96 LEU B CA 1
ATOM 3967 C C . LEU B 1 96 ? 21.688 -16 -18.891 1 97.19 96 LEU B C 1
ATOM 3969 O O . LEU B 1 96 ? 22.75 -15.43 -19.078 1 97.19 96 LEU B O 1
ATOM 3973 N N . SER B 1 97 ? 21.688 -17.297 -18.938 1 92.19 97 SER B N 1
ATOM 3974 C CA . SER B 1 97 ? 22.812 -18.156 -19.297 1 92.19 97 SER B CA 1
ATOM 3975 C C . SER B 1 97 ? 23.062 -18.156 -20.797 1 92.19 97 SER B C 1
ATOM 3977 O O . SER B 1 97 ? 24.172 -18.484 -21.25 1 92.19 97 SER B O 1
ATOM 3979 N N . GLY B 1 98 ? 22.25 -17.656 -21.703 1 91 98 GLY B N 1
ATOM 3980 C CA . GLY B 1 98 ? 22.359 -17.688 -23.156 1 91 98 GLY B CA 1
ATOM 3981 C C . GLY B 1 98 ? 21.312 -16.844 -23.859 1 91 98 GLY B C 1
ATOM 3982 O O . GLY B 1 98 ? 20.766 -15.914 -23.266 1 91 98 GLY B O 1
ATOM 3983 N N . GLU B 1 99 ? 21.25 -17.188 -25.141 1 95.56 99 GLU B N 1
ATOM 3984 C CA . GLU B 1 99 ? 20.234 -16.469 -25.922 1 95.56 99 GLU B CA 1
ATOM 3985 C C . GLU B 1 99 ? 18.828 -16.781 -25.406 1 95.56 99 GLU B C 1
ATOM 3987 O O . GLU B 1 99 ? 18.453 -17.938 -25.266 1 95.56 99 GLU B O 1
ATOM 3992 N N . PRO B 1 100 ? 18.109 -15.789 -25.109 1 97.25 100 PRO B N 1
ATOM 3993 C CA . PRO B 1 100 ? 16.75 -16.016 -24.594 1 97.25 100 PRO B CA 1
ATOM 3994 C C . PRO B 1 100 ? 15.859 -16.719 -25.625 1 97.25 100 PRO B C 1
ATOM 3996 O O . PRO B 1 100 ? 15.906 -16.391 -26.812 1 97.25 100 PRO B O 1
ATOM 3999 N N . LYS B 1 101 ? 15.141 -17.641 -25.188 1 97.19 101 LYS B N 1
ATOM 4000 C CA . LYS B 1 101 ? 14.141 -18.312 -26.016 1 97.19 101 LYS B CA 1
ATOM 4001 C C . LYS B 1 101 ? 12.953 -17.406 -26.297 1 97.19 101 LYS B C 1
ATOM 4003 O O . LYS B 1 101 ? 12.484 -17.328 -27.438 1 97.19 101 LYS B O 1
ATOM 4008 N N . PHE B 1 102 ? 12.461 -16.797 -25.297 1 98.19 102 PHE B N 1
ATOM 4009 C CA . PHE B 1 102 ? 11.32 -15.891 -25.422 1 98.19 102 PHE B CA 1
ATOM 4010 C C . PHE B 1 102 ? 11.797 -14.461 -25.641 1 98.19 102 PHE B C 1
ATOM 4012 O O . PHE B 1 102 ? 12.531 -13.914 -24.812 1 98.19 102 PHE B O 1
ATOM 4019 N N . LYS B 1 103 ? 11.391 -13.844 -26.672 1 97.62 103 LYS B N 1
ATOM 4020 C CA . LYS B 1 103 ? 11.836 -12.5 -27.016 1 97.62 103 LYS B CA 1
ATOM 4021 C C . LYS B 1 103 ? 10.656 -11.547 -27.188 1 97.62 103 LYS B C 1
ATOM 4023 O O . LYS B 1 103 ? 10.844 -10.336 -27.344 1 97.62 103 LYS B O 1
ATOM 4028 N N . SER B 1 104 ? 9.469 -12.141 -27.219 1 97.25 104 SER B N 1
ATOM 4029 C CA . SER B 1 104 ? 8.242 -11.352 -27.328 1 97.25 104 SER B CA 1
ATOM 4030 C C . SER B 1 104 ? 7.211 -11.797 -26.297 1 97.25 104 SER B C 1
ATOM 4032 O O . SER B 1 104 ? 7.328 -12.883 -25.719 1 97.25 104 SER B O 1
ATOM 4034 N N . LYS B 1 105 ? 6.25 -11.016 -26.078 1 97.5 105 LYS B N 1
ATOM 4035 C CA . LYS B 1 105 ? 5.207 -11.297 -25.109 1 97.5 105 LYS B CA 1
ATOM 4036 C C . LYS B 1 105 ? 4.406 -12.539 -25.484 1 97.5 105 LYS B C 1
ATOM 4038 O O . LYS B 1 105 ? 4.07 -12.727 -26.656 1 97.5 105 LYS B O 1
ATOM 4043 N N . LEU B 1 106 ? 4.102 -13.328 -24.531 1 98.44 106 LEU B N 1
ATOM 4044 C CA . LEU B 1 106 ? 3.281 -14.516 -24.75 1 98.44 106 LEU B CA 1
ATOM 4045 C C . LEU B 1 106 ? 1.798 -14.164 -24.703 1 98.44 106 LEU B C 1
ATOM 4047 O O . LEU B 1 106 ? 0.972 -14.852 -25.297 1 98.44 106 LEU B O 1
ATOM 4051 N N . GLY B 1 107 ? 1.489 -13.117 -23.938 1 97.94 107 GLY B N 1
ATOM 4052 C CA . GLY B 1 107 ? 0.115 -12.648 -23.875 1 97.94 107 GLY B CA 1
ATOM 4053 C C . GLY B 1 107 ? -0.854 -13.695 -23.375 1 97.94 107 GLY B C 1
ATOM 4054 O O . GLY B 1 107 ? -0.62 -14.328 -22.344 1 97.94 107 GLY B O 1
ATOM 4055 N N . LYS B 1 108 ? -1.871 -13.977 -24.109 1 98.12 108 LYS B N 1
ATOM 4056 C CA . LYS B 1 108 ? -2.979 -14.82 -23.656 1 98.12 108 LYS B CA 1
ATOM 4057 C C . LYS B 1 108 ? -2.637 -16.297 -23.812 1 98.12 108 LYS B C 1
ATOM 4059 O O . LYS B 1 108 ? -3.43 -17.172 -23.438 1 98.12 108 LYS B O 1
ATOM 4064 N N . LYS B 1 109 ? -1.473 -16.594 -24.297 1 98.5 109 LYS B N 1
ATOM 4065 C CA . LYS B 1 109 ? -1.001 -17.969 -24.281 1 98.5 109 LYS B CA 1
ATOM 4066 C C . LYS B 1 109 ? -0.717 -18.453 -22.859 1 98.5 109 LYS B C 1
ATOM 4068 O O . LYS B 1 109 ? -0.644 -19.656 -22.609 1 98.5 109 LYS B O 1
ATOM 4073 N N . VAL B 1 110 ? -0.465 -17.438 -22 1 98.88 110 VAL B N 1
ATOM 4074 C CA . VAL B 1 110 ? -0.203 -17.719 -20.594 1 98.88 110 VAL B CA 1
ATOM 4075 C C . VAL B 1 110 ? -1.494 -17.578 -19.781 1 98.88 110 VAL B C 1
ATOM 4077 O O . VAL B 1 110 ? -2.207 -16.594 -19.906 1 98.88 110 VAL B O 1
ATOM 4080 N N . LEU B 1 111 ? -1.754 -18.594 -19 1 98.88 111 LEU B N 1
ATOM 4081 C CA . LEU B 1 111 ? -2.865 -18.547 -18.047 1 98.88 111 LEU B CA 1
ATOM 4082 C C . LEU B 1 111 ? -2.357 -18.484 -16.609 1 98.88 111 LEU B C 1
ATOM 4084 O O . LEU B 1 111 ? -1.658 -19.391 -16.156 1 98.88 111 LEU B O 1
ATOM 4088 N N . ILE B 1 112 ? -2.631 -17.359 -15.953 1 98.88 112 ILE B N 1
ATOM 4089 C CA . ILE B 1 112 ? -2.498 -17.312 -14.508 1 98.88 112 ILE B CA 1
ATOM 4090 C C . ILE B 1 112 ? -3.725 -17.953 -13.859 1 98.88 112 ILE B C 1
ATOM 4092 O O . ILE B 1 112 ? -4.855 -17.531 -14.094 1 98.88 112 ILE B O 1
ATOM 4096 N N . LEU B 1 113 ? -3.484 -18.969 -13 1 98.81 113 LEU B N 1
ATOM 4097 C CA . LEU B 1 113 ? -4.582 -19.859 -12.641 1 98.81 113 LEU B CA 1
ATOM 4098 C C . LEU B 1 113 ? -4.719 -19.953 -11.125 1 98.81 113 LEU B C 1
ATOM 4100 O O . LEU B 1 113 ? -3.756 -20.312 -10.43 1 98.81 113 LEU B O 1
ATOM 4104 N N . ASP B 1 114 ? -5.902 -19.578 -10.625 1 98.56 114 ASP B N 1
ATOM 4105 C CA . ASP B 1 114 ? -6.312 -19.859 -9.25 1 98.56 114 ASP B CA 1
ATOM 4106 C C . ASP B 1 114 ? -7.336 -20.984 -9.195 1 98.56 114 ASP B C 1
ATOM 4108 O O . ASP B 1 114 ? -8.242 -21.047 -10.031 1 98.56 114 ASP B O 1
ATOM 4112 N N . ILE B 1 115 ? -7.141 -21.875 -8.258 1 97.5 115 ILE B N 1
ATOM 4113 C CA . ILE B 1 115 ? -8.062 -22.984 -8.047 1 97.5 115 ILE B CA 1
ATOM 4114 C C . ILE B 1 115 ? -8.461 -23.047 -6.574 1 97.5 115 ILE B C 1
ATOM 4116 O O . ILE B 1 115 ? -7.594 -23.062 -5.691 1 97.5 115 ILE B O 1
ATOM 4120 N N . ASP B 1 116 ? -9.711 -23.031 -6.359 1 94.62 116 ASP B N 1
ATOM 4121 C CA . ASP B 1 116 ? -10.234 -23.141 -5 1 94.62 116 ASP B CA 1
ATOM 4122 C C . ASP B 1 116 ? -11.633 -23.75 -5.004 1 94.62 116 ASP B C 1
ATOM 4124 O O . ASP B 1 116 ? -12.453 -23.438 -5.871 1 94.62 116 ASP B O 1
ATOM 4128 N N . SER B 1 117 ? -11.867 -24.609 -4.059 1 92.31 117 SER B N 1
ATOM 4129 C CA . SER B 1 117 ? -13.18 -25.25 -4.039 1 92.31 117 SER B CA 1
ATOM 4130 C C . SER B 1 117 ? -14.148 -24.484 -3.139 1 92.31 117 SER B C 1
ATOM 4132 O O . SER B 1 117 ? -15.359 -24.703 -3.213 1 92.31 117 SER B O 1
ATOM 4134 N N . ARG B 1 118 ? -13.758 -23.688 -2.373 1 92.44 118 ARG B N 1
ATOM 4135 C CA . ARG B 1 118 ? -14.578 -22.969 -1.401 1 92.44 118 ARG B CA 1
ATOM 4136 C C . ARG B 1 118 ? -15.344 -21.828 -2.062 1 92.44 118 ARG B C 1
ATOM 4138 O O . ARG B 1 118 ? -14.93 -21.312 -3.105 1 92.44 118 ARG B O 1
ATOM 4145 N N . PRO B 1 119 ? -16.438 -21.375 -1.43 1 89.56 119 PRO B N 1
ATOM 4146 C CA . PRO B 1 119 ? -17.234 -20.297 -2.025 1 89.56 119 PRO B CA 1
ATOM 4147 C C . PRO B 1 119 ? -16.531 -18.938 -1.962 1 89.56 119 PRO B C 1
ATOM 4149 O O . PRO B 1 119 ? -16.656 -18.125 -2.887 1 89.56 119 PRO B O 1
ATOM 4152 N N . LEU B 1 120 ? -15.859 -18.609 -0.946 1 93.94 120 LEU B N 1
ATOM 4153 C CA . LEU B 1 120 ? -15.102 -17.375 -0.721 1 93.94 120 LEU B CA 1
ATOM 4154 C C . LEU B 1 120 ? -16.016 -16.156 -0.709 1 93.94 120 LEU B C 1
ATOM 4156 O O . LEU B 1 120 ? -15.672 -15.109 -1.252 1 93.94 120 LEU B O 1
ATOM 4160 N N . THR B 1 121 ? -17.234 -16.281 -0.117 1 93.06 121 THR B N 1
ATOM 4161 C CA . THR B 1 121 ? -18.25 -15.234 -0.179 1 93.06 121 THR B CA 1
ATOM 4162 C C . THR B 1 121 ? -18.359 -14.508 1.158 1 93.06 121 THR B C 1
ATOM 4164 O O . THR B 1 121 ? -19.047 -13.484 1.264 1 93.06 121 THR B O 1
ATOM 4167 N N . ASP B 1 122 ? -17.672 -14.984 2.139 1 93.88 122 ASP B N 1
ATOM 4168 C CA . ASP B 1 122 ? -17.75 -14.359 3.455 1 93.88 122 ASP B CA 1
ATOM 4169 C C . ASP B 1 122 ? -17.047 -13.008 3.469 1 93.88 122 ASP B C 1
ATOM 4171 O O . ASP B 1 122 ? -16.344 -12.656 2.516 1 93.88 122 ASP B O 1
ATOM 4175 N N . LYS B 1 123 ? -17.219 -12.297 4.582 1 93.81 123 LYS B N 1
ATOM 4176 C CA . LYS B 1 123 ? -16.609 -10.977 4.742 1 93.81 123 LYS B CA 1
ATOM 4177 C C . LYS B 1 123 ? -15.102 -11.055 4.598 1 93.81 123 LYS B C 1
ATOM 4179 O O . LYS B 1 123 ? -14.453 -11.891 5.23 1 93.81 123 LYS B O 1
ATOM 4184 N N . GLY B 1 124 ? -14.594 -10.234 3.754 1 95.19 124 GLY B N 1
ATOM 4185 C CA . GLY B 1 124 ? -13.156 -10.148 3.578 1 95.19 124 GLY B CA 1
ATOM 4186 C C . GLY B 1 124 ? -12.617 -11.148 2.566 1 95.19 124 GLY B C 1
ATOM 4187 O O . GLY B 1 124 ? -11.422 -11.156 2.277 1 95.19 124 GLY B O 1
ATOM 4188 N N . GLN B 1 125 ? -13.523 -11.992 2.02 1 95.62 125 GLN B N 1
ATOM 4189 C CA . GLN B 1 125 ? -13.086 -12.984 1.038 1 95.62 125 GLN B CA 1
ATOM 4190 C C . GLN B 1 125 ? -13.266 -12.461 -0.385 1 95.62 125 GLN B C 1
ATOM 4192 O O . GLN B 1 125 ? -13.867 -11.406 -0.594 1 95.62 125 GLN B O 1
ATOM 4197 N N . LEU B 1 126 ? -12.703 -13.148 -1.33 1 95.94 126 LEU B N 1
ATOM 4198 C CA . LEU B 1 126 ? -12.523 -12.711 -2.709 1 95.94 126 LEU B CA 1
ATOM 4199 C C . LEU B 1 126 ? -13.867 -12.367 -3.35 1 95.94 126 LEU B C 1
ATOM 4201 O O . LEU B 1 126 ? -13.961 -11.414 -4.121 1 95.94 126 LEU B O 1
ATOM 4205 N N . MET B 1 127 ? -14.945 -13.109 -2.99 1 94.88 127 MET B N 1
ATOM 4206 C CA . MET B 1 127 ? -16.234 -12.922 -3.654 1 94.88 127 MET B CA 1
ATOM 4207 C C . MET B 1 127 ? -17.156 -12.039 -2.816 1 94.88 127 MET B C 1
ATOM 4209 O O . MET B 1 127 ? -18.344 -11.914 -3.115 1 94.88 127 MET B O 1
ATOM 4213 N N . ASP B 1 128 ? -16.578 -11.477 -1.714 1 94.06 128 ASP B N 1
ATOM 4214 C CA . ASP B 1 128 ? -17.297 -10.461 -0.95 1 94.06 128 ASP B CA 1
ATOM 4215 C C . ASP B 1 128 ? -17.516 -9.203 -1.785 1 94.06 128 ASP B C 1
ATOM 4217 O O . ASP B 1 128 ? -16.562 -8.5 -2.135 1 94.06 128 ASP B O 1
ATOM 4221 N N . PRO B 1 129 ? -18.766 -8.852 -2.109 1 92 129 PRO B N 1
ATOM 4222 C CA . PRO B 1 129 ? -19 -7.684 -2.965 1 92 129 PRO B CA 1
ATOM 4223 C C . PRO B 1 129 ? -18.547 -6.379 -2.309 1 92 129 PRO B C 1
ATOM 4225 O O . PRO B 1 129 ? -18.375 -5.367 -2.992 1 92 129 PRO B O 1
ATOM 4228 N N . HIS B 1 130 ? -18.297 -6.398 -0.998 1 89.88 130 HIS B N 1
ATOM 4229 C CA . HIS B 1 130 ? -17.891 -5.199 -0.27 1 89.88 130 HIS B CA 1
ATOM 4230 C C . HIS B 1 130 ? -16.484 -5.34 0.279 1 89.88 130 HIS B C 1
ATOM 4232 O O . HIS B 1 130 ? -16.188 -4.887 1.39 1 89.88 130 HIS B O 1
ATOM 4238 N N . LEU B 1 131 ? -15.68 -6.043 -0.469 1 94.19 131 LEU B N 1
ATOM 4239 C CA . LEU B 1 131 ? -14.305 -6.258 -0.029 1 94.19 131 LEU B CA 1
ATOM 4240 C C . LEU B 1 131 ? -13.57 -4.93 0.135 1 94.19 131 LEU B C 1
ATOM 4242 O O . LEU B 1 131 ? -13.594 -4.09 -0.766 1 94.19 131 LEU B O 1
ATOM 4246 N N . LYS B 1 132 ? -12.992 -4.711 1.318 1 93.75 132 LYS B N 1
ATOM 4247 C CA . LYS B 1 132 ? -12.211 -3.527 1.657 1 93.75 132 LYS B CA 1
ATOM 4248 C C . LYS B 1 132 ? -10.789 -3.908 2.074 1 93.75 132 LYS B C 1
ATOM 4250 O O . LYS B 1 132 ? -10.516 -5.078 2.35 1 93.75 132 LYS B O 1
ATOM 4255 N N . TRP B 1 133 ? -9.922 -2.895 2.021 1 95.62 133 TRP B N 1
ATOM 4256 C CA . TRP B 1 133 ? -8.547 -3.117 2.445 1 95.62 133 TRP B CA 1
ATOM 4257 C C . TRP B 1 133 ? -8.484 -3.531 3.91 1 95.62 133 TRP B C 1
ATOM 4259 O O . TRP B 1 133 ? -7.855 -4.535 4.254 1 95.62 133 TRP B O 1
ATOM 4269 N N . LYS B 1 134 ? -9.164 -2.752 4.738 1 92.75 134 LYS B N 1
ATOM 4270 C CA . LYS B 1 134 ? -9.242 -3.119 6.148 1 92.75 134 LYS B CA 1
ATOM 4271 C C . LYS B 1 134 ? -10.086 -4.375 6.348 1 92.75 134 LYS B C 1
ATOM 4273 O O . LYS B 1 134 ? -11.242 -4.426 5.93 1 92.75 134 LYS B O 1
ATOM 4278 N N . GLY B 1 135 ? -9.508 -5.375 6.891 1 92.38 135 GLY B N 1
ATOM 4279 C CA . GLY B 1 135 ? -10.266 -6.578 7.191 1 92.38 135 GLY B CA 1
ATOM 4280 C C . GLY B 1 135 ? -10.195 -7.621 6.09 1 92.38 135 GLY B C 1
ATOM 4281 O O . GLY B 1 135 ? -10.82 -8.68 6.188 1 92.38 135 GLY B O 1
ATOM 4282 N N . MET B 1 136 ? -9.5 -7.316 4.996 1 95.75 136 MET B N 1
ATOM 4283 C CA . MET B 1 136 ? -9.344 -8.312 3.938 1 95.75 136 MET B CA 1
ATOM 4284 C C . MET B 1 136 ? -8.633 -9.555 4.461 1 95.75 136 MET B C 1
ATOM 4286 O O . MET B 1 136 ? -7.652 -9.453 5.195 1 95.75 136 MET B O 1
ATOM 4290 N N . ARG B 1 137 ? -9.148 -10.633 4.043 1 94.19 137 ARG B N 1
ATOM 4291 C CA . ARG B 1 137 ? -8.5 -11.891 4.402 1 94.19 137 ARG B CA 1
ATOM 4292 C C . ARG B 1 137 ? -7.309 -12.172 3.494 1 94.19 137 ARG B C 1
ATOM 4294 O O . ARG B 1 137 ? -7.355 -11.891 2.295 1 94.19 137 ARG B O 1
ATOM 4301 N N . SER B 1 138 ? -6.332 -12.742 3.994 1 91.94 138 SER B N 1
ATOM 4302 C CA . SER B 1 138 ? -5.012 -12.852 3.383 1 91.94 138 SER B CA 1
ATOM 4303 C C . SER B 1 138 ? -5.078 -13.57 2.037 1 91.94 138 SER B C 1
ATOM 4305 O O . SER B 1 138 ? -4.418 -13.164 1.079 1 91.94 138 SER B O 1
ATOM 4307 N N . LEU B 1 139 ? -5.879 -14.57 1.96 1 91.19 139 LEU B N 1
ATOM 4308 C CA . LEU B 1 139 ? -5.898 -15.367 0.737 1 91.19 139 LEU B CA 1
ATOM 4309 C C . LEU B 1 139 ? -6.523 -14.586 -0.412 1 91.19 139 LEU B C 1
ATOM 4311 O O . LEU B 1 139 ? -6.137 -14.758 -1.57 1 91.19 139 LEU B O 1
ATOM 4315 N N . SER B 1 140 ? -7.453 -13.695 -0.076 1 96.88 140 SER B N 1
ATOM 4316 C CA . SER B 1 140 ? -8.031 -12.805 -1.079 1 96.88 140 SER B CA 1
ATOM 4317 C C . SER B 1 140 ? -6.969 -11.883 -1.68 1 96.88 140 SER B C 1
ATOM 4319 O O . SER B 1 140 ? -6.973 -11.633 -2.885 1 96.88 140 SER B O 1
ATOM 4321 N N . ALA B 1 141 ? -6.059 -11.5 -0.813 1 97.69 141 ALA B N 1
ATOM 4322 C CA . ALA B 1 141 ? -4.969 -10.648 -1.273 1 97.69 141 ALA B CA 1
ATOM 4323 C C . ALA B 1 141 ? -4.098 -11.375 -2.295 1 97.69 141 ALA B C 1
ATOM 4325 O O . ALA B 1 141 ? -3.689 -10.781 -3.301 1 97.69 141 ALA B O 1
ATOM 4326 N N . GLY B 1 142 ? -3.832 -12.617 -2.027 1 97.88 142 GLY B N 1
ATOM 4327 C CA . GLY B 1 142 ? -3.02 -13.398 -2.949 1 97.88 142 GLY B CA 1
ATOM 4328 C C . GLY B 1 142 ? -3.648 -13.53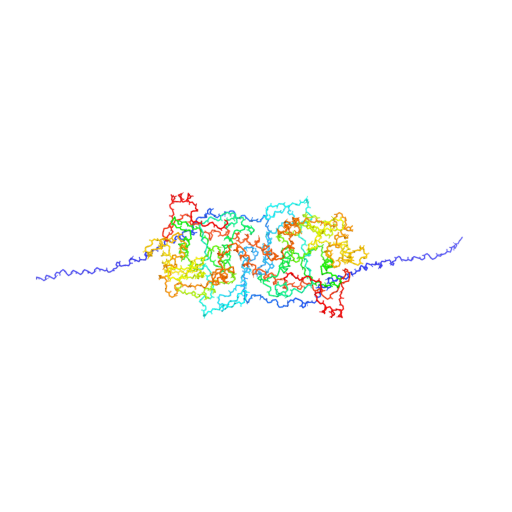9 -4.324 1 97.88 142 GLY B C 1
ATOM 4329 O O . GLY B 1 142 ? -2.998 -13.289 -5.34 1 97.88 142 GLY B O 1
ATOM 4330 N N . MET B 1 143 ? -4.926 -13.852 -4.352 1 98.12 143 MET B N 1
ATOM 4331 C CA . MET B 1 143 ? -5.625 -14.07 -5.613 1 98.12 143 MET B CA 1
ATOM 4332 C C . MET B 1 143 ? -5.773 -12.766 -6.387 1 98.12 143 MET B C 1
ATOM 4334 O O . MET B 1 143 ? -5.629 -12.75 -7.609 1 98.12 143 MET B O 1
ATOM 4338 N N . LEU B 1 144 ? -6.004 -11.68 -5.676 1 98.25 144 LEU B N 1
ATOM 4339 C CA . LEU B 1 144 ? -6.062 -10.391 -6.352 1 98.25 144 LEU B CA 1
ATOM 4340 C C . LEU B 1 144 ? -4.691 -9.992 -6.895 1 98.25 144 LEU B C 1
ATOM 4342 O O . LEU B 1 144 ? -4.594 -9.352 -7.941 1 98.25 144 LEU B O 1
ATOM 4346 N N . GLY B 1 145 ? -3.641 -10.406 -6.148 1 98.44 145 GLY B N 1
ATOM 4347 C CA . GLY B 1 145 ? -2.295 -10.211 -6.668 1 98.44 145 GLY B CA 1
ATOM 4348 C C . GLY B 1 145 ? -2.041 -10.969 -7.957 1 98.44 145 GLY B C 1
ATOM 4349 O O . GLY B 1 145 ? -1.367 -10.461 -8.859 1 98.44 145 GLY B O 1
ATOM 4350 N N . HIS B 1 146 ? -2.598 -12.188 -8.062 1 98.81 146 HIS B N 1
ATOM 4351 C CA . HIS B 1 146 ? -2.486 -12.984 -9.281 1 98.81 146 HIS B CA 1
ATOM 4352 C C . HIS B 1 146 ? -3.205 -12.305 -10.445 1 98.81 146 HIS B C 1
ATOM 4354 O O . HIS B 1 146 ? -2.643 -12.164 -11.539 1 98.81 146 HIS B O 1
ATOM 4360 N N . TYR B 1 147 ? -4.426 -11.844 -10.18 1 98.5 147 TYR B N 1
ATOM 4361 C CA . TYR B 1 147 ? -5.223 -11.148 -11.172 1 98.5 147 TYR B CA 1
ATOM 4362 C C . TYR B 1 147 ? -4.508 -9.891 -11.664 1 98.5 147 TYR B C 1
ATOM 4364 O O . TYR B 1 147 ? -4.422 -9.648 -12.867 1 98.5 147 TYR B O 1
ATOM 4372 N N . MET B 1 148 ? -3.961 -9.141 -10.734 1 98.5 148 MET B N 1
ATOM 4373 C CA . MET B 1 148 ? -3.248 -7.91 -11.078 1 98.5 148 MET B CA 1
ATOM 4374 C C . MET B 1 148 ? -2.025 -8.211 -11.938 1 98.5 148 MET B C 1
ATOM 4376 O O . MET B 1 148 ? -1.755 -7.496 -12.906 1 98.5 148 MET B O 1
ATOM 4380 N N . PHE B 1 149 ? -1.252 -9.266 -11.594 1 98.69 149 PHE B N 1
ATOM 4381 C CA . PHE B 1 149 ? -0.083 -9.672 -12.367 1 98.69 149 PHE B CA 1
ATOM 4382 C C . PHE B 1 149 ? -0.471 -9.992 -13.805 1 98.69 149 PHE B C 1
ATOM 4384 O O . PHE B 1 149 ? 0.207 -9.57 -14.75 1 98.69 149 PHE B O 1
ATOM 4391 N N . ALA B 1 150 ? -1.565 -10.703 -13.953 1 98.69 150 ALA B N 1
ATOM 4392 C CA . ALA B 1 150 ? -2.07 -11.016 -15.289 1 98.69 150 ALA B CA 1
ATOM 4393 C C . ALA B 1 150 ? -2.422 -9.742 -16.047 1 98.69 150 ALA B C 1
ATOM 4395 O O . ALA B 1 150 ? -2.092 -9.617 -17.234 1 98.69 150 ALA B O 1
ATOM 4396 N N . GLN B 1 151 ? -3.041 -8.781 -15.383 1 97.75 151 GLN B N 1
ATOM 4397 C CA . GLN B 1 151 ? -3.424 -7.52 -16.016 1 97.75 151 GLN B CA 1
ATOM 4398 C C . GLN B 1 151 ? -2.195 -6.715 -16.422 1 97.75 151 GLN B C 1
ATOM 4400 O O . GLN B 1 151 ? -2.172 -6.113 -17.5 1 97.75 151 GLN B O 1
ATOM 4405 N N . ILE B 1 152 ? -1.215 -6.73 -15.617 1 97.81 152 ILE B N 1
ATOM 4406 C CA . ILE B 1 152 ? -0.004 -5.957 -15.867 1 97.81 152 ILE B CA 1
ATOM 4407 C C . ILE B 1 152 ? 0.648 -6.422 -17.172 1 97.81 152 ILE B C 1
ATOM 4409 O O . ILE B 1 152 ? 1.114 -5.602 -17.969 1 97.81 152 ILE B O 1
ATOM 4413 N N . HIS B 1 153 ? 0.619 -7.73 -17.438 1 98 153 HIS B N 1
ATOM 4414 C CA . HIS B 1 153 ? 1.403 -8.266 -18.547 1 98 153 HIS B CA 1
ATOM 4415 C C . HIS B 1 153 ? 0.508 -8.664 -19.719 1 98 153 HIS B C 1
ATOM 4417 O O . HIS B 1 153 ? 1.001 -9.008 -20.797 1 98 153 HIS B O 1
ATOM 4423 N N . GLY B 1 154 ? -0.8 -8.656 -19.484 1 97.31 154 GLY B N 1
ATOM 4424 C CA . GLY B 1 154 ? -1.723 -9.039 -20.531 1 97.31 154 GLY B CA 1
ATOM 4425 C C . GLY B 1 154 ? -1.908 -10.539 -20.656 1 97.31 154 GLY B C 1
ATOM 4426 O O . GLY B 1 154 ? -2.182 -11.055 -21.734 1 97.31 154 GLY B O 1
ATOM 4427 N N . TYR B 1 155 ? -1.652 -11.273 -19.594 1 98.62 155 TYR B N 1
ATOM 4428 C CA . TYR B 1 155 ? -1.924 -12.703 -19.562 1 98.62 155 TYR B CA 1
ATOM 4429 C C . TYR B 1 155 ? -3.408 -12.977 -19.344 1 98.62 155 TYR B C 1
ATOM 4431 O O . TYR B 1 155 ? -4.164 -12.062 -18.984 1 98.62 155 TYR B O 1
ATOM 4439 N N . ASP B 1 156 ? -3.793 -14.18 -19.672 1 98.5 156 ASP B N 1
ATOM 4440 C CA . ASP B 1 156 ? -5.121 -14.625 -19.266 1 98.5 156 ASP B CA 1
ATOM 4441 C C . ASP B 1 156 ? -5.152 -14.961 -17.781 1 98.5 156 ASP B C 1
ATOM 4443 O O . ASP B 1 156 ? -4.117 -15.273 -17.188 1 98.5 156 ASP B O 1
ATOM 4447 N N . TYR B 1 157 ? -6.332 -14.797 -17.188 1 98.56 157 TYR B N 1
ATOM 4448 C CA . TYR B 1 157 ? -6.551 -15.148 -15.789 1 98.56 157 TYR B CA 1
ATOM 4449 C C . TYR B 1 157 ? -7.84 -15.945 -15.625 1 98.56 157 TYR B C 1
ATOM 4451 O O . TYR B 1 157 ? -8.867 -15.617 -16.234 1 98.56 157 TYR B O 1
ATOM 4459 N N . LYS B 1 158 ? -7.727 -17.031 -14.844 1 98.19 158 LYS B N 1
ATOM 4460 C CA . LYS B 1 158 ? -8.938 -17.766 -14.484 1 98.19 158 LYS B CA 1
ATOM 4461 C C . LYS B 1 158 ? -8.922 -18.156 -13.016 1 98.19 158 LYS B C 1
ATOM 4463 O O . LYS B 1 158 ? -7.879 -18.547 -12.477 1 98.19 158 LYS B O 1
ATOM 4468 N N . PHE B 1 159 ? -10.047 -17.984 -12.398 1 97.75 159 PHE B N 1
ATOM 4469 C CA . PHE B 1 159 ? -10.367 -18.609 -11.125 1 97.75 159 PHE B CA 1
ATOM 4470 C C . PHE B 1 159 ? -11.344 -19.766 -11.328 1 97.75 159 PHE B C 1
ATOM 4472 O O . PHE B 1 159 ? -12.469 -19.562 -11.781 1 97.75 159 PHE B O 1
ATOM 4479 N N . ILE B 1 160 ? -10.898 -20.953 -10.961 1 96.5 160 ILE B N 1
ATOM 4480 C CA . ILE B 1 160 ? -11.766 -22.109 -11.078 1 96.5 160 ILE B CA 1
ATOM 4481 C C . ILE B 1 160 ? -12.266 -22.531 -9.695 1 96.5 160 ILE B C 1
ATOM 4483 O O . ILE B 1 160 ? -11.484 -22.938 -8.836 1 96.5 160 ILE B O 1
ATOM 4487 N N . ARG B 1 161 ? -13.5 -22.359 -9.477 1 94.88 161 ARG B N 1
ATOM 4488 C CA . ARG B 1 161 ? -14.117 -23 -8.32 1 94.88 161 ARG B CA 1
ATOM 4489 C C . ARG B 1 161 ? -14.305 -24.484 -8.555 1 94.88 161 ARG B C 1
ATOM 4491 O O . ARG B 1 161 ? -15.289 -24.906 -9.172 1 94.88 161 ARG B O 1
ATOM 4498 N N . ALA B 1 162 ? -13.461 -25.25 -8.023 1 94.88 162 ALA B N 1
ATOM 4499 C CA . ALA B 1 162 ? -13.312 -26.656 -8.383 1 94.88 162 ALA B CA 1
ATOM 4500 C C . ALA B 1 162 ? -14.312 -27.516 -7.621 1 94.88 162 ALA B C 1
ATOM 4502 O O . ALA B 1 162 ? -14.742 -27.156 -6.523 1 94.88 162 ALA B O 1
ATOM 4503 N N . PRO B 1 163 ? -14.68 -28.656 -8.25 1 92.75 163 PRO B N 1
ATOM 4504 C CA . PRO B 1 163 ? -15.406 -29.656 -7.469 1 92.75 163 PRO B CA 1
ATOM 4505 C C . PRO B 1 163 ? -14.555 -30.281 -6.375 1 92.75 163 PRO B C 1
ATOM 4507 O O . PRO B 1 163 ? -13.352 -30.016 -6.293 1 92.75 163 PRO B O 1
ATOM 4510 N N . ASP B 1 164 ? -15.242 -31.031 -5.555 1 89.06 164 ASP B N 1
ATOM 4511 C CA . ASP B 1 164 ? -14.523 -31.766 -4.516 1 89.06 164 ASP B CA 1
ATOM 4512 C C . ASP B 1 164 ? -14.352 -33.25 -4.898 1 89.06 164 ASP B C 1
ATOM 4514 O O . ASP B 1 164 ? -15.211 -33.812 -5.57 1 89.06 164 ASP B O 1
ATOM 4518 N N . TYR B 1 165 ? -13.172 -33.719 -4.535 1 88.94 165 TYR B N 1
ATOM 4519 C CA . TYR B 1 165 ? -13.094 -35.188 -4.504 1 88.94 165 TYR B CA 1
ATOM 4520 C C . TYR B 1 165 ? -13.828 -35.75 -3.293 1 88.94 165 TYR B C 1
ATOM 4522 O O . TYR B 1 165 ? -13.758 -35.188 -2.197 1 88.94 165 TYR B O 1
ATOM 4530 N N . ALA B 1 166 ? -14.461 -36.844 -3.49 1 84.62 166 ALA B N 1
ATOM 4531 C CA . ALA B 1 166 ? -15.172 -37.469 -2.377 1 84.62 166 ALA B CA 1
ATOM 4532 C C . ALA B 1 166 ? -14.234 -38.312 -1.521 1 84.62 166 ALA B C 1
ATOM 4534 O O . ALA B 1 166 ? -14.445 -38.469 -0.315 1 84.62 166 ALA B O 1
ATOM 4535 N N . ASP B 1 167 ? -13.203 -38.719 -2.014 1 89.62 167 ASP B N 1
ATOM 4536 C CA . ASP B 1 167 ? -12.453 -39.781 -1.356 1 89.62 167 ASP B CA 1
ATOM 4537 C C . ASP B 1 167 ? -11.062 -39.312 -0.948 1 89.62 167 ASP B C 1
ATOM 4539 O O . ASP B 1 167 ? -10.25 -40.094 -0.467 1 89.62 167 ASP B O 1
ATOM 4543 N N . ARG B 1 168 ? -10.758 -37.969 -1.198 1 93 168 ARG B N 1
ATOM 4544 C CA . ARG B 1 168 ? -9.391 -37.562 -0.89 1 93 168 ARG B CA 1
ATOM 4545 C C . ARG B 1 168 ? -9.352 -36.094 -0.448 1 93 168 ARG B C 1
ATOM 4547 O O . ARG B 1 168 ? -10.367 -35.406 -0.524 1 93 168 ARG B O 1
ATOM 4554 N N . TRP B 1 169 ? -8.219 -35.75 0.064 1 92.56 169 TRP B N 1
ATOM 4555 C CA . TRP B 1 169 ? -8.016 -34.406 0.606 1 92.56 169 TRP B CA 1
ATOM 4556 C C . TRP B 1 169 ? -8.211 -33.375 -0.474 1 92.56 169 TRP B C 1
ATOM 4558 O O . TRP B 1 169 ? -7.938 -33.594 -1.651 1 92.56 169 TRP B O 1
ATOM 4568 N N . GLY B 1 170 ? -8.578 -32.156 -0.16 1 92.31 170 GLY B N 1
ATOM 4569 C CA . GLY B 1 170 ? -8.992 -31.094 -1.059 1 92.31 170 GLY B CA 1
ATOM 4570 C C . GLY B 1 170 ? -7.879 -30.594 -1.959 1 92.31 170 GLY B C 1
ATOM 4571 O O . GLY B 1 170 ? -8.133 -30.125 -3.066 1 92.31 170 GLY B O 1
ATOM 4572 N N . THR B 1 171 ? -6.629 -30.766 -1.542 1 94.62 171 THR B N 1
ATOM 4573 C CA . THR B 1 171 ? -5.508 -30.25 -2.316 1 94.62 171 THR B CA 1
ATOM 4574 C C . THR B 1 171 ? -5.355 -31.016 -3.629 1 94.62 171 THR B C 1
ATOM 4576 O O . THR B 1 171 ? -4.723 -30.516 -4.566 1 94.62 171 THR B O 1
ATOM 4579 N N . TRP B 1 172 ? -5.938 -32.156 -3.773 1 96.81 172 TRP B N 1
ATOM 4580 C CA . TRP B 1 172 ? -5.805 -33 -4.961 1 96.81 172 TRP B CA 1
ATOM 4581 C C . TRP B 1 172 ? -6.512 -32.375 -6.156 1 96.81 172 TRP B C 1
ATOM 4583 O O . TRP B 1 172 ? -6.203 -32.688 -7.305 1 96.81 172 TRP B O 1
ATOM 4593 N N . VAL B 1 173 ? -7.41 -31.5 -5.918 1 95.81 173 VAL B N 1
ATOM 4594 C CA . VAL B 1 173 ? -8.273 -30.984 -6.98 1 95.81 173 VAL B CA 1
ATOM 4595 C C . VAL B 1 173 ? -7.457 -30.125 -7.941 1 95.81 173 VAL B C 1
ATOM 4597 O O . VAL B 1 173 ? -7.828 -29.953 -9.102 1 95.81 173 VAL B O 1
ATOM 4600 N N . LYS B 1 174 ? -6.367 -29.578 -7.469 1 97.44 174 LYS B N 1
ATOM 4601 C CA . LYS B 1 174 ? -5.578 -28.703 -8.336 1 97.44 174 LYS B CA 1
ATOM 4602 C C . LYS B 1 174 ? -5.031 -29.469 -9.539 1 97.44 174 LYS B C 1
ATOM 4604 O O . LYS B 1 174 ? -4.855 -28.906 -10.617 1 97.44 174 LYS B O 1
ATOM 4609 N N . VAL B 1 175 ? -4.777 -30.781 -9.406 1 98.38 175 VAL B N 1
ATOM 4610 C CA . VAL B 1 175 ? -4.117 -31.578 -10.438 1 98.38 175 VAL B CA 1
ATOM 4611 C C . VAL B 1 175 ? -5.027 -31.703 -11.656 1 98.38 175 VAL B C 1
ATOM 4613 O O . VAL B 1 175 ? -4.668 -31.281 -12.758 1 98.38 175 VAL B O 1
ATOM 4616 N N . PRO B 1 176 ? -6.285 -32.219 -11.523 1 97.69 176 PRO B N 1
ATOM 4617 C CA . PRO B 1 176 ? -7.137 -32.281 -12.711 1 97.69 176 PRO B CA 1
ATOM 4618 C C . PRO B 1 176 ? -7.535 -30.922 -13.25 1 97.69 176 PRO B C 1
ATOM 4620 O O . PRO B 1 176 ? -7.754 -30.766 -14.453 1 97.69 176 PRO B O 1
ATOM 4623 N N . MET B 1 177 ? -7.648 -29.875 -12.406 1 97.75 177 MET B N 1
ATOM 4624 C CA . MET B 1 177 ? -7.988 -28.531 -12.906 1 97.75 177 MET B CA 1
ATOM 4625 C C . MET B 1 177 ? -6.863 -27.969 -13.766 1 97.75 177 MET B C 1
ATOM 4627 O O . MET B 1 177 ? -7.117 -27.344 -14.789 1 97.75 177 MET B O 1
ATOM 4631 N N . MET B 1 178 ? -5.59 -28.172 -13.328 1 98.62 178 MET B N 1
ATOM 4632 C CA . MET B 1 178 ? -4.457 -27.766 -14.148 1 98.62 178 MET B CA 1
ATOM 4633 C C . MET B 1 178 ? -4.438 -28.531 -15.469 1 98.62 178 MET B C 1
ATOM 4635 O O . MET B 1 178 ? -4.16 -27.953 -16.516 1 98.62 178 MET B O 1
ATOM 4639 N N . LYS B 1 179 ? -4.734 -29.828 -15.43 1 98.38 179 LYS B N 1
ATOM 4640 C CA . LYS B 1 179 ? -4.824 -30.641 -16.641 1 98.38 179 LYS B CA 1
ATOM 4641 C C . LYS B 1 179 ? -5.828 -30.047 -17.625 1 98.38 179 LYS B C 1
ATOM 4643 O O . LYS B 1 179 ? -5.531 -29.906 -18.812 1 98.38 179 LYS B O 1
ATOM 4648 N N . GLU B 1 180 ? -6.973 -29.672 -17.062 1 97 180 GLU B N 1
ATOM 4649 C CA . GLU B 1 180 ? -8.016 -29.078 -17.906 1 97 180 GLU B CA 1
ATOM 4650 C C . GLU B 1 180 ? -7.566 -27.75 -18.5 1 97 180 GLU B C 1
ATOM 4652 O O . GLU B 1 180 ? -7.801 -27.484 -19.688 1 97 180 GLU B O 1
ATOM 4657 N N . ALA B 1 181 ? -6.906 -26.938 -17.703 1 97.69 181 ALA B N 1
ATOM 4658 C CA . ALA B 1 181 ? -6.453 -25.625 -18.156 1 97.69 181 ALA B CA 1
ATOM 4659 C C . ALA B 1 181 ? -5.422 -25.75 -19.281 1 97.69 181 ALA B C 1
ATOM 4661 O O . ALA B 1 181 ? -5.367 -24.906 -20.172 1 97.69 181 ALA B O 1
ATOM 4662 N N . LEU B 1 182 ? -4.629 -26.812 -19.266 1 98.19 182 LEU B N 1
ATOM 4663 C CA . LEU B 1 182 ? -3.561 -27.031 -20.234 1 98.19 182 LEU B CA 1
ATOM 4664 C C . LEU B 1 182 ? -4.129 -27.453 -21.594 1 98.19 182 LEU B C 1
ATOM 4666 O O . LEU B 1 182 ? -3.398 -27.5 -22.578 1 98.19 182 LEU B O 1
ATOM 4670 N N . LYS B 1 183 ? -5.41 -27.641 -21.703 1 96.81 183 LYS B N 1
ATOM 4671 C CA . LYS B 1 183 ? -6.043 -27.938 -22.984 1 96.81 183 LYS B CA 1
ATOM 4672 C C . LYS B 1 183 ? -6.219 -26.672 -23.828 1 96.81 183 LYS B C 1
ATOM 4674 O O . LYS B 1 183 ? -6.293 -26.75 -25.047 1 96.81 183 LYS B O 1
ATOM 4679 N N . THR B 1 184 ? -6.234 -25.516 -23.156 1 96.69 184 THR B N 1
ATOM 4680 C CA . THR B 1 184 ? -6.602 -24.297 -23.875 1 96.69 184 THR B CA 1
ATOM 4681 C C . THR B 1 184 ? -5.445 -23.312 -23.891 1 96.69 184 THR B C 1
ATOM 4683 O O . THR B 1 184 ? -5.438 -22.359 -24.688 1 96.69 184 THR B O 1
ATOM 4686 N N . HIS B 1 185 ? -4.512 -23.484 -23.047 1 98.25 185 HIS B N 1
ATOM 4687 C CA . HIS B 1 185 ? -3.414 -22.531 -22.938 1 98.25 185 HIS B CA 1
ATOM 4688 C C . HIS B 1 185 ? -2.066 -23.219 -23.141 1 98.25 185 HIS B C 1
ATOM 4690 O O . HIS B 1 185 ? -1.875 -24.359 -22.703 1 98.25 185 HIS B O 1
ATOM 4696 N N . GLU B 1 186 ? -1.176 -22.531 -23.719 1 98.56 186 GLU B N 1
ATOM 4697 C CA . GLU B 1 186 ? 0.157 -23.078 -23.969 1 98.56 186 GLU B CA 1
ATOM 4698 C C . GLU B 1 186 ? 0.94 -23.234 -22.656 1 98.56 186 GLU B C 1
ATOM 4700 O O . GLU B 1 186 ? 1.684 -24.188 -22.484 1 98.56 186 GLU B O 1
ATOM 4705 N N . TYR B 1 187 ? 0.817 -22.219 -21.797 1 98.81 187 TYR B N 1
ATOM 4706 C CA . TYR B 1 187 ? 1.437 -22.234 -20.484 1 98.81 187 TYR B CA 1
ATOM 4707 C C . TYR B 1 187 ? 0.413 -21.922 -19.391 1 98.81 187 TYR B C 1
ATOM 4709 O O . TYR B 1 187 ? -0.45 -21.062 -19.578 1 98.81 187 TYR B O 1
ATOM 4717 N N . ILE B 1 188 ? 0.517 -22.609 -18.297 1 98.88 188 ILE B N 1
ATOM 4718 C CA . ILE B 1 188 ? -0.255 -22.219 -17.125 1 98.88 188 ILE B CA 1
ATOM 4719 C C . ILE B 1 188 ? 0.686 -21.953 -15.961 1 98.88 188 ILE B C 1
ATOM 4721 O O . ILE B 1 188 ? 1.766 -22.547 -15.875 1 98.88 188 ILE B O 1
ATOM 4725 N N . VAL B 1 189 ? 0.346 -21 -15.164 1 98.94 189 VAL B N 1
ATOM 4726 C CA . VAL B 1 189 ? 0.975 -20.734 -13.875 1 98.94 189 VAL B CA 1
ATOM 4727 C C . VAL B 1 189 ? -0.05 -20.891 -12.75 1 98.94 189 VAL B C 1
ATOM 4729 O O . VAL B 1 189 ? -0.899 -20.031 -12.547 1 98.94 189 VAL B O 1
ATOM 4732 N N . PHE B 1 190 ? 0.059 -22 -12.086 1 98.88 190 PHE B N 1
ATOM 4733 C CA . PHE B 1 190 ? -0.784 -22.219 -10.914 1 98.88 190 PHE B CA 1
ATOM 4734 C C . PHE B 1 190 ? -0.1 -21.719 -9.648 1 98.88 190 PHE B C 1
ATOM 4736 O O . PHE B 1 190 ? 1.096 -21.953 -9.453 1 98.88 190 PHE B O 1
ATOM 4743 N N . MET B 1 191 ? -0.902 -21.062 -8.805 1 98.56 191 MET B N 1
ATOM 4744 C CA . MET B 1 191 ? -0.385 -20.578 -7.523 1 98.56 191 MET B CA 1
ATOM 4745 C C . MET B 1 191 ? -1.402 -20.797 -6.406 1 98.56 191 MET B C 1
ATOM 4747 O O . MET B 1 191 ? -2.584 -20.484 -6.566 1 98.56 191 MET B O 1
ATOM 4751 N N . ASP B 1 192 ? -0.861 -21.328 -5.305 1 97.25 192 ASP B N 1
ATOM 4752 C CA . ASP B 1 192 ? -1.667 -21.234 -4.09 1 97.25 192 ASP B CA 1
ATOM 4753 C C . ASP B 1 192 ? -1.991 -19.781 -3.748 1 97.25 192 ASP B C 1
ATOM 4755 O O . ASP B 1 192 ? -1.289 -18.859 -4.18 1 97.25 192 ASP B O 1
ATOM 4759 N N . SER B 1 193 ? -3.025 -19.625 -2.984 1 96.44 193 SER B N 1
ATOM 4760 C CA . SER B 1 193 ? -3.512 -18.281 -2.691 1 96.44 193 SER B CA 1
ATOM 4761 C C . SER B 1 193 ? -2.521 -17.516 -1.822 1 96.44 193 SER B C 1
ATOM 4763 O O . SER B 1 193 ? -2.609 -16.297 -1.705 1 96.44 193 SER B O 1
ATOM 4765 N N . ASP B 1 194 ? -1.572 -18.203 -1.172 1 97.12 194 ASP B N 1
ATOM 4766 C CA . ASP B 1 194 ? -0.565 -17.516 -0.373 1 97.12 194 ASP B CA 1
ATOM 4767 C C . ASP B 1 194 ? 0.767 -17.438 -1.115 1 97.12 194 ASP B C 1
ATOM 4769 O O . ASP B 1 194 ? 1.827 -17.344 -0.492 1 97.12 194 ASP B O 1
ATOM 4773 N N . VAL B 1 195 ? 0.74 -17.547 -2.422 1 98.12 195 VAL B N 1
ATOM 4774 C CA . VAL B 1 195 ? 1.896 -17.375 -3.295 1 98.12 195 VAL B CA 1
ATOM 4775 C C . VAL B 1 195 ? 1.753 -16.078 -4.09 1 98.12 195 VAL B C 1
ATOM 4777 O O . VAL B 1 195 ? 0.657 -15.734 -4.543 1 98.12 195 VAL B O 1
ATOM 4780 N N . MET B 1 196 ? 2.859 -15.328 -4.25 1 97.88 196 MET B N 1
ATOM 4781 C CA . MET B 1 196 ? 2.818 -14.109 -5.055 1 97.88 196 MET B CA 1
ATOM 4782 C C . MET B 1 196 ? 4.164 -13.859 -5.727 1 97.88 196 MET B C 1
ATOM 4784 O O . MET B 1 196 ? 5.215 -14.156 -5.152 1 97.88 196 MET B O 1
ATOM 4788 N N . PHE B 1 197 ? 4.129 -13.273 -6.922 1 98.31 197 PHE B N 1
ATOM 4789 C CA . PHE B 1 197 ? 5.34 -12.719 -7.516 1 98.31 197 PHE B CA 1
ATOM 4790 C C . PHE B 1 197 ? 5.793 -11.477 -6.758 1 98.31 197 PHE B C 1
ATOM 4792 O O . PHE B 1 197 ? 4.992 -10.586 -6.48 1 98.31 197 PHE B O 1
ATOM 4799 N N . HIS B 1 198 ? 7 -11.406 -6.477 1 97.19 198 HIS B N 1
ATOM 4800 C CA . HIS B 1 198 ? 7.504 -10.297 -5.684 1 97.19 198 HIS B CA 1
ATOM 4801 C C . HIS B 1 198 ? 7.758 -9.07 -6.555 1 97.19 198 HIS B C 1
ATOM 4803 O O . HIS B 1 198 ? 7.668 -7.934 -6.074 1 97.19 198 HIS B O 1
ATOM 4809 N N . TYR B 1 199 ? 8.141 -9.234 -7.832 1 97 199 TYR B N 1
ATOM 4810 C CA . TYR B 1 199 ? 8.391 -8.148 -8.773 1 97 199 TYR B CA 1
ATOM 4811 C C . TYR B 1 199 ? 7.375 -8.156 -9.906 1 97 199 TYR B C 1
ATOM 4813 O O . TYR B 1 199 ? 7.664 -8.641 -11 1 97 199 TYR B O 1
ATOM 4821 N N . PRO B 1 200 ? 6.277 -7.484 -9.727 1 96.94 200 PRO B N 1
ATOM 4822 C CA . PRO B 1 200 ? 5.211 -7.527 -10.727 1 96.94 200 PRO B CA 1
ATOM 4823 C C . PRO B 1 200 ? 5.629 -6.922 -12.062 1 96.94 200 PRO B C 1
ATOM 4825 O O . PRO B 1 200 ? 5 -7.184 -13.094 1 96.94 200 PRO B O 1
ATOM 4828 N N . HIS B 1 201 ? 6.66 -6.098 -12.109 1 96.56 201 HIS B N 1
ATOM 4829 C CA . HIS B 1 201 ? 7.082 -5.5 -13.367 1 96.56 201 HIS B CA 1
ATOM 4830 C C . HIS B 1 201 ? 7.945 -6.465 -14.172 1 96.56 201 HIS B C 1
ATOM 4832 O O . HIS B 1 201 ? 8.234 -6.215 -15.344 1 96.56 201 HIS B O 1
ATOM 4838 N N . LEU B 1 202 ? 8.422 -7.57 -13.57 1 97.88 202 LEU B N 1
ATOM 4839 C CA . LEU B 1 202 ? 9.203 -8.594 -14.258 1 97.88 202 LEU B CA 1
ATOM 4840 C C . LEU B 1 202 ? 8.289 -9.562 -15.008 1 97.88 202 LEU B C 1
ATOM 4842 O O . LEU B 1 202 ? 7.492 -10.273 -14.391 1 97.88 202 LEU B O 1
ATOM 4846 N N . PRO B 1 203 ? 8.398 -9.594 -16.328 1 98.44 203 PRO B N 1
ATOM 4847 C CA . PRO B 1 203 ? 7.504 -10.477 -17.078 1 98.44 203 PRO B CA 1
ATOM 4848 C C . PRO B 1 203 ? 7.82 -11.953 -16.875 1 98.44 203 PRO B C 1
ATOM 4850 O O . PRO B 1 203 ? 8.984 -12.32 -16.656 1 98.44 203 PRO B O 1
ATOM 4853 N N . LEU B 1 204 ? 6.828 -12.797 -16.953 1 98.81 204 LEU B N 1
ATOM 4854 C CA . LEU B 1 204 ? 7 -14.242 -16.828 1 98.81 204 LEU B CA 1
ATOM 4855 C C . LEU B 1 204 ? 7.992 -14.758 -17.859 1 98.81 204 LEU B C 1
ATOM 4857 O O . LEU B 1 204 ? 8.789 -15.656 -17.578 1 98.81 204 LEU B O 1
ATOM 4861 N N . GLU B 1 205 ? 7.965 -14.195 -19.094 1 98.81 205 GLU B N 1
ATOM 4862 C CA . GLU B 1 205 ? 8.852 -14.617 -20.172 1 98.81 205 GLU B CA 1
ATOM 4863 C C . GLU B 1 205 ? 10.312 -14.539 -19.75 1 98.81 205 GLU B C 1
ATOM 4865 O O . GLU B 1 205 ? 11.109 -15.422 -20.078 1 98.81 205 GLU B O 1
ATOM 4870 N N . TRP B 1 206 ? 10.609 -13.477 -19.031 1 98.75 206 TRP B N 1
ATOM 4871 C CA . TRP B 1 206 ? 11.992 -13.352 -18.594 1 98.75 206 TRP B CA 1
ATOM 4872 C C . TRP B 1 206 ? 12.352 -14.469 -17.625 1 98.75 206 TRP B C 1
ATOM 4874 O O . TRP B 1 206 ? 13.438 -15.055 -17.7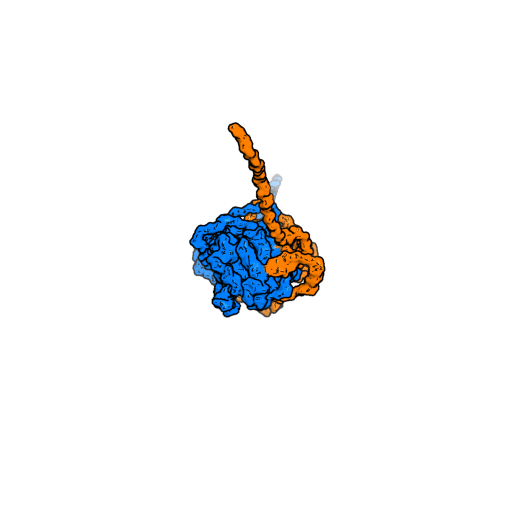19 1 98.75 206 TRP B O 1
ATOM 4884 N N . LEU B 1 207 ? 11.516 -14.75 -16.703 1 98.81 207 LEU B N 1
ATOM 4885 C CA . LEU B 1 207 ? 11.75 -15.82 -15.742 1 98.81 207 LEU B CA 1
ATOM 4886 C C . LEU B 1 207 ? 11.852 -17.172 -16.438 1 98.81 207 LEU B C 1
ATOM 4888 O O . LEU B 1 207 ? 12.664 -18.016 -16.047 1 98.81 207 LEU B O 1
ATOM 4892 N N . LEU B 1 208 ? 11 -17.375 -17.469 1 98.75 208 LEU B N 1
ATOM 4893 C CA . LEU B 1 208 ? 11.062 -18.609 -18.234 1 98.75 208 LEU B CA 1
ATOM 4894 C C . LEU B 1 208 ? 12.414 -18.75 -18.922 1 98.75 208 LEU B C 1
ATOM 4896 O O . LEU B 1 208 ? 12.977 -19.859 -18.969 1 98.75 208 LEU B O 1
ATOM 4900 N N . ASN B 1 209 ? 12.898 -17.625 -19.484 1 98.62 209 ASN B N 1
ATOM 4901 C CA . ASN B 1 209 ? 14.25 -17.625 -20.047 1 98.62 209 ASN B CA 1
ATOM 4902 C C . ASN B 1 209 ? 15.289 -17.953 -18.984 1 98.62 209 ASN B C 1
ATOM 4904 O O . ASN B 1 209 ? 16.141 -18.828 -19.188 1 98.62 209 ASN B O 1
ATOM 4908 N N . TYR B 1 210 ? 15.164 -17.312 -17.875 1 98.56 210 TYR B N 1
ATOM 4909 C CA . TYR B 1 210 ? 16.125 -17.422 -16.781 1 98.56 210 TYR B CA 1
ATOM 4910 C C . TYR B 1 210 ? 16.156 -18.828 -16.219 1 98.56 210 TYR B C 1
ATOM 4912 O O . TYR B 1 210 ? 17.234 -19.391 -15.977 1 98.56 210 TYR B O 1
ATOM 4920 N N . TRP B 1 211 ? 14.992 -19.453 -16.062 1 98.25 211 TRP B N 1
ATOM 4921 C CA . TRP B 1 211 ? 14.867 -20.781 -15.492 1 98.25 211 TRP B CA 1
ATOM 4922 C C . TRP B 1 211 ? 14.992 -21.859 -16.562 1 98.25 211 TRP B C 1
ATOM 4924 O O . TRP B 1 211 ? 14.859 -23.047 -16.281 1 98.25 211 TRP B O 1
ATOM 4934 N N . ASN B 1 212 ? 15.133 -21.516 -17.797 1 97.31 212 ASN B N 1
ATOM 4935 C CA . ASN B 1 212 ? 15.43 -22.391 -18.922 1 97.31 212 ASN B CA 1
ATOM 4936 C C . ASN B 1 212 ? 14.25 -23.297 -19.266 1 97.31 212 ASN B C 1
ATOM 4938 O O . ASN B 1 212 ? 14.391 -24.516 -19.328 1 97.31 212 ASN B O 1
ATOM 4942 N N . MET B 1 213 ? 13.125 -22.656 -19.484 1 97.88 213 MET B N 1
ATOM 4943 C CA . MET B 1 213 ? 11.992 -23.344 -20.094 1 97.88 213 MET B CA 1
ATOM 4944 C C . MET B 1 213 ? 12.328 -23.766 -21.531 1 97.88 213 MET B C 1
ATOM 4946 O O . MET B 1 213 ? 12.711 -22.938 -22.359 1 97.88 213 MET B O 1
ATOM 4950 N N . THR B 1 214 ? 12.219 -25.062 -21.812 1 96.75 214 THR B N 1
ATOM 4951 C CA . THR B 1 214 ? 12.453 -25.578 -23.141 1 96.75 214 THR B CA 1
ATOM 4952 C C . THR B 1 214 ? 11.164 -26.156 -23.734 1 96.75 214 THR B C 1
ATOM 4954 O O . THR B 1 214 ? 10.133 -26.188 -23.062 1 96.75 214 THR B O 1
ATOM 4957 N N . ASP B 1 215 ? 11.25 -26.625 -24.953 1 96 215 ASP B N 1
ATOM 4958 C CA . ASP B 1 215 ? 10.094 -27.219 -25.609 1 96 215 ASP B CA 1
ATOM 4959 C C . ASP B 1 215 ? 9.773 -28.594 -25.031 1 96 215 ASP B C 1
ATOM 4961 O O . ASP B 1 215 ? 8.688 -29.125 -25.266 1 96 215 ASP B O 1
ATOM 4965 N N . ASP B 1 216 ? 10.719 -29.141 -24.297 1 97.12 216 ASP B N 1
ATOM 4966 C CA . ASP B 1 216 ? 10.539 -30.484 -23.75 1 97.12 216 ASP B CA 1
ATOM 4967 C C . ASP B 1 216 ? 10.141 -30.422 -22.281 1 97.12 216 ASP B C 1
ATOM 4969 O O . ASP B 1 216 ? 9.812 -31.453 -21.672 1 97.12 216 ASP B O 1
ATOM 4973 N N . THR B 1 217 ? 10.18 -29.172 -21.734 1 98.5 217 THR B N 1
ATOM 4974 C CA . THR B 1 217 ? 9.82 -29.031 -20.328 1 98.5 217 THR B CA 1
ATOM 4975 C C . THR B 1 217 ? 8.328 -29.266 -20.125 1 98.5 217 THR B C 1
ATOM 4977 O O . THR B 1 217 ? 7.504 -28.672 -20.828 1 98.5 217 THR B O 1
ATOM 4980 N N . LEU B 1 218 ? 7.988 -30.156 -19.188 1 98.81 218 LEU B N 1
ATOM 4981 C CA . LEU B 1 218 ? 6.59 -30.406 -18.859 1 98.81 218 LEU B CA 1
ATOM 4982 C C . LEU B 1 218 ? 6.109 -29.484 -17.75 1 98.81 218 LEU B C 1
ATOM 4984 O O . LEU B 1 218 ? 5.016 -28.922 -17.844 1 98.81 218 LEU B O 1
ATOM 4988 N N . ALA B 1 219 ? 6.945 -29.312 -16.75 1 98.75 219 ALA B N 1
ATOM 4989 C CA . ALA B 1 219 ? 6.586 -28.469 -15.609 1 98.75 219 ALA B CA 1
ATOM 4990 C C . ALA B 1 219 ? 7.828 -27.922 -14.914 1 98.75 219 ALA B C 1
ATOM 4992 O O . ALA B 1 219 ? 8.906 -28.516 -15.008 1 98.75 219 ALA B O 1
ATOM 4993 N N . MET B 1 220 ? 7.699 -26.766 -14.352 1 98.75 220 MET B N 1
ATOM 4994 C CA . MET B 1 220 ? 8.68 -26.172 -13.453 1 98.75 220 MET B CA 1
ATOM 4995 C C . MET B 1 220 ? 8.133 -26.078 -12.031 1 98.75 220 MET B C 1
ATOM 4997 O O . MET B 1 220 ? 7.004 -25.625 -11.828 1 98.75 220 MET B O 1
ATOM 5001 N N . MET B 1 221 ? 8.867 -26.594 -11.078 1 98.56 221 MET B N 1
ATOM 5002 C CA . MET B 1 221 ? 8.484 -26.594 -9.664 1 98.56 221 MET B CA 1
ATOM 5003 C C . MET B 1 221 ? 9.695 -26.297 -8.781 1 98.56 221 MET B C 1
ATOM 5005 O O . MET B 1 221 ? 10.812 -26.703 -9.094 1 98.56 221 MET B O 1
ATOM 5009 N N . SER B 1 222 ? 9.422 -25.656 -7.68 1 98.19 222 SER B N 1
ATOM 5010 C CA . SER B 1 222 ? 10.516 -25.359 -6.762 1 98.19 222 SER B CA 1
ATOM 5011 C C . SER B 1 222 ? 10.789 -26.531 -5.828 1 98.19 222 SER B C 1
ATOM 5013 O O . SER B 1 222 ? 9.867 -27.25 -5.441 1 98.19 222 SER B O 1
ATOM 5015 N N . ILE B 1 223 ? 12.023 -26.625 -5.484 1 97.38 223 ILE B N 1
ATOM 5016 C CA . ILE B 1 223 ? 12.383 -27.594 -4.457 1 97.38 223 ILE B CA 1
ATOM 5017 C C . ILE B 1 223 ? 11.898 -27.109 -3.094 1 97.38 223 ILE B C 1
ATOM 5019 O O . ILE B 1 223 ? 11.891 -25.906 -2.826 1 97.38 223 ILE B O 1
ATOM 5023 N N . ASP B 1 224 ? 11.461 -28.016 -2.254 1 97 224 ASP B N 1
ATOM 5024 C CA . ASP B 1 224 ? 10.969 -27.688 -0.918 1 97 224 ASP B CA 1
ATOM 5025 C C . ASP B 1 224 ? 12.125 -27.344 0.023 1 97 224 ASP B C 1
ATOM 5027 O O . ASP B 1 224 ? 13.281 -27.625 -0.287 1 97 224 ASP B O 1
ATOM 5031 N N . PRO B 1 225 ? 11.781 -26.719 1.152 1 95.44 225 PRO B N 1
ATOM 5032 C CA . PRO B 1 225 ? 12.836 -26.469 2.131 1 95.44 225 PRO B CA 1
ATOM 5033 C C . PRO B 1 225 ? 13.508 -27.734 2.625 1 95.44 225 PRO B C 1
ATOM 5035 O O . PRO B 1 225 ? 12.875 -28.797 2.668 1 95.44 225 PRO B O 1
ATOM 5038 N N . ASN B 1 226 ? 14.75 -27.562 3.02 1 93.5 226 ASN B N 1
ATOM 5039 C CA . ASN B 1 226 ? 15.492 -28.688 3.561 1 93.5 226 ASN B CA 1
ATOM 5040 C C . ASN B 1 226 ? 15.07 -29.016 4.992 1 93.5 226 ASN B C 1
ATOM 5042 O O . ASN B 1 226 ? 15.75 -28.625 5.945 1 93.5 226 ASN B O 1
ATOM 5046 N N . GLU B 1 227 ? 14.023 -29.688 5.109 1 92.56 227 GLU B N 1
ATOM 5047 C CA . GLU B 1 227 ? 13.469 -30.156 6.371 1 92.56 227 GLU B CA 1
ATOM 5048 C C . GLU B 1 227 ? 13.117 -31.641 6.305 1 92.56 227 GLU B C 1
ATOM 5050 O O . GLU B 1 227 ? 12.727 -32.156 5.246 1 92.56 227 GLU B O 1
ATOM 5055 N N . PRO B 1 228 ? 13.156 -32.375 7.355 1 92.31 228 PRO B N 1
ATOM 5056 C CA . PRO B 1 228 ? 13.031 -33.812 7.344 1 92.31 228 PRO B CA 1
ATOM 5057 C C . PRO B 1 228 ? 11.719 -34.312 6.727 1 92.31 228 PRO B C 1
ATOM 5059 O O . PRO B 1 228 ? 11.695 -35.312 6.031 1 92.31 228 PRO B O 1
ATOM 5062 N N . GLN B 1 229 ? 10.68 -33.531 6.891 1 92.94 229 GLN B N 1
ATOM 5063 C CA . GLN B 1 229 ? 9.375 -34 6.426 1 92.94 229 GLN B CA 1
ATOM 5064 C C . GLN B 1 229 ? 9.234 -33.812 4.918 1 92.94 229 GLN B C 1
ATOM 5066 O O . GLN B 1 229 ? 8.281 -34.312 4.316 1 92.94 229 GLN B O 1
ATOM 5071 N N . ASN B 1 230 ? 10.203 -33.156 4.305 1 95.75 230 ASN B N 1
ATOM 5072 C CA . ASN B 1 230 ? 10.078 -32.781 2.898 1 95.75 230 ASN B CA 1
ATOM 5073 C C . ASN B 1 230 ? 10.867 -33.75 2.004 1 95.75 230 ASN B C 1
ATOM 5075 O O . ASN B 1 230 ? 11.281 -33.375 0.905 1 95.75 230 ASN B O 1
ATOM 5079 N N . TYR B 1 231 ? 11.07 -34.969 2.441 1 97 231 TYR B N 1
ATOM 5080 C CA . TYR B 1 231 ? 11.82 -35.969 1.657 1 97 231 TYR B CA 1
ATOM 5081 C C . TYR B 1 231 ? 10.945 -37.125 1.281 1 97 231 TYR B C 1
ATOM 5083 O O . TYR B 1 231 ? 10.102 -37.562 2.072 1 97 231 TYR B O 1
ATOM 5091 N N . ASP B 1 232 ? 11.164 -37.625 0.103 1 96.81 232 ASP B N 1
ATOM 5092 C CA . ASP B 1 232 ? 10.414 -38.781 -0.349 1 96.81 232 ASP B CA 1
ATOM 5093 C C . ASP B 1 232 ? 11.102 -40.062 0.084 1 96.81 232 ASP B C 1
ATOM 5095 O O . ASP B 1 232 ? 12.086 -40.031 0.817 1 96.81 232 ASP B O 1
ATOM 5099 N N . ALA B 1 233 ? 10.523 -41.219 -0.354 1 96 233 ALA B N 1
ATOM 5100 C CA . ALA B 1 233 ? 10.977 -42.5 0.116 1 96 233 ALA B CA 1
ATOM 5101 C C . ALA B 1 233 ? 12.359 -42.844 -0.426 1 96 233 ALA B C 1
ATOM 5103 O O . ALA B 1 233 ? 13.047 -43.719 0.102 1 96 233 ALA B O 1
ATOM 5104 N N . LYS B 1 234 ? 12.805 -42.156 -1.396 1 97.06 234 LYS B N 1
ATOM 5105 C CA . LYS B 1 234 ? 14.094 -42.438 -2.016 1 97.06 234 LYS B CA 1
ATOM 5106 C C . LYS B 1 234 ? 15.148 -41.406 -1.567 1 97.06 234 LYS B C 1
ATOM 5108 O O . LYS B 1 234 ? 16.266 -41.406 -2.104 1 97.06 234 LYS B O 1
ATOM 5113 N N . GLY B 1 235 ? 14.758 -40.5 -0.729 1 97.12 235 GLY B N 1
ATOM 5114 C CA . GLY B 1 235 ? 15.711 -39.562 -0.135 1 97.12 235 GLY B CA 1
ATOM 5115 C C . GLY B 1 235 ? 15.836 -38.281 -0.897 1 97.12 235 GLY B C 1
ATOM 5116 O O . GLY B 1 235 ? 16.75 -37.5 -0.657 1 97.12 235 GLY B O 1
ATOM 5117 N N . ASN B 1 236 ? 14.945 -38.094 -1.8 1 97.31 236 ASN B N 1
ATOM 5118 C CA . ASN B 1 236 ? 14.953 -36.844 -2.525 1 97.31 236 ASN B CA 1
ATOM 5119 C C . ASN B 1 236 ? 13.922 -35.844 -1.961 1 97.31 236 ASN B C 1
ATOM 5121 O O . ASN B 1 236 ? 12.844 -36.25 -1.542 1 97.31 236 ASN B O 1
ATOM 5125 N N . ARG B 1 237 ? 14.328 -34.625 -1.935 1 96.75 237 ARG B N 1
ATOM 5126 C CA . ARG B 1 237 ? 13.438 -33.594 -1.428 1 96.75 237 ARG B CA 1
ATOM 5127 C C . ARG B 1 237 ? 12.234 -33.406 -2.35 1 96.75 237 ARG B C 1
ATOM 5129 O O . ARG B 1 237 ? 12.375 -33.438 -3.574 1 96.75 237 ARG B O 1
ATOM 5136 N N . TYR B 1 238 ? 11.109 -33.094 -1.786 1 97.94 238 TYR B N 1
ATOM 5137 C CA . TYR B 1 238 ? 9.883 -32.875 -2.553 1 97.94 238 TYR B CA 1
ATOM 5138 C C . TYR B 1 238 ? 9.992 -31.625 -3.412 1 97.94 238 TYR B C 1
ATOM 5140 O O . TYR B 1 238 ? 10.797 -30.734 -3.131 1 97.94 238 TYR B O 1
ATOM 5148 N N . LEU B 1 239 ? 9.195 -31.609 -4.453 1 98.06 239 LEU B N 1
ATOM 5149 C CA . LEU B 1 239 ? 8.938 -30.406 -5.234 1 98.06 239 LEU B CA 1
ATOM 5150 C C . LEU B 1 239 ? 7.621 -29.75 -4.816 1 98.06 239 LEU B C 1
ATOM 5152 O O . LEU B 1 239 ? 6.617 -30.438 -4.629 1 98.06 239 LEU B O 1
ATOM 5156 N N . ASN B 1 240 ? 7.734 -28.484 -4.598 1 97.56 240 ASN B N 1
ATOM 5157 C CA . ASN B 1 240 ? 6.566 -27.734 -4.16 1 97.56 240 ASN B CA 1
ATOM 5158 C C . ASN B 1 240 ? 5.496 -27.672 -5.246 1 97.56 240 ASN B C 1
ATOM 5160 O O . ASN B 1 240 ? 5.801 -27.375 -6.402 1 97.56 240 ASN B O 1
ATOM 5164 N N . THR B 1 241 ? 4.289 -27.953 -4.934 1 98.19 241 THR B N 1
ATOM 5165 C CA . THR B 1 241 ? 3.229 -27.953 -5.934 1 98.19 241 THR B CA 1
ATOM 5166 C C . THR B 1 241 ? 2.287 -26.766 -5.719 1 98.19 241 THR B C 1
ATOM 5168 O O . THR B 1 241 ? 1.201 -26.719 -6.297 1 98.19 241 THR B O 1
ATOM 5171 N N . GLY B 1 242 ? 2.674 -25.812 -4.871 1 97.88 242 GLY B N 1
ATOM 5172 C CA . GLY B 1 242 ? 1.9 -24.594 -4.672 1 97.88 242 GLY B CA 1
ATOM 5173 C C . GLY B 1 242 ? 2.18 -23.531 -5.719 1 97.88 242 GLY B C 1
ATOM 5174 O O . GLY B 1 242 ? 1.402 -22.578 -5.875 1 97.88 242 GLY B O 1
ATOM 5175 N N . PHE B 1 243 ? 3.256 -23.703 -6.309 1 98.56 243 PHE B N 1
ATOM 5176 C CA . PHE B 1 243 ? 3.639 -22.922 -7.477 1 98.56 243 PHE B CA 1
ATOM 5177 C C . PHE B 1 243 ? 4.129 -23.828 -8.602 1 98.56 243 PHE B C 1
ATOM 5179 O O . PHE B 1 243 ? 5.168 -24.469 -8.477 1 98.56 243 PHE B O 1
ATOM 5186 N N . VAL B 1 244 ? 3.383 -23.828 -9.688 1 98.88 244 VAL B N 1
ATOM 5187 C CA . VAL B 1 244 ? 3.701 -24.719 -10.797 1 98.88 244 VAL B CA 1
ATOM 5188 C C . VAL B 1 244 ? 3.527 -23.969 -12.125 1 98.88 244 VAL B C 1
ATOM 5190 O O . VAL B 1 244 ? 2.48 -23.359 -12.367 1 98.88 244 VAL B O 1
ATOM 5193 N N . ILE B 1 245 ? 4.578 -23.953 -12.938 1 98.94 245 ILE B N 1
ATOM 5194 C CA . ILE B 1 245 ? 4.453 -23.562 -14.336 1 98.94 245 ILE B CA 1
ATOM 5195 C C . ILE B 1 245 ? 4.445 -24.797 -15.227 1 98.94 245 ILE B C 1
ATOM 5197 O O . ILE B 1 245 ? 5.32 -25.672 -15.102 1 98.94 245 ILE B O 1
ATOM 5201 N N . ALA B 1 246 ? 3.477 -24.984 -16.047 1 98.88 246 ALA B N 1
ATOM 5202 C CA . ALA B 1 246 ? 3.402 -26.156 -16.906 1 98.88 246 ALA B CA 1
ATOM 5203 C C . ALA B 1 246 ? 3.166 -25.75 -18.359 1 98.88 246 ALA B C 1
ATOM 5205 O O . ALA B 1 246 ? 2.574 -24.703 -18.641 1 98.88 246 ALA B O 1
ATOM 5206 N N . ARG B 1 247 ? 3.646 -26.531 -19.219 1 98.75 247 ARG B N 1
ATOM 5207 C CA . ARG B 1 247 ? 3.523 -26.297 -20.656 1 98.75 247 ARG B CA 1
ATOM 5208 C C . ARG B 1 247 ? 2.619 -27.344 -21.312 1 98.75 247 ARG B C 1
ATOM 5210 O O . ARG B 1 247 ? 2.678 -28.516 -20.969 1 98.75 247 ARG B O 1
ATOM 5217 N N . GLN B 1 248 ? 1.883 -26.922 -22.266 1 98.5 248 GLN B N 1
ATOM 5218 C CA . GLN B 1 248 ? 0.961 -27.797 -22.984 1 98.5 248 GLN B CA 1
ATOM 5219 C C . GLN B 1 248 ? 1.717 -28.781 -23.875 1 98.5 248 GLN B C 1
ATOM 5221 O O . GLN B 1 248 ? 2.547 -28.375 -24.688 1 98.5 248 GLN B O 1
ATOM 5226 N N . SER B 1 249 ? 1.42 -30.062 -23.703 1 98.12 249 SER B N 1
ATOM 5227 C CA . SER B 1 249 ? 1.892 -31.156 -24.562 1 98.12 249 SER B CA 1
ATOM 5228 C C . SER B 1 249 ? 1.119 -32.438 -24.312 1 98.12 249 SER B C 1
ATOM 5230 O O . SER B 1 249 ? 0.428 -32.562 -23.297 1 98.12 249 SER B O 1
ATOM 5232 N N . LYS B 1 250 ? 1.208 -33.344 -25.219 1 97.94 250 LYS B N 1
ATOM 5233 C CA . LYS B 1 250 ? 0.603 -34.656 -25 1 97.94 250 LYS B CA 1
ATOM 5234 C C . LYS B 1 250 ? 1.198 -35.344 -23.766 1 97.94 250 LYS B C 1
ATOM 5236 O O . LYS B 1 250 ? 0.469 -35.906 -22.953 1 97.94 250 LYS B O 1
ATOM 5241 N N . ARG B 1 251 ? 2.471 -35.219 -23.625 1 98.19 251 ARG B N 1
ATOM 5242 C CA . ARG B 1 251 ? 3.158 -35.844 -22.516 1 98.19 251 ARG B CA 1
ATOM 5243 C C . ARG B 1 251 ? 2.766 -35.188 -21.188 1 98.19 251 ARG B C 1
ATOM 5245 O O . ARG B 1 251 ? 2.631 -35.875 -20.172 1 98.19 251 ARG B O 1
ATOM 5252 N N . THR B 1 252 ? 2.631 -33.875 -21.234 1 98.69 252 THR B N 1
ATOM 5253 C CA . THR B 1 252 ? 2.174 -33.188 -20.016 1 98.69 252 THR B CA 1
ATOM 5254 C C . THR B 1 252 ? 0.783 -33.688 -19.625 1 98.69 252 THR B C 1
ATOM 5256 O O . THR B 1 252 ? 0.519 -33.906 -18.438 1 98.69 252 THR B O 1
ATOM 5259 N N . GLN B 1 253 ? -0.102 -33.875 -20.562 1 98.44 253 GLN B N 1
ATOM 5260 C CA . GLN B 1 253 ? -1.439 -34.406 -20.297 1 98.44 253 GLN B CA 1
ATOM 5261 C C . GLN B 1 253 ? -1.377 -35.781 -19.672 1 98.44 253 GLN B C 1
ATOM 5263 O O . GLN B 1 253 ? -2.094 -36.094 -18.719 1 98.44 253 GLN B O 1
ATOM 5268 N N . GLU B 1 254 ? -0.536 -36.562 -20.219 1 98.25 254 GLU B N 1
ATOM 5269 C CA . GLU B 1 254 ? -0.356 -37.906 -19.688 1 98.25 254 GLU B CA 1
ATOM 5270 C C . GLU B 1 254 ? 0.158 -37.875 -18.25 1 98.25 254 GLU B C 1
ATOM 5272 O O . GLU B 1 254 ? -0.295 -38.656 -17.406 1 98.25 254 GLU B O 1
ATOM 5277 N N . MET B 1 255 ? 1.064 -37 -18.016 1 98.69 255 MET B N 1
ATOM 5278 C CA . MET B 1 255 ? 1.625 -36.875 -16.672 1 98.69 255 MET B CA 1
ATOM 5279 C C . MET B 1 255 ? 0.549 -36.5 -15.672 1 98.69 255 MET B C 1
ATOM 5281 O O . MET B 1 255 ? 0.436 -37.094 -14.602 1 98.69 255 MET B O 1
ATOM 5285 N N . TYR B 1 256 ? -0.235 -35.469 -16.031 1 98.75 256 TYR B N 1
ATOM 5286 C CA . TYR B 1 256 ? -1.267 -35 -15.109 1 98.75 256 TYR B CA 1
ATOM 5287 C C . TYR B 1 256 ? -2.342 -36.062 -14.898 1 98.75 256 TYR B C 1
ATOM 5289 O O . TYR B 1 256 ? -2.91 -36.156 -13.812 1 98.75 256 TYR B O 1
ATOM 5297 N N . LYS B 1 257 ? -2.656 -36.844 -15.93 1 98.44 257 LYS B N 1
ATOM 5298 C CA . LYS B 1 257 ? -3.586 -37.969 -15.75 1 98.44 257 LYS B CA 1
ATOM 5299 C C . LYS B 1 257 ? -3.035 -39 -14.773 1 98.44 257 LYS B C 1
ATOM 5301 O O . LYS B 1 257 ? -3.734 -39.406 -13.852 1 98.44 257 LYS B O 1
ATOM 5306 N N . ALA B 1 258 ? -1.81 -39.344 -15.008 1 98.69 258 ALA B N 1
ATOM 5307 C CA . ALA B 1 258 ? -1.168 -40.312 -14.109 1 98.69 258 ALA B CA 1
ATOM 5308 C C . ALA B 1 258 ? -1.115 -39.781 -12.68 1 98.69 258 ALA B C 1
ATOM 5310 O O . ALA B 1 258 ? -1.31 -40.531 -11.727 1 98.69 258 ALA B O 1
ATOM 5311 N N . TRP B 1 259 ? -0.829 -38.469 -12.594 1 98.75 259 TRP B N 1
ATOM 5312 C CA . TRP B 1 259 ? -0.756 -37.812 -11.297 1 98.75 259 TRP B CA 1
ATOM 5313 C C . TRP B 1 259 ? -2.104 -37.844 -10.586 1 98.75 259 TRP B C 1
ATOM 5315 O O . TRP B 1 259 ? -2.199 -38.312 -9.453 1 98.75 259 TRP B O 1
ATOM 5325 N N . ALA B 1 260 ? -3.172 -37.5 -11.227 1 98.19 260 ALA B N 1
ATOM 5326 C CA . ALA B 1 260 ? -4.516 -37.438 -10.648 1 98.19 260 ALA B CA 1
ATOM 5327 C C . ALA B 1 260 ? -4.996 -38.844 -10.289 1 98.19 260 ALA B C 1
ATOM 5329 O O . ALA B 1 260 ? -5.742 -39.031 -9.32 1 98.19 260 ALA B O 1
ATOM 5330 N N . GLU B 1 261 ? -4.5 -39.844 -10.953 1 98.12 261 GLU B N 1
ATOM 5331 C CA . GLU B 1 261 ? -4.984 -41.219 -10.773 1 98.12 261 GLU B CA 1
ATOM 5332 C C . GLU B 1 261 ? -4.012 -42.031 -9.938 1 98.12 261 GLU B C 1
ATOM 5334 O O . GLU B 1 261 ? -4.211 -43.25 -9.75 1 98.12 261 GLU B O 1
ATOM 5339 N N . CYS B 1 262 ? -2.979 -41.406 -9.461 1 98.31 262 CYS B N 1
ATOM 5340 C CA . CYS B 1 262 ? -1.976 -42.125 -8.664 1 98.31 262 CYS B CA 1
ATOM 5341 C C . CYS B 1 262 ? -2.631 -42.906 -7.543 1 98.31 262 CYS B C 1
ATOM 5343 O O . CYS B 1 262 ? -2.283 -44.062 -7.316 1 98.31 262 CYS B O 1
ATOM 5345 N N . PRO B 1 263 ? -3.639 -42.375 -6.875 1 97.5 263 PRO B N 1
ATOM 5346 C CA . PRO B 1 263 ? -4.227 -43.062 -5.73 1 97.5 263 PRO B CA 1
ATOM 5347 C C . PRO B 1 263 ? -4.98 -44.344 -6.137 1 97.5 263 PRO B C 1
ATOM 5349 O O . PRO B 1 263 ? -5.309 -45.156 -5.285 1 97.5 263 PRO B O 1
ATOM 5352 N N . SER B 1 264 ? -5.355 -44.438 -7.449 1 96.25 264 SER B N 1
ATOM 5353 C CA . SER B 1 264 ? -6.012 -45.656 -7.918 1 96.25 264 SER B CA 1
ATOM 5354 C C . SER B 1 264 ? -5.035 -46.812 -7.957 1 96.25 264 SER B C 1
ATOM 5356 O O . SER B 1 264 ? -5.453 -47.969 -8.062 1 96.25 264 SER B O 1
ATOM 5358 N N . GLU B 1 265 ? -3.773 -46.594 -7.973 1 97.31 265 GLU B N 1
ATOM 5359 C CA . GLU B 1 265 ? -2.666 -47.531 -7.949 1 97.31 265 GLU B CA 1
ATOM 5360 C C . GLU B 1 265 ? -2.646 -48.375 -9.219 1 97.31 265 GLU B C 1
ATOM 5362 O O . GLU B 1 265 ? -2.102 -49.5 -9.219 1 97.31 265 GLU B O 1
ATOM 5367 N N . THR B 1 266 ? -3.338 -47.875 -10.234 1 95.38 266 THR B N 1
ATOM 5368 C CA . THR B 1 266 ? -3.277 -48.562 -11.516 1 95.38 266 THR B CA 1
ATOM 5369 C C . THR B 1 266 ? -1.865 -48.531 -12.086 1 95.38 266 THR B C 1
ATOM 5371 O O . THR B 1 266 ? -1.319 -49.562 -12.484 1 95.38 266 THR B O 1
ATOM 5374 N N . LYS B 1 267 ? -1.271 -47.406 -12.047 1 97 267 LYS B N 1
ATOM 5375 C CA . LYS B 1 267 ? 0.073 -47.219 -12.586 1 97 267 LYS B CA 1
ATOM 5376 C C . LYS B 1 267 ? 1.121 -47.25 -11.477 1 97 267 LYS B C 1
ATOM 5378 O O . LYS B 1 267 ? 2.236 -47.75 -11.688 1 97 267 LYS B O 1
ATOM 5383 N N . TYR B 1 268 ? 0.758 -46.781 -10.289 1 98.06 268 TYR B N 1
ATOM 5384 C CA . TYR B 1 268 ? 1.707 -46.625 -9.195 1 98.06 268 TYR B CA 1
ATOM 5385 C C . TYR B 1 268 ? 1.209 -47.375 -7.949 1 98.06 268 TYR B C 1
ATOM 5387 O O . TYR B 1 268 ? 0.446 -46.812 -7.16 1 98.06 268 TYR B O 1
ATOM 5395 N N . LYS B 1 269 ? 1.729 -48.562 -7.738 1 97.75 269 LYS B N 1
ATOM 5396 C CA . LYS B 1 269 ? 1.359 -49.312 -6.551 1 97.75 269 LYS B CA 1
ATOM 5397 C C . LYS B 1 269 ? 1.849 -48.625 -5.281 1 97.75 269 LYS B C 1
ATOM 5399 O O . LYS B 1 269 ? 3 -48.188 -5.207 1 97.75 269 LYS B O 1
ATOM 5404 N N . GLY B 1 270 ? 0.983 -48.438 -4.32 1 97.62 270 GLY B N 1
ATOM 5405 C CA . GLY B 1 270 ? 1.358 -47.844 -3.045 1 97.62 270 GLY B CA 1
ATOM 5406 C C . GLY B 1 270 ? 1.009 -46.375 -2.938 1 97.62 270 GLY B C 1
ATOM 5407 O O . GLY B 1 270 ? 1.247 -45.75 -1.903 1 97.62 270 GLY B O 1
ATOM 5408 N N . CYS B 1 271 ? 0.381 -45.844 -3.908 1 98.19 271 CYS B N 1
ATOM 5409 C CA . CYS B 1 271 ? 0.129 -44.406 -3.955 1 98.19 271 CYS B CA 1
ATOM 5410 C C . CYS B 1 271 ? -1.167 -44.062 -3.234 1 98.19 271 CYS B C 1
ATOM 5412 O O . CYS B 1 271 ? -1.413 -42.906 -2.922 1 98.19 271 CYS B O 1
ATOM 5414 N N . ALA B 1 272 ? -2.018 -44.969 -2.873 1 98.12 272 ALA B N 1
ATOM 5415 C CA . ALA B 1 272 ? -3.379 -44.75 -2.393 1 98.12 272 ALA B CA 1
ATOM 5416 C C . ALA B 1 272 ? -3.381 -43.969 -1.073 1 98.12 272 ALA B C 1
ATOM 5418 O O . ALA B 1 272 ? -4.273 -43.156 -0.821 1 98.12 272 ALA B O 1
ATOM 5419 N N . HIS B 1 273 ? -2.422 -44.219 -0.25 1 97.5 273 HIS B N 1
ATOM 5420 C CA . HIS B 1 273 ? -2.469 -43.625 1.081 1 97.5 273 HIS B CA 1
ATOM 5421 C C . HIS B 1 273 ? -2.25 -42.094 1.019 1 97.5 273 HIS B C 1
ATOM 5423 O O . HIS B 1 273 ? -2.637 -41.375 1.938 1 97.5 273 HIS B O 1
ATOM 5429 N N . TRP B 1 274 ? -1.725 -41.594 -0.097 1 97.88 274 TRP B N 1
ATOM 5430 C CA . TRP B 1 274 ? -1.497 -40.156 -0.241 1 97.88 274 TRP B CA 1
ATOM 5431 C C . TRP B 1 274 ? -2.811 -39.438 -0.484 1 97.88 274 TRP B C 1
ATOM 5433 O O . TRP B 1 274 ? -2.836 -38.188 -0.546 1 97.88 274 TRP B O 1
ATOM 5443 N N . LYS B 1 275 ? -3.904 -40.156 -0.632 1 96.31 275 LYS B N 1
ATOM 5444 C CA . LYS B 1 275 ? -5.227 -39.562 -0.683 1 96.31 275 LYS B CA 1
ATOM 5445 C C . LYS B 1 275 ? -5.441 -38.625 0.511 1 96.31 275 LYS B C 1
ATOM 5447 O O . LYS B 1 275 ? -6.012 -37.531 0.366 1 96.31 275 LYS B O 1
ATOM 5452 N N . THR B 1 276 ? -4.898 -39.094 1.696 1 95.44 276 THR B N 1
ATOM 5453 C CA . THR B 1 276 ? -5.199 -38.344 2.908 1 95.44 276 THR B CA 1
ATOM 5454 C C . THR B 1 276 ? -3.924 -38.031 3.691 1 95.44 276 THR B C 1
ATOM 5456 O O . THR B 1 276 ? -3.875 -37.094 4.465 1 95.44 276 THR B O 1
ATOM 5459 N N . ASP B 1 277 ? -2.92 -38.875 3.473 1 95.94 277 ASP B N 1
ATOM 5460 C CA . ASP B 1 277 ? -1.667 -38.656 4.184 1 95.94 277 ASP B CA 1
ATOM 5461 C C . ASP B 1 277 ? -0.963 -37.406 3.648 1 95.94 277 ASP B C 1
ATOM 5463 O O . ASP B 1 277 ? -0.956 -37.156 2.439 1 95.94 277 ASP B O 1
ATOM 5467 N N . TRP B 1 278 ? -0.425 -36.719 4.539 1 93.94 278 TRP B N 1
ATOM 5468 C CA . TRP B 1 278 ? 0.399 -35.594 4.113 1 93.94 278 TRP B CA 1
ATOM 5469 C C . TRP B 1 278 ? 1.668 -36.094 3.42 1 93.94 278 TRP B C 1
ATOM 5471 O O . TRP B 1 278 ? 2.258 -37.094 3.822 1 93.94 278 TRP B O 1
ATOM 5481 N N . ALA B 1 279 ? 1.948 -35.375 2.273 1 96.44 279 ALA B N 1
ATOM 5482 C CA . ALA B 1 279 ? 1.582 -34.094 1.674 1 96.44 279 ALA B CA 1
ATOM 5483 C C . ALA B 1 279 ? 0.674 -34.312 0.464 1 96.44 279 ALA B C 1
ATOM 5485 O O . ALA B 1 279 ? 0.758 -33.562 -0.513 1 96.44 279 ALA B O 1
ATOM 5486 N N . HIS B 1 280 ? -0.087 -35.312 0.445 1 97.44 280 HIS B N 1
ATOM 5487 C CA . HIS B 1 280 ? -1.158 -35.562 -0.518 1 97.44 280 HIS B CA 1
ATOM 5488 C C . HIS B 1 280 ? -0.611 -35.656 -1.938 1 97.44 280 HIS B C 1
ATOM 5490 O O . HIS B 1 280 ? 0.22 -36.5 -2.23 1 97.44 280 HIS B O 1
ATOM 5496 N N . GLU B 1 281 ? -1.164 -34.781 -2.789 1 98.06 281 GLU B N 1
ATOM 5497 C CA . GLU B 1 281 ? -0.805 -34.844 -4.203 1 98.06 281 GLU B CA 1
ATOM 5498 C C . GLU B 1 281 ? 0.667 -34.5 -4.414 1 98.06 281 GLU B C 1
ATOM 5500 O O . GLU B 1 281 ? 1.296 -35 -5.352 1 98.06 281 GLU B O 1
ATOM 5505 N N . GLN B 1 282 ? 1.226 -33.625 -3.516 1 98.5 282 GLN B N 1
ATOM 5506 C CA . GLN B 1 282 ? 2.637 -33.281 -3.629 1 98.5 282 GLN B CA 1
ATOM 5507 C C . GLN B 1 282 ? 3.527 -34.5 -3.363 1 98.5 282 GLN B C 1
ATOM 5509 O O . GLN B 1 282 ? 4.508 -34.719 -4.078 1 98.5 282 GLN B O 1
ATOM 5514 N N . ALA B 1 283 ? 3.219 -35.219 -2.357 1 98.25 283 ALA B N 1
ATOM 5515 C CA . ALA B 1 283 ? 3.971 -36.438 -2.037 1 98.25 283 ALA B CA 1
ATOM 5516 C C . ALA B 1 283 ? 3.832 -37.469 -3.145 1 98.25 283 ALA B C 1
ATOM 5518 O O . ALA B 1 283 ? 4.793 -38.188 -3.463 1 98.25 283 ALA B O 1
ATOM 5519 N N . ALA B 1 284 ? 2.646 -37.594 -3.684 1 98.69 284 ALA B N 1
ATOM 5520 C CA . ALA B 1 284 ? 2.439 -38.5 -4.801 1 98.69 284 ALA B CA 1
ATOM 5521 C C . ALA B 1 284 ? 3.359 -38.156 -5.969 1 98.69 284 ALA B C 1
ATOM 5523 O O . ALA B 1 284 ? 3.99 -39.062 -6.547 1 98.69 284 ALA B O 1
ATOM 5524 N N . PHE B 1 285 ? 3.445 -36.906 -6.262 1 98.75 285 PHE B N 1
ATOM 5525 C CA . PHE B 1 285 ? 4.34 -36.469 -7.328 1 98.75 285 PHE B CA 1
ATOM 5526 C C . PHE B 1 285 ? 5.785 -36.812 -6.996 1 98.75 285 PHE B C 1
ATOM 5528 O O . PHE B 1 285 ? 6.508 -37.375 -7.836 1 98.75 285 PHE B O 1
ATOM 5535 N N . GLY B 1 286 ? 6.176 -36.5 -5.793 1 98.25 286 GLY B N 1
ATOM 5536 C CA . GLY B 1 286 ? 7.555 -36.688 -5.363 1 98.25 286 GLY B CA 1
ATOM 5537 C C . GLY B 1 286 ? 7.965 -38.125 -5.254 1 98.25 286 GLY B C 1
ATOM 5538 O O . GLY B 1 286 ? 9.125 -38.469 -5.496 1 98.25 286 GLY B O 1
ATOM 5539 N N . ASN B 1 287 ? 7.066 -39.031 -4.938 1 98.31 287 ASN B N 1
ATOM 5540 C CA . ASN B 1 287 ? 7.418 -40.406 -4.703 1 98.31 287 ASN B CA 1
ATOM 5541 C C . ASN B 1 287 ? 7.262 -41.25 -5.969 1 98.31 287 ASN B C 1
ATOM 5543 O O . ASN B 1 287 ? 7.836 -42.344 -6.078 1 98.31 287 ASN B O 1
ATOM 5547 N N . TYR B 1 288 ? 6.488 -40.75 -6.965 1 98.5 288 TYR B N 1
ATOM 5548 C CA . TYR B 1 288 ? 6.176 -41.656 -8.086 1 98.5 288 TYR B CA 1
ATOM 5549 C C . TYR B 1 288 ? 6.391 -40.938 -9.414 1 98.5 288 TYR B C 1
ATOM 5551 O O . TYR B 1 288 ? 7.254 -41.344 -10.203 1 98.5 288 TYR B O 1
ATOM 5559 N N . LEU B 1 289 ? 5.707 -39.844 -9.664 1 98.56 289 LEU B N 1
ATOM 5560 C CA . LEU B 1 289 ? 5.66 -39.188 -10.969 1 98.56 289 LEU B CA 1
ATOM 5561 C C . LEU B 1 289 ? 7.043 -38.719 -11.391 1 98.56 289 LEU B C 1
ATOM 5563 O O . LEU B 1 289 ? 7.453 -38.906 -12.539 1 98.56 289 LEU B O 1
ATOM 5567 N N . ARG B 1 290 ? 7.727 -38.031 -10.438 1 97.38 290 ARG B N 1
ATOM 5568 C CA . ARG B 1 290 ? 9.023 -37.469 -10.789 1 97.38 290 ARG B CA 1
ATOM 5569 C C . ARG B 1 290 ? 9.969 -38.531 -11.336 1 97.38 290 ARG B C 1
ATOM 5571 O O . ARG B 1 290 ? 10.891 -38.219 -12.094 1 97.38 290 ARG B O 1
ATOM 5578 N N . TYR B 1 291 ? 9.812 -39.781 -10.961 1 97.5 291 TYR B N 1
ATOM 5579 C CA . TYR B 1 291 ? 10.703 -40.875 -11.359 1 97.5 291 TYR B CA 1
ATOM 5580 C C . TYR B 1 291 ? 10.227 -41.531 -12.648 1 97.5 291 TYR B C 1
ATOM 5582 O O . TYR B 1 291 ? 10.961 -42.281 -13.273 1 97.5 291 TYR B O 1
ATOM 5590 N N . ASP B 1 292 ? 9.039 -41.25 -13.086 1 97.94 292 ASP B N 1
ATOM 5591 C CA . ASP B 1 292 ? 8.508 -41.719 -14.359 1 97.94 292 ASP B CA 1
ATOM 5592 C C . ASP B 1 292 ? 8.672 -40.688 -15.453 1 97.94 292 ASP B C 1
ATOM 5594 O O . ASP B 1 292 ? 8.828 -41 -16.625 1 97.94 292 ASP B O 1
ATOM 5598 N N . TYR B 1 293 ? 8.586 -39.469 -15.133 1 98.25 293 TYR B N 1
ATOM 5599 C CA . TYR B 1 293 ? 8.781 -38.344 -16.031 1 98.25 293 TYR B CA 1
ATOM 5600 C C . TYR B 1 293 ? 10.102 -37.656 -15.742 1 98.25 293 TYR B C 1
ATOM 5602 O O . TYR B 1 293 ? 10.117 -36.5 -15.312 1 98.25 293 TYR B O 1
ATOM 5610 N N . ASP B 1 294 ? 11.164 -38.375 -16.078 1 96.75 294 ASP B N 1
ATOM 5611 C CA . ASP B 1 294 ? 12.492 -38 -15.617 1 96.75 294 ASP B CA 1
ATOM 5612 C C . ASP B 1 294 ? 13.445 -37.75 -16.797 1 96.75 294 ASP B C 1
ATOM 5614 O O . ASP B 1 294 ? 14.664 -37.875 -16.641 1 96.75 294 ASP B O 1
ATOM 5618 N N . ARG B 1 295 ? 12.875 -37.531 -17.969 1 96.12 295 ARG B N 1
ATOM 5619 C CA . ARG B 1 295 ? 13.773 -37.094 -19.031 1 96.12 295 ARG B CA 1
ATOM 5620 C C . ARG B 1 295 ? 14.461 -35.781 -18.641 1 96.12 295 ARG B C 1
ATOM 5622 O O . ARG B 1 295 ? 13.961 -35.031 -17.797 1 96.12 295 ARG B O 1
ATOM 5629 N N . PRO B 1 296 ? 15.625 -35.5 -19.172 1 92.12 296 PRO B N 1
ATOM 5630 C CA . PRO B 1 296 ? 16.438 -34.344 -18.734 1 92.12 296 PRO B CA 1
ATOM 5631 C C . PRO B 1 296 ? 15.625 -33.062 -18.656 1 92.12 296 PRO B C 1
ATOM 5633 O O . PRO B 1 296 ? 15.82 -32.25 -17.734 1 92.12 296 PRO B O 1
ATOM 5636 N N . ASP B 1 297 ? 14.68 -32.844 -19.5 1 94.06 297 ASP B N 1
ATOM 5637 C CA . ASP B 1 297 ? 13.992 -31.547 -19.516 1 94.06 297 ASP B CA 1
ATOM 5638 C C . ASP B 1 297 ? 12.531 -31.688 -19.094 1 94.06 297 ASP B C 1
ATOM 5640 O O . ASP B 1 297 ? 11.758 -30.734 -19.172 1 94.06 297 ASP B O 1
ATOM 5644 N N . ASP B 1 298 ? 12.195 -32.844 -18.547 1 97.5 298 ASP B N 1
ATOM 5645 C CA . ASP B 1 298 ? 10.797 -33.062 -18.188 1 97.5 298 ASP B CA 1
ATOM 5646 C C . ASP B 1 298 ? 10.367 -32.125 -17.062 1 97.5 298 ASP B C 1
ATOM 5648 O O . ASP B 1 298 ? 9.469 -31.312 -17.234 1 97.5 298 ASP B O 1
ATOM 5652 N N . ILE B 1 299 ? 11.102 -32.281 -15.953 1 98.5 299 ILE B N 1
ATOM 5653 C CA . ILE B 1 299 ? 10.789 -31.484 -14.781 1 98.5 299 ILE B CA 1
ATOM 5654 C C . ILE B 1 299 ? 11.953 -30.547 -14.469 1 98.5 299 ILE B C 1
ATOM 5656 O O . ILE B 1 299 ? 13.062 -31 -14.172 1 98.5 299 ILE B O 1
ATOM 5660 N N . ARG B 1 300 ? 11.68 -29.266 -14.602 1 98.12 300 ARG B N 1
ATOM 5661 C CA . ARG B 1 300 ? 12.68 -28.281 -14.203 1 98.12 300 ARG B CA 1
ATOM 5662 C C . ARG B 1 300 ? 12.523 -27.906 -12.727 1 98.12 300 ARG B C 1
ATOM 5664 O O . ARG B 1 300 ? 11.484 -27.406 -12.32 1 98.12 300 ARG B O 1
ATOM 5671 N N . VAL B 1 301 ? 13.555 -28.172 -12 1 98 301 VAL B N 1
ATOM 5672 C CA . VAL B 1 301 ? 13.516 -27.906 -10.57 1 98 301 VAL B CA 1
ATOM 5673 C C . VAL B 1 301 ? 14.062 -26.5 -10.289 1 98 301 VAL B C 1
ATOM 5675 O O . VAL B 1 301 ? 15.219 -26.203 -10.594 1 98 301 VAL B O 1
ATOM 5678 N N . LEU B 1 302 ? 13.273 -25.672 -9.727 1 98.25 302 LEU B N 1
ATOM 5679 C CA . LEU B 1 302 ? 13.648 -24.312 -9.406 1 98.25 302 LEU B CA 1
ATOM 5680 C C . LEU B 1 302 ? 14.234 -24.219 -8 1 98.25 302 LEU B C 1
ATOM 5682 O O . LEU B 1 302 ? 13.773 -24.906 -7.09 1 98.25 302 LEU B O 1
ATOM 5686 N N . PRO B 1 303 ? 15.188 -23.344 -7.797 1 97 303 PRO B N 1
ATOM 5687 C CA . PRO B 1 303 ? 15.734 -23.156 -6.449 1 97 303 PRO B CA 1
ATOM 5688 C C . PRO B 1 303 ? 14.703 -22.625 -5.461 1 97 303 PRO B C 1
ATOM 5690 O O . PRO B 1 303 ? 13.922 -21.734 -5.797 1 97 303 PRO B O 1
ATOM 5693 N N . CYS B 1 304 ? 14.758 -23.188 -4.312 1 96.31 304 CYS B N 1
ATOM 5694 C CA . CYS B 1 304 ? 13.828 -22.781 -3.266 1 96.31 304 CYS B CA 1
ATOM 5695 C C . CYS B 1 304 ? 14.016 -21.297 -2.938 1 96.31 304 CYS B C 1
ATOM 5697 O O . CYS B 1 304 ? 13.039 -20.594 -2.678 1 96.31 304 CYS B O 1
ATOM 5699 N N . VAL B 1 305 ? 15.227 -20.734 -2.986 1 96.69 305 VAL B N 1
ATOM 5700 C CA . VAL B 1 305 ? 15.562 -19.359 -2.662 1 96.69 305 VAL B CA 1
ATOM 5701 C C . VAL B 1 305 ? 14.875 -18.422 -3.646 1 96.69 305 VAL B C 1
ATOM 5703 O O . VAL B 1 305 ? 14.562 -17.266 -3.307 1 96.69 305 VAL B O 1
ATOM 5706 N N . GLU B 1 306 ? 14.531 -18.906 -4.855 1 97.69 306 GLU B N 1
ATOM 5707 C CA . GLU B 1 306 ? 13.992 -18.062 -5.914 1 97.69 306 GLU B CA 1
ATOM 5708 C C . GLU B 1 306 ? 12.477 -18.203 -6.02 1 97.69 306 GLU B C 1
ATOM 5710 O O . GLU B 1 306 ? 11.773 -17.219 -6.238 1 97.69 306 GLU B O 1
ATOM 5715 N N . ALA B 1 307 ? 11.992 -19.422 -5.832 1 98.38 307 ALA B N 1
ATOM 5716 C CA . ALA B 1 307 ? 10.625 -19.688 -6.266 1 98.38 307 ALA B CA 1
ATOM 5717 C C . ALA B 1 307 ? 9.805 -20.312 -5.141 1 98.38 307 ALA B C 1
ATOM 5719 O O . ALA B 1 307 ? 8.805 -20.984 -5.398 1 98.38 307 ALA B O 1
ATOM 5720 N N . ASN B 1 308 ? 10.242 -20.188 -3.902 1 97.12 308 ASN B N 1
ATOM 5721 C CA . ASN B 1 308 ? 9.555 -20.672 -2.713 1 97.12 308 ASN B CA 1
ATOM 5722 C C . ASN B 1 308 ? 9.953 -19.891 -1.471 1 97.12 308 ASN B C 1
ATOM 5724 O O . ASN B 1 308 ? 10.969 -19.188 -1.477 1 97.12 308 ASN B O 1
ATOM 5728 N N . GLY B 1 309 ? 9.117 -19.906 -0.536 1 94.81 309 GLY B N 1
ATOM 5729 C CA . GLY B 1 309 ? 9.422 -19.25 0.728 1 94.81 309 GLY B CA 1
ATOM 5730 C C . GLY B 1 309 ? 9.234 -17.734 0.677 1 94.81 309 GLY B C 1
ATOM 5731 O O . GLY B 1 309 ? 8.477 -17.234 -0.144 1 94.81 309 GLY B O 1
ATOM 5732 N N . ALA B 1 310 ? 9.727 -17.078 1.691 1 95.38 310 ALA B N 1
ATOM 5733 C CA . ALA B 1 310 ? 9.688 -15.641 1.932 1 95.38 310 ALA B CA 1
ATOM 5734 C C . ALA B 1 310 ? 10.789 -15.211 2.895 1 95.38 310 ALA B C 1
ATOM 5736 O O . ALA B 1 310 ? 11.484 -16.062 3.467 1 95.38 310 ALA B O 1
ATOM 5737 N N . PRO B 1 311 ? 10.969 -13.93 3.012 1 92.81 311 PRO B N 1
ATOM 5738 C CA . PRO B 1 311 ? 12.023 -13.492 3.924 1 92.81 311 PRO B CA 1
ATOM 5739 C C . PRO B 1 311 ? 11.914 -14.125 5.309 1 92.81 311 PRO B C 1
ATOM 5741 O O . PRO B 1 311 ? 12.93 -14.445 5.926 1 92.81 311 PRO B O 1
ATOM 5744 N N . GLU B 1 312 ? 10.773 -14.438 5.742 1 93.5 312 GLU B N 1
ATOM 5745 C CA . GLU B 1 312 ? 10.539 -15.039 7.047 1 93.5 312 GLU B CA 1
ATOM 5746 C C . GLU B 1 312 ? 10.984 -16.5 7.066 1 93.5 312 GLU B C 1
ATOM 5748 O O . GLU B 1 312 ? 11.133 -17.094 8.133 1 93.5 312 GLU B O 1
ATOM 5753 N N . ALA B 1 313 ? 11.219 -17.094 5.898 1 92.69 313 ALA B N 1
ATOM 5754 C CA . ALA B 1 313 ? 11.617 -18.484 5.793 1 92.69 313 ALA B CA 1
ATOM 5755 C C . ALA B 1 313 ? 13.125 -18.625 5.586 1 92.69 313 ALA B C 1
ATOM 5757 O O . ALA B 1 313 ? 13.633 -19.719 5.348 1 92.69 313 ALA B O 1
ATOM 5758 N N . ALA B 1 314 ? 13.828 -17.531 5.707 1 88.81 314 ALA B N 1
ATOM 5759 C CA . ALA B 1 314 ? 15.258 -17.531 5.418 1 88.81 314 ALA B CA 1
ATOM 5760 C C . ALA B 1 314 ? 15.992 -18.562 6.27 1 88.81 314 ALA B C 1
ATOM 5762 O O . ALA B 1 314 ? 16.922 -19.219 5.793 1 88.81 314 ALA B O 1
ATOM 5763 N N . ASN B 1 315 ? 15.547 -18.734 7.477 1 88.88 315 ASN B N 1
ATOM 5764 C CA . ASN B 1 315 ? 16.203 -19.672 8.367 1 88.88 315 ASN B CA 1
ATOM 5765 C C . ASN B 1 315 ? 15.586 -21.062 8.281 1 88.88 315 ASN B C 1
ATOM 5767 O O . ASN B 1 315 ? 15.906 -21.938 9.078 1 88.88 315 ASN B O 1
ATOM 5771 N N . ARG B 1 316 ? 14.727 -21.234 7.41 1 86.56 316 ARG B N 1
ATOM 5772 C CA . ARG B 1 316 ? 14.094 -22.516 7.164 1 86.56 316 ARG B CA 1
ATOM 5773 C C . ARG B 1 316 ? 14.492 -23.078 5.805 1 86.56 316 ARG B C 1
ATOM 5775 O O . ARG B 1 316 ? 13.648 -23.25 4.926 1 86.56 316 ARG B O 1
ATOM 5782 N N . GLY B 1 317 ? 15.805 -23.422 5.691 1 83.19 317 GLY B N 1
ATOM 5783 C CA . GLY B 1 317 ? 16.312 -24.047 4.48 1 83.19 317 GLY B CA 1
ATOM 5784 C C . GLY B 1 317 ? 16.75 -23.031 3.43 1 83.19 317 GLY B C 1
ATOM 5785 O O . GLY B 1 317 ? 16.969 -23.391 2.271 1 83.19 317 GLY B O 1
ATOM 5786 N N . GLY B 1 318 ? 16.703 -21.734 3.775 1 85.75 318 GLY B N 1
ATOM 5787 C CA . GLY B 1 318 ? 17.203 -20.688 2.898 1 85.75 318 GLY B CA 1
ATOM 5788 C C . GLY B 1 318 ? 16.203 -20.266 1.841 1 85.75 318 GLY B C 1
ATOM 5789 O O . GLY B 1 318 ? 16.562 -19.609 0.865 1 85.75 318 GLY B O 1
ATOM 5790 N N . CYS B 1 319 ? 14.875 -20.578 1.937 1 94.62 319 CYS B N 1
ATOM 5791 C CA . CYS B 1 319 ? 13.844 -20.266 0.953 1 94.62 319 CYS B CA 1
ATOM 5792 C C . CYS B 1 319 ? 13.344 -18.844 1.128 1 94.62 319 CYS B C 1
ATOM 5794 O O . CYS B 1 319 ? 12.336 -18.609 1.8 1 94.62 319 CYS B O 1
ATOM 5796 N N . LYS B 1 320 ? 13.977 -17.875 0.411 1 94.69 320 LYS B N 1
ATOM 5797 C CA . LYS B 1 320 ? 13.727 -16.469 0.642 1 94.69 320 LYS B CA 1
ATOM 5798 C C . LYS B 1 320 ? 12.656 -15.93 -0.304 1 94.69 320 LYS B C 1
ATOM 5800 O O . LYS B 1 320 ? 12.125 -14.836 -0.093 1 94.69 320 LYS B O 1
ATOM 5805 N N . GLY B 1 321 ? 12.438 -16.672 -1.329 1 97 321 GLY B N 1
ATOM 5806 C CA . GLY B 1 321 ? 11.398 -16.234 -2.252 1 97 321 GLY B CA 1
ATOM 5807 C C . GLY B 1 321 ? 11.766 -14.977 -3.018 1 97 321 GLY B C 1
ATOM 5808 O O . GLY B 1 321 ? 10.977 -14.031 -3.082 1 97 321 GLY B O 1
ATOM 5809 N N . VAL B 1 322 ? 12.922 -14.977 -3.682 1 97.25 322 VAL B N 1
ATOM 5810 C CA . VAL B 1 322 ? 13.422 -13.789 -4.375 1 97.25 322 VAL B CA 1
ATOM 5811 C C . VAL B 1 322 ? 12.414 -13.352 -5.434 1 97.25 322 VAL B C 1
ATOM 5813 O O . VAL B 1 322 ? 12.008 -12.188 -5.465 1 97.25 322 VAL B O 1
ATOM 5816 N N . PHE B 1 323 ? 11.969 -14.281 -6.32 1 98.44 323 PHE B N 1
ATOM 5817 C CA . PHE B 1 323 ? 11.07 -13.938 -7.422 1 98.44 323 PHE B CA 1
ATOM 5818 C C . PHE B 1 323 ? 9.633 -14.297 -7.082 1 98.44 323 PHE B C 1
ATOM 5820 O O . PHE B 1 323 ? 8.711 -13.555 -7.406 1 98.44 323 PHE B O 1
ATOM 5827 N N . VAL B 1 324 ? 9.461 -15.492 -6.449 1 98.62 324 VAL B N 1
ATOM 5828 C CA . VAL B 1 324 ? 8.141 -16 -6.07 1 98.62 324 VAL B CA 1
ATOM 5829 C C . VAL B 1 324 ? 8.117 -16.312 -4.578 1 98.62 324 VAL B C 1
ATOM 5831 O O . VAL B 1 324 ? 8.906 -17.109 -4.09 1 98.62 324 VAL B O 1
ATOM 5834 N N . ARG B 1 325 ? 7.215 -15.664 -3.895 1 98.06 325 ARG B N 1
ATOM 5835 C CA . ARG B 1 325 ? 7.105 -15.852 -2.451 1 98.06 325 ARG B CA 1
ATOM 5836 C C . ARG B 1 325 ? 5.918 -16.75 -2.105 1 98.06 325 ARG B C 1
ATOM 5838 O O . ARG B 1 325 ? 4.836 -16.594 -2.682 1 98.06 325 ARG B O 1
ATOM 5845 N N . HIS B 1 326 ? 6.145 -17.688 -1.3 1 97.94 326 HIS B N 1
ATOM 5846 C CA . HIS B 1 326 ? 5.152 -18.594 -0.738 1 97.94 326 HIS B CA 1
ATOM 5847 C C . HIS B 1 326 ? 5.094 -18.484 0.781 1 97.94 326 HIS B C 1
ATOM 5849 O O . HIS B 1 326 ? 6.035 -18.859 1.476 1 97.94 326 HIS B O 1
ATOM 5855 N N . PHE B 1 327 ? 4.02 -18 1.363 1 96.44 327 PHE B N 1
ATOM 5856 C CA . PHE B 1 327 ? 3.957 -17.531 2.742 1 96.44 327 PHE B CA 1
ATOM 5857 C C . PHE B 1 327 ? 3.453 -18.641 3.668 1 96.44 327 PHE B C 1
ATOM 5859 O O . PHE B 1 327 ? 2.582 -18.391 4.508 1 96.44 327 PHE B O 1
ATOM 5866 N N . TRP B 1 328 ? 4.039 -19.781 3.557 1 93.19 328 TRP B N 1
ATOM 5867 C CA . TRP B 1 328 ? 3.619 -20.891 4.391 1 93.19 328 TRP B CA 1
ATOM 5868 C C . TRP B 1 328 ? 4.074 -20.703 5.836 1 93.19 328 TRP B C 1
ATOM 5870 O O . TRP B 1 328 ? 3.539 -21.328 6.75 1 93.19 328 TRP B O 1
ATOM 5880 N N . VAL B 1 329 ? 5.047 -19.766 6.145 1 93.38 329 VAL B N 1
ATOM 5881 C CA . VAL B 1 329 ? 5.484 -19.484 7.504 1 93.38 329 VAL B CA 1
ATOM 5882 C C . VAL B 1 329 ? 4.461 -18.578 8.195 1 93.38 329 VAL B C 1
ATOM 5884 O O . VAL B 1 329 ? 4.137 -18.781 9.367 1 93.38 329 VAL B O 1
ATOM 5887 N N . ASP B 1 330 ? 3.996 -17.594 7.5 1 93.75 330 ASP B N 1
ATOM 5888 C CA . ASP B 1 330 ? 3.041 -16.625 8.047 1 93.75 330 ASP B CA 1
ATOM 5889 C C . ASP B 1 330 ? 2.094 -16.125 6.961 1 93.75 330 ASP B C 1
ATOM 5891 O O . ASP B 1 330 ? 2.375 -15.125 6.297 1 93.75 330 ASP B O 1
ATOM 5895 N N . LYS B 1 331 ? 0.967 -16.703 6.887 1 93.06 331 LYS B N 1
ATOM 5896 C CA . LYS B 1 331 ? -0.011 -16.375 5.852 1 93.06 331 LYS B CA 1
ATOM 5897 C C . LYS B 1 331 ? -0.573 -14.977 6.055 1 93.06 331 LYS B C 1
ATOM 5899 O O . LYS B 1 331 ? -1.159 -14.398 5.137 1 93.06 331 LYS B O 1
ATOM 5904 N N . GLY B 1 332 ? -0.411 -14.453 7.246 1 92.94 332 GLY B N 1
ATOM 5905 C CA . GLY B 1 332 ? -0.89 -13.117 7.555 1 92.94 332 GLY B CA 1
ATOM 5906 C C . GLY B 1 332 ? -0.143 -12.031 6.809 1 92.94 332 GLY B C 1
ATOM 5907 O O . GLY B 1 332 ? -0.602 -10.891 6.742 1 92.94 332 GLY B O 1
ATOM 5908 N N . LEU B 1 333 ? 0.944 -12.367 6.156 1 95.06 333 LEU B N 1
ATOM 5909 C CA . LEU B 1 333 ? 1.804 -11.391 5.504 1 95.06 333 LEU B CA 1
ATOM 5910 C C . LEU B 1 333 ? 1.408 -11.203 4.043 1 95.06 333 LEU B C 1
ATOM 5912 O O . LEU B 1 333 ? 1.942 -10.328 3.355 1 95.06 333 LEU B O 1
ATOM 5916 N N . VAL B 1 334 ? 0.467 -11.992 3.533 1 96.75 334 VAL B N 1
ATOM 5917 C CA . VAL B 1 334 ? 0.1 -11.961 2.121 1 96.75 334 VAL B CA 1
ATOM 5918 C C . VAL B 1 334 ? -0.493 -10.602 1.769 1 96.75 334 VAL B C 1
ATOM 5920 O O . VAL B 1 334 ? -0.138 -10.008 0.747 1 96.75 334 VAL B O 1
ATOM 5923 N N . ALA B 1 335 ? -1.348 -10.07 2.627 1 96.25 335 ALA B N 1
ATOM 5924 C CA . ALA B 1 335 ? -1.942 -8.758 2.385 1 96.25 335 ALA B CA 1
ATOM 5925 C C . ALA B 1 335 ? -0.876 -7.668 2.375 1 96.25 335 ALA B C 1
ATOM 5927 O O . ALA B 1 335 ? -0.886 -6.789 1.51 1 96.25 335 ALA B O 1
ATOM 5928 N N . LYS B 1 336 ? -0.02 -7.719 3.346 1 95.31 336 LYS B N 1
ATOM 5929 C CA . LYS B 1 336 ? 1.087 -6.766 3.375 1 95.31 336 LYS B CA 1
ATOM 5930 C C . LYS B 1 336 ? 1.911 -6.844 2.092 1 95.31 336 LYS B C 1
ATOM 5932 O O . LYS B 1 336 ? 2.336 -5.816 1.558 1 95.31 336 LYS B O 1
ATOM 5937 N N . ASN B 1 337 ? 2.168 -8.031 1.661 1 96.25 337 ASN B N 1
ATOM 5938 C CA . ASN B 1 337 ? 2.967 -8.195 0.451 1 96.25 337 ASN B CA 1
ATOM 5939 C C . ASN B 1 337 ? 2.246 -7.648 -0.776 1 96.25 337 ASN B C 1
ATOM 5941 O O . ASN B 1 337 ? 2.883 -7.148 -1.704 1 96.25 337 ASN B O 1
ATOM 5945 N N . LEU B 1 338 ? 0.922 -7.781 -0.834 1 97.88 338 LEU B N 1
ATOM 5946 C CA . LEU B 1 338 ? 0.183 -7.141 -1.918 1 97.88 338 LEU B CA 1
ATOM 5947 C C . LEU B 1 338 ? 0.414 -5.633 -1.916 1 97.88 338 LEU B C 1
ATOM 5949 O O . LEU B 1 338 ? 0.675 -5.039 -2.965 1 97.88 338 LEU B O 1
ATOM 5953 N N . ALA B 1 339 ? 0.355 -5.016 -0.746 1 97.62 339 ALA B N 1
ATOM 5954 C CA . ALA B 1 339 ? 0.637 -3.586 -0.626 1 97.62 339 ALA B CA 1
ATOM 5955 C C . ALA B 1 339 ? 2.053 -3.264 -1.097 1 97.62 339 ALA B C 1
ATOM 5957 O O . ALA B 1 339 ? 2.268 -2.283 -1.813 1 97.62 339 ALA B O 1
ATOM 5958 N N . ASP B 1 340 ? 2.988 -4.09 -0.687 1 96.12 340 ASP B N 1
ATOM 5959 C CA . ASP B 1 340 ? 4.371 -3.896 -1.11 1 96.12 340 ASP B CA 1
ATOM 5960 C C . ASP B 1 340 ? 4.492 -3.941 -2.633 1 96.12 340 ASP B C 1
ATOM 5962 O O . ASP B 1 340 ? 5.234 -3.158 -3.225 1 96.12 340 ASP B O 1
ATOM 5966 N N . SER B 1 341 ? 3.76 -4.84 -3.232 1 96.31 341 SER B N 1
ATOM 5967 C CA . SER B 1 341 ? 3.814 -5.02 -4.68 1 96.31 341 SER B CA 1
ATOM 5968 C C . SER B 1 341 ? 3.266 -3.797 -5.406 1 96.31 341 SER B C 1
ATOM 5970 O O . SER B 1 341 ? 3.621 -3.543 -6.559 1 96.31 341 SER B O 1
ATOM 5972 N N . VAL B 1 342 ? 2.438 -3.033 -4.762 1 97.69 342 VAL B N 1
ATOM 5973 C CA . VAL B 1 342 ? 1.9 -1.802 -5.332 1 97.69 342 VAL B CA 1
ATOM 5974 C C . VAL B 1 342 ? 2.828 -0.633 -5.008 1 97.69 342 VAL B C 1
ATOM 5976 O O . VAL B 1 342 ? 3.25 0.1 -5.906 1 97.69 342 VAL B O 1
ATOM 5979 N N . MET B 1 343 ? 3.242 -0.556 -3.754 1 97.62 343 MET B N 1
ATOM 5980 C CA . MET B 1 343 ? 3.941 0.627 -3.26 1 97.62 343 MET B CA 1
ATOM 5981 C C . MET B 1 343 ? 5.363 0.686 -3.805 1 97.62 343 MET B C 1
ATOM 5983 O O . MET B 1 343 ? 5.93 1.77 -3.963 1 97.62 343 MET B O 1
ATOM 5987 N N . GLN B 1 344 ? 5.953 -0.417 -4.105 1 94.62 344 GLN B N 1
ATOM 5988 C CA . GLN B 1 344 ? 7.312 -0.409 -4.629 1 94.62 344 GLN B CA 1
ATOM 5989 C C . GLN B 1 344 ? 7.379 0.289 -5.984 1 94.62 344 GLN B C 1
ATOM 5991 O O . GLN B 1 344 ? 8.461 0.645 -6.453 1 94.62 344 GLN B O 1
ATOM 5996 N N . TYR B 1 345 ? 6.238 0.535 -6.625 1 94.19 345 TYR B N 1
ATOM 5997 C CA . TYR B 1 345 ? 6.188 1.248 -7.895 1 94.19 345 TYR B CA 1
ATOM 5998 C C . TYR B 1 345 ? 5.496 2.598 -7.734 1 94.19 345 TYR B C 1
ATOM 6000 O O . TYR B 1 345 ? 5.914 3.592 -8.336 1 94.19 345 TYR B O 1
ATOM 6008 N N . PHE B 1 346 ? 4.5 2.635 -6.914 1 96.75 346 PHE B N 1
ATOM 6009 C CA . PHE B 1 346 ? 3.734 3.85 -6.66 1 96.75 346 PHE B CA 1
ATOM 6010 C C . PHE B 1 346 ? 4.609 4.914 -6.008 1 96.75 346 PHE B C 1
ATOM 6012 O O . PHE B 1 346 ? 4.641 6.062 -6.457 1 96.75 346 PHE B O 1
ATOM 6019 N N . LEU B 1 347 ? 5.352 4.543 -5 1 96.62 347 LEU B N 1
ATOM 6020 C CA . LEU B 1 347 ? 6.098 5.492 -4.18 1 96.62 347 LEU B CA 1
ATOM 6021 C C . LEU B 1 347 ? 7.219 6.141 -4.984 1 96.62 347 LEU B C 1
ATOM 6023 O O . LEU B 1 347 ? 7.363 7.367 -4.98 1 96.62 347 LEU B O 1
ATOM 6027 N N . PRO B 1 348 ? 8.023 5.367 -5.703 1 93.88 348 PRO B N 1
ATOM 6028 C CA . PRO B 1 348 ? 9.078 6.027 -6.48 1 93.88 348 PRO B CA 1
ATOM 6029 C C . PRO B 1 348 ? 8.523 7.004 -7.516 1 93.88 348 PRO B C 1
ATOM 6031 O O . PRO B 1 348 ? 9.109 8.062 -7.75 1 93.88 348 PRO B O 1
ATOM 6034 N N . ARG B 1 349 ? 7.43 6.668 -8.102 1 93.94 349 ARG B N 1
ATOM 6035 C CA . ARG B 1 349 ? 6.82 7.57 -9.078 1 93.94 349 ARG B CA 1
ATOM 6036 C C . ARG B 1 349 ? 6.297 8.836 -8.398 1 93.94 349 ARG B C 1
ATOM 6038 O O . ARG B 1 349 ? 6.41 9.93 -8.945 1 93.94 349 ARG B O 1
ATOM 6045 N N . LEU B 1 350 ? 5.68 8.656 -7.242 1 96.69 350 LEU B N 1
ATOM 6046 C CA . LEU B 1 350 ? 5.234 9.805 -6.453 1 96.69 350 LEU B CA 1
ATOM 6047 C C . LEU B 1 350 ? 6.414 10.695 -6.074 1 96.69 350 LEU B C 1
ATOM 6049 O O . LEU B 1 350 ? 6.34 11.914 -6.191 1 96.69 350 LEU B O 1
ATOM 6053 N N . HIS B 1 351 ? 7.457 10.07 -5.637 1 96.56 351 HIS B N 1
ATOM 6054 C CA . HIS B 1 351 ? 8.664 10.789 -5.234 1 96.56 351 HIS B CA 1
ATOM 6055 C C . HIS B 1 351 ? 9.297 11.508 -6.422 1 96.56 351 HIS B C 1
ATOM 6057 O O . HIS B 1 351 ? 9.766 12.641 -6.285 1 96.56 351 HIS B O 1
ATOM 6063 N N . GLU B 1 352 ? 9.297 10.852 -7.582 1 93.38 352 GLU B N 1
ATOM 6064 C CA . GLU B 1 352 ? 9.789 11.5 -8.797 1 93.38 352 GLU B CA 1
ATOM 6065 C C . GLU B 1 352 ? 8.977 12.75 -9.125 1 93.38 352 GLU B C 1
ATOM 6067 O O . GLU B 1 352 ? 9.539 13.773 -9.523 1 93.38 352 GLU B O 1
ATOM 6072 N N . ALA B 1 353 ? 7.73 12.641 -9.023 1 94 353 ALA B N 1
ATOM 6073 C CA . ALA B 1 353 ? 6.879 13.812 -9.242 1 94 353 ALA B CA 1
ATOM 6074 C C . ALA B 1 353 ? 7.199 14.914 -8.234 1 94 353 ALA B C 1
ATOM 6076 O O . ALA B 1 353 ? 7.258 16.094 -8.594 1 94 353 ALA B O 1
ATOM 6077 N N . TYR B 1 354 ? 7.398 14.547 -7.012 1 96.44 354 TYR B N 1
ATOM 6078 C CA . TYR B 1 354 ? 7.762 15.469 -5.945 1 96.44 354 TYR B CA 1
ATOM 6079 C C . TYR B 1 354 ? 9.047 16.219 -6.285 1 96.44 354 TYR B C 1
ATOM 6081 O O . TYR B 1 354 ? 9.086 17.453 -6.23 1 96.44 354 TYR B O 1
ATOM 6089 N N . LEU B 1 355 ? 10.039 15.477 -6.668 1 94.38 355 LEU B N 1
ATOM 6090 C CA . LEU B 1 355 ? 11.328 16.078 -6.977 1 94.38 355 LEU B CA 1
ATOM 6091 C C . LEU B 1 355 ? 11.273 16.828 -8.305 1 94.38 355 LEU B C 1
ATOM 6093 O O . LEU B 1 355 ? 11.945 17.844 -8.477 1 94.38 355 LEU B O 1
ATOM 6097 N N . GLY B 1 356 ? 10.492 16.281 -9.18 1 90.88 356 GLY B N 1
ATOM 6098 C CA . GLY B 1 356 ? 10.367 16.906 -10.484 1 90.88 356 GLY B CA 1
ATOM 6099 C C . GLY B 1 356 ? 9.805 18.312 -10.422 1 90.88 356 GLY B C 1
ATOM 6100 O O . GLY B 1 356 ? 10.109 19.141 -11.281 1 90.88 356 GLY B O 1
ATOM 6101 N N . SER B 1 357 ? 9.008 18.594 -9.445 1 90.31 357 SER B N 1
ATOM 6102 C CA . SER B 1 357 ? 8.422 19.922 -9.281 1 90.31 357 SER B CA 1
ATOM 6103 C C . SER B 1 357 ? 9.008 20.641 -8.07 1 90.31 357 SER B C 1
ATOM 6105 O O . SER B 1 357 ? 8.352 21.484 -7.457 1 90.31 357 SER B O 1
ATOM 6107 N N . ALA B 1 358 ? 10.172 20.297 -7.734 1 90.88 358 ALA B N 1
ATOM 6108 C CA . ALA B 1 358 ? 10.812 20.797 -6.52 1 90.88 358 ALA B CA 1
ATOM 6109 C C . ALA B 1 358 ? 10.883 22.312 -6.523 1 90.88 358 ALA B C 1
ATOM 6111 O O . ALA B 1 358 ? 10.656 22.953 -5.5 1 90.88 358 ALA B O 1
ATOM 6112 N N . SER B 1 359 ? 11.18 22.906 -7.656 1 89.56 359 SER B N 1
ATOM 6113 C CA . SER B 1 359 ? 11.352 24.359 -7.758 1 89.56 359 SER B CA 1
ATOM 6114 C C . SER B 1 359 ? 10.047 25.094 -7.438 1 89.56 359 SER B C 1
ATOM 6116 O O . SER B 1 359 ? 10.07 26.266 -7.066 1 89.56 359 SER B O 1
ATOM 6118 N N . GLU B 1 360 ? 9 24.328 -7.523 1 90.62 360 GLU B N 1
ATOM 6119 C CA . GLU B 1 360 ? 7.699 24.938 -7.305 1 90.62 360 GLU B CA 1
ATOM 6120 C C . GLU B 1 360 ? 7.297 24.891 -5.836 1 90.62 360 GLU B C 1
ATOM 6122 O O . GLU B 1 360 ? 6.465 25.672 -5.383 1 90.62 360 GLU B O 1
ATOM 6127 N N . HIS B 1 361 ? 7.875 23.906 -5.086 1 94.31 361 HIS B N 1
ATOM 6128 C CA . HIS B 1 361 ? 7.262 23.734 -3.771 1 94.31 361 HIS B CA 1
ATOM 6129 C C . HIS B 1 361 ? 8.32 23.594 -2.686 1 94.31 361 HIS B C 1
ATOM 6131 O O . HIS B 1 361 ? 8 23.562 -1.497 1 94.31 361 HIS B O 1
ATOM 6137 N N . ILE B 1 362 ? 9.547 23.516 -3.033 1 94.75 362 ILE B N 1
ATOM 6138 C CA . ILE B 1 362 ? 10.586 23.469 -2.012 1 94.75 362 ILE B CA 1
ATOM 6139 C C . ILE B 1 362 ? 11.195 24.859 -1.825 1 94.75 362 ILE B C 1
ATOM 6141 O O . ILE B 1 362 ? 11.648 25.484 -2.789 1 94.75 362 ILE B O 1
ATOM 6145 N N . VAL B 1 363 ? 11.172 25.297 -0.619 1 94 363 VAL B N 1
ATOM 6146 C CA . VAL B 1 363 ? 11.742 26.594 -0.245 1 94 363 VAL B CA 1
ATOM 6147 C C . VAL B 1 363 ? 12.914 26.375 0.709 1 94 363 VAL B C 1
ATOM 6149 O O . VAL B 1 363 ? 12.727 25.922 1.837 1 94 363 VAL B O 1
ATOM 6152 N N . ASP B 1 364 ? 14.086 26.656 0.271 1 92.81 364 ASP B N 1
ATOM 6153 C CA . ASP B 1 364 ? 15.266 26.578 1.127 1 92.81 364 ASP B CA 1
ATOM 6154 C C . ASP B 1 364 ? 15.523 27.906 1.831 1 92.81 364 ASP B C 1
ATOM 6156 O O . ASP B 1 364 ? 16.047 28.844 1.224 1 92.81 364 ASP B O 1
ATOM 6160 N N . ALA B 1 365 ? 15.297 27.938 3.105 1 93 365 ALA B N 1
ATOM 6161 C CA . ALA B 1 365 ? 15.422 29.188 3.85 1 93 365 ALA B CA 1
ATOM 6162 C C . ALA B 1 365 ? 16.688 29.203 4.695 1 93 365 ALA B C 1
ATOM 6164 O O . ALA B 1 365 ? 16.797 29.969 5.648 1 93 365 ALA B O 1
ATOM 6165 N N . LYS B 1 366 ? 17.641 28.375 4.387 1 91.31 366 LYS B N 1
ATOM 6166 C CA . LYS B 1 366 ? 18.875 28.297 5.16 1 91.31 366 LYS B CA 1
ATOM 6167 C C . LYS B 1 366 ? 19.734 29.547 4.965 1 91.31 366 LYS B C 1
ATOM 6169 O O . LYS B 1 366 ? 20.656 29.781 5.734 1 91.31 366 LYS B O 1
ATOM 6174 N N . GLY B 1 367 ? 19.484 30.312 4.004 1 89.25 367 GLY B N 1
ATOM 6175 C CA . GLY B 1 367 ? 20.172 31.594 3.807 1 89.25 367 GLY B CA 1
ATOM 6176 C C . GLY B 1 367 ? 19.594 32.719 4.66 1 89.25 367 GLY B C 1
ATOM 6177 O O . GLY B 1 367 ? 20.078 33.844 4.594 1 89.25 367 GLY B O 1
ATOM 6178 N N . PHE B 1 368 ? 18.688 32.375 5.457 1 92.94 368 PHE B N 1
ATOM 6179 C CA . PHE B 1 368 ? 18.047 33.344 6.336 1 92.94 368 PHE B CA 1
ATOM 6180 C C . PHE B 1 368 ? 18.312 33.031 7.801 1 92.94 368 PHE B C 1
ATOM 6182 O O . PHE B 1 368 ? 18.75 31.922 8.117 1 92.94 368 PHE B O 1
ATOM 6189 N N . LYS B 1 369 ? 18.188 34 8.625 1 92.25 369 LYS B N 1
ATOM 6190 C CA . LYS B 1 369 ? 18.219 33.812 10.07 1 92.25 369 LYS B CA 1
ATOM 6191 C C . LYS B 1 369 ? 16.938 34.281 10.719 1 92.25 369 LYS B C 1
ATOM 6193 O O . LYS B 1 369 ? 16.172 35.031 10.109 1 92.25 369 LYS B O 1
ATOM 6198 N N . LEU B 1 370 ? 16.672 33.844 11.891 1 93.12 370 LEU B N 1
ATOM 6199 C CA . LEU B 1 370 ? 15.461 34.219 12.617 1 93.12 370 LEU B CA 1
ATOM 6200 C C . LEU B 1 370 ? 15.789 35.156 13.766 1 93.12 370 LEU B C 1
ATOM 6202 O O . LEU B 1 370 ? 16.641 34.844 14.609 1 93.12 370 LEU B O 1
ATOM 6206 N N . GLU B 1 371 ? 15.195 36.312 13.719 1 92.19 371 GLU B N 1
ATOM 6207 C CA . GLU B 1 371 ? 15.219 37.281 14.805 1 92.19 371 GLU B CA 1
ATOM 6208 C C . GLU B 1 371 ? 13.812 37.562 15.328 1 92.19 371 GLU B C 1
ATOM 6210 O O . GLU B 1 371 ? 13.023 38.25 14.664 1 92.19 371 GLU B O 1
ATOM 6215 N N . GLY B 1 372 ? 13.562 37.094 16.531 1 92.88 372 GLY B N 1
ATOM 6216 C CA . GLY B 1 372 ? 12.172 37.125 16.969 1 92.88 372 GLY B CA 1
ATOM 6217 C C . GLY B 1 372 ? 11.258 36.281 16.078 1 92.88 372 GLY B C 1
ATOM 6218 O O . GLY B 1 372 ? 11.484 35.094 15.883 1 92.88 372 GLY B O 1
ATOM 6219 N N . ALA B 1 373 ? 10.32 37.031 15.523 1 95.25 373 ALA B N 1
ATOM 6220 C CA . ALA B 1 373 ? 9.359 36.375 14.656 1 95.25 373 ALA B CA 1
ATOM 6221 C C . ALA B 1 373 ? 9.672 36.625 13.188 1 95.25 373 ALA B C 1
ATOM 6223 O O . ALA B 1 373 ? 8.945 36.188 12.297 1 95.25 373 ALA B O 1
ATOM 6224 N N . GLU B 1 374 ? 10.797 37.312 12.93 1 94.06 374 GLU B N 1
ATOM 6225 C CA . GLU B 1 374 ? 11.062 37.781 11.57 1 94.06 374 GLU B CA 1
ATOM 6226 C C . GLU B 1 374 ? 12.164 36.969 10.906 1 94.06 374 GLU B C 1
ATOM 6228 O O . GLU B 1 374 ? 13.141 36.562 11.562 1 94.06 374 GLU B O 1
ATOM 6233 N N . LEU B 1 375 ? 11.945 36.656 9.711 1 92.75 375 LEU B N 1
ATOM 6234 C CA . LEU B 1 375 ? 12.945 36.062 8.844 1 92.75 375 LEU B CA 1
ATOM 6235 C C . LEU B 1 375 ? 13.781 37.125 8.133 1 92.75 375 LEU B C 1
ATOM 6237 O O . LEU B 1 375 ? 13.25 37.906 7.363 1 92.75 375 LEU B O 1
ATOM 6241 N N . ILE B 1 376 ? 15.086 37.062 8.43 1 92.62 376 ILE B N 1
ATOM 6242 C CA . ILE B 1 376 ? 15.969 38.094 7.902 1 92.62 376 ILE B CA 1
ATOM 6243 C C . ILE B 1 376 ? 17.047 37.469 7.027 1 92.62 376 ILE B C 1
ATOM 6245 O O . ILE B 1 376 ? 17.641 36.438 7.41 1 92.62 376 ILE B O 1
ATOM 6249 N N . GLU B 1 377 ? 17.281 38.031 5.871 1 92.69 377 GLU B N 1
ATOM 6250 C CA . GLU B 1 377 ? 18.312 37.5 5 1 92.69 377 GLU B CA 1
ATOM 6251 C C . GLU B 1 377 ? 19.703 37.656 5.633 1 92.69 377 GLU B C 1
ATOM 6253 O O . GLU B 1 377 ? 20.031 38.719 6.172 1 92.69 377 GLU B O 1
ATOM 6258 N N . MET B 1 378 ? 20.438 36.594 5.57 1 92.38 378 MET B N 1
ATOM 6259 C CA . MET B 1 378 ? 21.781 36.625 6.145 1 92.38 378 MET B CA 1
ATOM 6260 C C . MET B 1 378 ? 22.75 37.344 5.223 1 92.38 378 MET B C 1
ATOM 6262 O O . MET B 1 378 ? 22.625 37.281 3.998 1 92.38 378 MET B O 1
ATOM 6266 N N . THR B 1 379 ? 23.656 38 5.848 1 91.44 379 THR B N 1
ATOM 6267 C CA . THR B 1 379 ? 24.781 38.5 5.082 1 91.44 379 THR B CA 1
ATOM 6268 C C . THR B 1 379 ? 25.719 37.375 4.652 1 91.44 379 THR B C 1
ATOM 6270 O O . THR B 1 379 ? 25.609 36.25 5.137 1 91.44 379 THR B O 1
ATOM 6273 N N . GLU B 1 380 ? 26.609 37.688 3.711 1 89.94 380 GLU B N 1
ATOM 6274 C CA . GLU B 1 380 ? 27.562 36.688 3.256 1 89.94 380 GLU B CA 1
ATOM 6275 C C . GLU B 1 380 ? 28.422 36.156 4.406 1 89.94 380 GLU B C 1
ATOM 6277 O O . GLU B 1 380 ? 28.75 34.969 4.473 1 89.94 380 GLU B O 1
ATOM 6282 N N . GLU B 1 381 ? 28.75 37.031 5.27 1 89.56 381 GLU B N 1
ATOM 6283 C CA . GLU B 1 381 ? 29.562 36.688 6.434 1 89.56 381 GLU B CA 1
ATOM 6284 C C . GLU B 1 381 ? 28.781 35.781 7.375 1 89.56 381 GLU B C 1
ATOM 6286 O O . GLU B 1 381 ? 29.344 34.812 7.902 1 89.56 381 GLU B O 1
ATOM 6291 N N . GLU B 1 382 ? 27.594 36.062 7.535 1 87.38 382 GLU B N 1
ATOM 6292 C CA . GLU B 1 382 ? 26.75 35.25 8.406 1 87.38 382 GLU B CA 1
ATOM 6293 C C . GLU B 1 382 ? 26.531 33.844 7.828 1 87.38 382 GLU B C 1
ATOM 6295 O O . GLU B 1 382 ? 26.5 32.875 8.562 1 87.38 382 GLU B O 1
ATOM 6300 N N . LYS B 1 383 ? 26.328 33.812 6.535 1 86.31 383 LYS B N 1
ATOM 6301 C CA . LYS B 1 383 ? 26.156 32.531 5.855 1 86.31 383 LYS B CA 1
ATOM 6302 C C . LYS B 1 383 ? 27.375 31.625 6.043 1 86.31 383 LYS B C 1
ATOM 6304 O O . LYS B 1 383 ? 27.25 30.422 6.277 1 86.31 383 LYS B O 1
ATOM 6309 N N . ALA B 1 384 ? 28.547 32.219 5.961 1 83.44 384 ALA B N 1
ATOM 6310 C CA . ALA B 1 384 ? 29.797 31.5 6.133 1 83.44 384 ALA B CA 1
ATOM 6311 C C . ALA B 1 384 ? 29.938 30.953 7.555 1 83.44 384 ALA B C 1
ATOM 6313 O O . ALA B 1 384 ? 30.391 29.844 7.762 1 83.44 384 ALA B O 1
ATOM 6314 N N . ALA B 1 385 ? 29.5 31.641 8.492 1 81 385 ALA B N 1
ATOM 6315 C CA . ALA B 1 385 ? 29.578 31.234 9.898 1 81 385 ALA B CA 1
ATOM 6316 C C . ALA B 1 385 ? 28.594 30.109 10.203 1 81 385 ALA B C 1
ATOM 6318 O O . ALA B 1 385 ? 28.906 29.219 10.992 1 81 385 ALA B O 1
ATOM 6319 N N . ALA B 1 386 ? 27.453 30.203 9.664 1 78.31 386 ALA B N 1
ATOM 6320 C CA . ALA B 1 386 ? 26.406 29.219 9.906 1 78.31 386 ALA B CA 1
ATOM 6321 C C . ALA B 1 386 ? 26.797 27.844 9.383 1 78.31 386 ALA B C 1
ATOM 6323 O O . ALA B 1 386 ? 26.391 26.828 9.938 1 78.31 386 ALA B O 1
ATOM 6324 N N . LYS B 1 387 ? 27.5 27.734 8.328 1 70.81 387 LYS B N 1
ATOM 6325 C CA . LYS B 1 387 ? 27.938 26.469 7.746 1 70.81 387 LYS B CA 1
ATOM 6326 C C . LYS B 1 387 ? 28.812 25.672 8.727 1 70.81 387 LYS B C 1
ATOM 6328 O O . LYS B 1 387 ? 28.828 24.438 8.68 1 70.81 387 LYS B O 1
ATOM 6333 N N . LYS B 1 388 ? 29.344 26.438 9.805 1 62.41 388 LYS B N 1
ATOM 6334 C CA . LYS B 1 388 ? 30.281 25.797 10.734 1 62.41 388 LYS B CA 1
ATOM 6335 C C . LYS B 1 388 ? 29.531 25.172 11.906 1 62.41 388 LYS B C 1
ATOM 6337 O O . LYS B 1 388 ? 30.031 24.234 12.539 1 62.41 388 LYS B O 1
ATOM 6342 N N . GLY B 1 389 ? 28.375 25.547 12.305 1 57.56 389 GLY B N 1
ATOM 6343 C CA . GLY B 1 389 ? 27.688 25.078 13.492 1 57.56 389 GLY B CA 1
ATOM 6344 C C . GLY B 1 389 ? 26.469 24.25 13.188 1 57.56 389 GLY B C 1
ATOM 6345 O O . GLY B 1 389 ? 25.531 24.172 13.992 1 57.56 389 GLY B O 1
ATOM 6346 N N . LYS B 1 390 ? 26.406 23.453 12.227 1 60.03 390 LYS B N 1
ATOM 6347 C CA . LYS B 1 390 ? 25.25 22.703 11.742 1 60.03 390 LYS B CA 1
ATOM 6348 C C . LYS B 1 390 ? 24.875 21.594 12.703 1 60.03 390 LYS B C 1
ATOM 6350 O O . LYS B 1 390 ? 25.75 20.906 13.25 1 60.03 390 LYS B O 1
ATOM 6355 N N . GLY B 1 391 ? 23.5 21.562 13.148 1 62.16 391 GLY B N 1
ATOM 6356 C CA . GLY B 1 391 ? 22.953 20.328 13.695 1 62.16 391 GLY B CA 1
ATOM 6357 C C . GLY B 1 391 ? 22.688 20.406 15.188 1 62.16 391 GLY B C 1
ATOM 6358 O O . GLY B 1 391 ? 22.516 19.375 15.844 1 62.16 391 GLY B O 1
ATOM 6359 N N . LYS B 1 392 ? 22.703 21.641 15.75 1 63.84 392 LYS B N 1
ATOM 6360 C CA . LYS B 1 392 ? 22.5 21.719 17.203 1 63.84 392 LYS B CA 1
ATOM 6361 C C . LYS B 1 392 ? 21 21.797 17.531 1 63.84 392 LYS B C 1
ATOM 6363 O O . LYS B 1 392 ? 20.219 22.328 16.75 1 63.84 392 LYS B O 1
ATOM 6368 N N . ASN B 1 393 ? 20.469 21.078 18.484 1 69.31 393 ASN B N 1
ATOM 6369 C CA . ASN B 1 393 ? 19.141 21.156 19.094 1 69.31 393 ASN B CA 1
ATOM 6370 C C . ASN B 1 393 ? 18.078 20.516 18.203 1 69.31 393 ASN B C 1
ATOM 6372 O O . ASN B 1 393 ? 16.984 21.062 18.031 1 69.31 393 ASN B O 1
ATOM 6376 N N . GLN B 1 394 ? 18.406 19.625 17.406 1 69.69 394 GLN B N 1
ATOM 6377 C CA . GLN B 1 394 ? 17.469 18.891 16.578 1 69.69 394 GLN B CA 1
ATOM 6378 C C . GLN B 1 394 ? 17.391 17.422 16.984 1 69.69 394 GLN B C 1
ATOM 6380 O O . GLN B 1 394 ? 18.391 16.859 17.453 1 69.69 394 GLN B O 1
ATOM 6385 N N . LYS B 1 395 ? 16.172 17.016 16.969 1 63.06 395 LYS B N 1
ATOM 6386 C CA . LYS B 1 395 ? 16.031 15.578 17.203 1 63.06 395 LYS B CA 1
ATOM 6387 C C . LYS B 1 395 ? 16.375 14.781 15.945 1 63.06 395 LYS B C 1
ATOM 6389 O O . LYS B 1 395 ? 16.109 15.227 14.828 1 63.06 395 LYS B O 1
ATOM 6394 N N . ASP B 1 396 ? 17.203 13.695 16.203 1 60.91 396 ASP B N 1
ATOM 6395 C CA . ASP B 1 396 ? 17.422 12.781 15.094 1 60.91 396 ASP B CA 1
ATOM 6396 C C . ASP B 1 396 ? 16.109 12.125 14.664 1 60.91 396 ASP B C 1
ATOM 6398 O O . ASP B 1 396 ? 15.148 12.07 15.445 1 60.91 396 ASP B O 1
ATOM 6402 N N . GLU B 1 397 ? 15.82 12 13.328 1 60.22 397 GLU B N 1
ATOM 6403 C CA . GLU B 1 397 ? 14.609 11.383 12.789 1 60.22 397 GLU B CA 1
ATOM 6404 C C . GLU B 1 397 ? 14.32 10.047 13.469 1 60.22 397 GLU B C 1
ATOM 6406 O O . GLU B 1 397 ? 13.297 9.414 13.188 1 60.22 397 GLU B O 1
ATOM 6411 N N . GLY B 1 398 ? 14.68 9.961 14.789 1 47.16 398 GLY B N 1
ATOM 6412 C CA . GLY B 1 398 ? 14.367 8.742 15.508 1 47.16 398 GLY B CA 1
ATOM 6413 C C . GLY B 1 398 ? 15 7.504 14.906 1 47.16 398 GLY B C 1
ATOM 6414 O O . GLY B 1 398 ? 14.523 6.387 15.117 1 47.16 398 GLY B O 1
ATOM 6415 N N . TRP B 1 399 ? 15.781 7.371 13.852 1 43.19 399 TRP B N 1
ATOM 6416 C CA . TRP B 1 399 ? 16.422 6.09 13.578 1 43.19 399 TRP B CA 1
ATOM 6417 C C . TRP B 1 399 ? 17.562 5.832 14.562 1 43.19 399 TRP B C 1
ATOM 6419 O O . TRP B 1 399 ? 18.25 6.766 14.992 1 43.19 399 TRP B O 1
#

Nearest PDB structures (foldseek):
  2p72-assembly2_B  TM=7.340E-01  e=9.805E-10  Paramecium bursaria Chlorella virus 1
  2p6w-assembly1_A  TM=7.596E-01  e=4.469E-09  Paramecium bursaria Chlorella virus 1
  2p72-assembly1_A  TM=7.208E-01  e=4.765E-08  Paramecium bursaria Chlorella virus 1
  6bsu-assembly1_B  TM=5.144E-01  e=2.037E-08  Arabidopsis thaliana
  2p72-assembly2_B  TM=7.356E-01  e=8.404E-10  Paramecium bursaria Chlorella virus 1

Secondary structure (DSSP, 8-state):
--------------GGGGG----------HHHHHHTS---TTS-S----S-S--------TT---HHHHHHHHHGGGPPPTT-SEEE-TTS-EEE-SSS-S--S--GGGEEEEEEE-S---STTSTT-TT--STT--HHHHHHHHHHHHHHHHT-EEEEEEPPPPSSS-GGGGHHHHHHHHTTT-SEEEEE-TTEEES-TTS-HHHHHHHTT--TT--EEEEEPPS-GGGB-TTSPBPEEEEEEEEE--HHHHHHHHHHHTGGGTSSSTT-GGGGTSTTHHHHHIIIIIHHHS-STTTEEEEPHHHHSB-GGGTTTTS-B-SSEEE-SS-GGGHHHHHHHHHHHHHHHHHHHHHHHTHHHHEEE-TTEEEETTEEEEPPHHHHHHHTTSTTTT------/--------------GGGGG----------HHHHHHTS---TTS-S----S-S--------TT---HHHHHHHHHGGGPPPTT-SEEE-TTS-EEE-SSS-S--S--GGGEEEEEEE-S---STTSTT-TT--STT--HHHHHHHHHHHHHHHHT-EEEEEEPPPPSSS-GGGGHHHHHHHHTTT-SEEEEE-TTEEES-TTS-HHHHHHHTT--TT--EEEEEPPS-GGGB-TTSPBPEEEEEEEEE--HHHHHHHHHHHTGGGTSSSTT-GGGGTSTTHHHHHIIIIIHHHS-STTTEEEEPHHHHSB-GGGTTTTS-B-SSEEE-SS-GGGHHHHHHHHHHHHHHHHHHHHHHHTHHHHEEE-TTEEEETTEEEEPPHHHHHHHTTSTTTT------

InterPro domains:
  IPR005069 Nucleotide-diphospho-sugar transferase [PF03407] (171-307)
  IPR008630 Glycosyltransferase 34 [PTHR31306] (17-350)
  IPR029044 Nucleotide-diphospho-sugar transferases [G3DSA:3.90.550.10] (143-310)

Solvent-accessible surface area (backbone atoms only — not comparable to full-atom values): 43991 Å² total; per-residue (Å²): 137,80,80,75,74,83,81,83,78,84,73,81,81,82,74,79,70,70,75,75,65,82,76,69,78,76,66,77,52,52,58,63,53,55,62,71,50,72,85,57,87,78,53,75,80,74,80,63,70,91,54,92,46,77,44,91,62,87,46,67,62,49,59,61,47,53,70,51,48,45,44,43,69,42,43,33,49,36,47,65,43,61,52,62,59,49,68,50,97,86,66,54,75,46,65,47,92,63,85,58,79,40,71,66,87,64,34,64,38,31,30,40,37,38,70,43,64,67,83,44,58,49,90,22,24,70,54,18,83,78,42,41,53,80,72,44,36,29,49,32,31,17,47,51,46,50,52,48,46,18,61,64,67,47,32,30,51,37,38,33,30,38,38,67,56,91,83,36,38,51,75,46,46,52,42,35,52,50,46,50,52,41,73,78,21,53,28,39,37,39,40,40,41,51,28,45,66,53,52,68,44,55,46,68,50,30,52,37,38,56,70,59,68,52,95,64,32,30,33,36,27,15,36,46,48,77,47,85,86,35,45,33,91,84,71,45,68,26,46,39,72,50,41,34,39,36,34,50,49,73,66,35,49,50,48,34,39,51,59,41,30,26,48,71,32,79,87,37,78,82,34,40,62,29,34,70,39,89,62,21,56,39,42,45,37,46,63,44,47,53,77,71,51,58,54,90,46,23,55,42,76,37,56,24,40,37,48,22,25,24,71,89,26,40,87,52,58,45,12,31,12,65,49,24,24,29,36,85,87,48,50,80,47,32,40,57,49,43,48,47,54,48,37,58,54,51,44,37,45,48,50,46,51,52,58,71,45,31,82,77,27,53,38,79,36,65,62,31,37,62,58,69,46,41,79,38,79,48,50,74,69,52,52,60,55,52,72,73,63,73,81,75,59,59,80,69,93,74,122,135,88,74,84,86,77,86,86,78,82,79,80,76,80,75,77,69,70,72,78,64,82,75,70,76,77,68,78,52,53,58,63,54,55,62,73,49,72,86,57,86,78,53,74,81,76,79,62,71,92,54,92,45,77,44,93,60,86,47,66,62,49,57,59,47,54,69,50,48,45,42,44,70,41,42,32,50,38,47,64,44,60,53,61,59,48,68,50,97,86,65,52,76,48,66,48,91,62,84,58,80,39,71,66,84,66,33,64,37,31,31,39,37,39,71,43,63,66,84,44,56,50,90,22,24,70,56,19,84,77,41,41,52,80,72,44,37,30,49,32,31,16,48,50,45,50,50,48,44,18,61,65,66,47,34,31,52,37,40,33,30,38,39,68,55,90,84,36,39,50,75,45,44,52,42,35,52,51,48,51,51,40,74,80,20,51,28,39,38,39,42,40,39,51,28,45,67,54,51,69,46,55,47,66,50,31,51,37,39,57,72,61,68,53,96,63,30,30,34,38,29,14,37,46,48,77,47,85,86,33,45,33,92,85,70,44,68,26,46,38,72,48,42,34,39,36,34,51,48,74,65,35,49,51,48,35,38,52,58,41,30,25,48,72,31,78,88,36,78,81,32,42,60,29,34,72,38,87,63,20,56,37,43,45,36,46,64,45,47,53,76,71,49,58,55,90,47,23,56,41,76,37,55,25,38,38,48,22,24,24,72,88,26,40,88,52,58,46,12,31,12,65,49,24,25,31,34,85,88,49,52,79,48,32,41,58,48,44,50,48,54,47,37,58,54,50,45,38,46,50,50,48,52,51,58,72,45,30,83,78,26,52,38,80,36,65,60,31,38,62,55,68,46,41,80,40,79,48,51,74,68,51,50,60,55,54,71,72,63,73,80,73,58,58,81,73,93,73,123

Organism: Alternaria alternata (NCBI:txid5599)

Sequence (798 aa):
MADYTYQSLANMGPQGRWRRVLLTAMIPMALALVYFSYPSAYVPSSLRSQYPHTQNVSLPKDDVSMATIIKALYGPILHPIDAANFTDEDGDIYRLSGEPKFKSKLGKKVLILDIDSRPLTDKGQLMDPHLKWKGMRSLSAGMLGHYMFAQIHGYDYKFIRAPDYADRWGTWVKVPMMKEALKTHEYIVFMDSDVMFHYPHLPLEWLLNYWNMTDDTLAMMSIDPNEPQNYDAKGNRYLNTGFVIARQSKRTQEMYKAWAECPSETKYKGCAHWKTDWAHEQAAFGNYLRYDYDRPDDIRVLPCVEANGAPEAANRGGCKGVFVRHFWVDKGLVAKNLADSVMQYFLPRLHEAYLGSASEHIVDAKGFKLEGAELIEMTEEEKAAAKKGKGKNQKDEGWMADYTYQSLANMGPQGRWRRVLLTAMIPMALALVYFSYPSAYVPSSLRSQYPHTQNVSLPKDDVSMATIIKALYGPILHPIDAANFTDEDGDIYRLSGEPKFKSKLGKKVLILDIDSRPLTDKGQLMDPHLKWKGMRSLSAGMLGHYMFAQIHGYDYKFIRAPDYADRWGTWVKVPMMKEALKTHEYIVFMDSDVMFHYPHLPLEWLLNYWNMTDDTLAMMSIDPNEPQNYDAKGNRYLNTGFVIARQSKRTQEMYKAWAECPSETKYKGCAHWKTDWAHEQAAFGNYLRYDYDRPDDIRVLPCVEANGAPEAANRGGCKGVFVRHFWVDKGLVAKNLADSVMQYFLPRLHEAYLGSASEHIVDAKGFKLEGAELIEMTEEEKAAAKKGKGKNQKDEGW